Protein AF-A0A087RXZ9-F1 (afdb_monomer)

Mean predicted aligned error: 18.93 Å

pLDDT: mean 85.34, std 13.35, range [31.2, 98.0]

Foldseek 3Di:
DFEFEAEDEPQCVVVCVVVQKDFFLDPPQAQVQAQQYKYFYDYPQQQWTFFIKGWHDHWDWDPDDGDDCVSPPPGRPTMTGIDGDFGFIHHNLVCLVPFPLAPDSPDPPVPDQSPDDRGHTGSVNDTGDPSNVVNRRVRRVVGHDDPPRPRPDPPPPPVVPPDPPPPPDPDPPDFDFWDKDFLQRLLVCQQVQQEFEFLLADDAADDPLNLLVLVLCLLVLHAPAAWEWEWPVPDPTDTHRQVLTDDHDPIHTHTLPCSNVSSSSNCQQQQHQDPHPPDPFTKHKKAQLCLSVDPVDDSSNGMDMDGPVVCVVQVVVDLVSCLVRNIGTSNCLNVVVVLVSLVVSLVCCVPPVPDDNVVSVVSSVVVVVSSCCSGPPSIHTYTYDDNPDDLQVSLVVSQVVQCPDPHDDLVSNLQSVCVVVVDRVVVLVVVLLVVFDLSVCQCPVQVDPCLSVLLLQLLLCLQPLFRPSVSSSVVQVSQQDVNRHDPPVVSVSSNVLSVLLSVLSCQACDLEPSHQQLVGPLLQQDPNVSSLSSNQCVLCVPPPPSVVLSLVSLLVRLQCLLVVVCVPDNRVSSSVVSVVSSCVSVVVDDPPDDGRDRPDLWDLDCSHSSLSSLQSQLSSLQLAALQPRHGDPSSFWDKAFLQDPVCCVVQVCPSSSSTSLRIYIHGPVSRVQPPNDQLLVSNVVSCVVVVHDPVVSQSNVVSSLQHPQLSVCSNVSNPVSNSVSSRVSSSVSSCCSNCVDPPPLDPVLVVLLQAFWQAHEEALECAADPVVRDGHCVSVLVVLLVLLQQQLEAWHKYKYQADNNSDRNAHQSVLVVDDNSDPVRVLVVNLVSCCQFFNNVQSVQWDWDWYADPNGIMIMIGRGHHLARTFTQDPNDTWGWYDDIRDIDTDDPVRVVVSRVVRND

InterPro domains:
  IPR002740 EVE domain [PF01878] (3-138)
  IPR004919 GmrSD restriction endonucleases, N-terminal domain [PF03235] (183-418)
  IPR007421 Schlafen, AlbA_2 domain [PF04326] (756-891)
  IPR015947 PUA-like superfamily [SSF88697] (1-138)
  IPR038461 Schlafen, AlbA_2 domain superfamily [G3DSA:3.30.950.30] (724-891)

Nearest PDB structures (foldseek):
  8bs5-assembly1_A  TM=6.738E-01  e=3.458E-03  Homo sapiens
  6ynk-assembly1_A  TM=6.327E-01  e=2.389E-02  Homo sapiens
  6t09-assembly2_B  TM=6.111E-01  e=3.746E-02  Homo sapiens
  6t0x-assembly2_B  TM=6.071E-01  e=4.287E-02  Homo sapiens
  8q35-assembly1_A  TM=5.933E-01  e=5.367E-02  Homo sapiens

Structure (mmCIF, N/CA/C/O backbone):
data_AF-A0A087RXZ9-F1
#
_entry.id   AF-A0A087RXZ9-F1
#
loop_
_atom_site.group_PDB
_atom_site.id
_atom_site.type_symbol
_atom_site.label_atom_id
_atom_site.label_alt_id
_atom_site.label_comp_id
_atom_site.label_asym_id
_atom_site.label_entity_id
_atom_site.label_seq_id
_atom_site.pdbx_PDB_ins_code
_atom_site.Cartn_x
_atom_site.Cartn_y
_atom_site.Cartn_z
_atom_site.occupancy
_atom_site.B_iso_or_equiv
_atom_site.auth_seq_id
_atom_site.auth_comp_id
_atom_site.auth_asym_id
_atom_site.auth_atom_id
_atom_site.pdbx_PDB_model_num
ATOM 1 N N . MET A 1 1 ? -36.189 48.362 -9.772 1.00 76.56 1 MET A N 1
ATOM 2 C CA . MET A 1 1 ? -34.863 48.787 -9.304 1.00 76.56 1 MET A CA 1
ATOM 3 C C . MET A 1 1 ? -34.240 47.584 -8.648 1.00 76.56 1 MET A C 1
ATOM 5 O O . MET A 1 1 ? -34.884 46.954 -7.815 1.00 76.56 1 MET A O 1
ATOM 9 N N . SER A 1 2 ? -33.064 47.205 -9.109 1.00 91.69 2 SER A N 1
ATOM 10 C CA . SER A 1 2 ? -32.298 46.084 -8.590 1.00 91.69 2 SER A CA 1
ATOM 11 C C . SER A 1 2 ? -30.965 46.584 -8.048 1.00 91.69 2 SER A C 1
ATOM 13 O O . SER A 1 2 ? -30.414 47.567 -8.543 1.00 91.69 2 SER A O 1
ATOM 15 N N . ASN A 1 3 ? -30.457 45.899 -7.026 1.00 94.06 3 ASN A N 1
ATOM 16 C CA . ASN A 1 3 ? -29.179 46.217 -6.404 1.00 94.06 3 ASN A CA 1
ATOM 17 C C . ASN A 1 3 ? -28.126 45.244 -6.924 1.00 94.06 3 ASN A C 1
ATOM 19 O O . ASN A 1 3 ? -28.301 44.028 -6.859 1.00 94.06 3 ASN A O 1
ATOM 23 N N . TRP A 1 4 ? -27.032 45.772 -7.447 1.00 92.06 4 TRP A N 1
ATOM 24 C CA . TRP A 1 4 ? -25.968 45.006 -8.077 1.00 92.06 4 TRP A CA 1
ATOM 25 C C . TRP A 1 4 ? -24.665 45.230 -7.336 1.00 92.06 4 TRP A C 1
ATOM 27 O O . TRP A 1 4 ? -24.411 46.325 -6.849 1.00 92.06 4 TRP A O 1
ATOM 37 N N . ILE A 1 5 ? -23.809 44.214 -7.296 1.00 90.00 5 ILE A N 1
ATOM 38 C CA . ILE A 1 5 ? -22.432 44.380 -6.834 1.00 90.00 5 ILE A CA 1
ATOM 39 C C . ILE A 1 5 ? -21.510 44.331 -8.043 1.00 90.00 5 ILE A C 1
ATOM 41 O O . ILE A 1 5 ? -21.652 43.445 -8.889 1.00 90.00 5 ILE A O 1
ATOM 45 N N . TRP A 1 6 ? -20.553 45.252 -8.113 1.00 89.75 6 TRP A N 1
ATOM 46 C CA . TRP A 1 6 ? -19.574 45.296 -9.191 1.00 89.75 6 TRP A CA 1
ATOM 47 C C . TRP A 1 6 ? -18.142 45.405 -8.654 1.00 89.75 6 TRP A C 1
ATOM 49 O O . TRP A 1 6 ? -17.865 46.310 -7.863 1.00 89.75 6 TRP A O 1
ATOM 59 N N . PRO A 1 7 ? -17.223 44.504 -9.051 1.00 86.44 7 PRO A N 1
ATOM 60 C CA . PRO A 1 7 ? -15.816 44.642 -8.704 1.00 86.44 7 PRO A CA 1
ATOM 61 C C . PRO A 1 7 ? -15.155 45.764 -9.508 1.00 86.44 7 PRO A C 1
ATOM 63 O O . PRO A 1 7 ? -15.275 45.808 -10.731 1.00 86.44 7 PRO A O 1
ATOM 66 N N . CYS A 1 8 ? -14.418 46.628 -8.822 1.00 82.75 8 CYS A N 1
ATOM 67 C CA . CYS A 1 8 ? -13.578 47.672 -9.398 1.00 82.75 8 CYS A CA 1
ATOM 68 C C . CYS A 1 8 ? -12.132 47.473 -8.924 1.00 82.75 8 CYS A C 1
ATOM 70 O O . CYS A 1 8 ? -11.901 47.025 -7.799 1.00 82.75 8 CYS A O 1
ATOM 72 N N . THR A 1 9 ? -11.148 47.751 -9.775 1.00 81.06 9 THR A N 1
ATOM 73 C CA . THR A 1 9 ? -9.737 47.723 -9.368 1.00 81.06 9 THR A CA 1
ATOM 74 C C . THR A 1 9 ? -9.393 48.983 -8.558 1.00 81.06 9 THR A C 1
ATOM 76 O O . THR A 1 9 ? -10.043 50.018 -8.751 1.00 81.06 9 THR A O 1
ATOM 79 N N . PRO A 1 10 ? -8.415 48.932 -7.633 1.00 81.12 10 PRO A N 1
ATOM 80 C CA . PRO A 1 10 ? -7.968 50.115 -6.891 1.00 81.12 10 PRO A CA 1
ATOM 81 C C . PRO A 1 10 ? -7.585 51.299 -7.787 1.00 81.12 10 PRO A C 1
ATOM 83 O O . PRO A 1 10 ? -7.841 52.443 -7.424 1.00 81.12 10 PRO A O 1
ATOM 86 N N . GLU A 1 11 ? -7.036 51.031 -8.971 1.00 80.62 11 GLU A N 1
ATOM 87 C CA . GLU A 1 11 ? -6.592 52.032 -9.944 1.00 80.62 11 GLU A CA 1
ATOM 88 C C . GLU A 1 11 ? -7.771 52.739 -10.631 1.00 80.62 11 GLU A C 1
ATOM 90 O O . GLU A 1 11 ? -7.693 53.932 -10.919 1.00 80.62 11 GLU A O 1
ATOM 95 N N . ASN A 1 12 ? -8.880 52.024 -10.859 1.00 81.81 12 ASN A N 1
ATOM 96 C CA . ASN A 1 12 ? -10.067 52.543 -11.545 1.00 81.81 12 ASN A CA 1
ATOM 97 C C . ASN A 1 12 ? -11.087 53.181 -10.587 1.00 81.81 12 ASN A C 1
ATOM 99 O O . ASN A 1 12 ? -11.921 53.986 -11.006 1.00 81.81 12 ASN A O 1
ATOM 103 N N . TRP A 1 13 ? -11.043 52.849 -9.293 1.00 89.06 13 TRP A N 1
ATOM 104 C CA . TRP A 1 13 ? -11.977 53.390 -8.302 1.00 89.06 13 TRP A CA 1
ATOM 105 C C . TRP A 1 13 ? -11.977 54.931 -8.209 1.00 89.06 13 TRP A C 1
ATOM 107 O O . TRP A 1 13 ? -13.070 55.509 -8.212 1.00 89.06 13 TRP A O 1
ATOM 117 N N . PRO A 1 14 ? -10.820 55.630 -8.199 1.00 86.75 14 PRO A N 1
ATOM 118 C CA . PRO A 1 14 ? -10.787 57.091 -8.250 1.00 86.75 14 PRO A CA 1
ATOM 119 C C . PRO A 1 14 ? -11.556 57.654 -9.449 1.00 86.75 14 PRO A C 1
ATOM 121 O O . PRO A 1 14 ? -12.323 58.603 -9.297 1.00 86.75 14 PRO A O 1
ATOM 124 N N . SER A 1 15 ? -11.431 57.019 -10.618 1.00 85.31 15 SER A N 1
ATOM 125 C CA . SER A 1 15 ? -12.130 57.429 -11.835 1.00 85.31 15 SER A CA 1
ATOM 126 C C . SER A 1 15 ? -13.644 57.249 -11.729 1.00 85.31 15 SER A C 1
ATOM 128 O O . SER A 1 15 ? -14.372 58.171 -12.088 1.00 85.31 15 SER A O 1
ATOM 130 N N . VAL A 1 16 ? -14.125 56.128 -11.171 1.00 88.06 16 VAL A N 1
ATOM 131 C CA . VAL A 1 16 ? -15.562 55.910 -10.896 1.00 88.06 16 VAL A CA 1
ATOM 132 C C . VAL A 1 16 ? -16.110 57.001 -9.983 1.00 88.06 16 VAL A C 1
ATOM 134 O O . VAL A 1 16 ? -17.157 57.586 -10.261 1.00 88.06 16 VAL A O 1
ATOM 137 N N . LYS A 1 17 ? -15.392 57.287 -8.894 1.00 88.50 17 LYS A N 1
ATOM 138 C CA . LYS A 1 17 ? -15.799 58.264 -7.883 1.00 88.50 17 LYS A CA 1
ATOM 139 C C . LYS A 1 17 ? -15.851 59.689 -8.440 1.00 88.50 17 LYS A C 1
ATOM 141 O O . LYS A 1 17 ? -16.795 60.421 -8.153 1.00 88.50 17 LYS A O 1
ATOM 146 N N . GLU A 1 18 ? -14.855 60.079 -9.230 1.00 88.12 18 GLU A N 1
ATOM 147 C CA . GLU A 1 18 ? -14.737 61.436 -9.771 1.00 88.12 18 GLU A CA 1
ATOM 148 C C . GLU A 1 18 ? -15.642 61.667 -10.988 1.00 88.12 18 GLU A C 1
ATOM 150 O O . GLU A 1 18 ? -16.415 62.626 -11.017 1.00 88.12 18 GLU A O 1
ATOM 155 N N . HIS A 1 19 ? -15.582 60.771 -11.974 1.00 88.31 19 HIS A N 1
ATOM 156 C CA . HIS A 1 19 ? -16.245 60.952 -13.267 1.00 88.31 19 HIS A CA 1
ATOM 157 C C . HIS A 1 19 ? -17.674 60.409 -13.276 1.00 88.31 19 HIS A C 1
ATOM 159 O O . HIS A 1 19 ? -18.446 60.743 -14.171 1.00 88.31 19 HIS A O 1
ATOM 165 N N . LYS A 1 20 ? -18.045 59.608 -12.266 1.00 92.62 20 LYS A N 1
ATOM 166 C CA . LYS A 1 20 ? -19.390 59.040 -12.084 1.00 92.62 20 LYS A CA 1
ATOM 167 C C . LYS A 1 20 ? -19.874 58.306 -13.331 1.00 92.62 20 LYS A C 1
ATOM 169 O O . LYS A 1 20 ? -21.024 58.429 -13.744 1.00 92.62 20 LYS A O 1
ATOM 174 N N . VAL A 1 21 ? -18.983 57.518 -13.913 1.00 89.50 21 VAL A N 1
ATOM 175 C CA . VAL A 1 21 ? -19.270 56.633 -15.039 1.00 89.50 21 VAL A CA 1
ATOM 176 C C . VAL A 1 21 ? -18.746 55.238 -14.745 1.00 89.50 21 VAL A C 1
ATOM 178 O O . VAL A 1 21 ? -17.794 55.061 -13.982 1.00 89.50 21 VAL A O 1
ATOM 181 N N . TRP A 1 22 ? -19.372 54.238 -15.356 1.00 89.12 22 TRP A N 1
ATOM 182 C CA . TRP A 1 22 ? -18.877 52.867 -15.338 1.00 89.12 22 TRP A CA 1
ATOM 183 C C . TRP A 1 22 ? -19.000 52.232 -16.714 1.00 89.12 22 TRP A C 1
ATOM 185 O O . TRP A 1 22 ? -20.034 52.357 -17.369 1.00 89.12 22 TRP A O 1
ATOM 195 N N . ALA A 1 23 ? -17.949 51.539 -17.146 1.00 83.12 23 ALA A N 1
ATOM 196 C CA . ALA A 1 23 ? -17.872 50.963 -18.479 1.00 83.12 23 ALA A CA 1
ATOM 197 C C . ALA A 1 23 ? -17.507 49.475 -18.442 1.00 83.12 23 ALA A C 1
ATOM 199 O O . ALA A 1 23 ? -16.909 48.981 -17.488 1.00 83.12 23 ALA A O 1
ATOM 200 N N . VAL A 1 24 ? -17.871 48.750 -19.502 1.00 77.69 24 VAL A N 1
ATOM 201 C CA . VAL A 1 24 ? -17.555 47.322 -19.665 1.00 77.69 24 VAL A CA 1
ATOM 202 C C . VAL A 1 24 ? -16.792 47.068 -20.963 1.00 77.69 24 VAL A C 1
ATOM 204 O O . VAL A 1 24 ? -17.144 47.608 -22.010 1.00 77.69 24 VAL A O 1
ATOM 207 N N . GLY A 1 25 ? -15.767 46.211 -20.912 1.00 64.69 25 GLY A N 1
ATOM 208 C CA . GLY A 1 25 ? -14.905 45.903 -22.066 1.00 64.69 25 GLY A CA 1
ATOM 209 C C . GLY A 1 25 ? -15.513 44.966 -23.123 1.00 64.69 25 GLY A C 1
ATOM 210 O O . GLY A 1 25 ? -14.965 44.830 -24.207 1.00 64.69 25 GLY A O 1
ATOM 211 N N . THR A 1 26 ? -16.650 44.310 -22.852 1.00 64.62 26 THR A N 1
ATOM 212 C CA . THR A 1 26 ? -17.333 43.434 -23.828 1.00 64.62 26 THR A CA 1
ATOM 213 C C . THR A 1 26 ? -18.825 43.731 -23.912 1.00 64.62 26 THR A C 1
ATOM 215 O O . THR A 1 26 ? -19.519 43.842 -22.897 1.00 64.62 26 THR A O 1
ATOM 218 N N . GLU A 1 27 ? -19.338 43.841 -25.140 1.00 63.41 27 GLU A N 1
ATOM 219 C CA . GLU A 1 27 ? -20.743 44.162 -25.381 1.00 63.41 27 GLU A CA 1
ATOM 220 C C . GLU A 1 27 ? -21.652 43.052 -24.826 1.00 63.41 27 GLU A C 1
ATOM 222 O O . GLU A 1 27 ? -21.440 41.865 -25.068 1.00 63.41 27 GLU A O 1
ATOM 227 N N . GLY A 1 28 ? -22.683 43.421 -24.062 1.00 63.66 28 GLY A N 1
ATOM 228 C CA . GLY A 1 28 ? -23.682 42.467 -23.562 1.00 63.66 28 GLY A CA 1
ATOM 229 C C . GLY A 1 28 ? -23.558 42.059 -22.095 1.00 63.66 28 GLY A C 1
ATOM 230 O O . GLY A 1 28 ? -24.576 41.722 -21.493 1.00 63.66 28 GLY A O 1
ATOM 231 N N . LYS A 1 29 ? -22.375 42.148 -21.476 1.00 68.06 29 LYS A N 1
ATOM 232 C CA . LYS A 1 29 ? -22.178 41.653 -20.099 1.00 68.06 29 LYS A CA 1
ATOM 233 C C . LYS A 1 29 ? -22.774 42.538 -18.995 1.00 68.06 29 LYS A C 1
ATOM 235 O O . LYS A 1 29 ? -23.040 42.040 -17.904 1.00 68.06 29 LYS A O 1
ATOM 240 N N . GLY A 1 30 ? -23.057 43.806 -19.295 1.00 73.25 30 GLY A N 1
ATOM 241 C CA . GLY A 1 30 ? -23.747 44.746 -18.402 1.00 73.25 30 GLY A CA 1
ATOM 242 C C . GLY A 1 30 ? -25.236 44.964 -18.701 1.00 73.25 30 GLY A C 1
ATOM 243 O O . GLY A 1 30 ? -25.914 45.599 -17.900 1.00 73.25 30 GLY A O 1
ATOM 244 N N . LYS A 1 31 ? -25.783 44.408 -19.801 1.00 79.44 31 LYS A N 1
ATOM 245 C CA . LYS A 1 31 ? -27.128 44.748 -20.334 1.00 79.44 31 LYS A CA 1
ATOM 246 C C . LYS A 1 31 ? -28.296 44.514 -19.360 1.00 79.44 31 LYS A C 1
ATOM 248 O O . LYS A 1 31 ? -29.389 45.009 -19.600 1.00 79.44 31 LYS A O 1
ATOM 253 N N . ARG A 1 32 ? -28.090 43.740 -18.289 1.00 84.06 32 ARG A N 1
ATOM 254 C CA . ARG A 1 32 ? -29.106 43.480 -17.253 1.00 84.06 32 ARG A CA 1
ATOM 255 C C . ARG A 1 32 ? -29.233 44.598 -16.220 1.00 84.06 32 ARG A C 1
ATOM 257 O O . ARG A 1 32 ? -30.241 44.623 -15.527 1.00 84.06 32 ARG A O 1
ATOM 264 N N . VAL A 1 33 ? -28.230 45.468 -16.115 1.00 87.56 33 VAL A N 1
ATOM 265 C CA . VAL A 1 33 ? -28.276 46.658 -15.265 1.00 87.56 33 VAL A CA 1
ATOM 266 C C . VAL A 1 33 ? -28.926 47.777 -16.063 1.00 87.56 33 VAL A C 1
ATOM 268 O O . VAL A 1 33 ? -28.461 48.103 -17.159 1.00 87.56 33 VAL A O 1
ATOM 271 N N . LEU A 1 34 ? -30.018 48.317 -15.529 1.00 91.25 34 LEU A N 1
ATOM 272 C CA . LEU A 1 34 ? -30.864 49.299 -16.202 1.00 91.25 34 LEU A CA 1
ATOM 273 C C . LEU A 1 34 ? -30.854 50.638 -15.461 1.00 91.25 34 LEU A C 1
ATOM 275 O O . LEU A 1 34 ? -30.485 50.725 -14.291 1.00 91.25 34 LEU A O 1
ATOM 279 N N . LYS A 1 35 ? -31.311 51.693 -16.137 1.00 93.00 35 LYS A N 1
ATOM 280 C CA . LYS A 1 35 ? -31.542 52.997 -15.515 1.00 93.00 35 LYS A CA 1
ATOM 281 C C . LYS A 1 35 ? -32.461 52.871 -14.287 1.00 93.00 35 LYS A C 1
ATOM 283 O O . LYS A 1 35 ? -33.536 52.277 -14.368 1.00 93.00 35 LYS A O 1
ATOM 288 N N . GLY A 1 36 ? -32.042 53.459 -13.168 1.00 91.06 36 GLY A N 1
ATOM 289 C CA . GLY A 1 36 ? -32.691 53.382 -11.856 1.00 91.06 36 GLY A CA 1
ATOM 290 C C . GLY A 1 36 ? -32.215 52.221 -10.974 1.00 91.06 36 GLY A C 1
ATOM 291 O O . GLY A 1 36 ? -32.651 52.110 -9.830 1.00 91.06 36 GLY A O 1
ATOM 292 N N . ASP A 1 37 ? -31.343 51.341 -11.471 1.00 95.75 37 ASP A N 1
ATOM 293 C CA . ASP A 1 37 ? -30.689 50.336 -10.633 1.00 95.75 37 ASP A CA 1
ATOM 294 C C . ASP A 1 37 ? -29.565 50.950 -9.795 1.00 95.75 37 ASP A C 1
ATOM 296 O O . ASP A 1 37 ? -29.021 52.007 -10.124 1.00 95.75 37 ASP A O 1
ATOM 300 N N . LYS A 1 38 ? -29.189 50.258 -8.717 1.00 96.06 38 LYS A N 1
ATOM 301 C CA . LYS A 1 38 ? -28.084 50.662 -7.847 1.00 96.06 38 LYS A CA 1
ATOM 302 C C . LYS A 1 38 ? -26.902 49.723 -8.001 1.00 96.06 38 LYS A C 1
ATOM 304 O O . LYS A 1 38 ? -27.071 48.506 -8.044 1.00 96.06 38 LYS A O 1
ATOM 309 N N . ILE A 1 39 ? -25.703 50.287 -8.048 1.00 94.12 39 ILE A N 1
ATOM 310 C CA . ILE A 1 39 ? -24.439 49.563 -8.139 1.00 94.12 39 ILE A CA 1
ATOM 311 C C . ILE A 1 39 ? -23.632 49.831 -6.875 1.00 94.12 39 ILE A C 1
ATOM 313 O O . ILE A 1 39 ? -23.312 50.974 -6.559 1.00 94.12 39 ILE A O 1
ATOM 317 N N . ILE A 1 40 ? -23.290 48.756 -6.177 1.00 94.50 40 ILE A N 1
ATOM 318 C CA . ILE A 1 40 ? -22.389 48.732 -5.034 1.00 94.50 40 ILE A CA 1
ATOM 319 C C . ILE A 1 40 ? -21.001 48.344 -5.544 1.00 94.50 40 ILE A C 1
ATOM 321 O O . ILE A 1 40 ? -20.804 47.230 -6.038 1.00 94.50 40 ILE A O 1
ATOM 325 N N . PHE A 1 41 ? -20.031 49.242 -5.411 1.00 92.81 41 PHE A N 1
ATOM 326 C CA . PHE A 1 41 ? -18.663 48.979 -5.842 1.00 92.81 41 PHE A CA 1
ATOM 327 C C . PHE A 1 41 ? -17.855 48.302 -4.743 1.00 92.81 41 PHE A C 1
ATOM 329 O O . PHE A 1 41 ? -17.652 48.846 -3.655 1.00 92.81 41 PHE A O 1
ATOM 336 N N . TYR A 1 42 ? -17.369 47.107 -5.062 1.00 89.88 42 TYR A N 1
ATOM 337 C CA . TYR A 1 42 ? -16.368 46.388 -4.288 1.00 89.88 42 TYR A CA 1
ATOM 338 C C . TYR A 1 42 ? -14.988 46.683 -4.873 1.00 89.88 42 TYR A C 1
ATOM 340 O O . TYR A 1 42 ? -14.754 46.372 -6.039 1.00 89.88 42 TYR A O 1
ATOM 348 N N . VAL A 1 43 ? -14.070 47.256 -4.091 1.00 87.62 43 VAL A N 1
ATOM 349 C CA . VAL A 1 43 ? -12.713 47.536 -4.585 1.00 87.62 43 VAL A CA 1
ATOM 350 C C . VAL A 1 43 ? -11.813 46.340 -4.294 1.00 87.62 43 VAL A C 1
ATOM 352 O O . VAL A 1 43 ? -11.588 45.970 -3.134 1.00 87.62 43 VAL A O 1
ATOM 355 N N . ASN A 1 44 ? -11.313 45.720 -5.360 1.00 79.56 44 ASN A N 1
ATOM 356 C CA . ASN A 1 44 ? -10.509 44.505 -5.310 1.00 79.56 44 ASN A CA 1
ATOM 357 C C . ASN A 1 44 ? -9.298 44.674 -4.380 1.00 79.56 44 ASN A C 1
ATOM 359 O O . ASN A 1 44 ? -8.689 45.734 -4.309 1.00 79.56 44 ASN A O 1
ATOM 363 N N . GLY A 1 45 ? -8.960 43.624 -3.629 1.00 72.31 45 GLY A N 1
ATOM 364 C CA . GLY A 1 45 ? -7.816 43.632 -2.704 1.00 72.31 45 GLY A CA 1
ATOM 365 C C . GLY A 1 45 ? -8.060 44.350 -1.370 1.00 72.31 45 GLY A C 1
ATOM 366 O O . GLY A 1 45 ? -7.410 44.009 -0.386 1.00 72.31 45 GLY A O 1
ATOM 367 N N . THR A 1 46 ? -9.045 45.251 -1.282 1.00 80.69 46 THR A N 1
ATOM 368 C CA . THR A 1 46 ? -9.313 46.012 -0.045 1.00 80.69 46 THR A CA 1
ATOM 369 C C . THR A 1 46 ? -10.184 45.265 0.962 1.00 80.69 46 THR A C 1
ATOM 371 O O . THR A 1 46 ? -10.156 45.582 2.146 1.00 80.69 46 THR A O 1
ATOM 374 N N . LEU A 1 47 ? -10.970 44.277 0.514 1.00 84.19 47 LEU A N 1
ATOM 375 C CA . LEU A 1 47 ? -12.036 43.632 1.303 1.00 84.19 47 LEU A CA 1
ATOM 376 C C . LEU A 1 47 ? -13.135 44.585 1.793 1.00 84.19 47 LEU A C 1
ATOM 378 O O . LEU A 1 47 ? -13.794 44.295 2.793 1.00 84.19 47 LEU A O 1
ATOM 382 N N . HIS A 1 48 ? -13.351 45.694 1.089 1.00 88.56 48 HIS A N 1
ATOM 383 C CA . HIS A 1 48 ? -14.390 46.663 1.418 1.00 88.56 48 HIS A CA 1
ATOM 384 C C . HIS A 1 48 ? -15.247 47.002 0.194 1.00 88.56 48 HIS A C 1
ATOM 386 O O . HIS A 1 48 ? -14.777 46.984 -0.947 1.00 88.56 48 HIS A O 1
ATOM 392 N N . PHE A 1 49 ? -16.511 47.335 0.444 1.00 92.00 49 PHE A N 1
ATOM 393 C CA . PHE A 1 49 ? -17.314 48.129 -0.482 1.00 92.00 49 PHE A CA 1
ATOM 394 C C . PHE A 1 49 ? -17.019 49.605 -0.229 1.00 92.00 49 PHE A C 1
ATOM 396 O O . PHE A 1 49 ? -16.933 50.005 0.931 1.00 92.00 49 PHE A O 1
ATOM 403 N N . HIS A 1 50 ? -16.840 50.391 -1.291 1.00 92.69 50 HIS A N 1
ATOM 404 C CA . HIS A 1 50 ? -16.396 51.791 -1.17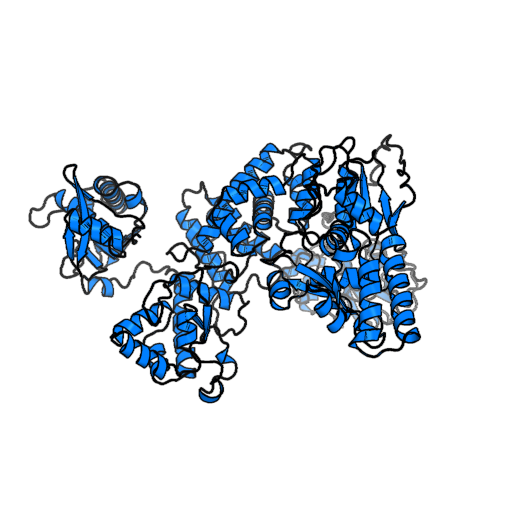9 1.00 92.69 50 HIS A CA 1
ATOM 405 C C . HIS A 1 50 ? -17.487 52.812 -1.527 1.00 92.69 50 HIS A C 1
ATOM 407 O O . HIS A 1 50 ? -17.369 54.005 -1.237 1.00 92.69 50 HIS A O 1
ATOM 413 N N . GLY A 1 51 ? -18.572 52.366 -2.156 1.00 93.88 51 GLY A N 1
ATOM 414 C CA . GLY A 1 51 ? -19.696 53.246 -2.421 1.00 93.88 51 GLY A CA 1
ATOM 415 C C . GLY A 1 51 ? -20.817 52.617 -3.223 1.00 93.88 51 GLY A C 1
ATOM 416 O O . GLY A 1 51 ? -20.672 51.551 -3.823 1.00 93.88 51 GLY A O 1
ATOM 417 N N . ILE A 1 52 ? -21.942 53.319 -3.214 1.00 96.44 52 ILE A N 1
ATOM 418 C CA . ILE A 1 52 ? -23.175 52.983 -3.909 1.00 96.44 52 ILE A CA 1
ATOM 419 C C . ILE A 1 52 ? -23.513 54.129 -4.849 1.00 96.44 52 ILE A C 1
ATOM 421 O O . ILE A 1 52 ? -23.490 55.298 -4.457 1.00 96.44 52 ILE A O 1
ATOM 425 N N . PHE A 1 53 ? -23.869 53.773 -6.075 1.00 96.88 53 PHE A N 1
ATOM 426 C CA . PHE A 1 53 ? -24.288 54.700 -7.112 1.00 96.88 53 PHE A CA 1
ATOM 427 C C . PHE A 1 53 ? -25.598 54.242 -7.742 1.00 96.88 53 PHE A C 1
ATOM 429 O O . PHE A 1 53 ? -25.862 53.047 -7.824 1.00 96.88 53 PHE A O 1
ATOM 436 N N . GLU A 1 54 ? -26.400 55.183 -8.217 1.00 96.19 54 GLU A N 1
ATOM 437 C CA . GLU A 1 54 ? -27.607 54.921 -8.996 1.00 96.19 54 GLU A CA 1
ATOM 438 C C . GLU A 1 54 ? -27.339 55.186 -10.480 1.00 96.19 54 GLU A C 1
ATOM 440 O O . GLU A 1 54 ? -26.684 56.162 -10.847 1.00 96.19 54 GLU A O 1
ATOM 445 N N . VAL A 1 55 ? -27.844 54.308 -11.343 1.00 95.56 55 VAL A N 1
ATOM 446 C CA . VAL A 1 55 ? -27.676 54.394 -12.796 1.00 95.56 55 VAL A CA 1
ATOM 447 C C . VAL A 1 55 ? -28.669 55.397 -13.382 1.00 95.56 55 VAL A C 1
ATOM 449 O O . VAL A 1 55 ? -29.880 55.236 -13.254 1.00 95.56 55 VAL A O 1
ATOM 452 N N . THR A 1 56 ? -28.176 56.423 -14.075 1.00 94.31 56 THR A N 1
ATOM 453 C CA . THR A 1 56 ? -28.992 57.554 -14.565 1.00 94.31 56 THR A CA 1
ATOM 454 C C . THR A 1 56 ? -29.196 57.579 -16.082 1.00 94.31 56 THR A C 1
ATOM 456 O O . THR A 1 56 ? -30.117 58.252 -16.569 1.00 94.31 56 THR A O 1
ATOM 459 N N . SER A 1 57 ? -28.398 56.821 -16.836 1.00 92.19 57 SER A N 1
ATOM 460 C CA . SER A 1 57 ? -28.525 56.659 -18.288 1.00 92.19 57 SER A CA 1
ATOM 461 C C . SER A 1 57 ? -28.709 55.197 -18.689 1.00 92.19 57 SER A C 1
ATOM 463 O O . SER A 1 57 ? -28.371 54.279 -17.945 1.00 92.19 57 SER A O 1
ATOM 465 N N . ASP A 1 58 ? -29.262 54.989 -19.882 1.00 90.31 58 ASP A N 1
ATOM 466 C CA . ASP A 1 58 ? -29.115 53.714 -20.581 1.00 90.31 58 ASP A CA 1
ATOM 467 C C . ASP A 1 58 ? -27.667 53.563 -21.073 1.00 90.31 58 ASP A C 1
ATOM 469 O O . ASP A 1 58 ? -26.958 54.558 -21.234 1.00 90.31 58 ASP A O 1
ATOM 473 N N . TRP A 1 59 ? -27.236 52.329 -21.345 1.00 88.31 59 TRP A N 1
ATOM 474 C CA . TRP A 1 59 ? -25.905 52.051 -21.891 1.00 88.31 59 TRP A CA 1
ATOM 475 C C . TRP A 1 59 ? -25.658 52.837 -23.192 1.00 88.31 59 TRP A C 1
ATOM 477 O O . TRP A 1 59 ? -26.418 52.710 -24.153 1.00 88.31 59 TRP A O 1
ATOM 487 N N . HIS A 1 60 ? -24.581 53.621 -23.232 1.00 85.88 60 HIS A N 1
ATOM 488 C CA . HIS A 1 60 ? -24.175 54.443 -24.374 1.00 85.88 60 HIS A CA 1
ATOM 489 C C . HIS A 1 60 ? -22.708 54.214 -24.751 1.00 85.88 60 HIS A C 1
ATOM 491 O O . HIS A 1 60 ? -21.985 53.475 -24.088 1.00 85.88 60 HIS A O 1
ATOM 497 N N . ALA A 1 61 ? -22.261 54.833 -25.845 1.00 81.25 61 ALA A N 1
ATOM 498 C CA . ALA A 1 61 ? -20.854 54.803 -26.229 1.00 81.25 61 ALA A CA 1
ATOM 499 C C . ALA A 1 61 ? -19.980 55.468 -25.142 1.00 81.25 61 ALA A C 1
ATOM 501 O O . ALA A 1 61 ? -20.435 56.444 -24.536 1.00 81.25 61 ALA A O 1
ATOM 502 N N . PRO A 1 62 ? -18.756 54.972 -24.891 1.00 78.81 62 PRO A N 1
ATOM 503 C CA . PRO A 1 62 ? -17.899 55.509 -23.840 1.00 78.81 62 PRO A CA 1
ATOM 504 C C . PRO A 1 62 ? -17.466 56.933 -24.144 1.00 78.81 62 PRO A C 1
ATOM 506 O O . PRO A 1 62 ? -17.117 57.264 -25.279 1.00 78.81 62 PRO A O 1
ATOM 509 N N . THR A 1 63 ? -17.450 57.753 -23.105 1.00 74.31 63 THR A N 1
ATOM 510 C CA . THR A 1 63 ? -16.977 59.136 -23.156 1.00 74.31 63 THR A CA 1
ATOM 511 C C . THR A 1 63 ? -15.707 59.342 -22.333 1.00 74.31 63 THR A C 1
ATOM 513 O O . THR A 1 63 ? -14.974 60.299 -22.580 1.00 74.31 63 THR A O 1
ATOM 516 N N . PHE A 1 64 ? -15.412 58.424 -21.406 1.00 74.69 64 PHE A N 1
ATOM 517 C CA . PHE A 1 64 ? -14.243 58.454 -20.535 1.00 74.69 64 PHE A CA 1
ATOM 518 C C . PHE A 1 64 ? -13.177 57.417 -20.935 1.00 74.69 64 PHE A C 1
ATOM 520 O O . PHE A 1 64 ? -13.490 56.287 -21.317 1.00 74.69 64 PHE A O 1
ATOM 527 N N . GLN A 1 65 ? -11.900 57.798 -20.827 1.00 73.56 65 GLN A N 1
ATOM 528 C CA . GLN A 1 65 ? -10.754 56.932 -21.113 1.00 73.56 65 GLN A CA 1
ATOM 529 C C . GLN A 1 65 ? -10.170 56.375 -19.805 1.00 73.56 65 GLN A C 1
ATOM 531 O O . GLN A 1 65 ? -9.687 57.133 -18.969 1.00 73.56 65 GLN A O 1
ATOM 536 N N . TRP A 1 66 ? -10.208 55.050 -19.645 1.00 72.75 66 TRP A N 1
ATOM 537 C CA . TRP A 1 66 ? -9.735 54.334 -18.450 1.00 72.75 66 TRP A CA 1
ATOM 538 C C . TRP A 1 66 ? -8.215 54.088 -18.481 1.00 72.75 66 TRP A C 1
ATOM 540 O O . TRP A 1 66 ? -7.607 54.090 -19.552 1.00 72.75 66 TRP A O 1
ATOM 550 N N . THR A 1 67 ? -7.602 53.903 -17.308 1.00 58.19 67 THR A N 1
ATOM 551 C CA . THR A 1 67 ? -6.141 53.931 -17.088 1.00 58.19 67 THR A CA 1
ATOM 552 C C . THR A 1 67 ? -5.431 52.570 -17.142 1.00 58.19 67 THR A C 1
ATOM 554 O O . THR A 1 67 ? -4.205 52.552 -17.205 1.00 58.19 67 THR A O 1
ATOM 557 N N . ASP A 1 68 ? -6.155 51.449 -17.127 1.00 58.81 68 ASP A N 1
ATOM 558 C CA . ASP A 1 68 ? -5.600 50.084 -17.047 1.00 58.81 68 ASP A CA 1
ATOM 559 C C . ASP A 1 68 ? -5.572 49.372 -18.419 1.00 58.81 68 ASP A C 1
ATOM 561 O O . ASP A 1 68 ? -6.599 49.322 -19.097 1.00 58.81 68 ASP A O 1
ATOM 565 N N . GLU A 1 69 ? -4.424 48.797 -18.810 1.00 48.66 69 GLU A N 1
ATOM 566 C CA . GLU A 1 69 ? -4.189 48.109 -20.095 1.00 48.66 69 GLU A CA 1
ATOM 567 C C . GLU A 1 69 ? -4.954 46.776 -20.246 1.00 48.66 69 GLU A C 1
ATOM 569 O O . GLU A 1 69 ? -5.291 46.413 -21.373 1.00 48.66 69 GLU A O 1
ATOM 574 N N . ASP A 1 70 ? -5.344 46.092 -19.159 1.00 50.06 70 ASP A N 1
ATOM 575 C CA . ASP A 1 70 ? -6.175 44.869 -19.239 1.00 50.06 70 ASP A CA 1
ATOM 576 C C . ASP A 1 70 ? -7.647 45.166 -19.606 1.00 50.06 70 ASP A C 1
ATOM 578 O O . ASP A 1 70 ? -8.391 44.281 -20.042 1.00 50.06 70 ASP A O 1
ATOM 582 N N . PHE A 1 71 ? -8.070 46.431 -19.490 1.00 50.19 71 PHE A N 1
ATOM 583 C CA . PHE A 1 71 ? -9.328 46.937 -20.049 1.00 50.19 71 PHE A CA 1
ATOM 584 C C . PHE A 1 71 ? -9.177 47.409 -21.510 1.00 50.19 71 PHE A C 1
ATOM 586 O O . PHE A 1 71 ? -10.183 47.651 -22.180 1.00 50.19 71 PHE A O 1
ATOM 593 N N . VAL A 1 72 ? -7.945 47.509 -22.033 1.00 41.53 72 VAL A N 1
ATOM 594 C CA . VAL A 1 72 ? -7.608 48.063 -23.357 1.00 41.53 72 VAL A CA 1
ATOM 595 C C . VAL A 1 72 ? -7.483 46.943 -24.395 1.00 41.53 72 VAL A C 1
ATOM 597 O O . VAL A 1 72 ? -6.475 46.744 -25.066 1.00 41.53 72 VAL A O 1
ATOM 600 N N . GLY A 1 73 ? -8.610 46.291 -24.662 1.00 41.97 73 GLY A N 1
ATOM 601 C CA . GLY A 1 73 ? -9.049 46.314 -26.051 1.00 41.97 73 GLY A CA 1
ATOM 602 C C . GLY A 1 73 ? -9.588 47.720 -26.286 1.00 41.97 73 GLY A C 1
ATOM 603 O O . GLY A 1 73 ? -10.572 48.091 -25.658 1.00 41.97 73 GLY A O 1
ATOM 604 N N . GLN A 1 74 ? -8.914 48.529 -27.107 1.00 48.28 74 GLN A N 1
ATOM 605 C CA . GLN A 1 74 ? -9.365 49.879 -27.463 1.00 48.28 74 GLN A CA 1
ATOM 606 C C . GLN A 1 74 ? -10.890 49.894 -27.692 1.00 48.28 74 GLN A C 1
ATOM 608 O O . GLN A 1 74 ? -11.380 49.205 -28.588 1.00 48.28 74 GLN A O 1
ATOM 613 N N . ASN A 1 75 ? -11.591 50.698 -26.881 1.00 49.44 75 ASN A N 1
ATOM 614 C CA . ASN A 1 75 ? -13.047 50.872 -26.761 1.00 49.44 75 ASN A CA 1
ATOM 615 C C . ASN A 1 75 ? -13.722 49.955 -25.728 1.00 49.44 75 ASN A C 1
ATOM 617 O O . ASN A 1 75 ? -14.123 48.835 -26.044 1.00 49.44 75 ASN A O 1
ATOM 621 N N . SER A 1 76 ? -14.006 50.488 -24.529 1.00 55.75 76 SER A N 1
ATOM 622 C CA . SER A 1 76 ? -15.115 49.966 -23.723 1.00 55.75 76 SER A CA 1
ATOM 623 C C . SER A 1 76 ? -16.342 49.835 -24.639 1.00 55.75 76 SER A C 1
ATOM 625 O O . SER A 1 76 ? -16.652 50.735 -25.414 1.00 55.75 76 SER A O 1
ATOM 627 N N . ALA A 1 77 ? -17.029 48.699 -24.633 1.00 63.50 77 ALA A N 1
ATOM 628 C CA . ALA A 1 77 ? -18.110 48.478 -25.591 1.00 63.50 77 ALA A CA 1
ATOM 629 C C . ALA A 1 77 ? -19.333 49.353 -25.272 1.00 63.50 77 ALA A C 1
ATOM 631 O O . ALA A 1 77 ? -20.089 49.737 -26.166 1.00 63.50 77 ALA A O 1
ATOM 632 N N . SER A 1 78 ? -19.556 49.655 -23.988 1.00 77.12 78 SER A N 1
ATOM 633 C CA . SER A 1 78 ? -20.634 50.528 -23.519 1.00 77.12 78 SER A CA 1
ATOM 634 C C . SER A 1 78 ? -20.333 51.091 -22.123 1.00 77.12 78 SER A C 1
ATOM 636 O O . SER A 1 78 ? -19.661 50.441 -21.318 1.00 77.12 78 SER A O 1
ATOM 638 N N . GLU A 1 79 ? -20.869 52.273 -21.834 1.00 85.81 79 GLU A N 1
ATOM 639 C CA . GLU A 1 79 ? -20.743 53.043 -20.591 1.00 85.81 79 GLU A CA 1
ATOM 640 C C . GLU A 1 79 ? -22.128 53.433 -20.053 1.00 85.81 79 GLU A C 1
ATOM 642 O O . GLU A 1 79 ? -23.083 53.564 -20.820 1.00 85.81 79 GLU A O 1
ATOM 647 N N . ILE A 1 80 ? -22.237 53.607 -18.738 1.00 90.62 80 ILE A N 1
ATOM 648 C CA . ILE A 1 80 ? -23.405 54.162 -18.047 1.00 90.62 80 ILE A CA 1
ATOM 649 C C . ILE A 1 80 ? -22.995 55.319 -17.138 1.00 90.62 80 ILE A C 1
ATOM 651 O O . ILE A 1 80 ? -21.937 55.287 -16.507 1.00 90.62 80 ILE A O 1
ATOM 655 N N . ASN A 1 81 ? -23.884 56.302 -17.021 1.00 92.56 81 ASN A N 1
ATOM 656 C CA . ASN A 1 81 ? -23.749 57.435 -16.119 1.00 92.56 81 ASN A CA 1
ATOM 657 C C . ASN A 1 81 ? -24.325 57.084 -14.756 1.00 92.56 81 ASN A C 1
ATOM 659 O O . ASN A 1 81 ? -25.408 56.502 -14.635 1.00 92.56 81 ASN A O 1
ATOM 663 N N . LEU A 1 82 ? -23.627 57.522 -13.727 1.00 95.25 82 LEU A N 1
ATOM 664 C CA . LEU A 1 82 ? -23.919 57.241 -12.340 1.00 95.25 82 LEU A CA 1
ATOM 665 C C . LEU A 1 82 ? -24.199 58.539 -11.583 1.00 95.25 82 LEU A C 1
ATOM 667 O O . LEU A 1 82 ? -23.679 59.607 -11.903 1.00 95.25 82 LEU A O 1
ATOM 671 N N . VAL A 1 83 ? -25.000 58.442 -10.532 1.00 95.50 83 VAL A N 1
ATOM 672 C CA . VAL A 1 83 ? -25.074 59.463 -9.488 1.00 95.50 83 VAL A CA 1
ATOM 673 C C . VAL A 1 83 ? -24.745 58.817 -8.155 1.00 95.50 83 VAL A C 1
ATOM 675 O O . VAL A 1 83 ? -25.187 57.712 -7.855 1.00 95.50 83 VAL A O 1
ATOM 678 N N . GLU A 1 84 ? -23.905 59.485 -7.377 1.00 96.31 84 GLU A N 1
ATOM 679 C CA . GLU A 1 84 ? -23.494 59.011 -6.060 1.00 96.31 84 GLU A CA 1
ATOM 680 C C . GLU A 1 84 ? -24.702 58.944 -5.120 1.00 96.31 84 GLU A C 1
ATOM 682 O O . GLU A 1 84 ? -25.440 59.920 -4.983 1.00 96.31 84 GLU A O 1
ATOM 687 N N . VAL A 1 85 ? -24.889 57.789 -4.480 1.00 95.69 85 VAL A N 1
ATOM 688 C CA . VAL A 1 85 ? -25.917 57.572 -3.453 1.00 95.69 85 VAL A CA 1
ATOM 689 C C . VAL A 1 85 ? -25.286 57.638 -2.066 1.00 95.69 85 VAL A C 1
ATOM 691 O O . VAL A 1 85 ? -25.807 58.323 -1.191 1.00 95.69 85 VAL A O 1
ATOM 694 N N . GLN A 1 86 ? -24.176 56.923 -1.856 1.00 96.12 86 GLN A N 1
ATOM 695 C CA . GLN A 1 86 ? -23.445 56.916 -0.589 1.00 96.12 86 GLN A CA 1
ATOM 696 C C . GLN A 1 86 ? -22.001 56.467 -0.813 1.00 96.12 86 GLN A C 1
ATOM 698 O O . GLN A 1 86 ? -21.773 55.387 -1.355 1.00 96.12 86 GLN A O 1
ATOM 703 N N . LEU A 1 87 ? -21.034 57.246 -0.335 1.00 94.50 87 LEU A N 1
ATOM 704 C CA . LEU A 1 87 ? -19.637 56.822 -0.196 1.00 94.50 87 LEU A CA 1
ATOM 705 C C . LEU A 1 87 ? -19.335 56.438 1.253 1.00 94.50 87 LEU A C 1
ATOM 707 O O . LEU A 1 87 ? -20.012 56.888 2.175 1.00 94.50 87 LEU A O 1
ATOM 711 N N . GLY A 1 88 ? -18.325 55.604 1.460 1.00 92.44 88 GLY A N 1
ATOM 712 C CA . GLY A 1 88 ? -17.900 55.140 2.779 1.00 92.44 88 GLY A CA 1
ATOM 713 C C . GLY A 1 88 ? -17.152 53.823 2.654 1.00 92.44 88 GLY A C 1
ATOM 714 O O . GLY A 1 88 ? -16.789 53.430 1.550 1.00 92.44 88 GLY A O 1
ATOM 715 N N . PHE A 1 89 ? -16.958 53.105 3.755 1.00 91.94 89 PHE A N 1
ATOM 716 C CA . PHE A 1 89 ? -16.218 51.844 3.742 1.00 91.94 89 PHE A CA 1
ATOM 717 C C . PHE A 1 89 ? -16.951 50.752 4.516 1.00 91.94 89 PHE A C 1
ATOM 719 O O . PHE A 1 89 ? -16.894 50.694 5.738 1.00 91.94 89 PHE A O 1
ATOM 726 N N . ALA A 1 90 ? -17.601 49.833 3.804 1.00 91.94 90 ALA A N 1
ATOM 727 C CA . ALA A 1 90 ? -18.254 48.685 4.427 1.00 91.94 90 ALA A CA 1
ATOM 728 C C . ALA A 1 90 ? -17.354 47.451 4.360 1.00 91.94 90 ALA A C 1
ATOM 730 O O . ALA A 1 90 ? -16.992 46.993 3.273 1.00 91.94 90 ALA A O 1
ATOM 731 N N . SER A 1 91 ? -16.985 46.908 5.520 1.00 87.81 91 SER A N 1
ATOM 732 C CA . SER A 1 91 ? -16.085 45.767 5.625 1.00 87.81 91 SER A CA 1
ATOM 733 C C . SER A 1 91 ? -16.803 44.477 5.256 1.00 87.81 91 SER A C 1
ATOM 735 O O . SER A 1 91 ? -17.723 44.025 5.940 1.00 87.81 91 SER A O 1
ATOM 737 N N . VAL A 1 92 ? -16.320 43.812 4.206 1.00 85.38 92 VAL A N 1
ATOM 738 C CA . VAL A 1 92 ? -16.871 42.520 3.788 1.00 85.38 92 VAL A CA 1
ATOM 739 C C . VAL A 1 92 ? -16.732 41.496 4.908 1.00 85.38 92 VAL A C 1
ATOM 741 O O . VAL A 1 92 ? -17.676 40.764 5.161 1.00 85.38 92 VAL A O 1
ATOM 744 N N . ASN A 1 93 ? -15.602 41.466 5.621 1.00 82.12 93 ASN A N 1
ATOM 745 C CA . ASN A 1 93 ? -15.380 40.513 6.714 1.00 82.12 93 ASN A CA 1
ATOM 746 C C . ASN A 1 93 ? -16.369 40.702 7.869 1.00 82.12 93 ASN A C 1
ATOM 748 O O . ASN A 1 93 ? -16.809 39.717 8.456 1.00 82.12 93 ASN A O 1
ATOM 752 N N . LYS A 1 94 ? -16.717 41.955 8.187 1.00 84.25 94 LYS A N 1
ATOM 753 C CA . LYS A 1 94 ? -17.694 42.275 9.233 1.00 84.25 94 LYS A CA 1
ATOM 754 C C . LYS A 1 94 ? -19.104 41.862 8.818 1.00 84.25 94 LYS A C 1
ATOM 756 O O . LYS A 1 94 ? -19.833 41.291 9.623 1.00 84.25 94 LYS A O 1
ATOM 761 N N . LEU A 1 95 ? -19.465 42.113 7.560 1.00 87.62 95 LEU A N 1
ATOM 762 C CA . LEU A 1 95 ? -20.799 41.831 7.029 1.00 87.62 95 LEU A CA 1
ATOM 763 C C . LEU A 1 95 ? -20.997 40.365 6.608 1.00 87.62 95 LEU A C 1
ATOM 765 O O . LEU A 1 95 ? -22.134 39.899 6.556 1.00 87.62 95 LEU A O 1
ATOM 769 N N . LEU A 1 96 ? -19.919 39.617 6.344 1.00 84.00 96 LEU A N 1
ATOM 770 C CA . LEU A 1 96 ? -19.931 38.247 5.807 1.00 84.00 96 LEU A CA 1
ATOM 771 C C . LEU A 1 96 ? -20.893 37.280 6.525 1.00 84.00 96 LEU A C 1
ATOM 773 O O . LEU A 1 96 ? -21.591 36.536 5.830 1.00 84.00 96 LEU A O 1
ATOM 777 N N . PRO A 1 97 ? -20.997 37.266 7.873 1.00 80.38 97 PRO A N 1
ATOM 778 C CA . PRO A 1 97 ? -21.942 36.387 8.562 1.00 80.38 97 PRO A CA 1
ATOM 779 C C . PRO A 1 97 ? -23.407 36.686 8.221 1.00 80.38 97 PRO A C 1
ATOM 781 O O . PRO A 1 97 ? -24.235 35.774 8.258 1.00 80.38 97 PRO A O 1
ATOM 784 N N . SER A 1 98 ? -23.721 37.927 7.848 1.00 87.00 98 SER A N 1
ATOM 785 C CA . SER A 1 98 ? -25.084 38.426 7.639 1.00 87.00 98 SER A CA 1
ATOM 786 C C . SER A 1 98 ? -25.489 38.505 6.167 1.00 87.00 98 SER A C 1
ATOM 788 O O . SER A 1 98 ? -26.677 38.398 5.874 1.00 87.00 98 SER A O 1
ATOM 790 N N . LEU A 1 99 ? -24.530 38.636 5.244 1.00 85.62 99 LEU A N 1
ATOM 791 C CA . LEU A 1 99 ? -24.807 38.704 3.807 1.00 85.62 99 LEU A CA 1
ATOM 792 C C . LEU A 1 99 ? -25.399 37.380 3.297 1.00 85.62 99 LEU A C 1
ATOM 794 O O . LEU A 1 99 ? -24.808 36.308 3.472 1.00 85.62 99 LEU A O 1
ATOM 798 N N . LYS A 1 100 ? -26.576 37.450 2.668 1.00 86.12 100 LYS A N 1
ATOM 799 C CA . LYS A 1 100 ? -27.331 36.287 2.176 1.00 86.12 100 LYS A CA 1
ATOM 800 C C . LYS A 1 100 ? -26.859 35.823 0.805 1.00 86.12 100 LYS A C 1
ATOM 802 O O . LYS A 1 100 ? -26.864 34.623 0.550 1.00 86.12 100 LYS A O 1
ATOM 807 N N . PHE A 1 101 ? -26.403 36.734 -0.056 1.00 83.25 101 PHE A N 1
ATOM 808 C CA . PHE A 1 101 ? -25.883 36.368 -1.380 1.00 83.25 101 PHE A CA 1
ATOM 809 C C . PHE A 1 101 ? -24.569 35.555 -1.335 1.00 83.25 101 PHE A C 1
ATOM 811 O O . PHE A 1 101 ? -24.127 35.045 -2.365 1.00 83.25 101 PHE A O 1
ATOM 818 N N . ILE A 1 102 ? -23.934 35.415 -0.163 1.00 75.88 102 ILE A N 1
ATOM 819 C CA . ILE A 1 102 ? -22.720 34.612 0.032 1.00 75.88 102 ILE A CA 1
ATOM 820 C C . ILE A 1 102 ? -23.092 33.273 0.687 1.00 75.88 102 ILE A C 1
ATOM 822 O O . ILE A 1 102 ? -23.224 33.168 1.906 1.00 75.88 102 ILE A O 1
ATOM 826 N N . GLU A 1 103 ? -23.240 32.233 -0.137 1.00 66.19 103 GLU A N 1
ATOM 827 C CA . GLU A 1 103 ? -23.720 30.905 0.287 1.00 66.19 103 GLU A CA 1
ATOM 828 C C . GLU A 1 103 ? -22.695 30.117 1.129 1.00 66.19 103 GLU A C 1
ATOM 830 O O . GLU A 1 103 ? -23.070 29.374 2.036 1.00 66.19 103 GLU A O 1
ATOM 835 N N . LYS A 1 104 ? -21.391 30.287 0.868 1.00 64.62 104 LYS A N 1
ATOM 836 C CA . LYS A 1 104 ? -20.300 29.590 1.572 1.00 64.62 104 LYS A CA 1
ATOM 837 C C . LYS A 1 104 ? -19.517 30.548 2.469 1.00 64.62 104 LYS A C 1
ATOM 839 O O . LYS A 1 104 ? -18.716 31.338 1.978 1.00 64.62 104 LYS A O 1
ATOM 844 N N . LYS A 1 105 ? -19.718 30.453 3.786 1.00 65.06 105 LYS A N 1
ATOM 845 C CA . LYS A 1 105 ? -19.134 31.383 4.778 1.00 65.06 105 LYS A CA 1
ATOM 846 C C . LYS A 1 105 ? -17.812 30.911 5.420 1.00 65.06 105 LYS A C 1
ATOM 848 O O . LYS A 1 105 ? -17.154 31.713 6.070 1.00 65.06 105 LYS A O 1
ATOM 853 N N . ASN A 1 106 ? -17.401 29.651 5.207 1.00 50.44 106 ASN A N 1
ATOM 854 C CA . ASN A 1 106 ? -16.300 28.991 5.943 1.00 50.44 106 ASN A CA 1
ATOM 855 C C . ASN A 1 106 ? -15.030 28.673 5.122 1.00 50.44 106 ASN A C 1
ATOM 857 O O . ASN A 1 106 ? -14.055 28.168 5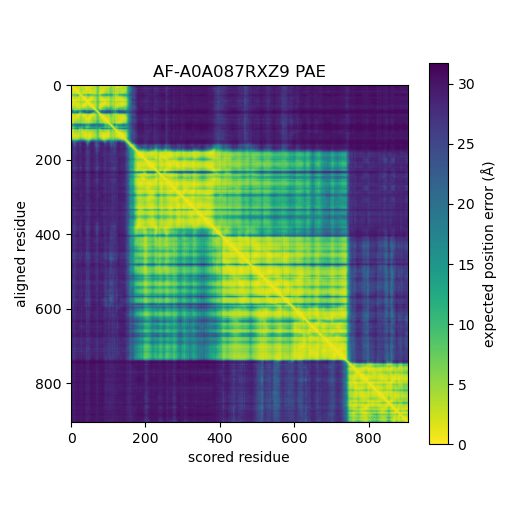.675 1.00 50.44 106 ASN A O 1
ATOM 861 N N . GLU A 1 107 ? -14.999 28.964 3.822 1.00 47.56 107 GLU A N 1
ATOM 862 C CA . GLU A 1 107 ? -13.759 28.906 3.039 1.00 47.56 107 GLU A CA 1
ATOM 863 C C . GLU A 1 107 ? -13.098 30.288 3.154 1.00 47.56 107 GLU A C 1
ATOM 865 O O . GLU A 1 107 ? -13.753 31.295 2.895 1.00 47.56 107 GLU A O 1
ATOM 870 N N . GLY A 1 108 ? -11.832 30.376 3.584 1.00 53.50 108 GLY A N 1
ATOM 871 C CA . GLY A 1 108 ? -11.120 31.660 3.665 1.00 53.50 108 GLY A CA 1
ATOM 872 C C . GLY A 1 108 ? -11.308 32.504 2.393 1.00 53.50 108 GLY A C 1
ATOM 873 O O . GLY A 1 108 ? -11.530 31.956 1.319 1.00 53.50 108 GLY A O 1
ATOM 874 N N . ILE A 1 109 ? -11.189 33.832 2.512 1.00 49.62 109 ILE A N 1
ATOM 875 C CA . ILE A 1 109 ? -11.614 34.905 1.571 1.00 49.62 109 ILE A CA 1
ATOM 876 C C . ILE A 1 109 ? -11.274 34.694 0.066 1.00 49.62 109 ILE A C 1
ATOM 878 O O . ILE A 1 109 ? -11.779 35.387 -0.815 1.00 49.62 109 ILE A O 1
ATOM 882 N N . LYS A 1 110 ? -10.444 33.706 -0.267 1.00 43.62 110 LYS A N 1
ATOM 883 C CA . LYS A 1 110 ? -10.070 33.271 -1.617 1.00 43.62 110 LYS A CA 1
ATOM 884 C C . LYS A 1 110 ? -11.222 32.735 -2.494 1.00 43.62 110 LYS A C 1
ATOM 886 O O . LYS A 1 110 ? -10.983 32.566 -3.684 1.00 43.62 110 LYS A O 1
ATOM 891 N N . GLY A 1 111 ? -12.433 32.522 -1.970 1.00 48.62 111 GLY A N 1
ATOM 892 C CA . GLY A 1 111 ? -13.597 32.022 -2.731 1.00 48.62 111 GLY A CA 1
ATOM 893 C C . GLY A 1 111 ? -14.738 33.021 -2.965 1.00 48.62 111 GLY A C 1
ATOM 894 O O . GLY A 1 111 ? -15.807 32.631 -3.427 1.00 48.62 111 GLY A O 1
ATOM 895 N N . LEU A 1 112 ? -14.565 34.300 -2.620 1.00 54.84 112 LEU A N 1
ATOM 896 C CA . LEU A 1 112 ? -15.661 35.267 -2.660 1.00 54.84 112 LEU A CA 1
ATOM 897 C C . LEU A 1 112 ? -16.123 35.543 -4.109 1.00 54.84 112 LEU A C 1
ATOM 899 O O . LEU A 1 112 ? -15.354 36.076 -4.911 1.00 54.84 112 LEU A O 1
ATOM 903 N N . TYR A 1 113 ? -17.405 35.293 -4.419 1.00 58.47 113 TYR A N 1
ATOM 904 C CA . TYR A 1 113 ? -18.061 35.626 -5.705 1.00 58.47 113 TYR A CA 1
ATOM 905 C C . TYR A 1 113 ? -18.121 37.138 -6.020 1.00 58.47 113 TYR A C 1
ATOM 907 O O . TYR A 1 113 ? -18.786 37.552 -6.973 1.00 58.47 113 TYR A O 1
ATOM 915 N N . LEU A 1 114 ? -17.427 37.962 -5.226 1.00 61.94 114 LEU A N 1
ATOM 916 C CA . LEU A 1 114 ? -17.104 39.355 -5.525 1.00 61.94 114 LEU A CA 1
ATOM 917 C C . LEU A 1 114 ? -15.983 39.486 -6.559 1.00 61.94 114 LEU A C 1
ATOM 919 O O . LEU A 1 114 ? -15.915 40.504 -7.236 1.00 61.94 114 LEU A O 1
ATOM 923 N N . ARG A 1 115 ? -15.155 38.448 -6.749 1.00 55.12 115 ARG A N 1
ATOM 924 C CA . ARG A 1 115 ? -14.234 38.335 -7.891 1.00 55.12 115 ARG A CA 1
ATOM 925 C C . ARG A 1 115 ? -15.034 37.964 -9.143 1.00 55.12 115 ARG A C 1
ATOM 927 O O . ARG A 1 115 ? -14.993 36.828 -9.606 1.00 55.12 115 ARG A O 1
ATOM 934 N N . GLY A 1 116 ? -15.863 38.886 -9.626 1.00 50.38 116 GLY A N 1
ATOM 935 C CA . GLY A 1 116 ? -16.630 38.701 -10.857 1.00 50.38 116 GLY A CA 1
ATOM 936 C C . GLY A 1 116 ? -15.718 38.400 -12.052 1.00 50.38 116 GLY A C 1
ATOM 937 O O . GLY A 1 116 ? -14.515 38.660 -12.020 1.00 50.38 116 GLY A O 1
ATOM 938 N N . THR A 1 117 ? -16.284 37.868 -13.140 1.00 52.56 117 THR A N 1
ATOM 939 C CA . THR A 1 117 ? -15.566 37.873 -14.426 1.00 52.56 117 THR A CA 1
ATOM 940 C C . THR A 1 117 ? -15.202 39.325 -14.764 1.00 52.56 117 THR A C 1
ATOM 942 O O . THR A 1 117 ? -16.056 40.173 -14.499 1.00 52.56 117 THR A O 1
ATOM 945 N N . PRO A 1 118 ? -14.041 39.625 -15.381 1.00 50.03 118 PRO A N 1
ATOM 946 C CA . PRO A 1 118 ? -13.524 40.995 -15.564 1.00 50.03 118 PRO A CA 1
ATOM 947 C C . PRO A 1 118 ? -14.416 41.978 -16.362 1.00 50.03 118 PRO A C 1
ATOM 949 O O . PRO A 1 118 ? -13.991 43.062 -16.719 1.00 50.03 118 PRO A O 1
ATOM 952 N N . HIS A 1 119 ? -15.661 41.612 -16.672 1.00 59.22 119 HIS A N 1
ATOM 953 C CA . HIS A 1 119 ? -16.514 42.286 -17.639 1.00 59.22 119 HIS A CA 1
ATOM 954 C C . HIS A 1 119 ? -18.010 42.357 -17.247 1.00 59.22 119 HIS A C 1
ATOM 956 O O . HIS A 1 119 ? -18.806 42.803 -18.064 1.00 59.22 119 HIS A O 1
ATOM 962 N N . GLY A 1 120 ? -18.444 41.920 -16.052 1.00 72.81 120 GLY A N 1
ATOM 963 C CA . GLY A 1 120 ? -19.869 41.932 -15.651 1.00 72.81 120 GLY A CA 1
ATOM 964 C C . GLY A 1 120 ? -20.094 41.996 -14.130 1.00 72.81 120 GLY A C 1
ATOM 965 O O . GLY A 1 120 ? -19.125 41.842 -13.384 1.00 72.81 120 GLY A O 1
ATOM 966 N N . PRO A 1 121 ? -21.344 42.204 -13.658 1.00 79.56 121 PRO A N 1
ATOM 967 C CA . PRO A 1 121 ? -21.643 42.275 -12.229 1.00 79.56 121 PRO A CA 1
ATOM 968 C C . PRO A 1 121 ? -21.283 40.967 -11.506 1.00 79.56 121 PRO A C 1
ATOM 970 O O . PRO A 1 121 ? -21.343 39.874 -12.081 1.00 79.56 121 PRO A O 1
ATOM 973 N N . ALA A 1 122 ? -20.910 41.086 -10.231 1.00 79.88 122 ALA A N 1
ATOM 974 C CA . ALA A 1 122 ? -20.589 39.976 -9.336 1.00 79.88 122 ALA A CA 1
ATOM 975 C C . ALA A 1 122 ? -21.805 39.058 -9.089 1.00 79.88 122 ALA A C 1
ATOM 977 O O . ALA A 1 122 ? -22.872 39.225 -9.684 1.00 79.88 122 ALA A O 1
ATOM 978 N N . ASN A 1 123 ? -21.646 38.055 -8.215 1.00 79.38 123 ASN A N 1
ATOM 979 C CA . ASN A 1 123 ? -22.733 37.135 -7.850 1.00 79.38 123 ASN A CA 1
ATOM 980 C C . ASN A 1 123 ? -23.323 36.395 -9.073 1.00 79.38 123 ASN A C 1
ATOM 982 O O . ASN A 1 123 ? -24.536 36.279 -9.250 1.00 79.38 123 ASN A O 1
ATOM 986 N N . SER A 1 124 ? -22.447 35.945 -9.980 1.00 73.12 124 SER A N 1
ATOM 987 C CA . SER A 1 124 ? -22.831 35.311 -11.254 1.00 73.12 124 SER A CA 1
ATOM 988 C C . SER A 1 124 ? -23.814 36.151 -12.090 1.00 73.12 124 SER A C 1
ATOM 990 O O . SER A 1 124 ? -24.673 35.611 -12.789 1.00 73.12 124 SER A O 1
ATOM 992 N N . GLY A 1 125 ? -23.723 37.482 -11.990 1.00 75.44 125 GLY A N 1
ATOM 993 C CA . GLY A 1 125 ? -24.616 38.411 -12.667 1.00 75.44 125 GLY A CA 1
ATOM 994 C C . GLY A 1 125 ? -26.057 38.365 -12.158 1.00 75.44 125 GLY A C 1
ATOM 995 O O . GLY A 1 125 ? -26.989 38.506 -12.954 1.00 75.44 125 GLY A O 1
ATOM 996 N N . LYS A 1 126 ? -26.272 38.144 -10.856 1.00 84.12 126 LYS A N 1
ATOM 997 C CA . LYS A 1 126 ? -27.584 38.245 -10.194 1.00 84.12 126 LYS A CA 1
ATOM 998 C C . LYS A 1 126 ? -27.613 39.442 -9.231 1.00 84.12 126 LYS A C 1
ATOM 1000 O O . LYS A 1 126 ? -26.609 39.681 -8.558 1.00 84.12 126 LYS A O 1
ATOM 1005 N N . PRO A 1 127 ? -28.744 40.165 -9.127 1.00 89.12 127 PRO A N 1
ATOM 1006 C CA . PRO A 1 127 ? -28.884 41.224 -8.136 1.00 89.12 127 PRO A CA 1
ATOM 1007 C C . PRO A 1 127 ? -28.918 40.641 -6.717 1.00 89.12 127 PRO A C 1
ATOM 1009 O O . PRO A 1 127 ? -29.257 39.470 -6.527 1.00 89.12 127 PRO A O 1
ATOM 1012 N N . ILE A 1 128 ? -28.556 41.456 -5.732 1.00 91.50 128 ILE A N 1
ATOM 1013 C CA . ILE A 1 128 ? -28.642 41.123 -4.306 1.00 91.50 128 ILE A CA 1
ATOM 1014 C C . ILE A 1 128 ? -30.005 41.528 -3.730 1.00 91.50 128 ILE A C 1
ATOM 1016 O O . ILE A 1 128 ? -30.745 42.297 -4.350 1.00 91.50 128 ILE A O 1
ATOM 1020 N N . SER A 1 129 ? -30.346 41.004 -2.550 1.00 92.19 129 SER A N 1
ATOM 1021 C CA . SER A 1 129 ? -31.585 41.373 -1.858 1.00 92.19 129 SER A CA 1
ATOM 1022 C C . SER A 1 129 ? -31.529 42.805 -1.314 1.00 92.19 129 SER A C 1
ATOM 1024 O O . SER A 1 129 ? -30.453 43.365 -1.101 1.00 92.19 129 SER A O 1
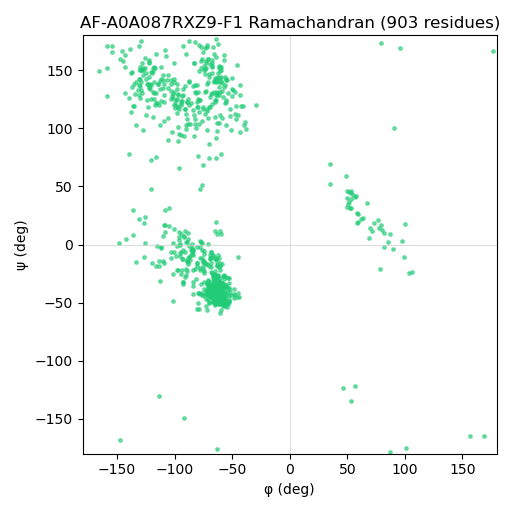ATOM 1026 N N . GLU A 1 130 ? -32.700 43.391 -1.053 1.00 92.62 130 GLU A N 1
ATOM 1027 C CA . GLU A 1 130 ? -32.809 44.702 -0.394 1.00 92.62 130 GLU A CA 1
ATOM 1028 C C . GLU A 1 130 ? -32.176 44.679 1.008 1.00 92.62 130 GLU A C 1
ATOM 1030 O O . GLU A 1 130 ? -31.518 45.626 1.412 1.00 92.62 130 GLU A O 1
ATOM 1035 N N . GLU A 1 131 ? -32.284 43.554 1.719 1.00 91.56 131 GLU A N 1
ATOM 1036 C CA . GLU A 1 131 ? -31.688 43.380 3.048 1.00 91.56 131 GLU A CA 1
ATOM 1037 C C . GLU A 1 131 ? -30.151 43.410 2.996 1.00 91.56 131 GLU A C 1
ATOM 1039 O O . GLU A 1 131 ? -29.518 44.037 3.843 1.00 91.56 131 GLU A O 1
ATOM 1044 N N . ASP A 1 132 ? -29.542 42.761 1.994 1.00 92.62 132 ASP A N 1
ATOM 1045 C CA . ASP A 1 132 ? -28.089 42.802 1.789 1.00 92.62 132 ASP A CA 1
ATOM 1046 C C . ASP A 1 132 ? -27.634 44.215 1.390 1.00 92.62 132 ASP A C 1
ATOM 1048 O O . ASP A 1 132 ? -26.586 44.682 1.841 1.00 92.62 132 ASP A O 1
ATOM 1052 N N . TYR A 1 133 ? -28.437 44.916 0.581 1.00 95.12 133 TYR A N 1
ATOM 1053 C CA . TYR A 1 133 ? -28.209 46.320 0.242 1.00 95.12 133 TYR A CA 1
ATOM 1054 C C . TYR A 1 133 ? -28.243 47.212 1.491 1.00 95.12 133 TYR A C 1
ATOM 1056 O O . TYR A 1 133 ? -27.312 47.990 1.696 1.00 95.12 133 TYR A O 1
ATOM 1064 N N . ASP A 1 134 ? -29.260 47.079 2.345 1.00 94.75 134 ASP A N 1
ATOM 1065 C CA . ASP A 1 134 ? -29.425 47.899 3.549 1.00 94.75 134 ASP A CA 1
ATOM 1066 C C . ASP A 1 134 ? -28.282 47.682 4.546 1.00 94.75 134 ASP A C 1
ATOM 1068 O O . ASP A 1 134 ? -27.787 48.640 5.144 1.00 94.75 134 ASP A O 1
ATOM 1072 N N . LEU A 1 135 ? -27.812 46.439 4.700 1.00 94.50 135 LEU A N 1
ATOM 1073 C CA . LEU A 1 135 ? -26.646 46.123 5.529 1.00 94.50 135 LEU A CA 1
ATOM 1074 C C . LEU A 1 135 ? -25.395 46.871 5.054 1.00 94.50 135 LEU A C 1
ATOM 1076 O O . LEU A 1 135 ? -24.700 47.491 5.860 1.00 94.50 135 LEU A O 1
ATOM 1080 N N . ILE A 1 136 ? -25.125 46.844 3.746 1.00 93.75 136 ILE A N 1
ATOM 1081 C CA . ILE A 1 136 ? -23.968 47.530 3.161 1.00 93.75 136 ILE A CA 1
ATOM 1082 C C . ILE A 1 136 ? -24.144 49.051 3.247 1.00 93.75 136 ILE A C 1
ATOM 1084 O O . ILE A 1 136 ? -23.214 49.752 3.638 1.00 93.75 136 ILE A O 1
ATOM 1088 N N . PHE A 1 137 ? -25.329 49.570 2.919 1.00 95.50 137 PHE A N 1
ATOM 1089 C CA . PHE A 1 137 ? -25.633 51.001 2.945 1.00 95.50 137 PHE A CA 1
ATOM 1090 C C . PHE A 1 137 ? -25.462 51.603 4.345 1.00 95.50 137 PHE A C 1
ATOM 1092 O O . PHE A 1 137 ? -24.844 52.659 4.491 1.00 95.50 137 PHE A O 1
ATOM 1099 N N . ASN A 1 138 ? -25.967 50.923 5.379 1.00 93.88 138 ASN A N 1
ATOM 1100 C CA . ASN A 1 138 ? -25.840 51.385 6.759 1.00 93.88 138 ASN A CA 1
ATOM 1101 C C . ASN A 1 138 ? -24.378 51.413 7.209 1.00 93.88 138 ASN A C 1
ATOM 1103 O O . ASN A 1 138 ? -23.945 52.405 7.791 1.00 93.88 138 ASN A O 1
ATOM 1107 N N . GLU A 1 139 ? -23.595 50.384 6.880 1.00 92.75 139 GLU A N 1
ATOM 1108 C CA . GLU A 1 139 ? -22.181 50.368 7.256 1.00 92.75 139 GLU A CA 1
ATOM 1109 C C . GLU A 1 139 ? -21.359 51.415 6.492 1.00 92.75 139 GLU A C 1
ATOM 1111 O O . GLU A 1 139 ? -20.522 52.083 7.097 1.00 92.75 139 GLU A O 1
ATOM 1116 N N . LEU A 1 140 ? -21.638 51.633 5.200 1.00 93.06 140 LEU A N 1
ATOM 1117 C CA . LEU A 1 140 ? -21.022 52.726 4.442 1.00 93.06 140 LEU A CA 1
ATOM 1118 C C . LEU A 1 140 ? -21.290 54.067 5.123 1.00 93.06 140 LEU A C 1
ATOM 1120 O O . LEU A 1 140 ? -20.367 54.850 5.301 1.00 93.06 140 LEU A O 1
ATOM 1124 N N . LYS A 1 141 ? -22.533 54.325 5.542 1.00 92.50 141 LYS A N 1
ATOM 1125 C CA . LYS A 1 141 ? -22.917 55.571 6.214 1.00 92.50 141 LYS A CA 1
ATOM 1126 C C . LYS A 1 141 ? -22.224 55.756 7.568 1.00 92.50 141 LYS A C 1
ATOM 1128 O O . LYS A 1 141 ? -21.890 56.883 7.924 1.00 92.50 141 LYS A O 1
ATOM 1133 N N . GLU A 1 142 ? -22.014 54.674 8.312 1.00 90.38 142 GLU A N 1
ATOM 1134 C CA . GLU A 1 142 ? -21.323 54.701 9.606 1.00 90.38 142 GLU A CA 1
ATOM 1135 C C . GLU A 1 142 ? -19.811 54.926 9.464 1.00 90.38 142 GLU A C 1
ATOM 1137 O O . GLU A 1 142 ? -19.225 55.674 10.247 1.00 90.38 142 GLU A O 1
ATOM 1142 N N . VAL A 1 143 ? -19.175 54.307 8.467 1.00 88.25 143 VAL A N 1
ATOM 1143 C CA . VAL A 1 143 ? -17.717 54.321 8.294 1.00 88.25 143 VAL A CA 1
ATOM 1144 C C . VAL A 1 143 ? -17.339 55.239 7.134 1.00 88.25 143 VAL A C 1
ATOM 1146 O O . VAL A 1 143 ? -17.262 54.828 5.978 1.00 88.25 143 VAL A O 1
ATOM 1149 N N . GLN A 1 144 ? -17.119 56.513 7.452 1.00 86.69 144 GLN A N 1
ATOM 1150 C CA . GLN A 1 144 ? -16.777 57.551 6.469 1.00 86.69 144 GLN A CA 1
ATOM 1151 C C . GLN A 1 144 ? -15.268 57.772 6.315 1.00 86.69 144 GLN A C 1
ATOM 1153 O O . GLN A 1 144 ? -14.814 58.220 5.263 1.00 86.69 144 GLN A O 1
ATOM 1158 N N . GLU A 1 145 ? -14.489 57.454 7.348 1.00 82.44 145 GLU A N 1
ATOM 1159 C CA . GLU A 1 145 ? -13.030 57.509 7.288 1.00 82.44 145 GLU A CA 1
ATOM 1160 C C . GLU A 1 145 ? -12.485 56.239 6.642 1.00 82.44 145 GLU A C 1
ATOM 1162 O O . GLU A 1 145 ? -12.941 55.136 6.945 1.00 82.44 145 GLU A O 1
ATOM 1167 N N . GLU A 1 146 ? -11.503 56.407 5.756 1.00 77.19 146 GLU A N 1
ATOM 1168 C CA . GLU A 1 146 ? -10.825 55.298 5.092 1.00 77.19 146 GLU A CA 1
ATOM 1169 C C . GLU A 1 146 ? -10.148 54.417 6.148 1.00 77.19 146 GLU A C 1
ATOM 1171 O O . GLU A 1 146 ? -9.220 54.872 6.827 1.00 77.19 146 GLU A O 1
ATOM 1176 N N . PRO A 1 147 ? -10.626 53.174 6.360 1.00 71.50 147 PRO A N 1
ATOM 1177 C CA . PRO A 1 147 ? -10.029 52.302 7.345 1.00 71.50 147 PRO A CA 1
ATOM 1178 C C . PRO A 1 147 ? -8.595 52.027 6.915 1.00 71.50 147 PRO A C 1
ATOM 1180 O O . PRO A 1 147 ? -8.303 51.885 5.730 1.00 71.50 147 PRO A O 1
ATOM 1183 N N . ASN A 1 148 ? -7.696 51.932 7.894 1.00 60.34 148 ASN A N 1
ATOM 1184 C CA . ASN A 1 148 ? -6.304 51.591 7.645 1.00 60.34 148 ASN A CA 1
ATOM 1185 C C . ASN A 1 148 ? -6.278 50.170 7.070 1.00 60.34 148 ASN A C 1
ATOM 1187 O O . ASN A 1 148 ? -6.319 49.187 7.820 1.00 60.34 148 ASN A O 1
ATOM 1191 N N . PHE A 1 149 ? -6.330 50.054 5.740 1.00 57.28 149 PHE A N 1
ATOM 1192 C CA . PHE A 1 149 ? -6.332 48.774 5.068 1.00 57.28 149 PHE A CA 1
ATOM 1193 C C . PHE A 1 149 ? -5.016 48.122 5.459 1.00 57.28 149 PHE A C 1
ATOM 1195 O O . PHE A 1 149 ? -3.952 48.493 4.965 1.00 57.28 149 PHE A O 1
ATOM 1202 N N . LYS A 1 150 ? -5.061 47.141 6.371 1.00 42.94 150 LYS A N 1
ATOM 1203 C CA . LYS A 1 150 ? -3.996 46.148 6.428 1.00 42.94 150 LYS A CA 1
ATOM 1204 C C . LYS A 1 150 ? -3.969 45.603 5.019 1.00 42.94 150 LYS A C 1
ATOM 1206 O O . LYS A 1 150 ? -4.872 44.843 4.670 1.00 42.94 150 LYS A O 1
ATOM 1211 N N . LYS A 1 151 ? -2.990 46.035 4.217 1.00 36.88 151 LYS A N 1
ATOM 1212 C CA . LYS A 1 151 ? -2.673 45.377 2.964 1.00 36.88 151 LYS A CA 1
ATOM 1213 C C . LYS A 1 151 ? -2.685 43.894 3.321 1.00 36.88 151 LYS A C 1
ATOM 1215 O O . LYS A 1 151 ? -1.845 43.426 4.093 1.00 36.88 151 LYS A O 1
ATOM 1220 N N . ILE A 1 152 ? -3.671 43.144 2.812 1.00 37.06 152 ILE A N 1
ATOM 1221 C CA . ILE A 1 152 ? -3.369 41.766 2.431 1.00 37.06 152 ILE A CA 1
ATOM 1222 C C . ILE A 1 152 ? -2.086 41.959 1.659 1.00 37.06 152 ILE A C 1
ATOM 1224 O O . ILE A 1 152 ? -2.131 42.780 0.750 1.00 37.06 152 ILE A O 1
ATOM 1228 N N . LYS A 1 153 ? -0.971 41.364 2.097 1.00 32.09 153 LYS A N 1
ATOM 1229 C CA . LYS A 1 153 ? 0.297 41.477 1.385 1.00 32.09 153 LYS A CA 1
ATOM 1230 C C . LYS A 1 153 ? -0.000 41.309 -0.114 1.00 32.09 153 LYS A C 1
ATOM 1232 O O . LYS A 1 153 ? -0.111 40.187 -0.600 1.00 32.09 153 LYS A O 1
ATOM 1237 N N . GLU A 1 154 ? -0.134 42.425 -0.835 1.00 31.64 154 GLU A N 1
ATOM 1238 C CA . GLU A 1 154 ? 0.756 42.713 -1.930 1.00 31.64 154 GLU A CA 1
ATOM 1239 C C . GLU A 1 154 ? 2.079 42.244 -1.367 1.00 31.64 154 GLU A C 1
ATOM 1241 O O . GLU A 1 154 ? 2.612 42.812 -0.411 1.00 31.64 154 GLU A O 1
ATOM 1246 N N . VAL A 1 155 ? 2.489 41.065 -1.831 1.00 32.41 155 VAL A N 1
ATOM 1247 C CA . VAL A 1 155 ? 3.900 40.846 -2.074 1.00 32.41 155 VAL A CA 1
ATOM 1248 C C . VAL A 1 155 ? 4.318 42.185 -2.643 1.00 32.41 155 VAL A C 1
ATOM 1250 O O . VAL A 1 155 ? 3.828 42.567 -3.709 1.00 32.41 155 VAL A O 1
ATOM 1253 N N . GLU A 1 156 ? 5.016 42.988 -1.835 1.00 32.69 156 GLU A N 1
ATOM 1254 C CA . GLU A 1 156 ? 5.750 44.092 -2.401 1.00 32.69 156 GLU A CA 1
ATOM 1255 C C . GLU A 1 156 ? 6.384 43.445 -3.628 1.00 32.69 156 GLU A C 1
ATOM 1257 O O . GLU A 1 156 ? 7.004 42.382 -3.511 1.00 32.69 156 GLU A O 1
ATOM 1262 N N . ASN A 1 157 ? 6.234 44.044 -4.801 1.00 38.06 157 ASN A N 1
ATOM 1263 C CA . ASN A 1 157 ? 7.412 44.036 -5.634 1.00 38.06 157 ASN A CA 1
ATOM 1264 C C . ASN A 1 157 ? 8.457 44.788 -4.781 1.00 38.06 157 ASN A C 1
ATOM 1266 O O . ASN A 1 157 ? 8.720 45.966 -5.001 1.00 38.06 157 ASN A O 1
ATOM 1270 N N . GLU A 1 158 ? 9.030 44.105 -3.771 1.00 34.94 158 GLU A N 1
ATOM 1271 C CA . GLU A 1 158 ? 10.456 43.951 -3.686 1.00 34.94 158 GLU A CA 1
ATOM 1272 C C . GLU A 1 158 ? 10.796 43.763 -5.156 1.00 34.94 158 GLU A C 1
ATOM 1274 O O . GLU A 1 158 ? 10.553 42.718 -5.762 1.00 34.94 158 GLU A O 1
ATOM 1279 N N . PHE A 1 159 ? 11.245 44.840 -5.798 1.00 37.41 159 PHE A N 1
ATOM 1280 C CA . PHE A 1 159 ? 12.334 44.599 -6.704 1.00 37.41 159 PHE A CA 1
ATOM 1281 C C . PHE A 1 159 ? 13.301 43.836 -5.817 1.00 37.41 159 PHE A C 1
ATOM 1283 O O . PHE A 1 159 ? 13.902 44.436 -4.928 1.00 37.41 159 PHE A O 1
ATOM 1290 N N . GLU A 1 160 ? 13.291 42.503 -5.938 1.00 34.38 160 GLU A N 1
ATOM 1291 C CA . GLU A 1 160 ? 14.396 41.697 -5.476 1.00 34.38 160 GLU A CA 1
ATOM 1292 C C . GLU A 1 160 ? 15.581 42.453 -6.053 1.00 34.38 160 GLU A C 1
ATOM 1294 O O . GLU A 1 160 ? 15.725 42.560 -7.280 1.00 34.38 160 GLU A O 1
ATOM 1299 N N . GLU A 1 161 ? 16.341 43.125 -5.185 1.00 40.44 161 GLU A N 1
ATOM 1300 C CA . GLU A 1 161 ? 17.625 43.631 -5.615 1.00 40.44 161 GLU A CA 1
ATOM 1301 C C . GLU A 1 161 ? 18.295 42.431 -6.262 1.00 40.44 161 GLU A C 1
ATOM 1303 O O . GLU A 1 161 ? 18.273 41.335 -5.691 1.00 40.44 161 GLU A O 1
ATOM 1308 N N . LEU A 1 162 ? 18.778 42.608 -7.497 1.00 36.00 162 LEU A N 1
ATOM 1309 C CA . LEU A 1 162 ? 19.481 41.543 -8.193 1.00 36.00 162 LEU A CA 1
ATOM 1310 C C . LEU A 1 162 ? 20.493 40.984 -7.206 1.00 36.00 162 LEU A C 1
ATOM 1312 O O . LEU A 1 162 ? 21.415 41.697 -6.802 1.00 36.00 162 LEU A O 1
ATOM 1316 N N . VAL A 1 163 ? 20.268 39.736 -6.790 1.00 46.69 163 VAL A N 1
ATOM 1317 C CA . VAL A 1 163 ? 21.168 39.035 -5.882 1.00 46.69 163 VAL A CA 1
ATOM 1318 C C . VAL A 1 163 ? 22.562 39.206 -6.468 1.00 46.69 163 VAL A C 1
ATOM 1320 O O . VAL A 1 163 ? 22.705 39.064 -7.689 1.00 46.69 163 VAL A O 1
ATOM 1323 N N . GLU A 1 164 ? 23.555 39.571 -5.645 1.00 51.16 164 GLU A N 1
ATOM 1324 C CA . GLU A 1 164 ? 24.932 39.736 -6.120 1.00 51.16 164 GLU A CA 1
ATOM 1325 C C . GLU A 1 164 ? 25.250 38.588 -7.070 1.00 51.16 164 GLU A C 1
ATOM 1327 O O . GLU A 1 164 ? 25.138 37.427 -6.670 1.00 51.16 164 GLU A O 1
ATOM 1332 N N . LEU A 1 165 ? 25.571 38.920 -8.331 1.00 47.00 165 LEU A N 1
ATOM 1333 C CA . LEU A 1 165 ? 25.839 37.916 -9.352 1.00 47.00 165 LEU A CA 1
ATOM 1334 C C . LEU A 1 165 ? 26.881 36.973 -8.762 1.00 47.00 165 LEU A C 1
ATOM 1336 O O . LEU A 1 165 ? 28.028 37.400 -8.564 1.00 47.00 165 LEU A O 1
ATOM 1340 N N . PRO A 1 166 ? 26.515 35.716 -8.444 1.00 43.22 166 PRO A N 1
ATOM 1341 C CA . PRO A 1 166 ? 27.499 34.808 -7.916 1.00 43.22 166 PRO A CA 1
ATOM 1342 C C . PRO A 1 166 ? 28.596 34.750 -8.972 1.00 43.22 166 PRO A C 1
ATOM 1344 O O . PRO A 1 166 ? 28.311 34.615 -10.163 1.00 43.22 166 PRO A O 1
ATOM 1347 N N . LYS A 1 167 ? 29.867 34.814 -8.564 1.00 46.03 167 LYS A N 1
ATOM 1348 C CA . LYS A 1 167 ? 31.020 34.600 -9.465 1.00 46.03 167 LYS A CA 1
ATOM 1349 C C . LYS A 1 167 ? 31.027 33.197 -10.108 1.00 46.03 167 LYS A C 1
ATOM 1351 O O . LYS A 1 167 ? 32.030 32.775 -10.675 1.00 46.03 167 LYS A O 1
ATOM 1356 N N . LYS A 1 168 ? 29.929 32.449 -9.993 1.00 41.12 168 LYS A N 1
ATOM 1357 C CA . LYS A 1 168 ? 29.665 31.192 -10.664 1.00 41.12 168 LYS A CA 1
ATOM 1358 C C . LYS A 1 168 ? 29.403 31.515 -12.133 1.00 41.12 168 LYS A C 1
ATOM 1360 O O . LYS A 1 168 ? 28.326 31.960 -12.519 1.00 41.12 168 LYS A O 1
ATOM 1365 N N . ILE A 1 169 ? 30.437 31.337 -12.942 1.00 45.97 169 ILE A N 1
ATOM 1366 C CA . ILE A 1 169 ? 30.340 31.374 -14.397 1.00 45.97 169 ILE A CA 1
ATOM 1367 C C . ILE A 1 169 ? 29.279 30.336 -14.793 1.00 45.97 169 ILE A C 1
ATOM 1369 O O . ILE A 1 169 ? 29.388 29.170 -14.412 1.00 45.97 169 ILE A O 1
ATOM 1373 N N . TYR A 1 170 ? 28.233 30.757 -15.511 1.00 42.31 170 TYR A N 1
ATOM 1374 C CA . TYR A 1 170 ? 27.246 29.853 -16.109 1.00 42.31 170 TYR A CA 1
ATOM 1375 C C . TYR A 1 170 ? 27.903 29.095 -17.268 1.00 42.31 170 TYR A C 1
ATOM 1377 O O . TYR A 1 170 ? 27.681 29.385 -18.441 1.00 42.31 170 TYR A O 1
ATOM 1385 N N . GLU A 1 171 ? 28.749 28.124 -16.943 1.00 49.19 171 GLU A N 1
ATOM 1386 C CA . GLU A 1 171 ? 29.180 27.122 -17.903 1.00 49.19 171 GLU A CA 1
ATOM 1387 C C . GLU A 1 171 ? 28.098 26.048 -17.958 1.00 49.19 171 GLU A C 1
ATOM 1389 O O . GLU A 1 171 ? 27.960 25.212 -17.066 1.00 49.19 171 GLU A O 1
ATOM 1394 N N . THR A 1 172 ? 27.289 26.066 -19.017 1.00 48.91 172 THR A N 1
ATOM 1395 C CA . THR A 1 172 ? 26.498 24.889 -19.369 1.00 48.91 172 THR A CA 1
ATOM 1396 C C . THR A 1 172 ? 27.490 23.785 -19.705 1.00 48.91 172 THR A C 1
ATOM 1398 O O . THR A 1 172 ? 28.115 23.830 -20.770 1.00 48.91 172 THR A O 1
ATOM 1401 N N . ALA A 1 173 ? 27.672 22.826 -18.796 1.00 57.59 173 ALA A N 1
ATOM 1402 C CA . ALA A 1 173 ? 28.485 21.654 -19.072 1.00 57.59 173 ALA A CA 1
ATOM 1403 C C . ALA A 1 173 ? 27.976 21.037 -20.383 1.00 57.59 173 ALA A C 1
ATOM 1405 O O . ALA A 1 173 ? 26.802 20.676 -20.498 1.00 57.59 173 ALA A O 1
ATOM 1406 N N . LYS A 1 174 ? 28.830 21.008 -21.412 1.00 62.53 174 LYS A N 1
ATOM 1407 C CA . LYS A 1 174 ? 28.461 20.429 -22.703 1.00 62.53 174 LYS A CA 1
ATOM 1408 C C . LYS A 1 174 ? 28.239 18.941 -22.482 1.00 62.53 174 LYS A C 1
ATOM 1410 O O . LYS A 1 174 ? 29.196 18.211 -22.243 1.00 62.53 174 LYS A O 1
ATOM 1415 N N . ILE A 1 175 ? 26.985 18.506 -22.555 1.00 66.81 175 ILE A N 1
ATOM 1416 C CA . ILE A 1 175 ? 26.669 17.081 -22.590 1.00 66.81 175 ILE A CA 1
ATOM 1417 C C . ILE A 1 175 ? 27.273 16.542 -23.897 1.00 66.81 175 ILE A C 1
ATOM 1419 O O . ILE A 1 175 ? 27.001 17.117 -24.959 1.00 66.81 175 ILE A O 1
ATOM 1423 N N . PRO A 1 176 ? 28.134 15.512 -23.845 1.00 71.81 176 PRO A N 1
ATOM 1424 C CA . PRO A 1 176 ? 28.692 14.917 -25.050 1.00 71.81 176 PRO A CA 1
ATOM 1425 C C . PRO A 1 176 ? 27.567 14.377 -25.950 1.00 71.81 176 PRO A C 1
ATOM 1427 O O . PRO A 1 176 ? 26.488 14.036 -25.451 1.00 71.81 176 PRO A O 1
ATOM 1430 N N . PRO A 1 177 ? 27.779 14.304 -27.278 1.00 77.88 177 PRO A N 1
ATOM 1431 C CA . PRO A 1 177 ? 26.825 13.633 -28.151 1.00 77.88 177 PRO A CA 1
ATOM 1432 C C . PRO A 1 177 ? 26.598 12.197 -27.648 1.00 77.88 177 PRO A C 1
ATOM 1434 O O . PRO A 1 177 ? 27.548 11.576 -27.169 1.00 77.88 177 PRO A O 1
ATOM 1437 N N . PRO A 1 178 ? 25.362 11.674 -27.722 1.00 86.25 178 PRO A N 1
ATOM 1438 C CA . PRO A 1 178 ? 25.076 10.329 -27.250 1.00 86.25 178 PRO A CA 1
ATOM 1439 C C . PRO A 1 178 ? 25.905 9.304 -28.025 1.00 86.25 178 PRO A C 1
ATOM 1441 O O . PRO A 1 178 ? 25.912 9.308 -29.259 1.00 86.25 178 PRO A O 1
ATOM 1444 N N . ASP A 1 179 ? 26.552 8.406 -27.288 1.00 90.81 179 ASP A N 1
ATOM 1445 C CA . ASP A 1 179 ? 27.117 7.185 -27.849 1.00 90.81 179 ASP A CA 1
ATOM 1446 C C . ASP A 1 179 ? 25.962 6.276 -28.298 1.00 90.81 179 ASP A C 1
ATOM 1448 O O . ASP A 1 179 ? 24.829 6.394 -27.823 1.00 90.81 179 ASP A O 1
ATOM 1452 N N . LYS A 1 180 ? 26.231 5.338 -29.201 1.00 92.88 180 LYS A N 1
ATOM 1453 C CA . LYS A 1 180 ? 25.261 4.315 -29.597 1.00 92.88 180 LYS A CA 1
ATOM 1454 C C . LYS A 1 180 ? 25.795 2.951 -29.209 1.00 92.88 180 LYS A C 1
ATOM 1456 O O . LYS A 1 180 ? 26.945 2.654 -29.519 1.00 92.88 180 LYS A O 1
ATOM 1461 N N . LYS A 1 181 ? 24.975 2.150 -28.531 1.00 95.38 181 LYS A N 1
ATOM 1462 C CA . LYS A 1 181 ? 25.321 0.771 -28.177 1.00 95.38 181 LYS A CA 1
ATOM 1463 C C . LYS A 1 181 ? 24.273 -0.199 -28.692 1.00 95.38 181 LYS A C 1
ATOM 1465 O O . LYS A 1 181 ? 23.076 0.064 -28.591 1.00 95.38 181 LYS A O 1
ATOM 1470 N N . THR A 1 182 ? 24.733 -1.320 -29.218 1.00 96.12 182 THR A N 1
ATOM 1471 C CA . THR A 1 182 ? 23.900 -2.460 -29.611 1.00 96.12 182 THR A CA 1
ATOM 1472 C C . THR A 1 182 ? 23.433 -3.257 -28.392 1.00 96.12 182 THR A C 1
ATOM 1474 O O . THR A 1 182 ? 23.984 -3.121 -27.294 1.00 96.12 182 THR A O 1
ATOM 1477 N N . LEU A 1 183 ? 22.435 -4.130 -28.572 1.00 95.19 183 LEU A N 1
ATOM 1478 C CA . LEU A 1 183 ? 22.007 -5.054 -27.513 1.00 95.19 183 LEU A CA 1
ATOM 1479 C C . LEU A 1 183 ? 23.142 -5.988 -27.076 1.00 95.19 183 LEU A C 1
ATOM 1481 O O . LEU A 1 183 ? 23.305 -6.232 -25.881 1.00 95.19 183 LEU A O 1
ATOM 1485 N N . GLU A 1 184 ? 23.951 -6.459 -28.030 1.00 94.88 184 GLU A N 1
ATOM 1486 C CA . GLU A 1 184 ? 25.132 -7.284 -27.767 1.00 94.88 184 GLU A CA 1
ATOM 1487 C C . GLU A 1 184 ? 26.154 -6.556 -26.880 1.00 94.88 184 GLU A C 1
ATOM 1489 O O . GLU A 1 184 ? 26.636 -7.122 -25.897 1.00 94.88 184 GLU A O 1
ATOM 1494 N N . GLU A 1 185 ? 26.460 -5.291 -27.176 1.00 95.38 185 GLU A N 1
ATOM 1495 C CA . GLU A 1 185 ? 27.388 -4.486 -26.371 1.00 95.38 185 GLU A CA 1
ATOM 1496 C C . GLU A 1 185 ? 26.843 -4.212 -24.971 1.00 95.38 185 GLU A C 1
ATOM 1498 O O . GLU A 1 185 ? 27.577 -4.358 -23.995 1.00 95.38 185 GLU A O 1
ATOM 1503 N N . ILE A 1 186 ? 25.554 -3.877 -24.857 1.00 94.81 186 ILE A N 1
ATOM 1504 C CA . ILE A 1 186 ? 24.898 -3.662 -23.564 1.00 94.81 186 ILE A CA 1
ATOM 1505 C C . ILE A 1 186 ? 24.955 -4.933 -22.720 1.00 94.81 186 ILE A C 1
ATOM 1507 O O . ILE A 1 186 ? 25.377 -4.876 -21.568 1.00 94.81 186 ILE A O 1
ATOM 1511 N N . PHE A 1 187 ? 24.596 -6.086 -23.290 1.00 95.06 187 PHE A N 1
ATOM 1512 C CA . PHE A 1 187 ? 24.677 -7.371 -22.598 1.00 95.06 187 PHE A CA 1
ATOM 1513 C C . PHE A 1 187 ? 26.104 -7.657 -22.106 1.00 95.06 187 PHE A C 1
ATOM 1515 O O . PHE A 1 187 ? 26.301 -8.028 -20.949 1.00 95.06 187 PHE A O 1
ATOM 1522 N N . GLN A 1 188 ? 27.114 -7.425 -22.952 1.00 94.56 188 GLN A N 1
ATOM 1523 C CA . GLN A 1 188 ? 28.516 -7.605 -22.573 1.00 94.56 188 GLN A CA 1
ATOM 1524 C C . GLN A 1 188 ? 28.988 -6.623 -21.498 1.00 94.56 188 GLN A C 1
ATOM 1526 O O . GLN A 1 188 ? 29.838 -6.988 -20.685 1.00 94.56 188 GLN A O 1
ATOM 1531 N N . ASP A 1 189 ? 28.490 -5.389 -21.496 1.00 94.69 189 ASP A N 1
ATOM 1532 C CA . ASP A 1 189 ? 28.829 -4.406 -20.471 1.00 94.69 189 ASP A CA 1
ATOM 1533 C C . ASP A 1 189 ? 28.292 -4.824 -19.099 1.00 94.69 189 ASP A C 1
ATOM 1535 O O . ASP A 1 189 ? 29.017 -4.690 -18.110 1.00 94.69 189 ASP A O 1
ATOM 1539 N N . VAL A 1 190 ? 27.090 -5.415 -19.047 1.00 95.31 190 VAL A N 1
ATOM 1540 C CA . VAL A 1 190 ? 26.558 -6.026 -17.819 1.00 95.31 190 VAL A CA 1
ATOM 1541 C C . VAL A 1 190 ? 27.389 -7.243 -17.398 1.00 95.31 190 VAL A C 1
ATOM 1543 O O . VAL A 1 190 ? 27.828 -7.313 -16.252 1.00 95.31 190 VAL A O 1
ATOM 1546 N N . GLU A 1 191 ? 27.666 -8.182 -18.313 1.00 94.19 191 GLU A N 1
ATOM 1547 C CA . GLU A 1 191 ? 28.456 -9.397 -18.019 1.00 94.19 191 GLU A CA 1
ATOM 1548 C C . GLU A 1 191 ? 29.858 -9.084 -17.486 1.00 94.19 191 GLU A C 1
ATOM 1550 O O . GLU A 1 191 ? 30.390 -9.821 -16.658 1.00 94.19 191 GLU A O 1
ATOM 1555 N N . LYS A 1 192 ? 30.472 -8.003 -17.974 1.00 94.44 192 LYS A N 1
ATOM 1556 C CA . LYS A 1 192 ? 31.825 -7.580 -17.594 1.00 94.44 192 LYS A CA 1
ATOM 1557 C C . LYS A 1 192 ? 31.838 -6.603 -16.416 1.00 94.44 192 LYS A C 1
ATOM 1559 O O . LYS A 1 192 ? 32.892 -6.026 -16.157 1.00 94.44 192 LYS A O 1
ATOM 1564 N N . GLY A 1 193 ? 30.697 -6.345 -15.770 1.00 93.31 193 GLY A N 1
ATOM 1565 C CA . GLY A 1 193 ? 30.599 -5.437 -14.621 1.00 93.31 193 GLY A CA 1
ATOM 1566 C C . GLY A 1 193 ? 30.941 -3.976 -14.938 1.00 93.31 193 GLY A C 1
ATOM 1567 O O . GLY A 1 193 ? 31.363 -3.236 -14.051 1.00 93.31 193 GLY A O 1
ATOM 1568 N N . ARG A 1 194 ? 30.831 -3.547 -16.205 1.00 94.06 194 ARG A N 1
ATOM 1569 C CA . ARG A 1 194 ? 31.194 -2.187 -16.656 1.00 94.06 194 ARG A CA 1
ATOM 1570 C C . ARG A 1 194 ? 30.119 -1.148 -16.382 1.00 94.06 194 ARG A C 1
ATOM 1572 O O . ARG A 1 194 ? 30.410 0.038 -16.459 1.00 94.06 194 ARG A O 1
ATOM 1579 N N . CYS A 1 195 ? 28.901 -1.576 -16.085 1.00 92.94 195 CYS A N 1
ATOM 1580 C CA . CYS A 1 195 ? 27.820 -0.698 -15.675 1.00 92.94 195 CYS A CA 1
ATOM 1581 C C . CYS A 1 195 ? 27.197 -1.191 -14.373 1.00 92.94 195 CYS A C 1
ATOM 1583 O O . CYS A 1 195 ? 27.158 -2.393 -14.106 1.00 92.94 195 CYS A O 1
ATOM 1585 N N . ALA A 1 196 ? 26.687 -0.253 -13.587 1.00 92.19 196 ALA A N 1
ATOM 1586 C CA . ALA A 1 196 ? 26.063 -0.535 -12.307 1.00 92.19 196 ALA A CA 1
ATOM 1587 C C . ALA A 1 196 ? 24.875 0.381 -12.065 1.00 92.19 196 ALA A C 1
ATOM 1589 O O . ALA A 1 196 ? 24.710 1.416 -12.707 1.00 92.19 196 ALA A O 1
ATOM 1590 N N . VAL A 1 197 ? 24.043 -0.014 -11.119 1.00 91.00 197 VAL A N 1
ATOM 1591 C CA . VAL A 1 197 ? 22.933 0.789 -10.635 1.00 91.00 197 VAL A CA 1
ATOM 1592 C C . VAL A 1 197 ? 23.402 1.502 -9.364 1.00 91.00 197 VAL A C 1
ATOM 1594 O O . VAL A 1 197 ? 23.948 0.829 -8.487 1.00 91.00 197 VAL A O 1
ATOM 1597 N N . PRO A 1 198 ? 23.223 2.829 -9.236 1.00 87.31 198 PRO A N 1
ATOM 1598 C CA . PRO A 1 198 ? 23.444 3.500 -7.963 1.00 87.31 198 PRO A CA 1
ATOM 1599 C C . PRO A 1 198 ? 22.579 2.880 -6.862 1.00 87.31 198 PRO A C 1
ATOM 1601 O O . PRO A 1 198 ? 21.396 2.617 -7.083 1.00 87.31 198 PRO A O 1
ATOM 1604 N N . ASP A 1 199 ? 23.143 2.681 -5.678 1.00 82.44 199 ASP A N 1
ATOM 1605 C CA . ASP A 1 199 ? 22.452 2.096 -4.521 1.00 82.44 199 ASP A CA 1
ATOM 1606 C C . ASP A 1 199 ? 21.165 2.828 -4.117 1.00 82.44 199 ASP A C 1
ATOM 1608 O O . ASP A 1 199 ? 20.206 2.215 -3.641 1.00 82.44 199 ASP A O 1
ATOM 1612 N N . PHE A 1 200 ? 21.097 4.129 -4.392 1.00 79.25 200 PHE A N 1
ATOM 1613 C CA . PHE A 1 200 ? 19.920 4.933 -4.112 1.00 79.25 200 PHE A CA 1
ATOM 1614 C C . PHE A 1 200 ? 18.767 4.779 -5.111 1.00 79.25 200 PHE A C 1
ATOM 1616 O O . PHE A 1 200 ? 17.659 5.268 -4.862 1.00 79.25 200 PHE A O 1
ATOM 1623 N N . GLN A 1 201 ? 18.981 4.133 -6.258 1.00 82.12 201 GLN A N 1
ATOM 1624 C CA . GLN A 1 201 ? 17.887 3.910 -7.198 1.00 82.12 201 GLN A CA 1
ATOM 1625 C C . GLN A 1 201 ? 16.879 2.907 -6.662 1.00 82.12 201 GLN A C 1
ATOM 1627 O O . GLN A 1 201 ? 17.201 2.044 -5.846 1.00 82.12 201 GLN A O 1
ATOM 1632 N N . ARG A 1 202 ? 15.637 2.989 -7.156 1.00 83.94 202 ARG A N 1
ATOM 1633 C CA . ARG A 1 202 ? 14.584 2.030 -6.810 1.00 83.94 202 ARG A CA 1
ATOM 1634 C C . ARG A 1 202 ? 14.993 0.589 -7.137 1.00 83.94 202 ARG A C 1
ATOM 1636 O O . ARG A 1 202 ? 15.853 0.337 -7.980 1.00 83.94 202 ARG A O 1
ATOM 1643 N N . TYR A 1 203 ? 14.340 -0.366 -6.482 1.00 85.56 203 TYR A N 1
ATOM 1644 C CA . TYR A 1 203 ? 14.548 -1.778 -6.796 1.00 85.56 203 TYR A CA 1
ATOM 1645 C C . TYR A 1 203 ? 14.037 -2.107 -8.211 1.00 85.56 203 TYR A C 1
ATOM 1647 O O . TYR A 1 203 ? 13.377 -1.300 -8.874 1.00 85.56 203 TYR A O 1
ATOM 1655 N N . TRP A 1 204 ? 14.357 -3.303 -8.696 1.00 89.31 204 TRP A N 1
ATOM 1656 C CA . TRP A 1 204 ? 13.766 -3.837 -9.920 1.00 89.31 204 TRP A CA 1
ATOM 1657 C C . TRP A 1 204 ? 12.262 -4.055 -9.717 1.00 89.31 204 TRP A C 1
ATOM 1659 O O . TRP A 1 204 ? 11.873 -4.760 -8.791 1.00 89.31 204 TRP A O 1
ATOM 1669 N N . THR A 1 205 ? 11.416 -3.433 -10.545 1.00 89.25 205 THR A N 1
ATOM 1670 C CA . THR A 1 205 ? 9.950 -3.467 -10.361 1.00 89.25 205 THR A CA 1
ATOM 1671 C C . THR A 1 205 ? 9.174 -3.925 -11.587 1.00 89.25 205 THR A C 1
ATOM 1673 O O . THR A 1 205 ? 7.974 -4.179 -11.476 1.00 89.25 205 THR A O 1
ATOM 1676 N N . TRP A 1 206 ? 9.814 -4.049 -12.752 1.00 92.25 206 TRP A N 1
ATOM 1677 C CA . TRP A 1 206 ? 9.107 -4.474 -13.956 1.00 92.25 206 TRP A CA 1
ATOM 1678 C C . TRP A 1 206 ? 8.654 -5.928 -13.876 1.00 92.25 206 TRP A C 1
ATOM 1680 O O . TRP A 1 206 ? 9.431 -6.840 -13.592 1.00 92.25 206 TRP A O 1
ATOM 1690 N N . ASN A 1 207 ? 7.375 -6.135 -14.174 1.00 93.69 207 ASN A N 1
ATOM 1691 C CA . ASN A 1 207 ? 6.785 -7.462 -14.261 1.00 93.69 207 ASN A CA 1
ATOM 1692 C C . ASN A 1 207 ? 7.055 -8.109 -15.633 1.00 93.69 207 ASN A C 1
ATOM 1694 O O . ASN A 1 207 ? 7.561 -7.477 -16.561 1.00 93.69 207 ASN A O 1
ATOM 1698 N N . LYS A 1 208 ? 6.659 -9.379 -15.777 1.00 95.12 208 LYS A N 1
ATOM 1699 C CA . LYS A 1 208 ? 6.847 -10.145 -17.018 1.00 95.12 208 LYS A CA 1
ATOM 1700 C C . LYS A 1 208 ? 6.256 -9.470 -18.264 1.00 95.12 208 LYS A C 1
ATOM 1702 O O . LYS A 1 208 ? 6.894 -9.496 -19.306 1.00 95.12 208 LYS A O 1
ATOM 1707 N N . LYS A 1 209 ? 5.104 -8.802 -18.140 1.00 95.12 209 LYS A N 1
ATOM 1708 C CA . LYS A 1 209 ? 4.417 -8.159 -19.265 1.00 95.12 209 LYS A CA 1
ATOM 1709 C C . LYS A 1 209 ? 5.197 -6.955 -19.784 1.00 95.12 209 LYS A C 1
ATOM 1711 O O . LYS A 1 209 ? 5.342 -6.782 -20.982 1.00 95.12 209 LYS A O 1
ATOM 1716 N N . GLN A 1 210 ? 5.771 -6.158 -18.886 1.00 95.88 210 GLN A N 1
ATOM 1717 C CA . GLN A 1 210 ? 6.614 -5.023 -19.279 1.00 95.88 210 GLN A CA 1
ATOM 1718 C C . GLN A 1 210 ? 7.898 -5.480 -19.987 1.00 95.88 210 GLN A C 1
ATOM 1720 O O . GLN A 1 210 ? 8.411 -4.780 -20.857 1.00 95.88 210 GLN A O 1
ATOM 1725 N N . ILE A 1 211 ? 8.420 -6.658 -19.627 1.00 97.12 211 ILE A N 1
ATOM 1726 C CA . ILE A 1 211 ? 9.566 -7.264 -20.314 1.00 97.12 211 ILE A CA 1
ATOM 1727 C C . ILE A 1 211 ? 9.142 -7.789 -21.697 1.00 97.12 211 ILE A C 1
ATOM 1729 O O . ILE A 1 211 ? 9.860 -7.550 -22.664 1.00 97.12 211 ILE A O 1
ATOM 1733 N N . GLU A 1 212 ? 7.978 -8.444 -21.806 1.00 97.62 212 GLU A N 1
ATOM 1734 C CA . GLU A 1 212 ? 7.380 -8.873 -23.084 1.00 97.62 212 GLU A CA 1
ATOM 1735 C C . GLU A 1 212 ? 7.196 -7.678 -24.038 1.00 97.62 212 GLU A C 1
ATOM 1737 O O . GLU A 1 212 ? 7.738 -7.699 -25.141 1.00 97.62 212 GLU A O 1
ATOM 1742 N N . GLU A 1 213 ? 6.546 -6.602 -23.579 1.00 96.69 213 GLU A N 1
ATOM 1743 C CA . GLU A 1 213 ? 6.297 -5.362 -24.341 1.00 96.69 213 GLU A CA 1
ATOM 1744 C C . GLU A 1 213 ? 7.604 -4.666 -24.782 1.00 96.69 213 GLU A C 1
ATOM 1746 O O . GLU A 1 213 ? 7.697 -4.105 -25.882 1.00 96.69 213 GLU A O 1
ATOM 1751 N N . LEU A 1 214 ? 8.652 -4.707 -23.946 1.00 97.06 214 LEU A N 1
ATOM 1752 C CA . LEU A 1 214 ? 9.970 -4.182 -24.312 1.00 97.06 214 LEU A CA 1
ATOM 1753 C C . LEU A 1 214 ? 10.583 -4.978 -25.465 1.00 97.06 214 LEU A C 1
ATOM 1755 O O . LEU A 1 214 ? 11.066 -4.389 -26.431 1.00 97.06 214 LEU A O 1
ATOM 1759 N N . TRP A 1 215 ? 10.587 -6.306 -25.360 1.00 97.44 215 TRP A N 1
ATOM 1760 C CA . TRP A 1 215 ? 11.163 -7.162 -26.393 1.00 97.44 215 TRP A CA 1
ATOM 1761 C C . TRP A 1 215 ? 10.340 -7.143 -27.678 1.00 97.44 215 TRP A C 1
ATOM 1763 O O . TRP A 1 215 ? 10.921 -7.115 -28.758 1.00 97.44 215 TRP A O 1
ATOM 1773 N N . GLU A 1 216 ? 9.017 -7.057 -27.583 1.00 96.25 216 GLU A N 1
ATOM 1774 C CA . GLU A 1 216 ? 8.132 -6.792 -28.718 1.00 96.25 216 GLU A CA 1
ATOM 1775 C C . GLU A 1 216 ? 8.563 -5.517 -29.456 1.00 96.25 216 GLU A C 1
ATOM 1777 O O . GLU A 1 216 ? 8.815 -5.551 -30.662 1.00 96.25 216 GLU A O 1
ATOM 1782 N N . SER A 1 217 ? 8.744 -4.412 -28.724 1.00 95.88 217 SER A N 1
ATOM 1783 C CA . SER A 1 217 ? 9.197 -3.135 -29.291 1.00 95.88 217 SER A CA 1
ATOM 1784 C C . SER A 1 217 ? 10.561 -3.254 -29.977 1.00 95.88 217 SER A C 1
ATOM 1786 O O . SER A 1 217 ? 10.761 -2.695 -31.055 1.00 95.88 217 SER A O 1
ATOM 1788 N N . ILE A 1 218 ? 11.488 -4.013 -29.384 1.00 96.56 218 ILE A N 1
ATOM 1789 C CA . ILE A 1 218 ? 12.811 -4.293 -29.958 1.00 96.56 218 ILE A CA 1
ATOM 1790 C C . ILE A 1 218 ? 12.684 -5.062 -31.282 1.00 96.56 218 ILE A C 1
ATOM 1792 O O . ILE A 1 218 ? 13.271 -4.651 -32.283 1.00 96.56 218 ILE A O 1
ATOM 1796 N N . PHE A 1 219 ? 11.901 -6.145 -31.319 1.00 95.00 219 PHE A N 1
ATOM 1797 C CA . PHE A 1 219 ? 11.710 -6.950 -32.532 1.00 95.00 219 PHE A CA 1
ATOM 1798 C C . PHE A 1 219 ? 10.971 -6.195 -33.642 1.00 95.00 219 PHE A C 1
ATOM 1800 O O . PHE A 1 219 ? 11.203 -6.470 -34.819 1.00 95.00 219 PHE A O 1
ATOM 1807 N N . GLN A 1 220 ? 10.131 -5.219 -33.289 1.00 91.25 220 GLN A N 1
ATOM 1808 C CA . GLN A 1 220 ? 9.488 -4.322 -34.254 1.00 91.25 220 GLN A CA 1
ATOM 1809 C C . GLN A 1 220 ? 10.350 -3.120 -34.667 1.00 91.25 220 GLN A C 1
ATOM 1811 O O . GLN A 1 220 ? 9.964 -2.363 -35.557 1.00 91.25 220 GLN A O 1
ATOM 1816 N N . GLY A 1 221 ? 11.526 -2.936 -34.060 1.00 91.38 221 GLY A N 1
ATOM 1817 C CA . GLY A 1 221 ? 12.419 -1.818 -34.365 1.00 91.38 221 GLY A CA 1
ATOM 1818 C C . GLY A 1 221 ? 11.937 -0.465 -33.827 1.00 91.38 221 GLY A C 1
ATOM 1819 O O . GLY A 1 221 ? 12.388 0.579 -34.300 1.00 91.38 221 GLY A O 1
ATOM 1820 N N . TYR A 1 222 ? 11.026 -0.453 -32.851 1.00 93.69 222 TYR A N 1
ATOM 1821 C CA . TYR A 1 222 ? 10.536 0.775 -32.225 1.00 93.69 222 TYR A CA 1
ATOM 1822 C C . TYR A 1 222 ? 11.565 1.375 -31.280 1.00 93.69 222 TYR A C 1
ATOM 1824 O O . TYR A 1 222 ? 12.357 0.666 -30.670 1.00 93.69 222 TYR A O 1
ATOM 1832 N N . TYR A 1 223 ? 11.543 2.699 -31.132 1.00 91.81 223 TYR A N 1
ATOM 1833 C CA . TYR A 1 223 ? 12.416 3.410 -30.204 1.00 91.81 223 TYR A CA 1
ATOM 1834 C C . TYR A 1 223 ? 12.023 3.119 -28.749 1.00 91.81 223 TYR A C 1
ATOM 1836 O O . TYR A 1 223 ? 10.930 3.484 -28.319 1.00 91.81 223 TYR A O 1
ATOM 1844 N N . ILE A 1 224 ? 12.935 2.522 -27.976 1.00 93.06 224 ILE A N 1
ATOM 1845 C CA . ILE A 1 224 ? 12.696 2.175 -26.562 1.00 93.06 224 ILE A CA 1
ATOM 1846 C C . ILE A 1 224 ? 13.224 3.221 -25.567 1.00 93.06 224 ILE A C 1
ATOM 1848 O O . ILE A 1 224 ? 13.180 2.999 -24.356 1.00 93.06 224 ILE A O 1
ATOM 1852 N N . GLY A 1 225 ? 13.715 4.369 -26.043 1.00 90.25 225 GLY A N 1
ATOM 1853 C CA . GLY A 1 225 ? 14.330 5.407 -25.210 1.00 90.25 225 GLY A CA 1
ATOM 1854 C C . GLY A 1 225 ? 15.861 5.396 -25.233 1.00 90.25 225 GLY A C 1
ATOM 1855 O O . GLY A 1 225 ? 16.484 4.630 -25.962 1.00 90.25 225 GLY A O 1
ATOM 1856 N N . SER A 1 226 ? 16.463 6.255 -24.411 1.00 91.69 226 SER A N 1
ATOM 1857 C CA . SER A 1 226 ? 17.912 6.351 -24.208 1.00 91.69 226 SER A CA 1
ATOM 1858 C C . SER A 1 226 ? 18.326 5.804 -22.840 1.00 91.69 226 SER A C 1
ATOM 1860 O O . SER A 1 226 ? 17.507 5.704 -21.928 1.00 91.69 226 SER A O 1
ATOM 1862 N N . LEU A 1 227 ? 19.603 5.487 -22.665 1.00 92.25 227 LEU A N 1
ATOM 1863 C CA . LEU A 1 227 ? 20.208 5.279 -21.350 1.00 92.25 227 LEU A CA 1
ATOM 1864 C C . LEU A 1 227 ? 20.918 6.564 -20.928 1.00 92.25 227 LEU A C 1
ATOM 1866 O O . LEU A 1 227 ? 21.584 7.192 -21.750 1.00 92.25 227 LEU A O 1
ATOM 1870 N N . LEU A 1 228 ? 20.782 6.949 -19.662 1.00 91.00 228 LEU A N 1
ATOM 1871 C CA . LEU A 1 228 ? 21.568 8.033 -19.074 1.00 91.00 228 LEU A CA 1
ATOM 1872 C C . LEU A 1 228 ? 22.557 7.412 -18.099 1.00 91.00 228 LEU A C 1
ATOM 1874 O O . LEU A 1 228 ? 22.128 6.718 -17.177 1.00 91.00 228 LEU A O 1
ATOM 1878 N N . THR A 1 229 ? 23.850 7.649 -18.289 1.00 91.38 229 THR A N 1
ATOM 1879 C CA . THR A 1 229 ? 24.895 7.102 -17.422 1.00 91.38 229 THR A CA 1
ATOM 1880 C C . THR A 1 229 ? 25.812 8.181 -16.872 1.00 91.38 229 THR A C 1
ATOM 1882 O O . THR A 1 229 ? 25.884 9.289 -17.407 1.00 91.38 229 THR A O 1
ATOM 1885 N N . TRP A 1 230 ? 26.520 7.856 -15.795 1.00 88.50 230 TRP A N 1
ATOM 1886 C CA . TRP A 1 230 ? 27.461 8.752 -15.146 1.00 88.50 230 TRP A CA 1
ATOM 1887 C C . TRP A 1 230 ? 28.696 8.004 -14.624 1.00 88.50 230 TRP A C 1
ATOM 1889 O O . TRP A 1 230 ? 28.523 6.974 -13.972 1.00 88.50 230 TRP A O 1
ATOM 1899 N N . PRO A 1 231 ? 29.927 8.465 -14.907 1.00 85.38 231 PRO A N 1
ATOM 1900 C CA . PRO A 1 231 ? 31.140 7.803 -14.427 1.00 85.38 231 PRO A CA 1
ATOM 1901 C C . PRO A 1 231 ? 31.248 7.814 -12.896 1.00 85.38 231 PRO A C 1
ATOM 1903 O O . PRO A 1 231 ? 30.948 8.820 -12.258 1.00 85.38 231 PRO A O 1
ATOM 1906 N N . SER A 1 232 ? 31.708 6.711 -12.300 1.00 76.12 232 SER A N 1
ATOM 1907 C CA . SER A 1 232 ? 31.793 6.557 -10.839 1.00 76.12 232 SER A CA 1
ATOM 1908 C C . SER A 1 232 ? 33.101 7.055 -10.198 1.00 76.12 232 SER A C 1
ATOM 1910 O O . SER A 1 232 ? 33.311 6.817 -9.011 1.00 76.12 232 SER A O 1
ATOM 1912 N N . SER A 1 233 ? 34.018 7.662 -10.955 1.00 62.34 233 SER A N 1
ATOM 1913 C CA . SER A 1 233 ? 35.454 7.748 -10.627 1.00 62.34 233 SER A CA 1
ATOM 1914 C C . SER A 1 233 ? 35.847 8.640 -9.439 1.00 62.34 233 SER A C 1
ATOM 1916 O O . SER A 1 233 ? 36.985 8.548 -8.989 1.00 62.34 233 SER A O 1
ATOM 1918 N N . GLU A 1 234 ? 34.935 9.429 -8.863 1.00 53.06 234 GLU A N 1
ATOM 1919 C CA . GLU A 1 234 ? 35.232 10.278 -7.691 1.00 53.06 234 GLU A CA 1
ATOM 1920 C C . GLU A 1 234 ? 34.155 10.248 -6.588 1.00 53.06 234 GLU A C 1
ATOM 1922 O O . GLU A 1 234 ? 34.214 11.038 -5.644 1.00 53.06 234 GLU A O 1
ATOM 1927 N N . GLN A 1 235 ? 33.147 9.369 -6.670 1.00 58.03 235 GLN A N 1
ATOM 1928 C CA . GLN A 1 235 ? 31.899 9.579 -5.924 1.00 58.03 235 GLN A CA 1
ATOM 1929 C C . GLN A 1 235 ? 31.518 8.462 -4.962 1.00 58.03 235 GLN A C 1
ATOM 1931 O O . GLN A 1 235 ? 31.539 7.283 -5.306 1.00 58.03 235 GLN A O 1
ATOM 1936 N N . LYS A 1 236 ? 31.075 8.857 -3.761 1.00 62.44 236 LYS A N 1
ATOM 1937 C CA . LYS A 1 236 ? 30.485 7.979 -2.739 1.00 62.44 236 LYS A CA 1
ATOM 1938 C C . LYS A 1 236 ? 29.043 7.588 -3.087 1.00 62.44 236 LYS A C 1
ATOM 1940 O O . LYS A 1 236 ? 28.132 7.760 -2.289 1.00 62.44 236 LYS A O 1
ATOM 1945 N N . LEU A 1 237 ? 28.823 7.098 -4.297 1.00 68.94 237 LEU A N 1
ATOM 1946 C CA . LEU A 1 237 ? 27.565 6.458 -4.650 1.00 68.94 237 LEU A CA 1
ATOM 1947 C C . LEU A 1 237 ? 27.785 4.959 -4.573 1.00 68.94 237 LEU A C 1
ATOM 1949 O O . LEU A 1 237 ? 28.686 4.436 -5.235 1.00 68.94 237 LEU A O 1
ATOM 1953 N N . GLY A 1 238 ? 27.008 4.259 -3.747 1.00 73.81 238 GLY A N 1
ATOM 1954 C CA . GLY A 1 238 ? 27.097 2.808 -3.721 1.00 73.81 238 GLY A CA 1
ATOM 1955 C C . GLY A 1 238 ? 26.743 2.237 -5.091 1.00 73.81 238 GLY A C 1
ATOM 1956 O O . GLY A 1 238 ? 26.023 2.840 -5.891 1.00 73.81 238 GLY A O 1
ATOM 1957 N N . LYS A 1 239 ? 27.297 1.064 -5.383 1.00 86.31 239 LYS A N 1
ATOM 1958 C CA . LYS A 1 239 ? 27.187 0.408 -6.685 1.00 86.31 239 LYS A CA 1
ATOM 1959 C C . LYS A 1 239 ? 26.582 -0.973 -6.512 1.00 86.31 239 LYS A C 1
ATOM 1961 O O . LYS A 1 239 ? 27.149 -1.830 -5.840 1.00 86.31 239 LYS A O 1
ATOM 1966 N N . ILE A 1 240 ? 25.431 -1.179 -7.134 1.00 89.12 240 ILE A N 1
ATOM 1967 C CA . ILE A 1 240 ? 24.711 -2.448 -7.124 1.00 89.12 240 ILE A CA 1
ATOM 1968 C C . ILE A 1 240 ? 24.788 -3.049 -8.535 1.00 89.12 240 ILE A C 1
ATOM 1970 O O . ILE A 1 240 ? 24.584 -2.327 -9.520 1.00 89.12 240 ILE A O 1
ATOM 1974 N N . PRO A 1 241 ? 25.091 -4.351 -8.677 1.00 92.38 241 PRO A N 1
ATOM 1975 C CA . PRO A 1 241 ? 25.023 -5.014 -9.973 1.00 92.38 241 PRO A CA 1
ATOM 1976 C C . PRO A 1 241 ? 23.597 -4.983 -10.535 1.00 92.38 241 PRO A C 1
ATOM 1978 O O . PRO A 1 241 ? 22.607 -4.975 -9.803 1.00 92.38 241 PRO A O 1
ATOM 1981 N N . ILE A 1 242 ? 23.481 -5.011 -11.862 1.00 94.12 242 ILE A N 1
ATOM 1982 C CA . ILE A 1 242 ? 22.195 -5.277 -12.517 1.00 94.12 242 ILE A CA 1
ATOM 1983 C C . ILE A 1 242 ? 21.699 -6.657 -12.073 1.00 94.12 242 ILE A C 1
ATOM 1985 O O . ILE A 1 242 ? 22.495 -7.576 -11.886 1.00 94.12 242 ILE A O 1
ATOM 1989 N N . VAL A 1 243 ? 20.385 -6.818 -11.902 1.00 93.31 243 VAL A N 1
ATOM 1990 C CA . VAL A 1 243 ? 19.797 -8.072 -11.407 1.00 93.31 243 VAL A CA 1
ATOM 1991 C C . VAL A 1 243 ? 20.213 -9.257 -12.286 1.00 93.31 243 VAL A C 1
ATOM 1993 O O . VAL A 1 243 ? 19.943 -9.283 -13.485 1.00 93.31 243 VAL A O 1
ATOM 1996 N N . GLY A 1 244 ? 20.858 -10.248 -11.663 1.00 89.88 244 GLY A N 1
ATOM 1997 C CA . GLY A 1 244 ? 21.400 -11.438 -12.328 1.00 89.88 244 GLY A CA 1
ATOM 1998 C C . GLY A 1 244 ? 22.768 -11.247 -12.995 1.00 89.88 244 GLY A C 1
ATOM 1999 O O . GLY A 1 244 ? 23.278 -12.209 -13.563 1.00 89.88 244 GLY A O 1
ATOM 2000 N N . GLY A 1 245 ? 23.323 -10.032 -12.963 1.00 90.56 245 GLY A N 1
ATOM 2001 C CA . GLY A 1 245 ? 24.616 -9.668 -13.536 1.00 90.56 245 GLY A CA 1
ATOM 2002 C C . GLY A 1 245 ? 25.815 -10.083 -12.682 1.00 90.56 245 GLY A C 1
ATOM 2003 O O . GLY A 1 245 ? 25.670 -10.523 -11.541 1.00 90.56 245 GLY A O 1
ATOM 2004 N N . SER A 1 246 ? 27.008 -9.930 -13.256 1.00 89.25 246 SER A N 1
ATOM 2005 C CA . SER A 1 246 ? 28.292 -10.200 -12.597 1.00 89.25 246 SER A CA 1
ATOM 2006 C C . SER A 1 246 ? 28.640 -9.155 -11.529 1.00 89.25 246 SER A C 1
ATOM 2008 O O . SER A 1 246 ? 28.017 -8.094 -11.447 1.00 89.25 246 SER A O 1
ATOM 2010 N N . GLU A 1 247 ? 29.684 -9.429 -10.739 1.00 90.69 247 GLU A N 1
ATOM 2011 C CA . GLU A 1 247 ? 30.269 -8.440 -9.828 1.00 90.69 247 GLU A CA 1
ATOM 2012 C C . GLU A 1 247 ? 30.689 -7.163 -10.569 1.00 90.69 247 GLU A C 1
ATOM 2014 O O . GLU A 1 247 ? 31.179 -7.192 -11.701 1.00 90.69 247 GLU A O 1
ATOM 2019 N N . VAL A 1 248 ? 30.469 -6.026 -9.914 1.00 91.00 248 VAL A N 1
ATOM 2020 C CA . VAL A 1 248 ? 30.703 -4.702 -10.487 1.00 91.00 248 VAL A CA 1
ATOM 2021 C C . VAL A 1 248 ? 32.186 -4.346 -10.413 1.00 91.00 248 VAL A C 1
ATOM 2023 O O . VAL A 1 248 ? 32.817 -4.514 -9.370 1.00 91.00 248 VAL A O 1
ATOM 2026 N N . ASN A 1 249 ? 32.729 -3.777 -11.492 1.00 90.00 249 ASN A N 1
ATOM 2027 C CA . ASN A 1 249 ? 34.109 -3.293 -11.526 1.00 90.00 249 ASN A CA 1
ATOM 2028 C C . ASN A 1 249 ? 34.362 -2.166 -10.509 1.00 90.00 249 ASN A C 1
ATOM 2030 O O . ASN A 1 249 ? 33.454 -1.631 -9.870 1.00 90.00 249 ASN A O 1
ATOM 2034 N N . GLU A 1 250 ? 35.625 -1.765 -10.357 1.00 84.69 250 GLU A N 1
ATOM 2035 C CA . GLU A 1 250 ? 35.987 -0.636 -9.495 1.00 84.69 250 GLU A CA 1
ATOM 2036 C C . GLU A 1 250 ? 35.299 0.660 -9.947 1.00 84.69 250 GLU A C 1
ATOM 2038 O O . GLU A 1 250 ? 34.615 1.281 -9.133 1.00 84.69 250 GLU A O 1
ATOM 2043 N N . ASN A 1 251 ? 35.381 0.965 -11.250 1.00 86.69 251 ASN A N 1
ATOM 2044 C CA . ASN A 1 251 ? 34.859 2.188 -11.861 1.00 86.69 251 ASN A CA 1
ATOM 2045 C C . ASN A 1 251 ? 33.804 1.915 -12.958 1.00 86.69 251 ASN A C 1
ATOM 2047 O O . ASN A 1 251 ? 34.129 2.008 -14.146 1.00 86.69 251 ASN A O 1
ATOM 2051 N N . PRO A 1 252 ? 32.574 1.491 -12.609 1.00 90.75 252 PRO A N 1
ATOM 2052 C CA . PRO A 1 252 ? 31.501 1.280 -13.577 1.00 90.75 252 PRO A CA 1
ATOM 2053 C C . PRO A 1 252 ? 30.851 2.597 -14.038 1.00 90.75 252 PRO A C 1
ATOM 2055 O O . PRO A 1 252 ? 30.819 3.590 -13.315 1.00 90.75 252 PRO A O 1
ATOM 2058 N N . ASP A 1 253 ? 30.210 2.569 -15.205 1.00 90.88 253 ASP A N 1
ATOM 2059 C CA . ASP A 1 253 ? 29.218 3.576 -15.585 1.00 90.88 253 ASP A CA 1
ATOM 2060 C C . ASP A 1 253 ? 27.939 3.370 -14.748 1.00 90.88 253 ASP A C 1
ATOM 2062 O O . ASP A 1 253 ? 27.267 2.338 -14.854 1.00 90.88 253 ASP A O 1
ATOM 2066 N N . LEU A 1 254 ? 27.576 4.351 -13.922 1.00 91.25 254 LEU A N 1
ATOM 2067 C CA . LEU A 1 254 ? 26.353 4.332 -13.122 1.00 91.25 254 LEU A CA 1
ATOM 2068 C C . LEU A 1 254 ? 25.140 4.683 -13.984 1.00 91.25 254 LEU A C 1
ATOM 2070 O O . LEU A 1 254 ? 25.099 5.737 -14.611 1.00 91.25 254 LEU A O 1
ATOM 2074 N N . ILE A 1 255 ? 24.129 3.822 -14.011 1.00 91.50 255 ILE A N 1
ATOM 2075 C CA . ILE A 1 255 ? 22.913 4.001 -14.810 1.00 91.50 255 ILE A CA 1
ATOM 2076 C C . ILE A 1 255 ? 21.944 4.894 -14.043 1.00 91.50 255 ILE A C 1
ATOM 2078 O O . ILE A 1 255 ? 21.389 4.469 -13.040 1.00 91.50 255 ILE A O 1
ATOM 2082 N N . LEU A 1 256 ? 21.710 6.114 -14.523 1.00 87.19 256 LEU A N 1
ATOM 2083 C CA . LEU A 1 256 ? 20.807 7.106 -13.928 1.00 87.19 256 LEU A CA 1
ATOM 2084 C C . LEU A 1 256 ? 19.381 7.053 -14.500 1.00 87.19 256 LEU A C 1
ATOM 2086 O O . LEU A 1 256 ? 18.420 7.317 -13.785 1.00 87.19 256 LEU A O 1
ATOM 2090 N N . ASP A 1 257 ? 19.237 6.691 -15.776 1.00 88.50 257 ASP A N 1
ATOM 2091 C CA . ASP A 1 257 ? 17.947 6.399 -16.412 1.00 88.50 257 ASP A CA 1
ATOM 2092 C C . ASP A 1 257 ? 18.063 5.167 -17.311 1.00 88.50 257 ASP A C 1
ATOM 2094 O O . ASP A 1 257 ? 19.101 4.906 -17.921 1.00 88.50 257 ASP A O 1
ATOM 2098 N N . GLY A 1 258 ? 16.970 4.412 -17.404 1.00 90.50 258 GLY A N 1
ATOM 2099 C CA . GLY A 1 258 ? 16.918 3.175 -18.175 1.00 90.50 258 GLY A CA 1
ATOM 2100 C C . GLY A 1 258 ? 17.360 1.927 -17.411 1.00 90.50 258 GLY A C 1
ATOM 2101 O O . GLY A 1 258 ? 17.409 0.863 -18.024 1.00 90.50 258 GLY A O 1
ATOM 2102 N N . GLN A 1 259 ? 17.578 2.022 -16.090 1.00 91.06 259 GLN A N 1
ATOM 2103 C CA . GLN A 1 259 ? 17.833 0.889 -15.180 1.00 91.06 259 GLN A CA 1
ATOM 2104 C C . GLN A 1 259 ? 16.881 -0.277 -15.453 1.00 91.06 259 GLN A C 1
ATOM 2106 O O . GLN A 1 259 ? 17.290 -1.435 -15.532 1.00 91.06 259 GLN A O 1
ATOM 2111 N N . GLN A 1 260 ? 15.596 0.035 -15.627 1.00 92.31 260 GLN A N 1
ATOM 2112 C CA . GLN A 1 260 ? 14.596 -0.998 -15.798 1.00 92.31 260 GLN A CA 1
ATOM 2113 C C . GLN A 1 260 ? 14.705 -1.688 -17.179 1.00 92.31 260 GLN A C 1
ATOM 2115 O O . GLN A 1 260 ? 14.648 -2.909 -17.288 1.00 92.31 260 GLN A O 1
ATOM 2120 N N . ARG A 1 261 ? 14.974 -0.920 -18.241 1.00 94.00 261 ARG A N 1
ATOM 2121 C CA . ARG A 1 261 ? 15.156 -1.458 -19.600 1.00 94.00 261 ARG A CA 1
ATOM 2122 C C . ARG A 1 261 ? 16.392 -2.343 -19.701 1.00 94.00 261 ARG A C 1
ATOM 2124 O O . ARG A 1 261 ? 16.298 -3.461 -20.192 1.00 94.00 261 ARG A O 1
ATOM 2131 N N . ILE A 1 262 ? 17.539 -1.867 -19.218 1.00 95.19 262 ILE A N 1
ATOM 2132 C CA . ILE A 1 262 ? 18.788 -2.635 -19.298 1.00 95.19 262 ILE A CA 1
ATOM 2133 C C . ILE A 1 262 ? 18.703 -3.929 -18.481 1.00 95.19 262 ILE A C 1
ATOM 2135 O O . ILE A 1 262 ? 19.150 -4.974 -18.949 1.00 95.19 262 ILE A O 1
ATOM 2139 N N . THR A 1 263 ? 18.034 -3.888 -17.322 1.00 95.88 263 THR A N 1
ATOM 2140 C CA . THR A 1 263 ? 17.768 -5.085 -16.515 1.00 95.88 263 THR A CA 1
ATOM 2141 C C . THR A 1 263 ? 16.850 -6.068 -17.247 1.00 95.88 263 THR A C 1
ATOM 2143 O O . THR A 1 263 ? 17.160 -7.252 -17.272 1.00 95.88 263 THR A O 1
ATOM 2146 N N . ALA A 1 264 ? 15.776 -5.613 -17.907 1.00 96.75 264 ALA A N 1
ATOM 2147 C CA . ALA A 1 264 ? 14.891 -6.474 -18.708 1.00 96.75 264 ALA A CA 1
ATOM 2148 C C . ALA A 1 264 ? 15.603 -7.143 -19.894 1.00 96.75 264 ALA A C 1
ATOM 2150 O O . ALA A 1 264 ? 15.420 -8.340 -20.128 1.00 96.75 264 ALA A O 1
ATOM 2151 N N . ILE A 1 265 ? 16.406 -6.378 -20.644 1.00 96.50 265 ILE A N 1
ATOM 2152 C CA . ILE A 1 265 ? 17.186 -6.889 -21.782 1.00 96.50 265 ILE A CA 1
ATOM 2153 C C . ILE A 1 265 ? 18.140 -7.973 -21.284 1.00 96.50 265 ILE A C 1
ATOM 2155 O O . ILE A 1 265 ? 18.167 -9.083 -21.817 1.00 96.50 265 ILE A O 1
ATOM 2159 N N . TYR A 1 266 ? 18.879 -7.667 -20.218 1.00 96.94 266 TYR A N 1
ATOM 2160 C CA . TYR A 1 266 ? 19.818 -8.604 -19.629 1.00 96.94 266 TYR A CA 1
ATOM 2161 C C . TYR A 1 266 ? 19.118 -9.849 -19.067 1.00 96.94 266 TYR A C 1
ATOM 2163 O O . TYR A 1 266 ? 19.513 -10.959 -19.403 1.00 96.94 266 TYR A O 1
ATOM 2171 N N . TYR A 1 267 ? 18.049 -9.695 -18.281 1.00 97.25 267 TYR A N 1
ATOM 2172 C CA . TYR A 1 267 ? 17.312 -10.799 -17.657 1.00 97.25 267 TYR A CA 1
ATOM 2173 C C . TYR A 1 267 ? 16.745 -11.772 -18.697 1.00 97.25 267 TYR A C 1
ATOM 2175 O O . TYR A 1 267 ? 16.912 -12.982 -18.558 1.00 97.25 267 TYR A O 1
ATOM 2183 N N . ALA A 1 268 ? 16.107 -11.261 -19.754 1.00 97.06 268 ALA A N 1
ATOM 2184 C CA . ALA A 1 268 ? 15.481 -12.097 -20.777 1.00 97.06 268 ALA A CA 1
ATOM 2185 C C . ALA A 1 268 ? 16.495 -12.929 -21.573 1.00 97.06 268 ALA A C 1
ATOM 2187 O O . ALA A 1 268 ? 16.204 -14.064 -21.951 1.00 97.06 268 ALA A O 1
ATOM 2188 N N . VAL A 1 269 ? 17.689 -12.376 -21.805 1.00 96.50 269 VAL A N 1
ATOM 2189 C CA . VAL A 1 269 ? 18.764 -13.076 -22.511 1.00 96.50 269 VAL A CA 1
ATOM 2190 C C . VAL A 1 269 ? 19.547 -13.967 -21.559 1.00 96.50 269 VAL A C 1
ATOM 2192 O O . VAL A 1 269 ? 19.841 -15.096 -21.920 1.00 96.50 269 VAL A O 1
ATOM 2195 N N . LYS A 1 270 ? 19.875 -13.521 -20.343 1.00 95.69 270 LYS A N 1
ATOM 2196 C CA . LYS A 1 270 ? 20.664 -14.294 -19.371 1.00 95.69 270 LYS A CA 1
ATOM 2197 C C . LYS A 1 270 ? 19.886 -15.472 -18.776 1.00 95.69 270 LYS A C 1
ATOM 2199 O O . LYS A 1 270 ? 20.491 -16.511 -18.524 1.00 95.69 270 LYS A O 1
ATOM 2204 N N . ALA A 1 271 ? 18.579 -15.303 -18.560 1.00 94.75 271 ALA A N 1
ATOM 2205 C CA . ALA A 1 271 ? 17.722 -16.195 -17.772 1.00 94.75 271 ALA A CA 1
ATOM 2206 C C . ALA A 1 271 ? 18.322 -16.537 -16.389 1.00 94.75 271 ALA A C 1
ATOM 2208 O O . ALA A 1 271 ? 18.586 -17.706 -16.084 1.00 94.75 271 ALA A O 1
ATOM 2209 N N . PRO A 1 272 ? 18.591 -15.527 -15.538 1.00 94.56 272 PRO A N 1
ATOM 2210 C CA . PRO A 1 272 ? 19.164 -15.770 -14.222 1.00 94.56 272 PRO A CA 1
ATOM 2211 C C . PRO A 1 272 ? 18.162 -16.514 -13.327 1.00 94.56 272 PRO A C 1
ATOM 2213 O O . PRO A 1 272 ? 16.949 -16.356 -13.459 1.00 94.56 272 PRO A O 1
ATOM 2216 N N . GLN A 1 273 ? 18.658 -17.281 -12.353 1.00 94.25 273 GLN A N 1
ATOM 2217 C CA . GLN A 1 273 ? 17.824 -17.986 -11.364 1.00 94.25 273 GLN A CA 1
ATOM 2218 C C . GLN A 1 273 ? 17.311 -17.039 -10.265 1.00 94.25 273 GLN A C 1
ATOM 2220 O O . GLN A 1 273 ? 17.412 -17.318 -9.075 1.00 94.25 273 GLN A O 1
ATOM 2225 N N . VAL A 1 274 ? 16.771 -15.894 -10.681 1.00 93.44 274 VAL A N 1
ATOM 2226 C CA . VAL A 1 274 ? 16.226 -14.844 -9.818 1.00 93.44 274 VAL A CA 1
ATOM 2227 C C . VAL A 1 274 ? 14.754 -14.650 -10.185 1.00 93.44 274 VAL A C 1
ATOM 2229 O O . VAL A 1 274 ? 14.465 -14.437 -11.363 1.00 93.44 274 VAL A O 1
ATOM 2232 N N . PRO A 1 275 ? 13.799 -14.737 -9.244 1.00 93.31 275 PRO A N 1
ATOM 2233 C CA . PRO A 1 275 ? 12.394 -14.456 -9.530 1.00 93.31 275 PRO A CA 1
ATOM 2234 C C . PRO A 1 275 ? 12.158 -13.027 -10.030 1.00 93.31 275 PRO A C 1
ATOM 2236 O O . PRO A 1 275 ? 12.867 -12.094 -9.656 1.00 93.31 275 PRO A O 1
ATOM 2239 N N . LEU A 1 276 ? 11.130 -12.846 -10.861 1.00 93.06 276 LEU A N 1
ATOM 2240 C CA . LEU A 1 276 ? 10.652 -11.509 -11.218 1.00 93.06 276 LEU A CA 1
ATOM 2241 C C . LEU A 1 276 ? 9.911 -10.861 -10.032 1.00 93.06 276 LEU A C 1
ATOM 2243 O O . LEU A 1 276 ? 9.381 -11.586 -9.182 1.00 93.06 276 LEU A O 1
ATOM 2247 N N . PRO A 1 277 ? 9.799 -9.520 -9.990 1.00 87.75 277 PRO A N 1
ATOM 2248 C CA . PRO A 1 277 ? 9.028 -8.814 -8.970 1.00 87.75 277 PRO A CA 1
ATOM 2249 C C . PRO A 1 277 ? 7.613 -9.387 -8.826 1.00 87.75 277 PRO A C 1
ATOM 2251 O O . PRO A 1 277 ? 6.927 -9.625 -9.821 1.00 87.75 277 PRO A O 1
ATOM 2254 N N . ASN A 1 278 ? 7.176 -9.606 -7.582 1.00 82.19 278 ASN A N 1
ATOM 2255 C CA . ASN A 1 278 ? 5.882 -10.212 -7.234 1.00 82.19 278 ASN A CA 1
ATOM 2256 C C . ASN A 1 278 ? 5.673 -11.655 -7.733 1.00 82.19 278 ASN A C 1
ATOM 2258 O O . ASN A 1 278 ? 4.535 -12.120 -7.824 1.00 82.19 278 ASN A O 1
ATOM 2262 N N . THR A 1 279 ? 6.749 -12.388 -8.026 1.00 88.38 279 THR A N 1
ATOM 2263 C CA . THR A 1 279 ? 6.690 -13.806 -8.404 1.00 88.38 279 THR A CA 1
ATOM 2264 C C . THR A 1 279 ? 7.601 -14.651 -7.519 1.00 88.38 279 THR A C 1
ATOM 2266 O O . THR A 1 279 ? 8.619 -14.181 -7.029 1.00 88.38 279 THR A O 1
ATOM 2269 N N . GLU A 1 280 ? 7.251 -15.921 -7.328 1.00 89.12 280 GLU A N 1
ATOM 2270 C CA . GLU A 1 280 ? 8.051 -16.863 -6.527 1.00 89.12 280 GLU A CA 1
ATOM 2271 C C . GLU A 1 280 ? 9.134 -17.578 -7.341 1.00 89.12 280 GLU A C 1
ATOM 2273 O O . GLU A 1 280 ? 9.948 -18.316 -6.790 1.00 89.12 280 GLU A O 1
ATOM 2278 N N . ARG A 1 281 ? 9.104 -17.451 -8.673 1.00 92.75 281 ARG A N 1
ATOM 2279 C CA . ARG A 1 281 ? 9.923 -18.267 -9.572 1.00 92.75 281 ARG A CA 1
ATOM 2280 C C . ARG A 1 281 ? 10.543 -17.451 -10.697 1.00 92.75 281 ARG A C 1
ATOM 2282 O O . ARG A 1 281 ? 9.899 -16.515 -11.170 1.00 92.75 281 ARG A O 1
ATOM 2289 N N . PRO A 1 282 ? 11.737 -17.843 -11.174 1.00 95.50 282 PRO A N 1
ATOM 2290 C CA . PRO A 1 282 ? 12.328 -17.278 -12.380 1.00 95.50 282 PRO A CA 1
ATOM 2291 C C . PRO A 1 282 ? 11.462 -17.522 -13.620 1.00 95.50 282 PRO A C 1
ATOM 2293 O O . PRO A 1 282 ? 10.706 -18.502 -13.684 1.00 95.50 282 PRO A O 1
ATOM 2296 N N . TYR A 1 283 ? 11.604 -16.635 -14.603 1.00 96.88 283 TYR A N 1
ATOM 2297 C CA . TYR A 1 283 ? 10.938 -16.713 -15.902 1.00 96.88 283 TYR A CA 1
ATOM 2298 C C . TYR A 1 283 ? 11.958 -16.762 -17.037 1.00 96.88 283 TYR A C 1
ATOM 2300 O O . TYR A 1 283 ? 13.014 -16.139 -16.959 1.00 96.88 283 TYR A O 1
ATOM 2308 N N . GLU A 1 284 ? 11.604 -17.451 -18.118 1.00 97.38 284 GLU A N 1
ATOM 2309 C CA . GLU A 1 284 ? 12.297 -17.340 -19.402 1.00 97.38 284 GLU A CA 1
ATOM 2310 C C . GLU A 1 284 ? 11.340 -16.804 -20.465 1.00 97.38 284 GLU A C 1
ATOM 2312 O O . GLU A 1 284 ? 10.122 -16.996 -20.382 1.00 97.38 284 GLU A O 1
ATOM 2317 N N . PHE A 1 285 ? 11.913 -16.135 -21.462 1.00 97.88 285 PHE A N 1
ATOM 2318 C CA . PHE A 1 285 ? 11.185 -15.436 -22.511 1.00 97.88 285 PHE A CA 1
ATOM 2319 C C . PHE A 1 285 ? 11.431 -16.102 -23.861 1.00 97.88 285 PHE A C 1
ATOM 2321 O O . PHE A 1 285 ? 12.558 -16.489 -24.198 1.00 97.88 285 PHE A O 1
ATOM 2328 N N . PHE A 1 286 ? 10.360 -16.227 -24.635 1.00 97.81 286 PHE A N 1
ATOM 2329 C CA . PHE A 1 286 ? 10.338 -16.931 -25.905 1.00 97.81 286 PHE A CA 1
ATOM 2330 C C . PHE A 1 286 ? 9.712 -16.044 -26.976 1.00 97.81 286 PHE A C 1
ATOM 2332 O O . PHE A 1 286 ? 8.642 -15.474 -26.788 1.00 97.81 286 PHE A O 1
ATOM 2339 N N . LEU A 1 287 ? 10.365 -15.972 -28.128 1.00 97.38 287 LEU A N 1
ATOM 2340 C CA . LEU A 1 287 ? 9.829 -15.364 -29.334 1.00 97.38 287 LEU A CA 1
ATOM 2341 C C . LEU A 1 287 ? 8.911 -16.357 -30.052 1.00 97.38 287 LEU A C 1
ATOM 2343 O O . LEU A 1 287 ? 9.311 -17.486 -30.338 1.00 97.38 287 LEU A O 1
ATOM 2347 N N . ASN A 1 288 ? 7.710 -15.924 -30.409 1.00 96.25 288 ASN A N 1
ATOM 2348 C CA . ASN A 1 288 ? 6.785 -16.667 -31.250 1.00 96.25 288 ASN A CA 1
ATOM 2349 C C . ASN A 1 288 ? 7.036 -16.335 -32.727 1.00 96.25 288 ASN A C 1
ATOM 2351 O O . ASN A 1 288 ? 6.698 -15.253 -33.204 1.00 96.25 288 ASN A O 1
ATOM 2355 N N . ILE A 1 289 ? 7.606 -17.284 -33.473 1.00 95.06 289 ILE A N 1
ATOM 2356 C CA . ILE A 1 289 ? 8.010 -17.077 -34.872 1.00 95.06 289 ILE A CA 1
ATOM 2357 C C . ILE A 1 289 ? 6.808 -16.762 -35.765 1.00 95.06 289 ILE A C 1
ATOM 2359 O O . ILE A 1 289 ? 6.897 -15.902 -36.637 1.00 95.06 289 ILE A O 1
ATOM 2363 N N . ASN A 1 290 ? 5.668 -17.418 -35.541 1.00 92.19 290 ASN A N 1
ATOM 2364 C CA . ASN A 1 290 ? 4.475 -17.152 -36.342 1.00 92.19 290 ASN A CA 1
ATOM 2365 C C . ASN A 1 290 ? 3.916 -15.755 -36.069 1.00 92.19 290 ASN A C 1
ATOM 2367 O O . ASN A 1 290 ? 3.505 -15.089 -37.008 1.00 92.19 290 ASN A O 1
ATOM 2371 N N . ALA A 1 291 ? 3.882 -15.321 -34.806 1.00 91.44 291 ALA A N 1
ATOM 2372 C CA . ALA A 1 291 ? 3.411 -13.979 -34.465 1.00 91.44 291 ALA A CA 1
ATOM 2373 C C . ALA A 1 291 ? 4.357 -12.892 -34.997 1.00 91.44 291 ALA A C 1
ATOM 2375 O O . ALA A 1 291 ? 3.897 -11.861 -35.466 1.00 91.44 291 ALA A O 1
ATOM 2376 N N . LEU A 1 292 ? 5.670 -13.147 -35.004 1.00 92.94 292 LEU A N 1
ATOM 2377 C CA . LEU A 1 292 ? 6.655 -12.225 -35.575 1.00 92.94 292 LEU A CA 1
ATOM 2378 C C . LEU A 1 292 ? 6.495 -12.043 -37.095 1.00 92.94 292 LEU A C 1
ATOM 2380 O O . LEU A 1 292 ? 6.712 -10.950 -37.613 1.00 92.94 292 LEU A O 1
ATOM 2384 N N . LEU A 1 293 ? 6.190 -13.121 -37.823 1.00 90.12 293 LEU A N 1
ATOM 2385 C CA . LEU A 1 293 ? 6.147 -13.105 -39.290 1.00 90.12 293 LEU A CA 1
ATOM 2386 C C . LEU A 1 293 ? 4.771 -12.733 -39.861 1.00 90.12 293 LEU A C 1
ATOM 2388 O O . LEU A 1 293 ? 4.699 -12.290 -41.008 1.00 90.12 293 LEU A O 1
ATOM 2392 N N . ASP A 1 294 ? 3.697 -12.919 -39.093 1.00 87.69 294 ASP A N 1
ATOM 2393 C CA . ASP A 1 294 ? 2.327 -12.626 -39.508 1.00 87.69 294 ASP A CA 1
ATOM 2394 C C . ASP A 1 294 ? 1.879 -11.249 -39.006 1.00 87.69 294 ASP A C 1
ATOM 2396 O O . ASP A 1 294 ? 1.459 -11.083 -37.863 1.00 87.69 294 ASP A O 1
ATOM 2400 N N . THR A 1 295 ? 1.912 -10.259 -39.898 1.00 78.31 295 THR A N 1
ATOM 2401 C CA . THR A 1 295 ? 1.524 -8.875 -39.593 1.00 78.31 295 THR A CA 1
ATOM 2402 C C . THR A 1 295 ? 0.030 -8.688 -39.316 1.00 78.31 295 THR A C 1
ATOM 2404 O O . THR A 1 295 ? -0.377 -7.583 -38.963 1.00 78.31 295 THR A O 1
ATOM 2407 N N . SER A 1 296 ? -0.798 -9.725 -39.493 1.00 80.19 296 SER A N 1
ATOM 2408 C CA . SER A 1 296 ? -2.223 -9.690 -39.146 1.00 80.19 296 SER A CA 1
ATOM 2409 C C . SER A 1 296 ? -2.509 -10.066 -37.689 1.00 80.19 296 SER A C 1
ATOM 2411 O O . SER A 1 296 ? -3.622 -9.831 -37.212 1.00 80.19 296 SER A O 1
ATOM 2413 N N . ARG A 1 297 ? -1.528 -10.643 -36.982 1.00 80.81 297 ARG A N 1
ATOM 2414 C CA . ARG A 1 297 ? -1.653 -11.031 -35.573 1.00 80.81 297 ARG A CA 1
ATOM 2415 C C . ARG A 1 297 ? -1.399 -9.852 -34.646 1.00 80.81 297 ARG A C 1
ATOM 2417 O O . ARG A 1 297 ? -0.734 -8.884 -35.009 1.00 80.81 297 ARG A O 1
ATOM 2424 N N . ASP A 1 298 ? -1.943 -9.952 -33.437 1.00 81.38 298 ASP A N 1
ATOM 2425 C CA . ASP A 1 298 ? -1.687 -8.977 -32.384 1.00 81.38 298 ASP A CA 1
ATOM 2426 C C . ASP A 1 298 ? -0.196 -9.003 -32.020 1.00 81.38 298 ASP A C 1
ATOM 2428 O O . ASP A 1 298 ? 0.394 -10.066 -31.804 1.00 81.38 298 ASP A O 1
ATOM 2432 N N . SER A 1 299 ? 0.427 -7.829 -31.981 1.00 82.50 299 SER A N 1
ATOM 2433 C CA . SER A 1 299 ? 1.853 -7.697 -31.714 1.00 82.50 299 SER A CA 1
ATOM 2434 C C . SER A 1 299 ? 2.249 -8.155 -30.312 1.00 82.50 299 SER A C 1
ATOM 2436 O O . SER A 1 299 ? 3.362 -8.649 -30.126 1.00 82.50 299 SER A O 1
ATOM 2438 N N . SER A 1 300 ? 1.316 -8.101 -29.358 1.00 87.44 300 SER A N 1
ATOM 2439 C CA . SER A 1 300 ? 1.516 -8.620 -28.004 1.00 87.44 300 SER A CA 1
ATOM 2440 C C . SER A 1 300 ? 1.730 -10.140 -27.961 1.00 87.44 300 SER A C 1
ATOM 2442 O O . SER A 1 300 ? 2.174 -10.671 -26.949 1.00 87.44 300 SER A O 1
ATOM 2444 N N . GLU A 1 301 ? 1.471 -10.857 -29.062 1.00 89.94 301 GLU A N 1
ATOM 2445 C CA . GLU A 1 301 ? 1.731 -12.296 -29.189 1.00 89.94 301 GLU A CA 1
ATOM 2446 C C . GLU A 1 301 ? 3.175 -12.626 -29.610 1.00 89.94 301 GLU A C 1
ATOM 2448 O O . GLU A 1 301 ? 3.537 -13.806 -29.671 1.00 89.94 301 GLU A O 1
ATOM 2453 N N . ILE A 1 302 ? 3.996 -11.618 -29.944 1.00 92.94 302 ILE A N 1
ATOM 2454 C CA . ILE A 1 302 ? 5.371 -11.806 -30.438 1.00 92.94 302 ILE A CA 1
ATOM 2455 C C . ILE A 1 302 ? 6.267 -12.397 -29.351 1.00 92.94 302 ILE A C 1
ATOM 2457 O O . ILE A 1 302 ? 7.070 -13.283 -29.649 1.00 92.94 302 ILE A O 1
ATOM 2461 N N . ILE A 1 303 ? 6.128 -11.943 -28.105 1.00 97.44 303 ILE A N 1
ATOM 2462 C CA . ILE A 1 303 ? 6.919 -12.420 -26.969 1.00 97.44 303 ILE A CA 1
ATOM 2463 C C . ILE A 1 303 ? 5.994 -13.053 -25.939 1.00 97.44 303 ILE A C 1
ATOM 2465 O O . ILE A 1 303 ? 5.007 -12.457 -25.530 1.00 97.44 303 ILE A O 1
ATOM 2469 N N . ASP A 1 304 ? 6.349 -14.255 -25.499 1.00 94.69 304 ASP A N 1
ATOM 2470 C CA . ASP A 1 304 ? 5.679 -14.962 -24.412 1.00 94.69 304 ASP A CA 1
ATOM 2471 C C . ASP A 1 304 ? 6.692 -15.273 -23.301 1.00 94.69 304 ASP A C 1
ATOM 2473 O O . ASP A 1 304 ? 7.906 -15.345 -23.535 1.00 94.69 304 ASP A O 1
ATOM 2477 N N . SER A 1 305 ? 6.204 -15.480 -22.082 1.00 96.31 305 SER A N 1
ATOM 2478 C CA . SER A 1 305 ? 7.028 -15.808 -20.922 1.00 96.31 305 SER A CA 1
ATOM 2479 C C . SER A 1 305 ? 6.453 -16.960 -20.114 1.00 96.31 305 SER A C 1
ATOM 2481 O O . SER A 1 305 ? 5.253 -17.060 -19.840 1.00 96.31 305 SER A O 1
ATOM 2483 N N . GLU A 1 306 ? 7.343 -17.836 -19.657 1.00 96.88 306 GLU A N 1
ATOM 2484 C CA . GLU A 1 306 ? 6.971 -19.002 -18.864 1.00 96.88 306 GLU A CA 1
ATOM 2485 C C . GLU A 1 306 ? 7.821 -19.105 -17.603 1.00 96.88 306 GLU A C 1
ATOM 2487 O O . GLU A 1 306 ? 9.016 -18.821 -17.610 1.00 96.88 306 GLU A O 1
ATOM 2492 N N . SER A 1 307 ? 7.200 -19.529 -16.501 1.00 96.31 307 SER A N 1
ATOM 2493 C CA . SER A 1 307 ? 7.929 -19.774 -15.256 1.00 96.31 307 SER A CA 1
ATOM 2494 C C . SER A 1 307 ? 8.737 -21.064 -15.343 1.00 96.31 307 SER A C 1
ATOM 2496 O O . SER A 1 307 ? 8.328 -22.007 -16.029 1.00 96.31 307 SER A O 1
ATOM 2498 N N . SER A 1 308 ? 9.825 -21.155 -14.576 1.00 93.12 308 SER A N 1
ATOM 2499 C CA . SER A 1 308 ? 10.712 -22.331 -14.536 1.00 93.12 308 SER A CA 1
ATOM 2500 C C . SER A 1 308 ? 9.960 -23.672 -14.436 1.00 93.12 308 SER A C 1
ATOM 2502 O O . SER A 1 308 ? 10.177 -24.575 -15.240 1.00 93.12 308 SER A O 1
ATOM 2504 N N . ARG A 1 309 ? 8.950 -23.781 -13.558 1.00 92.94 309 ARG A N 1
ATOM 2505 C CA . ARG A 1 309 ? 8.095 -24.987 -13.450 1.00 92.94 309 ARG A CA 1
ATOM 2506 C C . ARG A 1 309 ? 7.341 -25.311 -14.743 1.00 92.94 309 ARG A C 1
ATOM 2508 O O . ARG A 1 309 ? 7.193 -26.480 -15.107 1.00 92.94 309 ARG A O 1
ATOM 2515 N N . LYS A 1 310 ? 6.765 -24.302 -15.403 1.00 93.69 310 LYS A N 1
ATOM 2516 C CA . LYS A 1 310 ? 5.996 -24.515 -16.637 1.00 93.69 310 LYS A CA 1
ATOM 2517 C C . LYS A 1 310 ? 6.914 -24.886 -17.796 1.00 93.69 310 LYS A C 1
ATOM 2519 O O . LYS A 1 310 ? 6.512 -25.713 -18.609 1.00 93.69 310 LYS A O 1
ATOM 2524 N N . ILE A 1 311 ? 8.126 -24.338 -17.833 1.00 93.81 311 ILE A N 1
ATOM 2525 C CA . ILE A 1 311 ? 9.169 -24.688 -18.803 1.00 93.81 311 ILE A CA 1
ATOM 2526 C C . ILE A 1 311 ? 9.512 -26.174 -18.707 1.00 93.81 311 ILE A C 1
ATOM 2528 O O . ILE A 1 311 ? 9.453 -26.867 -19.723 1.00 93.81 311 ILE A O 1
ATOM 2532 N N . GLU A 1 312 ? 9.762 -26.679 -17.497 1.00 91.81 312 GLU A N 1
ATOM 2533 C CA . GLU A 1 312 ? 10.018 -28.104 -17.247 1.00 91.81 312 GLU A CA 1
ATOM 2534 C C . GLU A 1 312 ? 8.818 -28.969 -17.652 1.00 91.81 312 GLU A C 1
ATOM 2536 O O . GLU A 1 312 ? 8.948 -29.909 -18.435 1.00 91.81 312 GLU A O 1
ATOM 2541 N N . THR A 1 313 ? 7.615 -28.602 -17.195 1.00 93.44 313 THR A N 1
ATOM 2542 C CA . THR A 1 313 ? 6.379 -29.361 -17.463 1.00 93.44 313 THR A CA 1
ATOM 2543 C C . THR A 1 313 ? 6.066 -29.438 -18.961 1.00 93.44 313 THR A C 1
ATOM 2545 O O . THR A 1 313 ? 5.620 -30.467 -19.467 1.00 93.44 313 THR A O 1
ATOM 2548 N N . LYS A 1 314 ? 6.288 -28.340 -19.691 1.00 92.88 314 LYS A N 1
ATOM 2549 C CA . LYS A 1 314 ? 6.064 -28.250 -21.139 1.00 92.88 314 LYS A CA 1
ATOM 2550 C C . LYS A 1 314 ? 7.286 -28.688 -21.958 1.00 92.88 314 LYS A C 1
ATOM 2552 O O . LYS A 1 314 ? 7.194 -28.665 -23.189 1.00 92.88 314 LYS A O 1
ATOM 2557 N N . ASN A 1 315 ? 8.385 -29.068 -21.299 1.00 94.44 315 ASN A N 1
ATOM 2558 C CA . ASN A 1 315 ? 9.671 -29.448 -21.882 1.00 94.44 315 ASN A CA 1
ATOM 2559 C C . ASN A 1 315 ? 10.193 -28.425 -22.913 1.00 94.44 315 ASN A C 1
ATOM 2561 O O . ASN A 1 315 ? 10.585 -28.789 -24.023 1.00 94.44 315 ASN A O 1
ATOM 2565 N N . LEU A 1 316 ? 10.132 -27.128 -22.579 1.00 93.44 316 LEU A N 1
ATOM 2566 C CA . LEU A 1 316 ? 10.434 -26.043 -23.528 1.00 93.44 316 LEU A CA 1
ATOM 2567 C C . LEU A 1 316 ? 11.929 -25.877 -23.822 1.00 93.44 316 LEU A C 1
ATOM 2569 O O . LEU A 1 316 ? 12.272 -25.253 -24.820 1.00 93.44 316 LEU A O 1
ATOM 2573 N N . HIS A 1 317 ? 12.821 -26.472 -23.027 1.00 94.00 317 HIS A N 1
ATOM 2574 C CA . HIS A 1 317 ? 14.254 -26.537 -23.346 1.00 94.00 317 HIS A CA 1
ATOM 2575 C C . HIS A 1 317 ? 14.579 -27.557 -24.444 1.00 94.00 317 HIS A C 1
ATOM 2577 O O . HIS A 1 317 ? 15.657 -27.512 -25.031 1.00 94.00 317 HIS A O 1
ATOM 2583 N N . ASN A 1 318 ? 13.653 -28.466 -24.769 1.00 95.25 318 ASN A N 1
ATOM 2584 C CA . ASN A 1 318 ? 13.857 -29.420 -25.848 1.00 95.25 318 ASN A CA 1
ATOM 2585 C C . ASN A 1 318 ? 13.689 -28.745 -27.216 1.00 95.25 318 ASN A C 1
ATOM 2587 O O . ASN A 1 318 ? 12.591 -28.347 -27.607 1.00 95.25 318 ASN A O 1
ATOM 2591 N N . THR A 1 319 ? 14.766 -28.710 -27.993 1.00 94.19 319 THR A N 1
ATOM 2592 C CA . THR A 1 319 ? 14.815 -28.071 -29.311 1.00 94.19 319 THR A CA 1
ATOM 2593 C C . THR A 1 319 ? 13.774 -28.613 -30.303 1.00 94.19 319 THR A C 1
ATOM 2595 O O . THR A 1 319 ? 13.184 -27.846 -31.056 1.00 94.19 319 THR A O 1
ATOM 2598 N N . LYS A 1 320 ? 13.427 -29.910 -30.257 1.00 93.44 320 LYS A N 1
ATOM 2599 C CA . LYS A 1 320 ? 12.357 -30.468 -31.113 1.00 93.44 320 LYS A CA 1
ATOM 2600 C C . LYS A 1 320 ? 10.975 -29.928 -30.736 1.00 93.44 320 LYS A C 1
ATOM 2602 O O . LYS A 1 320 ? 10.129 -29.735 -31.607 1.00 93.44 320 LYS A O 1
ATOM 2607 N N . VAL A 1 321 ? 10.734 -29.696 -29.443 1.00 94.06 321 VAL A N 1
ATOM 2608 C CA . VAL A 1 321 ? 9.489 -29.080 -28.955 1.00 94.06 321 VAL A CA 1
ATOM 2609 C C . VAL A 1 321 ? 9.429 -27.615 -29.379 1.00 94.06 321 VAL A C 1
ATOM 2611 O O . VAL A 1 321 ? 8.373 -27.170 -29.826 1.00 94.06 321 VAL A O 1
ATOM 2614 N N . GLN A 1 322 ? 10.551 -26.897 -29.285 1.00 95.50 322 GLN A N 1
ATOM 2615 C CA . GLN A 1 322 ? 10.675 -25.508 -29.735 1.00 95.50 322 GLN A CA 1
ATOM 2616 C C . GLN A 1 322 ? 10.328 -25.363 -31.218 1.00 95.50 322 GLN A C 1
ATOM 2618 O O . GLN A 1 322 ? 9.468 -24.554 -31.556 1.00 95.50 322 GLN A O 1
ATOM 2623 N N . TYR A 1 323 ? 10.907 -26.203 -32.085 1.00 96.31 323 TYR A N 1
ATOM 2624 C CA . TYR A 1 323 ? 10.616 -26.193 -33.521 1.00 96.31 323 TYR A CA 1
ATOM 2625 C C . TYR A 1 323 ? 9.144 -26.468 -33.819 1.00 96.31 323 TYR A C 1
ATOM 2627 O O . TYR A 1 323 ? 8.495 -25.669 -34.489 1.00 96.31 323 TYR A O 1
ATOM 2635 N N . LYS A 1 324 ? 8.582 -27.534 -33.233 1.00 93.31 324 LYS A N 1
ATOM 2636 C CA . LYS A 1 324 ? 7.172 -27.899 -33.427 1.00 93.31 324 LYS A CA 1
ATOM 2637 C C . LYS A 1 324 ? 6.215 -26.790 -32.979 1.00 93.31 324 LYS A C 1
ATOM 2639 O O . LYS A 1 324 ? 5.173 -26.581 -33.595 1.00 93.31 324 LYS A O 1
ATOM 2644 N N . LYS A 1 325 ? 6.540 -26.100 -31.881 1.00 94.06 325 LYS A N 1
ATOM 2645 C CA . LYS A 1 325 ? 5.754 -24.971 -31.359 1.00 94.06 325 LYS A CA 1
ATOM 2646 C C . LYS A 1 325 ? 6.095 -23.636 -32.022 1.00 94.06 325 LYS A C 1
ATOM 2648 O O . LYS A 1 325 ? 5.384 -22.670 -31.773 1.00 94.06 325 LYS A O 1
ATOM 2653 N N . LYS A 1 326 ? 7.142 -23.586 -32.854 1.00 95.75 326 LYS A N 1
ATOM 2654 C CA . LYS A 1 326 ? 7.655 -22.382 -33.520 1.00 95.75 326 LYS A CA 1
ATOM 2655 C C . LYS A 1 326 ? 7.988 -21.267 -32.519 1.00 95.75 326 LYS A C 1
ATOM 2657 O O . LYS A 1 326 ? 7.670 -20.101 -32.738 1.00 95.75 326 LYS A O 1
ATOM 2662 N N . ILE A 1 327 ? 8.618 -21.658 -31.411 1.00 96.38 327 ILE A N 1
ATOM 2663 C CA . ILE A 1 327 ? 9.072 -20.755 -30.348 1.00 96.38 327 ILE A CA 1
ATOM 2664 C C . ILE A 1 327 ? 10.596 -20.750 -30.272 1.00 96.38 327 ILE A C 1
ATOM 2666 O O . ILE A 1 327 ? 11.226 -21.804 -30.337 1.00 96.38 327 ILE A O 1
ATOM 2670 N N . PHE A 1 328 ? 11.183 -19.574 -30.097 1.00 96.88 328 PHE A N 1
ATOM 2671 C CA . PHE A 1 328 ? 12.622 -19.374 -30.006 1.00 96.88 328 PHE A CA 1
ATOM 2672 C C . PHE A 1 328 ? 12.992 -18.815 -28.622 1.00 96.88 328 PHE A C 1
ATOM 2674 O O . PHE A 1 328 ? 12.514 -17.739 -28.268 1.00 96.88 328 PHE A O 1
ATOM 2681 N N . PRO A 1 329 ? 13.824 -19.504 -27.821 1.00 96.69 329 PRO A N 1
ATOM 2682 C CA . PRO A 1 329 ? 14.279 -18.976 -26.534 1.00 96.69 329 PRO A CA 1
ATOM 2683 C C . PRO A 1 329 ? 15.231 -17.788 -26.722 1.00 96.69 329 PRO A C 1
ATOM 2685 O O . PRO A 1 329 ? 16.261 -17.924 -27.386 1.00 96.69 329 PRO A O 1
ATOM 2688 N N . LEU A 1 330 ? 14.951 -16.648 -26.077 1.00 97.06 330 LEU A N 1
ATOM 2689 C CA . LEU A 1 330 ? 15.827 -15.464 -26.151 1.00 97.06 330 LEU A CA 1
ATOM 2690 C C . LEU A 1 330 ? 17.223 -15.715 -25.551 1.00 97.06 330 LEU A C 1
ATOM 2692 O O . LEU A 1 330 ? 18.187 -15.029 -25.890 1.00 97.06 330 LEU A O 1
ATOM 2696 N N . THR A 1 331 ? 17.371 -16.756 -24.732 1.00 95.62 331 THR A N 1
ATOM 2697 C CA . THR A 1 331 ? 18.655 -17.182 -24.160 1.00 95.62 331 THR A CA 1
ATOM 2698 C C . THR A 1 331 ? 19.698 -17.585 -25.199 1.00 95.62 331 THR A C 1
ATOM 2700 O O . THR A 1 331 ? 20.900 -17.510 -24.941 1.00 95.62 331 THR A O 1
ATOM 2703 N N . LEU A 1 332 ? 19.273 -17.948 -26.412 1.00 94.62 332 LEU A N 1
ATOM 2704 C CA . LEU A 1 332 ? 20.179 -18.335 -27.493 1.00 94.62 332 LEU A CA 1
ATOM 2705 C C . LEU A 1 332 ? 20.928 -17.146 -28.125 1.00 94.62 332 LEU A C 1
ATOM 2707 O O . LEU A 1 332 ? 21.842 -17.365 -28.927 1.00 94.62 332 LEU A O 1
ATOM 2711 N N . PHE A 1 333 ? 20.614 -15.902 -27.739 1.00 93.19 333 PHE A N 1
ATOM 2712 C CA . PHE A 1 333 ? 21.382 -14.722 -28.148 1.00 93.19 333 PHE A CA 1
ATOM 2713 C C . PHE A 1 333 ? 22.767 -14.625 -27.485 1.00 93.19 333 PHE A C 1
ATOM 2715 O O . PHE A 1 333 ? 23.701 -14.174 -28.146 1.00 93.19 333 PHE A O 1
ATOM 2722 N N . GLN A 1 334 ? 22.944 -15.122 -26.249 1.00 83.00 334 GLN A N 1
ATOM 2723 C CA . GLN A 1 334 ? 24.160 -14.937 -25.427 1.00 83.00 334 GLN A CA 1
ATOM 2724 C C . GLN A 1 334 ? 25.486 -15.238 -26.154 1.00 83.00 334 GLN A C 1
ATOM 2726 O O . GLN A 1 334 ? 26.473 -14.541 -25.948 1.00 83.00 334 GLN A O 1
ATOM 2731 N N . ASN A 1 335 ? 25.508 -16.272 -27.004 1.00 76.31 335 ASN A N 1
ATOM 2732 C CA . ASN A 1 335 ? 26.714 -16.773 -27.682 1.00 76.31 335 ASN A CA 1
ATOM 2733 C C . ASN A 1 335 ? 26.557 -16.863 -29.207 1.00 76.31 335 ASN A C 1
ATOM 2735 O O . ASN A 1 335 ? 27.281 -17.605 -29.863 1.00 76.31 335 ASN A O 1
ATOM 2739 N N . ARG A 1 336 ? 25.571 -16.161 -29.783 1.00 76.31 336 ARG A N 1
ATOM 2740 C CA . ARG A 1 336 ? 25.175 -16.310 -31.200 1.00 76.31 336 ARG A CA 1
ATOM 2741 C C . ARG A 1 336 ? 24.732 -17.735 -31.590 1.00 76.31 336 ARG A C 1
ATOM 2743 O O . ARG A 1 336 ? 24.617 -18.048 -32.777 1.00 76.31 336 ARG A O 1
ATOM 2750 N N . ASN A 1 337 ? 24.378 -18.558 -30.598 1.00 84.31 337 ASN A N 1
ATOM 2751 C CA . ASN A 1 337 ? 23.835 -19.914 -30.765 1.00 84.31 337 ASN A CA 1
ATOM 2752 C C . ASN A 1 337 ? 22.498 -19.934 -31.526 1.00 84.31 337 ASN A C 1
ATOM 2754 O O . ASN A 1 337 ? 22.039 -20.990 -31.961 1.00 84.31 337 ASN A O 1
ATOM 2758 N N . TYR A 1 338 ? 21.870 -18.772 -31.726 1.00 90.19 338 TYR A N 1
ATOM 2759 C CA . TYR A 1 338 ? 20.712 -18.640 -32.600 1.00 90.19 338 TYR A CA 1
ATOM 2760 C C . TYR A 1 338 ? 20.994 -19.116 -34.034 1.00 90.19 338 TYR A C 1
ATOM 2762 O O . TYR A 1 338 ? 20.079 -19.615 -34.679 1.00 90.19 338 TYR A O 1
ATOM 2770 N N . SER A 1 339 ? 22.236 -19.027 -34.529 1.00 90.50 339 SER A N 1
ATOM 2771 C CA . SER A 1 339 ? 22.584 -19.492 -35.883 1.00 90.50 339 SER A CA 1
ATOM 2772 C C . SER A 1 339 ? 22.405 -21.006 -36.033 1.00 90.50 339 SER A C 1
ATOM 2774 O O . SER A 1 339 ? 21.805 -21.461 -37.010 1.00 90.50 339 SER A O 1
ATOM 2776 N N . ASP A 1 340 ? 22.851 -21.775 -35.035 1.00 93.19 340 ASP A N 1
ATOM 2777 C CA . ASP A 1 340 ? 22.687 -23.232 -34.996 1.00 93.19 340 ASP A CA 1
ATOM 2778 C C . ASP A 1 340 ? 21.213 -23.615 -34.853 1.00 93.19 340 ASP A C 1
ATOM 2780 O O . ASP A 1 340 ? 20.723 -24.528 -35.523 1.00 93.19 340 ASP A O 1
ATOM 2784 N N . TRP A 1 341 ? 20.473 -22.876 -34.019 1.00 95.69 341 TRP A N 1
ATOM 2785 C CA . TRP A 1 341 ? 19.038 -23.088 -33.858 1.00 95.69 341 TRP A CA 1
ATOM 2786 C C . TRP A 1 341 ? 18.275 -22.835 -35.159 1.00 95.69 341 TRP A C 1
ATOM 2788 O O . TRP A 1 341 ? 17.442 -23.662 -35.528 1.00 95.69 341 TRP A O 1
ATOM 2798 N N . LEU A 1 342 ? 18.581 -21.741 -35.871 1.00 95.69 342 LEU A N 1
ATOM 2799 C CA . LEU A 1 342 ? 17.971 -21.399 -37.158 1.00 95.69 342 LEU A CA 1
ATOM 2800 C C . LEU A 1 342 ? 18.255 -22.470 -38.210 1.00 95.69 342 LEU A C 1
ATOM 2802 O O . LEU A 1 342 ? 17.348 -22.845 -38.951 1.00 95.69 342 LEU A O 1
ATOM 2806 N N . PHE A 1 343 ? 19.486 -22.988 -38.260 1.00 94.94 343 PHE A N 1
ATOM 2807 C CA . PHE A 1 343 ? 19.836 -24.068 -39.178 1.00 94.94 343 PHE A CA 1
ATOM 2808 C C . PHE A 1 343 ? 19.053 -25.351 -38.861 1.00 94.94 343 PHE A C 1
ATOM 2810 O O . PHE A 1 343 ? 18.468 -25.957 -39.756 1.00 94.94 343 PHE A O 1
ATOM 2817 N N . GLY A 1 344 ? 18.961 -25.734 -37.585 1.00 95.81 344 GLY A N 1
ATOM 2818 C CA . GLY A 1 344 ? 18.154 -26.887 -37.186 1.00 95.81 344 GLY A CA 1
ATOM 2819 C C . GLY A 1 344 ? 16.648 -26.688 -37.408 1.00 95.81 344 GLY A C 1
ATOM 2820 O O . GLY A 1 344 ? 15.955 -27.642 -37.759 1.00 95.81 344 GLY A O 1
ATOM 2821 N N . PHE A 1 345 ? 16.135 -25.460 -37.276 1.00 96.06 345 PHE A N 1
ATOM 2822 C CA . PHE A 1 345 ? 14.741 -25.131 -37.588 1.00 96.06 345 PHE A CA 1
ATOM 2823 C C . PHE A 1 345 ? 14.461 -25.247 -39.091 1.00 96.06 345 PHE A C 1
ATOM 2825 O O . PHE A 1 345 ? 13.456 -25.833 -39.482 1.00 96.06 345 PHE A O 1
ATOM 2832 N N . TYR A 1 346 ? 15.382 -24.771 -39.932 1.00 95.50 346 TYR A N 1
ATOM 2833 C CA . TYR A 1 346 ? 15.353 -24.976 -41.382 1.00 95.50 346 TYR A CA 1
ATOM 2834 C C . TYR A 1 346 ? 15.287 -26.468 -41.752 1.00 95.50 346 TYR A C 1
ATOM 2836 O O . TYR A 1 346 ? 14.404 -26.878 -42.507 1.00 95.50 346 TYR A O 1
ATOM 2844 N N . GLU A 1 347 ? 16.158 -27.298 -41.167 1.00 95.38 347 GLU A N 1
ATOM 2845 C CA . GLU A 1 347 ? 16.139 -28.751 -41.388 1.00 95.38 347 GLU A CA 1
ATOM 2846 C C . GLU A 1 347 ? 14.827 -29.386 -40.899 1.00 95.38 347 GLU A C 1
ATOM 2848 O O . GLU A 1 347 ? 14.297 -30.291 -41.545 1.00 95.38 347 GLU A O 1
ATOM 2853 N N . HIS A 1 348 ? 14.257 -28.900 -39.791 1.00 94.69 348 HIS A N 1
ATOM 2854 C CA . HIS A 1 348 ? 12.969 -29.373 -39.281 1.00 94.69 348 HIS A CA 1
ATOM 2855 C C . HIS A 1 348 ? 11.808 -29.065 -40.234 1.00 94.69 348 HIS A C 1
ATOM 2857 O O . HIS A 1 348 ? 11.008 -29.957 -40.519 1.00 94.69 348 HIS A O 1
ATOM 2863 N N . LEU A 1 349 ? 11.724 -27.837 -40.760 1.00 93.19 349 LEU A N 1
ATOM 2864 C CA . LEU A 1 349 ? 10.685 -27.455 -41.724 1.00 93.19 349 LEU A CA 1
ATOM 2865 C C . LEU A 1 349 ? 10.721 -28.367 -42.956 1.00 93.19 349 LEU A C 1
ATOM 2867 O O . LEU A 1 349 ? 9.693 -28.915 -43.359 1.00 93.19 349 LEU A O 1
ATOM 2871 N N . LYS A 1 350 ? 11.924 -28.616 -43.476 1.00 93.19 350 LYS A N 1
ATOM 2872 C CA . LYS A 1 350 ? 12.153 -29.466 -44.644 1.00 93.19 350 LYS A CA 1
ATOM 2873 C C . LYS A 1 350 ? 11.839 -30.943 -44.391 1.00 93.19 350 LYS A C 1
ATOM 2875 O O . LYS A 1 350 ? 11.162 -31.589 -45.185 1.00 93.19 350 LYS A O 1
ATOM 2880 N N . THR A 1 351 ? 12.356 -31.510 -43.301 1.00 91.12 351 THR A N 1
ATOM 2881 C CA . THR A 1 351 ? 12.323 -32.968 -43.073 1.00 91.12 351 THR A CA 1
ATOM 2882 C C . THR A 1 351 ? 11.096 -33.451 -42.303 1.00 91.12 351 THR A C 1
ATOM 2884 O O . THR A 1 351 ? 10.686 -34.599 -42.479 1.00 91.12 351 THR A O 1
ATOM 2887 N N . ASN A 1 352 ? 10.506 -32.613 -41.446 1.00 92.56 352 ASN A N 1
ATOM 2888 C CA . ASN A 1 352 ? 9.403 -32.999 -40.564 1.00 92.56 352 ASN A CA 1
ATOM 2889 C C . ASN A 1 352 ? 8.068 -32.327 -40.903 1.00 92.56 352 ASN A C 1
ATOM 2891 O O . ASN A 1 352 ? 7.035 -32.948 -40.662 1.00 92.56 352 ASN A O 1
ATOM 2895 N N . GLU A 1 353 ? 8.070 -31.099 -41.428 1.00 89.38 353 GLU A N 1
ATOM 2896 C CA . GLU A 1 353 ? 6.834 -30.376 -41.776 1.00 89.38 353 GLU A CA 1
ATOM 2897 C C . GLU A 1 353 ? 6.535 -30.357 -43.288 1.00 89.38 353 GLU A C 1
ATOM 2899 O O . GLU A 1 353 ? 5.441 -29.966 -43.684 1.00 89.38 353 GLU A O 1
ATOM 2904 N N . GLY A 1 354 ? 7.451 -30.862 -44.123 1.00 87.56 354 GLY A N 1
ATOM 2905 C CA . GLY A 1 354 ? 7.226 -31.084 -45.556 1.00 87.56 354 GLY A CA 1
ATOM 2906 C C . GLY A 1 354 ? 7.328 -29.832 -46.432 1.00 87.56 354 GLY A C 1
ATOM 2907 O O . GLY A 1 354 ? 6.853 -29.865 -47.566 1.00 87.56 354 GLY A O 1
ATOM 2908 N N . TYR A 1 355 ? 7.937 -28.758 -45.923 1.00 90.88 355 TYR A N 1
ATOM 2909 C CA . TYR A 1 355 ? 8.265 -27.569 -46.712 1.00 90.88 355 TYR A CA 1
ATOM 2910 C C . TYR A 1 355 ? 9.338 -27.898 -47.750 1.00 90.88 355 TYR A C 1
ATOM 2912 O O . TYR A 1 355 ? 10.223 -28.725 -47.503 1.00 90.88 355 TYR A O 1
ATOM 2920 N N . ASP A 1 356 ? 9.297 -27.233 -48.904 1.00 92.81 356 ASP A N 1
ATOM 2921 C CA . ASP A 1 356 ? 10.366 -27.395 -49.885 1.00 92.81 356 ASP A CA 1
ATOM 2922 C C . ASP A 1 356 ? 11.665 -26.677 -49.456 1.00 92.81 356 ASP A C 1
ATOM 2924 O O . ASP A 1 356 ? 11.727 -25.938 -48.463 1.00 92.81 356 ASP A O 1
ATOM 2928 N N . ASP A 1 357 ? 12.751 -26.960 -50.178 1.00 90.38 357 ASP A N 1
ATOM 2929 C CA . ASP A 1 357 ? 14.087 -26.443 -49.868 1.00 90.38 357 ASP A CA 1
ATOM 2930 C C . ASP A 1 357 ? 14.169 -24.913 -50.009 1.00 90.38 357 ASP A C 1
ATOM 2932 O O . ASP A 1 357 ? 14.878 -24.261 -49.244 1.00 90.38 357 ASP A O 1
ATOM 2936 N N . GLU A 1 358 ? 13.435 -24.327 -50.957 1.00 91.12 358 GLU A N 1
ATOM 2937 C CA . GLU A 1 358 ? 13.457 -22.887 -51.210 1.00 91.12 358 GLU A CA 1
ATOM 2938 C C . GLU A 1 358 ? 12.589 -22.124 -50.204 1.00 91.12 358 GLU A C 1
ATOM 2940 O O . GLU A 1 358 ? 13.042 -21.114 -49.664 1.00 91.12 358 GLU A O 1
ATOM 2945 N N . GLU A 1 359 ? 11.400 -22.625 -49.868 1.00 88.62 359 GLU A N 1
ATOM 2946 C CA . GLU A 1 359 ? 10.540 -22.086 -48.808 1.00 88.62 359 GLU A CA 1
ATOM 2947 C C . GLU A 1 359 ? 11.255 -22.115 -47.453 1.00 88.62 359 GLU A C 1
ATOM 2949 O O . GLU A 1 359 ? 11.343 -21.097 -46.761 1.00 88.62 359 GLU A O 1
ATOM 2954 N N . SER A 1 360 ? 11.858 -23.252 -47.095 1.00 90.94 360 SER A N 1
ATOM 2955 C CA . SER A 1 360 ? 12.603 -23.389 -45.837 1.00 90.94 360 SER A CA 1
ATOM 2956 C C . SER A 1 360 ? 13.781 -22.403 -45.777 1.00 90.94 360 SER A C 1
ATOM 2958 O O . SER A 1 360 ? 14.014 -21.761 -44.747 1.00 90.94 360 SER A O 1
ATOM 2960 N N . LYS A 1 361 ? 14.508 -22.218 -46.892 1.00 92.88 361 LYS A N 1
ATOM 2961 C CA . LYS A 1 361 ? 15.585 -21.216 -46.996 1.00 92.88 361 LYS A CA 1
ATOM 2962 C C . LYS A 1 361 ? 15.076 -19.783 -46.859 1.00 92.88 361 LYS A C 1
ATOM 2964 O O . LYS A 1 361 ? 15.810 -18.949 -46.326 1.00 92.88 361 LYS A O 1
ATOM 2969 N N . GLN A 1 362 ? 13.875 -19.467 -47.345 1.00 92.12 362 GLN A N 1
ATOM 2970 C CA . GLN A 1 362 ? 13.292 -18.130 -47.194 1.00 92.12 362 GLN A CA 1
ATOM 2971 C C . GLN A 1 362 ? 13.064 -17.798 -45.717 1.00 92.12 362 GLN A C 1
ATOM 2973 O O . GLN A 1 362 ? 13.509 -16.739 -45.269 1.00 92.12 362 GLN A O 1
ATOM 2978 N N . TYR A 1 363 ? 12.466 -18.714 -44.945 1.00 92.50 363 TYR A N 1
ATOM 2979 C CA . TYR A 1 363 ? 12.300 -18.539 -43.497 1.00 92.50 363 TYR A CA 1
ATOM 2980 C C . TYR A 1 363 ? 13.646 -18.391 -42.783 1.00 92.50 363 TYR A C 1
ATOM 2982 O O . TYR A 1 363 ? 13.812 -17.468 -41.986 1.00 92.50 363 TYR A O 1
ATOM 2990 N N . TYR A 1 364 ? 14.626 -19.240 -43.110 1.00 94.44 364 TYR A N 1
ATOM 2991 C CA . TYR A 1 364 ? 15.976 -19.153 -42.545 1.00 94.44 364 TYR A CA 1
ATOM 2992 C C . TYR A 1 364 ? 16.612 -17.779 -42.778 1.00 94.44 364 TYR A C 1
ATOM 2994 O O . TYR A 1 364 ? 17.031 -17.129 -41.823 1.00 94.44 364 TYR A O 1
ATOM 3002 N N . LYS A 1 365 ? 16.645 -17.309 -44.034 1.00 93.62 365 LYS A N 1
ATOM 3003 C CA . LYS A 1 365 ? 17.250 -16.017 -44.396 1.00 93.62 365 LYS A CA 1
ATOM 3004 C C . LYS A 1 365 ? 16.540 -14.851 -43.714 1.00 93.62 365 LYS A C 1
ATOM 3006 O O . LYS A 1 365 ? 17.206 -13.984 -43.159 1.00 93.62 365 LYS A O 1
ATOM 3011 N N . LYS A 1 366 ? 15.202 -14.856 -43.721 1.00 93.50 366 LYS A N 1
ATOM 3012 C CA . LYS A 1 366 ? 14.373 -13.823 -43.086 1.00 93.50 366 LYS A CA 1
ATOM 3013 C C . LYS A 1 366 ? 14.653 -13.735 -41.584 1.00 93.50 366 LYS A C 1
ATOM 3015 O O . LYS A 1 366 ? 14.882 -12.649 -41.065 1.00 93.50 366 LYS A O 1
ATOM 3020 N N . LEU A 1 367 ? 14.654 -14.870 -40.886 1.00 93.88 367 LEU A N 1
ATOM 3021 C CA . LEU A 1 367 ? 14.898 -14.905 -39.444 1.00 93.88 367 LEU A CA 1
ATOM 3022 C C . LEU A 1 367 ? 16.352 -14.573 -39.096 1.00 93.88 367 LEU A C 1
ATOM 3024 O O . LEU A 1 367 ? 16.587 -13.860 -38.127 1.00 93.88 367 LEU A O 1
ATOM 3028 N N . GLN A 1 368 ? 17.318 -15.023 -39.900 1.00 94.00 368 GLN A N 1
ATOM 3029 C CA . GLN A 1 368 ? 18.727 -14.665 -39.737 1.00 94.00 368 GLN A CA 1
ATOM 3030 C C . GLN A 1 368 ? 18.944 -13.152 -39.866 1.00 94.00 368 GLN A C 1
ATOM 3032 O O . GLN A 1 368 ? 19.661 -12.571 -39.053 1.00 94.00 368 GLN A O 1
ATOM 3037 N N . GLU A 1 369 ? 18.301 -12.513 -40.846 1.00 93.62 369 GLU A N 1
ATOM 3038 C CA . GLU A 1 369 ? 18.318 -11.059 -41.016 1.00 93.62 369 GLU A CA 1
ATOM 3039 C C . GLU A 1 369 ? 17.706 -10.348 -39.801 1.00 93.62 369 GLU A C 1
ATOM 3041 O O . GLU A 1 369 ? 18.351 -9.482 -39.214 1.00 93.62 369 GLU A O 1
ATOM 3046 N N . ILE A 1 370 ? 16.500 -10.745 -39.372 1.00 94.06 370 ILE A N 1
ATOM 3047 C CA . ILE A 1 370 ? 15.827 -10.135 -38.213 1.00 94.06 370 ILE A CA 1
ATOM 3048 C C . ILE A 1 370 ? 16.680 -10.283 -36.947 1.00 94.06 370 ILE A C 1
ATOM 3050 O O . ILE A 1 370 ? 16.873 -9.312 -36.221 1.00 94.06 370 ILE A O 1
ATOM 3054 N N . PHE A 1 371 ? 17.218 -11.475 -36.679 1.00 94.44 371 PHE A N 1
ATOM 3055 C CA . PHE A 1 371 ? 17.989 -11.741 -35.463 1.00 94.44 371 PHE A CA 1
ATOM 3056 C C . PHE A 1 371 ? 19.326 -10.999 -35.471 1.00 94.44 371 PHE A C 1
ATOM 3058 O O . PHE A 1 371 ? 19.724 -10.456 -34.441 1.00 94.44 371 PHE A O 1
ATOM 3065 N N . GLY A 1 372 ? 19.994 -10.929 -36.628 1.00 91.81 372 GLY A N 1
ATOM 3066 C CA . GLY A 1 372 ? 21.201 -10.124 -36.805 1.00 91.81 372 GLY A CA 1
ATOM 3067 C C . GLY A 1 372 ? 20.933 -8.637 -36.577 1.00 91.81 372 GLY A C 1
ATOM 3068 O O . GLY A 1 372 ? 21.671 -7.993 -35.831 1.00 91.81 372 GLY A O 1
ATOM 3069 N N . ASN A 1 373 ? 19.836 -8.120 -37.140 1.00 92.19 373 ASN A N 1
ATOM 3070 C CA . ASN A 1 373 ? 19.425 -6.731 -36.962 1.00 92.19 373 ASN A CA 1
ATOM 3071 C C . ASN A 1 373 ? 19.113 -6.419 -35.494 1.00 92.19 373 ASN A C 1
ATOM 3073 O O . ASN A 1 373 ? 19.621 -5.438 -34.963 1.00 92.19 373 ASN A O 1
ATOM 3077 N N . VAL A 1 374 ? 18.333 -7.264 -34.814 1.00 93.88 374 VAL A N 1
ATOM 3078 C CA . VAL A 1 374 ? 17.978 -7.074 -33.399 1.00 93.88 374 VAL A CA 1
ATOM 3079 C C . VAL A 1 374 ? 19.209 -7.136 -32.497 1.00 93.88 374 VAL A C 1
ATOM 3081 O O . VAL A 1 374 ? 19.409 -6.252 -31.673 1.00 93.88 374 VAL A O 1
ATOM 3084 N N . TRP A 1 375 ? 20.056 -8.154 -32.639 1.00 93.94 375 TRP A N 1
ATOM 3085 C CA . TRP A 1 375 ? 21.149 -8.368 -31.689 1.00 93.94 375 TRP A CA 1
ATOM 3086 C C . TRP A 1 375 ? 22.342 -7.435 -31.914 1.00 93.94 375 TRP A C 1
ATOM 3088 O O . TRP A 1 375 ? 22.892 -6.886 -30.957 1.00 93.94 375 TRP A O 1
ATOM 3098 N N . SER A 1 376 ? 22.729 -7.242 -33.177 1.00 90.69 376 SER A N 1
ATOM 3099 C CA . SER A 1 376 ? 23.994 -6.599 -33.547 1.00 90.69 376 SER A CA 1
ATOM 3100 C C . SER A 1 376 ? 23.825 -5.268 -34.289 1.00 90.69 376 SER A C 1
ATOM 3102 O O . SER A 1 376 ? 24.829 -4.657 -34.643 1.00 90.69 376 SER A O 1
ATOM 3104 N N . SER A 1 377 ? 22.602 -4.801 -34.563 1.00 92.06 377 SER A N 1
ATOM 3105 C CA . SER A 1 377 ? 22.379 -3.518 -35.264 1.00 92.06 377 SER A CA 1
ATOM 3106 C C . SER A 1 377 ? 21.324 -2.613 -34.631 1.00 92.06 377 SER A C 1
ATOM 3108 O O . SER A 1 377 ? 21.281 -1.432 -34.960 1.00 92.06 377 SER A O 1
ATOM 3110 N N . TYR A 1 378 ? 20.488 -3.115 -33.722 1.00 94.69 378 TYR A N 1
ATOM 3111 C CA . TYR A 1 378 ? 19.545 -2.293 -32.976 1.00 94.69 378 TYR A CA 1
ATOM 3112 C C . TYR A 1 378 ? 20.315 -1.434 -31.967 1.00 94.69 378 TYR A C 1
ATOM 3114 O O . TYR A 1 378 ? 20.868 -1.947 -30.994 1.00 94.69 378 TYR A O 1
ATOM 3122 N N . GLU A 1 379 ? 20.379 -0.127 -32.222 1.00 93.94 379 GLU A N 1
ATOM 3123 C CA . GLU A 1 379 ? 21.163 0.832 -31.442 1.00 93.94 379 GLU A CA 1
ATOM 3124 C C . GLU A 1 379 ? 20.303 1.551 -30.393 1.00 93.94 379 GLU A C 1
ATOM 3126 O O . GLU A 1 379 ? 19.288 2.172 -30.712 1.00 93.94 379 GLU A O 1
ATOM 3131 N N . ILE A 1 380 ? 20.766 1.553 -29.144 1.00 95.06 380 ILE A N 1
ATOM 3132 C CA . ILE A 1 380 ? 20.202 2.342 -28.048 1.00 95.06 380 ILE A CA 1
ATOM 3133 C C . ILE A 1 380 ? 21.120 3.550 -27.797 1.00 95.06 380 ILE A C 1
ATOM 3135 O O . ILE A 1 380 ? 22.321 3.362 -27.567 1.00 95.06 380 ILE A O 1
ATOM 3139 N N . PRO A 1 381 ? 20.597 4.792 -27.820 1.00 94.62 381 PRO A N 1
ATOM 3140 C CA . PRO A 1 381 ? 21.380 5.974 -27.470 1.00 94.62 381 PRO A CA 1
ATOM 3141 C C . PRO A 1 381 ? 21.789 5.957 -25.994 1.00 94.62 381 PRO A C 1
ATOM 3143 O O . PRO A 1 381 ? 20.943 5.777 -25.118 1.00 94.62 381 PRO A O 1
ATOM 3146 N N . VAL A 1 382 ? 23.064 6.205 -25.708 1.00 93.94 382 VAL A N 1
ATOM 3147 C CA . VAL A 1 382 ? 23.634 6.294 -24.359 1.00 93.94 382 VAL A CA 1
ATOM 3148 C C . VAL A 1 382 ? 24.200 7.693 -24.149 1.00 93.94 382 VAL A C 1
ATOM 3150 O O . VAL A 1 382 ? 25.205 8.080 -24.743 1.00 93.94 382 VAL A O 1
ATOM 3153 N N . VAL A 1 383 ? 23.543 8.469 -23.295 1.00 91.50 383 VAL A N 1
ATOM 3154 C CA . VAL A 1 383 ? 23.975 9.808 -22.898 1.00 91.50 383 VAL A CA 1
ATOM 3155 C C . VAL A 1 383 ? 24.846 9.677 -21.653 1.00 91.50 383 VAL A C 1
ATOM 3157 O O . VAL A 1 383 ? 24.361 9.260 -20.604 1.00 91.50 383 VAL A O 1
ATOM 3160 N N . LYS A 1 384 ? 26.123 10.053 -21.751 1.00 89.56 384 LYS A N 1
ATOM 3161 C CA . LYS A 1 384 ? 27.041 10.100 -20.605 1.00 89.56 384 LYS A CA 1
ATOM 3162 C C . LYS A 1 384 ? 27.066 11.500 -20.009 1.00 89.56 384 LYS A C 1
ATOM 3164 O O . LYS A 1 384 ? 27.364 12.466 -20.711 1.00 89.56 384 LYS A O 1
ATOM 3169 N N . LEU A 1 385 ? 26.760 11.620 -18.722 1.00 86.88 385 LEU A N 1
ATOM 3170 C CA . LEU A 1 385 ? 26.922 12.874 -17.997 1.00 86.88 385 LEU A CA 1
ATOM 3171 C C . LEU A 1 385 ? 28.409 13.153 -17.723 1.00 86.88 385 LEU A C 1
ATOM 3173 O O . LEU A 1 385 ? 29.170 12.209 -17.498 1.00 86.88 385 LEU A O 1
ATOM 3177 N N . PRO A 1 386 ? 28.831 14.431 -17.717 1.00 83.31 386 PRO A N 1
ATOM 3178 C CA . PRO A 1 386 ? 30.195 14.799 -17.359 1.00 83.31 386 PRO A CA 1
ATOM 3179 C C . PRO A 1 386 ? 30.560 14.330 -15.947 1.00 83.31 386 PRO A C 1
ATOM 3181 O O . PRO A 1 386 ? 29.776 14.484 -15.011 1.00 83.31 386 PRO A O 1
ATOM 3184 N N . GLU A 1 387 ? 31.781 13.827 -15.785 1.00 78.00 387 GLU A N 1
ATOM 3185 C CA . GLU A 1 387 ? 32.342 13.433 -14.485 1.00 78.00 387 GLU A CA 1
ATOM 3186 C C . GLU A 1 387 ? 32.382 14.608 -13.492 1.00 78.00 387 GLU A C 1
ATOM 3188 O O . GLU A 1 387 ? 32.109 14.437 -12.312 1.00 78.00 387 GLU A O 1
ATOM 3193 N N . SER A 1 388 ? 32.589 15.831 -13.993 1.00 75.94 388 SER A N 1
ATOM 3194 C CA . SER A 1 388 ? 32.629 17.071 -13.205 1.00 75.94 388 SER A CA 1
ATOM 3195 C C . SER A 1 388 ? 31.273 17.537 -12.650 1.00 75.94 388 SER A C 1
ATOM 3197 O O . SER A 1 388 ? 31.186 18.628 -12.081 1.00 75.94 388 SER A O 1
ATOM 3199 N N . LEU A 1 389 ? 30.183 16.808 -12.900 1.00 77.56 389 LEU A N 1
ATOM 3200 C CA . LEU A 1 389 ? 28.858 17.190 -12.420 1.00 77.56 389 LEU A CA 1
ATOM 3201 C C . LEU A 1 389 ? 28.781 16.992 -10.894 1.00 77.56 389 LEU A C 1
ATOM 3203 O O . LEU A 1 389 ? 29.309 16.031 -10.353 1.00 77.56 389 LEU A O 1
ATOM 3207 N N . LEU A 1 390 ? 28.138 17.909 -10.172 1.00 76.62 390 LEU A N 1
ATOM 3208 C CA . LEU A 1 390 ? 27.958 17.759 -8.723 1.00 76.62 390 LEU A CA 1
ATOM 3209 C C . LEU A 1 390 ? 26.821 16.777 -8.412 1.00 76.62 390 LEU A C 1
ATOM 3211 O O . LEU A 1 390 ? 25.835 16.721 -9.153 1.00 76.62 390 LEU A O 1
ATOM 3215 N N . LEU A 1 391 ? 26.933 16.071 -7.286 1.00 74.31 391 LEU A N 1
ATOM 3216 C CA . LEU A 1 391 ? 25.938 15.107 -6.806 1.00 74.31 391 LEU A CA 1
ATOM 3217 C C . LEU A 1 391 ? 24.519 15.701 -6.730 1.00 74.31 391 LEU A C 1
ATOM 3219 O O . LEU A 1 391 ? 23.584 15.104 -7.258 1.00 74.31 391 LEU A O 1
ATOM 3223 N N . ASP A 1 392 ? 24.372 16.922 -6.208 1.00 71.06 392 ASP A N 1
ATOM 3224 C CA . ASP A 1 392 ? 23.090 17.644 -6.130 1.00 71.06 392 ASP A CA 1
ATOM 3225 C C . ASP A 1 392 ? 22.409 17.804 -7.499 1.00 71.06 392 ASP A C 1
ATOM 3227 O O . ASP A 1 392 ? 21.189 17.656 -7.645 1.00 71.06 392 ASP A O 1
ATOM 3231 N N . ASN A 1 393 ? 23.206 18.085 -8.536 1.00 75.62 393 ASN A N 1
ATOM 3232 C CA . ASN A 1 393 ? 22.698 18.229 -9.896 1.00 75.62 393 ASN A CA 1
ATOM 3233 C C . ASN A 1 393 ? 22.249 16.875 -10.449 1.00 75.62 393 ASN A C 1
ATOM 3235 O O . ASN A 1 393 ? 21.233 16.814 -11.139 1.00 75.62 393 ASN A O 1
ATOM 3239 N N . VAL A 1 394 ? 22.968 15.794 -10.138 1.00 76.56 394 VAL A N 1
ATOM 3240 C CA . VAL A 1 394 ? 22.589 14.441 -10.558 1.00 76.56 394 VAL A CA 1
ATOM 3241 C C . VAL A 1 394 ? 21.320 13.966 -9.866 1.00 76.56 394 VAL A C 1
ATOM 3243 O O . VAL A 1 394 ? 20.421 13.487 -10.557 1.00 76.56 394 VAL A O 1
ATOM 3246 N N . ALA A 1 395 ? 21.189 14.171 -8.554 1.00 71.50 395 ALA A N 1
ATOM 3247 C CA . ALA A 1 395 ? 19.960 13.868 -7.820 1.00 71.50 395 ALA A CA 1
ATOM 3248 C C . ALA A 1 395 ? 18.759 14.634 -8.410 1.00 71.50 395 ALA A C 1
ATOM 3250 O O . ALA A 1 395 ? 17.720 14.046 -8.710 1.00 71.50 395 ALA A O 1
ATOM 3251 N N . THR A 1 396 ? 18.936 15.923 -8.721 1.00 72.00 396 THR A N 1
ATOM 3252 C CA . THR A 1 396 ? 17.893 16.745 -9.360 1.00 72.00 396 THR A CA 1
ATOM 3253 C C . THR A 1 396 ? 17.532 16.252 -10.768 1.00 72.00 396 THR A C 1
ATOM 3255 O O . THR A 1 396 ? 16.358 16.224 -11.150 1.00 72.00 396 THR A O 1
ATOM 3258 N N . VAL A 1 397 ? 18.526 15.872 -11.579 1.00 75.75 397 VAL A N 1
ATOM 3259 C CA . VAL A 1 397 ? 18.302 15.299 -12.918 1.00 75.75 397 VAL A CA 1
ATOM 3260 C C . VAL A 1 397 ? 17.529 13.984 -12.808 1.00 75.75 397 VAL A C 1
ATOM 3262 O O . VAL A 1 397 ? 16.570 13.776 -13.556 1.00 75.75 397 VAL A O 1
ATOM 3265 N N . PHE A 1 398 ? 17.890 13.140 -11.841 1.00 74.31 398 PHE A N 1
ATOM 3266 C CA . PHE A 1 398 ? 17.223 11.875 -11.560 1.00 74.31 398 PHE A CA 1
ATOM 3267 C C . PHE A 1 398 ? 15.747 12.070 -11.183 1.00 74.31 398 PHE A C 1
ATOM 3269 O O . PHE A 1 398 ? 14.880 11.435 -11.790 1.00 74.31 398 PHE A O 1
ATOM 3276 N N . GLU A 1 399 ? 15.435 12.989 -10.263 1.00 70.56 399 GLU A N 1
ATOM 3277 C CA . GLU A 1 399 ? 14.051 13.314 -9.889 1.00 70.56 399 GLU A CA 1
ATOM 3278 C C . GLU A 1 399 ? 13.226 13.800 -11.092 1.00 70.56 399 GLU A C 1
ATOM 3280 O O . GLU A 1 399 ? 12.081 13.382 -11.293 1.00 70.56 399 GLU A O 1
ATOM 3285 N N . ARG A 1 400 ? 13.807 14.668 -11.933 1.00 74.06 400 ARG A N 1
ATOM 3286 C CA . ARG A 1 400 ? 13.104 15.264 -13.080 1.00 74.06 400 ARG A CA 1
ATOM 3287 C C . ARG A 1 400 ? 12.816 14.256 -14.185 1.00 74.06 400 ARG A C 1
ATOM 3289 O O . ARG A 1 400 ? 11.705 14.255 -14.718 1.00 74.06 400 ARG A O 1
ATOM 3296 N N . ILE A 1 401 ? 13.779 13.407 -14.539 1.00 74.19 401 ILE A N 1
ATOM 3297 C CA . ILE A 1 401 ? 13.623 12.435 -15.634 1.00 74.19 401 ILE A CA 1
ATOM 3298 C C . ILE A 1 401 ? 12.594 11.362 -15.268 1.00 74.19 401 ILE A C 1
ATOM 3300 O O . ILE A 1 401 ? 11.719 11.034 -16.072 1.00 74.19 401 ILE A O 1
ATOM 3304 N N . ASN A 1 402 ? 12.620 10.888 -14.024 1.00 65.44 402 ASN A N 1
ATOM 3305 C CA . ASN A 1 402 ? 11.738 9.820 -13.559 1.00 65.44 402 ASN A CA 1
ATOM 3306 C C . ASN A 1 402 ? 10.287 10.263 -13.285 1.00 65.44 402 ASN A C 1
ATOM 3308 O O . ASN A 1 402 ? 9.448 9.440 -12.917 1.00 65.44 402 ASN A O 1
ATOM 3312 N N . SER A 1 403 ? 9.954 11.538 -13.518 1.00 60.38 403 SER A N 1
ATOM 3313 C CA . SER A 1 403 ? 8.589 12.066 -13.377 1.00 60.38 403 SER A CA 1
ATOM 3314 C C . SER A 1 403 ? 7.615 11.616 -14.481 1.00 60.38 403 SER A C 1
ATOM 3316 O O . SER A 1 403 ? 6.405 11.733 -14.295 1.00 60.38 403 SER A O 1
ATOM 3318 N N . LYS A 1 404 ? 8.112 11.101 -15.620 1.00 54.94 404 LYS A N 1
ATOM 3319 C CA . LYS A 1 404 ? 7.295 10.755 -16.806 1.00 54.94 404 LYS A CA 1
ATOM 3320 C C . LYS A 1 404 ? 7.217 9.253 -17.146 1.00 54.94 404 LYS A C 1
ATOM 3322 O O . LYS A 1 404 ? 6.379 8.884 -17.961 1.00 54.94 404 LYS A O 1
ATOM 3327 N N . GLY A 1 405 ? 8.083 8.407 -16.572 1.00 59.59 405 GLY A N 1
ATOM 3328 C CA . GLY A 1 405 ? 8.131 6.948 -16.808 1.00 59.59 405 GLY A CA 1
ATOM 3329 C C . GLY A 1 405 ? 7.277 6.143 -15.817 1.00 59.59 405 GLY A C 1
ATOM 3330 O O . GLY A 1 405 ? 6.291 6.660 -15.304 1.00 59.59 405 GLY A O 1
ATOM 3331 N N . THR A 1 406 ? 7.659 4.895 -15.489 1.00 59.25 406 THR A N 1
ATOM 3332 C CA . THR A 1 406 ? 7.113 4.208 -14.296 1.00 59.25 406 THR A CA 1
ATOM 3333 C C . THR A 1 406 ? 7.456 5.074 -13.079 1.00 59.25 406 THR A C 1
ATOM 3335 O O . THR A 1 406 ? 8.646 5.135 -12.743 1.00 59.25 406 THR A O 1
ATOM 3338 N N . PRO A 1 407 ? 6.491 5.758 -12.436 1.00 64.00 407 PRO A N 1
ATOM 3339 C CA . PRO A 1 407 ? 6.808 6.814 -11.483 1.00 64.00 407 PRO A CA 1
ATOM 3340 C C . PRO A 1 407 ? 7.582 6.255 -10.293 1.00 64.00 407 PRO A C 1
ATOM 3342 O O . PRO A 1 407 ? 7.290 5.153 -9.826 1.00 64.00 407 PRO A O 1
ATOM 3345 N N . LEU A 1 408 ? 8.577 6.996 -9.810 1.00 74.12 408 LEU A N 1
ATOM 3346 C CA . LEU A 1 408 ? 9.201 6.686 -8.525 1.00 74.12 408 LEU A CA 1
ATOM 3347 C C . LEU A 1 408 ? 8.190 6.898 -7.395 1.00 74.12 408 LEU A C 1
ATOM 3349 O O . LEU A 1 408 ? 7.403 7.857 -7.414 1.00 74.12 408 LEU A O 1
ATOM 3353 N N . GLY A 1 409 ? 8.219 5.999 -6.409 1.00 79.62 409 GLY A N 1
ATOM 3354 C CA . GLY A 1 409 ? 7.482 6.190 -5.170 1.00 79.62 409 GLY A CA 1
ATOM 3355 C C . GLY A 1 409 ? 8.013 7.404 -4.406 1.00 79.62 409 GLY A C 1
ATOM 3356 O O . GLY A 1 409 ? 9.128 7.869 -4.634 1.00 79.62 409 GLY A O 1
ATOM 3357 N N . VAL A 1 410 ? 7.222 7.929 -3.468 1.00 84.56 410 VAL A N 1
ATOM 3358 C CA . VAL A 1 410 ? 7.668 9.039 -2.603 1.00 84.56 410 VAL A CA 1
ATOM 3359 C C . VAL A 1 410 ? 8.914 8.642 -1.803 1.00 84.56 410 VAL A C 1
ATOM 3361 O O . VAL A 1 410 ? 9.828 9.449 -1.677 1.00 84.56 410 VAL A O 1
ATOM 3364 N N . PHE A 1 411 ? 8.982 7.393 -1.332 1.00 89.50 411 PHE A N 1
ATOM 3365 C CA . PHE A 1 411 ? 10.153 6.876 -0.626 1.00 89.50 411 PHE A CA 1
ATOM 3366 C C . PHE A 1 411 ? 11.393 6.771 -1.529 1.00 89.50 411 PHE A C 1
ATOM 3368 O O . PHE A 1 411 ? 12.473 7.162 -1.107 1.00 89.50 411 PHE A O 1
ATOM 3375 N N . ASP A 1 412 ? 11.252 6.335 -2.789 1.00 85.00 412 ASP A N 1
ATOM 3376 C CA . ASP A 1 412 ? 12.386 6.278 -3.726 1.00 85.00 412 ASP A CA 1
ATOM 3377 C C . ASP A 1 412 ? 12.947 7.675 -4.038 1.00 85.00 412 ASP A C 1
ATOM 3379 O O . ASP A 1 412 ? 14.159 7.851 -4.149 1.00 85.00 412 ASP A O 1
ATOM 3383 N N . LEU A 1 413 ? 12.066 8.674 -4.179 1.00 82.81 413 LEU A N 1
ATOM 3384 C CA . LEU A 1 413 ? 12.469 10.069 -4.378 1.00 82.81 413 LEU A CA 1
ATOM 3385 C C . LEU A 1 413 ? 13.213 10.603 -3.152 1.00 82.81 413 LEU A C 1
ATOM 3387 O O . LEU A 1 413 ? 14.266 11.215 -3.297 1.00 82.81 413 LEU A O 1
ATOM 3391 N N . LEU A 1 414 ? 12.709 10.318 -1.948 1.00 87.69 414 LEU A N 1
ATOM 3392 C CA . LEU A 1 414 ? 13.404 10.677 -0.715 1.00 87.69 414 LEU A CA 1
ATOM 3393 C C . LEU A 1 414 ? 14.761 9.992 -0.606 1.00 87.69 414 LEU A C 1
ATOM 3395 O O . LEU A 1 414 ? 15.736 10.641 -0.256 1.00 87.69 414 LEU A O 1
ATOM 3399 N N . ASN A 1 415 ? 14.848 8.712 -0.956 1.00 88.31 415 ASN A N 1
ATOM 3400 C CA . ASN A 1 415 ? 16.108 7.987 -0.937 1.00 88.31 415 ASN A CA 1
ATOM 3401 C C . ASN A 1 415 ? 17.145 8.635 -1.864 1.00 88.31 415 ASN A C 1
ATOM 3403 O O . ASN A 1 415 ? 18.281 8.827 -1.454 1.00 88.31 415 ASN A O 1
ATOM 3407 N N . ALA A 1 416 ? 16.748 9.052 -3.071 1.00 81.56 416 ALA A N 1
ATOM 3408 C CA . ALA A 1 416 ? 17.630 9.789 -3.977 1.00 81.56 416 ALA A CA 1
ATOM 3409 C C . ALA A 1 416 ? 18.019 11.175 -3.440 1.00 81.56 416 ALA A C 1
ATOM 3411 O O . ALA A 1 416 ? 19.141 11.626 -3.657 1.00 81.56 416 ALA A O 1
ATOM 3412 N N . ARG A 1 417 ? 17.109 11.849 -2.731 1.00 83.19 417 ARG A N 1
ATOM 3413 C CA . ARG A 1 417 ? 17.364 13.167 -2.147 1.00 83.19 417 ARG A CA 1
ATOM 3414 C C . ARG A 1 417 ? 18.324 13.107 -0.961 1.00 83.19 417 ARG A C 1
ATOM 3416 O O . ARG A 1 417 ? 19.229 13.924 -0.885 1.00 83.19 417 ARG A O 1
ATOM 3423 N N . PHE A 1 418 ? 18.166 12.136 -0.067 1.00 87.81 418 PHE A N 1
ATOM 3424 C CA . PHE A 1 418 ? 18.970 12.006 1.156 1.00 87.81 418 PHE A CA 1
ATOM 3425 C C . PHE A 1 418 ? 20.434 11.609 0.900 1.00 87.81 418 PHE A C 1
ATOM 3427 O O . PHE A 1 418 ? 21.285 11.799 1.768 1.00 87.81 418 PHE A O 1
ATOM 3434 N N . ILE A 1 419 ? 20.760 11.177 -0.319 1.00 83.75 419 ILE A N 1
ATOM 3435 C CA . ILE A 1 419 ? 22.137 10.919 -0.752 1.00 83.75 419 ILE A CA 1
ATOM 3436 C C . ILE A 1 419 ? 23.031 12.155 -0.689 1.00 83.75 419 ILE A C 1
ATOM 3438 O O . ILE A 1 419 ? 24.209 12.026 -0.368 1.00 83.75 419 ILE A O 1
ATOM 3442 N N . ILE A 1 420 ? 22.490 13.357 -0.918 1.00 82.25 420 ILE A N 1
ATOM 3443 C CA . ILE A 1 420 ? 23.268 14.603 -0.777 1.00 82.25 420 ILE A CA 1
ATOM 3444 C C . ILE A 1 420 ? 23.705 14.854 0.680 1.00 82.25 420 ILE A C 1
ATOM 3446 O O . ILE A 1 420 ? 24.533 15.722 0.943 1.00 82.25 420 ILE A O 1
ATOM 3450 N N . HIS A 1 421 ? 23.137 14.101 1.627 1.00 85.25 421 HIS A N 1
ATOM 3451 C CA . HIS A 1 421 ? 23.432 14.141 3.056 1.00 85.25 421 HIS A CA 1
ATOM 3452 C C . HIS A 1 421 ? 24.197 12.899 3.544 1.00 85.25 421 HIS A C 1
ATOM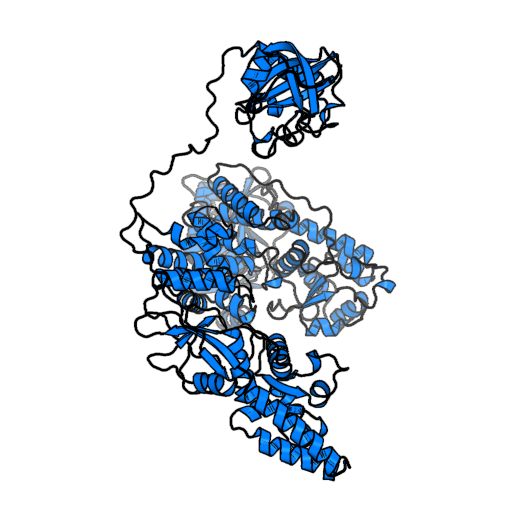 3454 O O . HIS A 1 421 ? 24.224 12.644 4.748 1.00 85.25 421 HIS A O 1
ATOM 3460 N N . ASP A 1 422 ? 24.799 12.130 2.626 1.00 85.38 422 ASP A N 1
ATOM 3461 C CA . ASP A 1 422 ? 25.480 10.857 2.903 1.00 85.38 422 ASP A CA 1
ATOM 3462 C C . ASP A 1 422 ? 24.558 9.801 3.568 1.00 85.38 422 ASP A C 1
ATOM 3464 O O . ASP A 1 422 ? 25.031 8.916 4.279 1.00 85.38 422 ASP A O 1
ATOM 3468 N N . ILE A 1 423 ? 23.236 9.867 3.337 1.00 88.44 423 ILE A N 1
ATOM 3469 C CA . ILE A 1 423 ? 22.252 8.907 3.869 1.00 88.44 423 ILE A CA 1
ATOM 3470 C C . ILE A 1 423 ? 21.622 8.102 2.729 1.00 88.44 423 ILE A C 1
ATOM 3472 O O . ILE A 1 423 ? 20.930 8.644 1.866 1.00 88.44 423 ILE A O 1
ATOM 3476 N N . VAL A 1 424 ? 21.783 6.778 2.783 1.00 89.62 424 VAL A N 1
ATOM 3477 C CA . VAL A 1 424 ? 21.082 5.830 1.906 1.00 89.62 424 VAL A CA 1
ATOM 3478 C C . VAL A 1 424 ? 19.864 5.286 2.660 1.00 89.62 424 VAL A C 1
ATOM 3480 O O . VAL A 1 424 ? 19.954 4.254 3.322 1.00 89.62 424 VAL A O 1
ATOM 3483 N N . LEU A 1 425 ? 18.708 5.956 2.566 1.00 91.12 425 LEU A N 1
ATOM 3484 C CA . LEU A 1 425 ? 17.484 5.582 3.307 1.00 91.12 425 LEU A CA 1
ATOM 3485 C C . LEU A 1 425 ? 17.056 4.123 3.123 1.00 91.12 425 LEU A C 1
ATOM 3487 O O . LEU A 1 425 ? 16.425 3.555 4.007 1.00 91.12 425 LEU A O 1
ATOM 3491 N N . LYS A 1 426 ? 17.369 3.503 1.985 1.00 90.75 426 LYS A N 1
ATOM 3492 C CA . LYS A 1 426 ? 17.133 2.073 1.768 1.00 90.75 426 LYS A CA 1
ATOM 3493 C C . LYS A 1 426 ? 17.941 1.182 2.700 1.00 90.75 426 LYS A C 1
ATOM 3495 O O . LYS A 1 426 ? 17.390 0.207 3.187 1.00 90.75 426 LYS A O 1
ATOM 3500 N N . ASN A 1 427 ? 19.207 1.509 2.942 1.00 91.00 427 ASN A N 1
ATOM 3501 C CA . ASN A 1 427 ? 20.042 0.738 3.861 1.00 91.00 427 ASN A CA 1
ATOM 3502 C C . ASN A 1 427 ? 19.509 0.899 5.289 1.00 91.00 427 ASN A C 1
ATOM 3504 O O . ASN A 1 427 ? 19.275 -0.099 5.962 1.00 91.00 427 ASN A O 1
ATOM 3508 N N . GLU A 1 428 ? 19.178 2.134 5.684 1.00 94.25 428 GLU A N 1
ATOM 3509 C CA . GLU A 1 428 ? 18.524 2.422 6.970 1.00 94.25 428 GLU A CA 1
ATOM 3510 C C . GLU A 1 428 ? 17.183 1.681 7.114 1.00 94.25 428 GLU A C 1
ATOM 3512 O O . GLU A 1 428 ? 16.816 1.211 8.188 1.00 94.25 428 GLU A O 1
ATOM 3517 N N . TRP A 1 429 ? 16.422 1.562 6.024 1.00 94.75 429 TRP A N 1
ATOM 3518 C CA . TRP A 1 429 ? 15.181 0.795 5.995 1.00 94.75 429 TRP A CA 1
ATOM 3519 C C . TRP A 1 429 ? 15.414 -0.708 6.173 1.00 94.75 429 TRP A C 1
ATOM 3521 O O . TRP A 1 429 ? 14.658 -1.335 6.911 1.00 94.75 429 TRP A O 1
ATOM 3531 N N . GLU A 1 430 ? 16.428 -1.292 5.532 1.00 93.00 430 GLU A N 1
ATOM 3532 C CA . GLU A 1 430 ? 16.747 -2.715 5.699 1.00 93.00 430 GLU A CA 1
ATOM 3533 C C . GLU A 1 430 ? 17.111 -3.033 7.160 1.00 93.00 430 GLU A C 1
ATOM 3535 O O . GLU A 1 430 ? 16.613 -4.017 7.704 1.00 93.00 430 GLU A O 1
ATOM 3540 N N . GLU A 1 431 ? 17.852 -2.152 7.842 1.00 94.88 431 GLU A N 1
ATOM 3541 C CA . GLU A 1 431 ? 18.134 -2.292 9.280 1.00 94.88 431 GLU A CA 1
ATOM 3542 C C . GLU A 1 431 ? 16.862 -2.218 10.146 1.00 94.88 431 GLU A C 1
ATOM 3544 O O . GLU A 1 431 ? 16.674 -3.018 11.070 1.00 94.88 431 GLU A O 1
ATOM 3549 N N . ILE A 1 432 ? 15.943 -1.293 9.842 1.00 95.94 432 ILE A N 1
ATOM 3550 C CA . ILE A 1 432 ? 14.645 -1.204 10.531 1.00 95.94 432 ILE A CA 1
ATOM 3551 C C . ILE A 1 432 ? 13.793 -2.448 10.290 1.00 95.94 432 ILE A C 1
ATOM 3553 O O . ILE A 1 432 ? 13.200 -2.979 11.232 1.00 95.94 432 ILE A O 1
ATOM 3557 N N . LYS A 1 433 ? 13.736 -2.919 9.043 1.00 94.69 433 LYS A N 1
ATOM 3558 C CA . LYS A 1 433 ? 12.986 -4.113 8.660 1.00 94.69 433 LYS A CA 1
ATOM 3559 C C . LYS A 1 433 ? 13.508 -5.339 9.405 1.00 94.69 433 LYS A C 1
ATOM 3561 O O . LYS A 1 433 ? 12.708 -6.097 9.936 1.00 94.69 433 LYS A O 1
ATOM 3566 N N . ASP A 1 434 ? 14.821 -5.510 9.508 1.00 92.62 434 ASP A N 1
ATOM 3567 C CA . ASP A 1 434 ? 15.410 -6.671 10.182 1.00 92.62 434 ASP A CA 1
ATOM 3568 C C . ASP A 1 434 ? 15.304 -6.605 11.716 1.00 92.62 434 ASP A C 1
ATOM 3570 O O . ASP A 1 434 ? 15.319 -7.644 12.381 1.00 92.62 434 ASP A O 1
ATOM 3574 N N . SER A 1 435 ? 15.156 -5.406 12.289 1.00 93.56 435 SER A N 1
ATOM 3575 C CA . SER A 1 435 ? 15.051 -5.198 13.742 1.00 93.56 435 SER A CA 1
ATOM 3576 C C . SER A 1 435 ? 13.625 -5.254 14.305 1.00 93.56 435 SER A C 1
ATOM 3578 O O . SER A 1 435 ? 13.471 -5.386 15.520 1.00 93.56 435 SER A O 1
ATOM 3580 N N . HIS A 1 436 ? 12.589 -5.193 13.462 1.00 93.0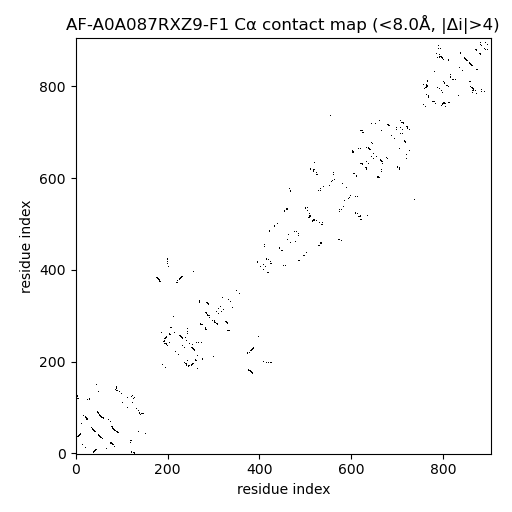6 436 HIS A N 1
ATOM 3581 C CA . HIS A 1 436 ? 11.188 -5.137 13.890 1.00 93.06 436 HIS A CA 1
ATOM 3582 C C . HIS A 1 436 ? 10.355 -6.262 13.256 1.00 93.06 436 HIS A C 1
ATOM 3584 O O . HIS A 1 436 ? 10.096 -6.271 12.052 1.00 93.06 436 HIS A O 1
ATOM 3590 N N . GLU A 1 437 ? 9.910 -7.217 14.079 1.00 91.12 437 GLU A N 1
ATOM 3591 C CA . GLU A 1 437 ? 9.230 -8.438 13.626 1.00 91.12 437 GLU A CA 1
ATOM 3592 C C . GLU A 1 437 ? 7.929 -8.152 12.859 1.00 91.12 437 GLU A C 1
ATOM 3594 O O . GLU A 1 437 ? 7.726 -8.710 11.776 1.00 91.12 437 GLU A O 1
ATOM 3599 N N . ASN A 1 438 ? 7.051 -7.275 13.366 1.00 88.44 438 ASN A N 1
ATOM 3600 C CA . ASN A 1 438 ? 5.763 -7.032 12.714 1.00 88.44 438 ASN A CA 1
ATOM 3601 C C . ASN A 1 438 ? 5.911 -6.184 11.450 1.00 88.44 438 ASN A C 1
ATOM 3603 O O . ASN A 1 438 ? 5.244 -6.468 10.455 1.00 88.44 438 ASN A O 1
ATOM 3607 N N . ILE A 1 439 ? 6.803 -5.190 11.450 1.00 93.31 439 ILE A N 1
ATOM 3608 C CA . ILE A 1 439 ? 7.221 -4.450 10.251 1.00 93.31 439 ILE A CA 1
ATOM 3609 C C . ILE A 1 439 ? 7.716 -5.419 9.172 1.00 93.31 439 ILE A C 1
ATOM 3611 O O . ILE A 1 439 ? 7.233 -5.350 8.038 1.00 93.31 439 ILE A O 1
ATOM 3615 N N . ARG A 1 440 ? 8.624 -6.345 9.513 1.00 91.25 440 ARG A N 1
ATOM 3616 C CA . ARG A 1 440 ? 9.139 -7.344 8.569 1.00 91.25 440 ARG A CA 1
ATOM 3617 C C . ARG A 1 440 ? 8.023 -8.207 8.010 1.00 91.25 440 ARG A C 1
ATOM 3619 O O . ARG A 1 440 ? 7.903 -8.345 6.798 1.00 91.25 440 ARG A O 1
ATOM 3626 N N . LYS A 1 441 ? 7.170 -8.739 8.885 1.00 86.81 441 LYS A N 1
ATOM 3627 C CA . LYS A 1 441 ? 6.018 -9.558 8.507 1.00 86.81 441 LYS A CA 1
ATOM 3628 C C . LYS A 1 441 ? 5.070 -8.812 7.564 1.00 86.81 441 LYS A C 1
ATOM 3630 O O . LYS A 1 441 ? 4.647 -9.353 6.545 1.00 86.81 441 LYS A O 1
ATOM 3635 N N . TRP A 1 442 ? 4.751 -7.554 7.864 1.00 86.00 442 TRP A N 1
ATOM 3636 C CA . TRP A 1 442 ? 3.933 -6.700 6.997 1.00 86.00 442 TRP A CA 1
ATOM 3637 C C . TRP A 1 442 ? 4.570 -6.422 5.642 1.00 86.00 442 TRP A C 1
ATOM 3639 O O . TRP A 1 442 ? 3.867 -6.429 4.631 1.00 86.00 442 TRP A O 1
ATOM 3649 N N . TYR A 1 443 ? 5.877 -6.199 5.603 1.00 87.88 443 TYR A N 1
ATOM 3650 C CA . TYR A 1 443 ? 6.574 -5.941 4.354 1.00 87.88 443 TYR A CA 1
ATOM 3651 C C . TYR A 1 443 ? 6.720 -7.212 3.499 1.00 87.88 443 TYR A C 1
ATOM 3653 O O . TYR A 1 443 ? 6.287 -7.219 2.348 1.00 87.88 443 TYR A O 1
ATOM 3661 N N . ASP A 1 444 ? 7.265 -8.291 4.067 1.00 84.69 444 ASP A N 1
ATOM 3662 C CA . ASP A 1 444 ? 7.621 -9.520 3.348 1.00 84.69 444 ASP A CA 1
ATOM 3663 C C . ASP A 1 444 ? 6.405 -10.434 3.105 1.00 84.69 444 ASP A C 1
ATOM 3665 O O . ASP A 1 444 ? 6.110 -10.790 1.961 1.00 84.69 444 ASP A O 1
ATOM 3669 N N . GLU A 1 445 ? 5.678 -10.820 4.163 1.00 79.06 445 GLU A N 1
ATOM 3670 C CA . GLU A 1 445 ? 4.589 -11.810 4.067 1.00 79.06 445 GLU A CA 1
ATOM 3671 C C . GLU A 1 445 ? 3.327 -11.202 3.449 1.00 79.06 445 GLU A C 1
ATOM 3673 O O . GLU A 1 445 ? 2.711 -11.800 2.565 1.00 79.06 445 GLU A O 1
ATOM 3678 N N . PHE A 1 446 ? 2.967 -9.985 3.868 1.00 74.88 446 PHE A N 1
ATOM 3679 C CA . PHE A 1 446 ? 1.793 -9.275 3.347 1.00 74.88 446 PHE A CA 1
ATOM 3680 C C . PHE A 1 446 ? 2.096 -8.400 2.118 1.00 74.88 446 PHE A C 1
ATOM 3682 O O . PHE A 1 446 ? 1.188 -7.748 1.601 1.00 74.88 446 PHE A O 1
ATOM 3689 N N . LYS A 1 447 ? 3.343 -8.406 1.621 1.00 76.44 447 LYS A N 1
ATOM 3690 C CA . LYS A 1 447 ? 3.787 -7.700 0.402 1.00 76.44 447 LYS A CA 1
ATOM 3691 C C . LYS A 1 447 ? 3.436 -6.205 0.394 1.00 76.44 447 LYS A C 1
ATOM 3693 O O . LYS A 1 447 ? 3.052 -5.655 -0.640 1.00 76.44 447 LYS A O 1
ATOM 3698 N N . ASN A 1 448 ? 3.550 -5.540 1.543 1.00 81.50 448 ASN A N 1
ATOM 3699 C CA . ASN A 1 448 ? 3.244 -4.118 1.673 1.00 81.50 448 ASN A CA 1
ATOM 3700 C C . ASN A 1 448 ? 4.502 -3.252 1.509 1.00 81.50 448 ASN A C 1
ATOM 3702 O O . ASN A 1 448 ? 5.194 -2.934 2.475 1.00 81.50 448 ASN A O 1
ATOM 3706 N N . ASP A 1 449 ? 4.745 -2.779 0.289 1.00 83.00 449 ASP A N 1
ATOM 3707 C CA . ASP A 1 449 ? 5.881 -1.912 -0.046 1.00 83.00 449 ASP A CA 1
ATOM 3708 C C . ASP A 1 449 ? 5.807 -0.490 0.554 1.00 83.00 449 ASP A C 1
ATOM 3710 O O . ASP A 1 449 ? 6.772 0.273 0.471 1.00 83.00 449 ASP A O 1
ATOM 3714 N N . LYS A 1 450 ? 4.688 -0.124 1.198 1.00 87.69 450 LYS A N 1
ATOM 3715 C CA . LYS A 1 450 ? 4.447 1.220 1.752 1.00 87.69 450 LYS A CA 1
ATOM 3716 C C . LYS A 1 450 ? 4.877 1.392 3.205 1.00 87.69 450 LYS A C 1
ATOM 3718 O O . LYS A 1 450 ? 4.829 2.515 3.697 1.00 87.69 450 LYS A O 1
ATOM 3723 N N . VAL A 1 451 ? 5.297 0.337 3.903 1.00 91.12 451 VAL A N 1
ATOM 3724 C CA . VAL A 1 451 ? 5.761 0.448 5.300 1.00 91.12 451 VAL A CA 1
ATOM 3725 C C . VAL A 1 451 ? 6.849 1.522 5.500 1.00 91.12 451 VAL A C 1
ATOM 3727 O O . VAL A 1 451 ? 6.646 2.380 6.362 1.00 91.12 451 VAL A O 1
ATOM 3730 N N . PRO A 1 452 ? 7.929 1.597 4.690 1.00 93.75 452 PRO A N 1
ATOM 3731 C CA . PRO A 1 452 ? 8.918 2.674 4.831 1.00 93.75 452 PRO A CA 1
ATOM 3732 C C . PRO A 1 452 ? 8.320 4.071 4.600 1.00 93.75 452 PRO A C 1
ATOM 3734 O O . PRO A 1 452 ? 8.728 5.048 5.232 1.00 93.75 452 PRO A O 1
ATOM 3737 N N . LEU A 1 453 ? 7.302 4.175 3.735 1.00 93.56 453 LEU A N 1
ATOM 3738 C CA . LEU A 1 453 ? 6.585 5.426 3.500 1.00 93.56 453 LEU A CA 1
ATOM 3739 C C . LEU A 1 453 ? 5.808 5.881 4.749 1.00 93.56 453 LEU A C 1
ATOM 3741 O O . LEU A 1 453 ? 5.724 7.082 4.999 1.00 93.56 453 LEU A O 1
ATOM 3745 N N . TYR A 1 454 ? 5.275 4.959 5.555 1.00 95.19 454 TYR A N 1
ATOM 3746 C CA . TYR A 1 454 ? 4.582 5.319 6.796 1.00 95.19 454 TYR A CA 1
ATOM 3747 C C . TYR A 1 454 ? 5.523 5.952 7.822 1.00 95.19 454 TYR A C 1
ATOM 3749 O O . TYR A 1 454 ? 5.112 6.889 8.504 1.00 95.19 454 TYR A O 1
ATOM 3757 N N . ILE A 1 455 ? 6.787 5.520 7.887 1.00 96.94 455 ILE A N 1
ATOM 3758 C CA . ILE A 1 455 ? 7.781 6.110 8.795 1.00 96.94 455 ILE A CA 1
ATOM 3759 C C . ILE A 1 455 ? 8.051 7.568 8.398 1.00 96.94 455 ILE A C 1
ATOM 3761 O O . ILE A 1 455 ? 7.876 8.467 9.220 1.00 96.94 455 ILE A O 1
ATOM 3765 N N . VAL A 1 456 ? 8.378 7.842 7.126 1.00 95.69 456 VAL A N 1
ATOM 3766 C CA . VAL A 1 456 ? 8.628 9.228 6.668 1.00 95.69 456 VAL A CA 1
ATOM 3767 C C . VAL A 1 456 ? 7.383 10.117 6.765 1.00 95.69 456 VAL A C 1
ATOM 3769 O O . VAL A 1 456 ? 7.494 11.305 7.061 1.00 95.69 456 VAL A O 1
ATOM 3772 N N . GLN A 1 457 ? 6.186 9.560 6.553 1.00 95.69 457 GLN A N 1
ATOM 3773 C CA . GLN A 1 457 ? 4.927 10.289 6.720 1.00 95.69 457 GLN A CA 1
ATOM 3774 C C . GLN A 1 457 ? 4.679 10.662 8.183 1.00 95.69 457 GLN A C 1
ATOM 3776 O O . GLN A 1 457 ? 4.312 11.804 8.461 1.00 95.69 457 GLN A O 1
ATOM 3781 N N . ALA A 1 458 ? 4.907 9.728 9.108 1.00 97.12 458 ALA A N 1
ATOM 3782 C CA . ALA A 1 458 ? 4.773 9.979 10.535 1.00 97.12 458 ALA A CA 1
ATOM 3783 C C . ALA A 1 458 ? 5.808 11.006 11.026 1.00 97.12 458 ALA A C 1
ATOM 3785 O O . ALA A 1 458 ? 5.465 11.897 11.802 1.00 97.12 458 ALA A O 1
ATOM 3786 N N . LEU A 1 459 ? 7.044 10.962 10.511 1.00 96.56 459 LEU A N 1
ATOM 3787 C CA . LEU A 1 459 ? 8.068 11.980 10.777 1.00 96.56 459 LEU A CA 1
ATOM 3788 C C . LEU A 1 459 ? 7.648 13.370 10.295 1.00 96.56 459 LEU A C 1
ATOM 3790 O O . LEU A 1 459 ? 7.679 14.326 11.071 1.00 96.56 459 LEU A O 1
ATOM 3794 N N . ALA A 1 460 ? 7.214 13.486 9.036 1.00 95.25 460 ALA A N 1
ATOM 3795 C CA . ALA A 1 460 ? 6.760 14.753 8.466 1.00 95.25 460 ALA A CA 1
ATOM 3796 C C . ALA A 1 460 ? 5.596 15.347 9.277 1.00 95.25 460 ALA A C 1
ATOM 3798 O O . ALA A 1 460 ? 5.595 16.545 9.589 1.00 95.25 460 ALA A O 1
ATOM 3799 N N . LEU A 1 461 ? 4.641 14.499 9.672 1.00 95.38 461 LEU A N 1
ATOM 3800 C CA . LEU A 1 461 ? 3.494 14.893 10.478 1.00 95.38 461 LEU A CA 1
ATOM 3801 C C . LEU A 1 461 ? 3.906 15.320 11.894 1.00 95.38 461 LEU A C 1
ATOM 3803 O O . LEU A 1 461 ? 3.466 16.374 12.348 1.00 95.38 461 LEU A O 1
ATOM 3807 N N . SER A 1 462 ? 4.785 14.574 12.566 1.00 94.31 462 SER A N 1
ATOM 3808 C CA . SER A 1 462 ? 5.271 14.914 13.909 1.00 94.31 462 SER A CA 1
ATOM 3809 C C . SER A 1 462 ? 6.111 16.197 13.932 1.00 94.31 462 SER A C 1
ATOM 3811 O O . SER A 1 462 ? 5.950 17.004 14.844 1.00 94.31 462 SER A O 1
ATOM 3813 N N . LYS A 1 463 ? 6.966 16.436 12.926 1.00 91.62 463 LYS A N 1
ATOM 3814 C CA . LYS A 1 463 ? 7.815 17.642 12.859 1.00 91.62 463 LYS A CA 1
ATOM 3815 C C . LYS A 1 463 ? 7.054 18.899 12.444 1.00 91.62 463 LYS A C 1
ATOM 3817 O O . LYS A 1 463 ? 7.301 19.971 12.987 1.00 91.62 463 LYS A O 1
ATOM 3822 N N . SER A 1 464 ? 6.154 18.795 11.464 1.00 91.19 464 SER A N 1
ATOM 3823 C CA . SER A 1 464 ? 5.542 19.975 10.828 1.00 91.19 464 SER A CA 1
ATOM 3824 C C . SER A 1 464 ? 4.030 20.100 11.034 1.00 91.19 464 SER A C 1
ATOM 3826 O O . SER A 1 464 ? 3.462 21.174 10.832 1.00 91.19 464 SER A O 1
ATOM 3828 N N . GLY A 1 465 ? 3.347 19.018 11.414 1.00 91.69 465 GLY A N 1
ATOM 3829 C CA . GLY A 1 465 ? 1.886 18.943 11.417 1.00 91.69 465 GLY A CA 1
ATOM 3830 C C . GLY A 1 465 ? 1.263 18.922 10.015 1.00 91.69 465 GLY A C 1
ATOM 3831 O O . GLY A 1 465 ? 0.059 19.170 9.896 1.00 91.69 465 GLY A O 1
ATOM 3832 N N . PHE A 1 466 ? 2.066 18.675 8.973 1.00 90.12 466 PHE A N 1
ATOM 3833 C CA . PHE A 1 466 ? 1.655 18.584 7.572 1.00 90.12 466 PHE A CA 1
ATOM 3834 C C . PHE A 1 466 ? 2.094 17.248 6.957 1.00 90.12 466 PHE A C 1
ATOM 3836 O O . PHE A 1 466 ? 3.191 16.768 7.227 1.00 90.12 466 PHE A O 1
ATOM 3843 N N . LEU A 1 467 ? 1.253 16.665 6.099 1.00 89.25 467 LEU A N 1
ATOM 3844 C CA . LEU A 1 467 ? 1.479 15.360 5.459 1.00 89.25 467 LEU A CA 1
ATOM 3845 C C . LEU A 1 467 ? 1.379 15.416 3.925 1.00 89.25 467 LEU A C 1
ATOM 3847 O O . LEU A 1 467 ? 1.582 14.414 3.243 1.00 89.25 467 LEU A O 1
ATOM 3851 N N . ARG A 1 468 ? 1.127 16.598 3.349 1.00 86.31 468 ARG A N 1
ATOM 3852 C CA . ARG A 1 468 ? 1.144 16.797 1.890 1.00 86.31 468 ARG A CA 1
ATOM 3853 C C . ARG A 1 468 ? 2.419 16.243 1.267 1.00 86.31 468 ARG A C 1
ATOM 3855 O O . ARG A 1 468 ? 3.516 16.464 1.778 1.00 86.31 468 ARG A O 1
ATOM 3862 N N . ARG A 1 469 ? 2.290 15.672 0.065 1.00 86.19 469 ARG A N 1
ATOM 3863 C CA . ARG A 1 469 ? 3.422 15.165 -0.734 1.00 86.19 469 ARG A CA 1
ATOM 3864 C C . ARG A 1 469 ? 4.617 16.125 -0.790 1.00 86.19 469 ARG A C 1
ATOM 3866 O O . ARG A 1 469 ? 5.745 15.668 -0.677 1.00 86.19 469 ARG A O 1
ATOM 3873 N N . LYS A 1 470 ? 4.384 17.437 -0.940 1.00 85.19 470 LYS A N 1
ATOM 3874 C CA . LYS A 1 470 ? 5.458 18.448 -0.942 1.00 85.19 470 LYS A CA 1
ATOM 3875 C C . LYS A 1 470 ? 6.247 18.453 0.372 1.00 85.19 470 LYS A C 1
ATOM 3877 O O . LYS A 1 470 ? 7.465 18.504 0.328 1.00 85.19 470 LYS A O 1
ATOM 3882 N N . THR A 1 471 ? 5.561 18.398 1.510 1.00 87.19 471 THR A N 1
ATOM 3883 C CA . THR A 1 471 ? 6.194 18.355 2.833 1.00 87.19 471 THR A CA 1
ATOM 3884 C C . THR A 1 471 ? 7.007 17.080 2.996 1.00 87.19 471 THR A C 1
ATOM 3886 O O . THR A 1 471 ? 8.155 17.145 3.410 1.00 87.19 471 THR A O 1
ATOM 3889 N N . VAL A 1 472 ? 6.436 15.933 2.615 1.00 90.19 472 VAL A N 1
ATOM 3890 C CA . VAL A 1 472 ? 7.124 14.641 2.725 1.00 90.19 472 VAL A CA 1
ATOM 3891 C C . VAL A 1 472 ? 8.368 14.606 1.836 1.00 90.19 472 VAL A C 1
ATOM 3893 O O . VAL A 1 472 ? 9.402 14.157 2.298 1.00 90.19 472 VAL A O 1
ATOM 3896 N N . LEU A 1 473 ? 8.308 15.123 0.601 1.00 87.88 473 LEU A N 1
ATOM 3897 C CA . LEU A 1 473 ? 9.460 15.191 -0.315 1.00 87.88 473 LEU A CA 1
ATOM 3898 C C . LEU A 1 473 ? 10.540 16.203 0.099 1.00 87.88 473 LEU A C 1
ATOM 3900 O O . LEU A 1 473 ? 11.663 16.106 -0.384 1.00 87.88 473 LEU A O 1
ATOM 3904 N N . ASN A 1 474 ? 10.198 17.149 0.971 1.00 87.12 474 ASN A N 1
ATOM 3905 C CA . ASN A 1 474 ? 11.104 18.148 1.534 1.00 87.12 474 ASN A CA 1
ATOM 3906 C C . ASN A 1 474 ? 11.401 17.853 3.016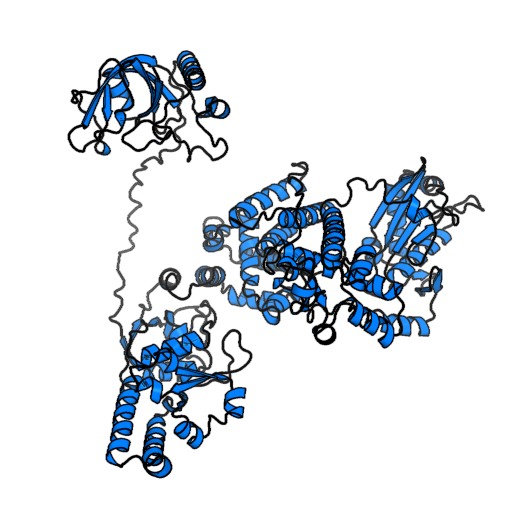 1.00 87.12 474 ASN A C 1
ATOM 3908 O O . ASN A 1 474 ? 11.586 18.773 3.812 1.00 87.12 474 ASN A O 1
ATOM 3912 N N . LEU A 1 475 ? 11.373 16.577 3.421 1.00 90.25 475 LEU A N 1
ATOM 3913 C CA . LEU A 1 475 ? 11.593 16.192 4.815 1.00 90.25 475 LEU A CA 1
ATOM 3914 C C . LEU A 1 475 ? 12.971 16.643 5.314 1.00 90.25 475 LEU A C 1
ATOM 3916 O O . LEU A 1 475 ? 13.074 17.112 6.438 1.00 90.25 475 LEU A O 1
ATOM 3920 N N . ASP A 1 476 ? 13.996 16.585 4.467 1.00 89.00 476 ASP A N 1
ATOM 3921 C CA . ASP A 1 476 ? 15.341 17.115 4.721 1.00 89.00 476 ASP A CA 1
ATOM 3922 C C . ASP A 1 476 ? 15.342 18.588 5.164 1.00 89.00 476 ASP A C 1
ATOM 3924 O O . ASP A 1 476 ? 16.085 18.965 6.068 1.00 89.00 476 ASP A O 1
ATOM 3928 N N . GLU A 1 477 ? 14.476 19.429 4.588 1.00 88.50 477 GLU A N 1
ATOM 3929 C CA . GLU A 1 477 ? 14.366 20.847 4.959 1.00 88.50 477 GLU A CA 1
ATOM 3930 C C . GLU A 1 477 ? 13.880 21.033 6.404 1.00 88.50 477 GLU A C 1
ATOM 3932 O O . GLU A 1 477 ? 14.218 22.037 7.029 1.00 88.50 477 GLU A O 1
ATOM 3937 N N . LEU A 1 478 ? 13.138 20.065 6.958 1.00 86.88 478 LEU A N 1
ATOM 3938 C CA . LEU A 1 478 ? 12.682 20.085 8.354 1.00 86.88 478 LEU A CA 1
ATOM 3939 C C . LEU A 1 478 ? 13.798 19.755 9.359 1.00 86.88 478 LEU A C 1
ATOM 3941 O O . LEU A 1 478 ? 13.621 20.011 10.547 1.00 86.88 478 LEU A O 1
ATOM 3945 N N . TYR A 1 479 ? 14.930 19.222 8.890 1.00 87.94 479 TYR A N 1
ATOM 3946 C CA . TYR A 1 479 ? 16.101 18.852 9.697 1.00 87.94 479 TYR A CA 1
ATOM 3947 C C . TYR A 1 479 ? 17.296 19.796 9.487 1.00 87.94 479 TYR A C 1
ATOM 3949 O O . TYR A 1 479 ? 18.408 19.513 9.936 1.00 87.94 479 TYR A O 1
ATOM 3957 N N . LYS A 1 480 ? 17.088 20.932 8.806 1.00 82.94 480 LYS A N 1
ATOM 3958 C CA . LYS A 1 480 ? 18.106 21.978 8.674 1.00 82.94 480 LYS A CA 1
ATOM 3959 C C . LYS A 1 480 ? 18.123 22.858 9.925 1.00 82.94 480 LYS A C 1
ATOM 3961 O O . LYS A 1 480 ? 17.299 23.762 10.060 1.00 82.94 480 LYS A O 1
ATOM 3966 N N . ILE A 1 481 ? 19.074 22.630 10.830 1.00 63.59 481 ILE A N 1
ATOM 3967 C CA . ILE A 1 481 ? 19.328 23.515 11.976 1.00 63.59 481 ILE A CA 1
ATOM 3968 C C . ILE A 1 481 ? 20.340 24.575 11.536 1.00 63.59 481 ILE A C 1
ATOM 3970 O O . ILE A 1 481 ? 21.444 24.257 11.111 1.00 63.59 481 ILE A O 1
ATOM 3974 N N . SER A 1 482 ? 19.984 25.859 11.646 1.00 55.34 482 SER A N 1
ATOM 3975 C CA . SER A 1 482 ? 20.872 26.983 11.280 1.00 55.34 482 SER A CA 1
ATOM 3976 C C . SER A 1 482 ? 21.338 26.993 9.811 1.00 55.34 482 SER A C 1
ATOM 3978 O O . SER A 1 482 ? 22.302 27.676 9.482 1.00 55.34 482 SER A O 1
ATOM 3980 N N . GLY A 1 483 ? 20.635 26.272 8.928 1.00 65.31 483 GLY A N 1
ATOM 3981 C CA . GLY A 1 483 ? 20.938 26.153 7.497 1.00 65.31 483 GLY A CA 1
ATOM 3982 C C . GLY A 1 483 ? 21.533 24.802 7.085 1.00 65.31 483 GLY A C 1
ATOM 3983 O O . GLY A 1 483 ? 21.321 24.394 5.942 1.00 65.31 483 GLY A O 1
ATOM 3984 N N . ASP A 1 484 ? 22.165 24.079 8.015 1.00 73.38 484 ASP A N 1
ATOM 3985 C CA . ASP A 1 484 ? 22.829 22.797 7.754 1.00 73.38 484 ASP A CA 1
ATOM 3986 C C . ASP A 1 484 ? 21.960 21.611 8.189 1.00 73.38 484 ASP A C 1
ATOM 3988 O O . ASP A 1 484 ? 21.294 21.649 9.224 1.00 73.38 484 ASP A O 1
ATOM 3992 N N . PHE A 1 485 ? 21.955 20.546 7.386 1.00 83.69 485 PHE A N 1
ATOM 3993 C CA . PHE A 1 485 ? 21.197 19.326 7.667 1.00 83.69 485 PHE A CA 1
ATOM 3994 C C . PHE A 1 485 ? 21.854 18.504 8.786 1.00 83.69 485 PHE A C 1
ATOM 3996 O O . PHE A 1 485 ? 23.051 18.220 8.733 1.00 83.69 485 PHE A O 1
ATOM 4003 N N . SER A 1 486 ? 21.060 18.088 9.776 1.00 86.81 486 SER A N 1
ATOM 4004 C CA . SER A 1 486 ? 21.507 17.236 10.882 1.00 86.81 486 SER A CA 1
ATOM 4005 C C . SER A 1 486 ? 21.195 15.757 10.619 1.00 86.81 486 SER A C 1
ATOM 4007 O O . SER A 1 486 ? 20.101 15.277 10.928 1.00 86.81 486 SER A O 1
ATOM 4009 N N . SER A 1 487 ? 22.169 15.013 10.081 1.00 88.00 487 SER A N 1
ATOM 4010 C CA . SER A 1 487 ? 22.027 13.567 9.833 1.00 88.00 487 SER A CA 1
ATOM 4011 C C . SER A 1 487 ? 21.757 12.776 11.114 1.00 88.00 487 SER A C 1
ATOM 4013 O O . SER A 1 487 ? 20.925 11.874 11.114 1.00 88.00 487 SER A O 1
ATOM 4015 N N . GLU A 1 488 ? 22.407 13.138 12.223 1.00 90.19 488 GLU A N 1
ATOM 4016 C CA . GLU A 1 488 ? 22.227 12.467 13.515 1.00 90.19 488 GLU A CA 1
ATOM 4017 C C . GLU A 1 488 ? 20.801 12.638 14.058 1.00 90.19 488 GLU A C 1
ATOM 4019 O O . GLU A 1 488 ? 20.184 11.668 14.494 1.00 90.19 488 GLU A O 1
ATOM 4024 N N . GLU A 1 489 ? 20.242 13.851 13.996 1.00 91.94 489 GLU A N 1
ATOM 4025 C CA . GLU A 1 489 ? 18.867 14.096 14.447 1.00 91.94 489 GLU A CA 1
ATOM 4026 C C . GLU A 1 489 ? 17.857 13.330 13.590 1.00 91.94 489 GLU A C 1
ATOM 4028 O O . GLU A 1 489 ? 16.955 12.689 14.133 1.00 91.94 489 GLU A O 1
ATOM 4033 N N . PHE A 1 490 ? 18.028 13.355 12.264 1.00 94.88 490 PHE A N 1
ATOM 4034 C CA . PHE A 1 490 ? 17.164 12.611 11.354 1.00 94.88 490 PHE A CA 1
ATOM 4035 C C . PHE A 1 490 ? 17.193 11.108 11.642 1.00 94.88 490 PHE A C 1
ATOM 4037 O O . PHE A 1 490 ? 16.133 10.505 11.796 1.00 94.88 490 PHE A O 1
ATOM 4044 N N . LEU A 1 491 ? 18.382 10.507 11.747 1.00 95.38 491 LEU A N 1
ATOM 4045 C CA . LEU A 1 491 ? 18.522 9.071 11.990 1.00 95.38 491 LEU A CA 1
ATOM 4046 C C . LEU A 1 491 ? 17.988 8.673 13.372 1.00 95.38 491 LEU A C 1
ATOM 4048 O O . LEU A 1 491 ? 17.358 7.624 13.503 1.00 95.38 491 LEU A O 1
ATOM 4052 N N . ASN A 1 492 ? 18.165 9.511 14.397 1.00 95.38 492 ASN A N 1
ATOM 4053 C CA . ASN A 1 492 ? 17.576 9.273 15.716 1.00 95.38 492 ASN A CA 1
ATOM 4054 C C . ASN A 1 492 ? 16.043 9.274 15.657 1.00 95.38 492 ASN A C 1
ATOM 4056 O O . ASN A 1 492 ? 15.411 8.335 16.140 1.00 95.38 492 ASN A O 1
ATOM 4060 N N . ASP A 1 493 ? 15.445 10.284 15.021 1.00 95.56 493 ASP A N 1
ATOM 4061 C CA . ASP A 1 493 ? 13.994 10.357 14.846 1.00 95.56 493 ASP A CA 1
ATOM 4062 C C . ASP A 1 493 ? 13.458 9.216 13.967 1.00 95.56 493 ASP A C 1
ATOM 4064 O O . ASP A 1 493 ? 12.393 8.679 14.262 1.00 95.56 493 ASP A O 1
ATOM 4068 N N . TRP A 1 494 ? 14.177 8.822 12.910 1.00 96.38 494 TRP A N 1
ATOM 4069 C CA . TRP A 1 494 ? 13.854 7.677 12.049 1.00 96.38 494 TRP A CA 1
ATOM 4070 C C . TRP A 1 494 ? 13.772 6.380 12.854 1.00 96.38 494 TRP A C 1
ATOM 4072 O O . TRP A 1 494 ? 12.748 5.689 12.829 1.00 96.38 494 TRP A O 1
ATOM 4082 N N . ASN A 1 495 ? 14.816 6.099 13.636 1.00 96.81 495 ASN A N 1
ATOM 4083 C CA . ASN A 1 495 ? 14.878 4.933 14.508 1.00 96.81 495 ASN A CA 1
ATOM 4084 C C . ASN A 1 495 ? 13.798 4.968 15.594 1.00 96.81 495 ASN A C 1
ATOM 4086 O O . ASN A 1 495 ? 13.159 3.955 15.869 1.00 96.81 495 ASN A O 1
ATOM 4090 N N . GLU A 1 496 ? 13.547 6.121 16.204 1.00 97.06 496 GLU A N 1
ATOM 4091 C CA . GLU A 1 496 ? 12.491 6.269 17.203 1.00 97.06 496 GLU A CA 1
ATOM 4092 C C . GLU A 1 496 ? 11.095 6.071 16.592 1.00 97.06 496 GLU A C 1
ATOM 4094 O O . GLU A 1 496 ? 10.291 5.296 17.107 1.00 97.06 496 GLU A O 1
ATOM 4099 N N . MET A 1 497 ? 10.812 6.717 15.458 1.00 98.00 497 MET A N 1
ATOM 4100 C CA . MET A 1 497 ? 9.518 6.640 14.781 1.00 98.00 497 MET A CA 1
ATOM 4101 C C . MET A 1 497 ? 9.200 5.227 14.291 1.00 98.00 497 MET A C 1
ATOM 4103 O O . MET A 1 497 ? 8.040 4.813 14.336 1.00 98.00 497 MET A O 1
ATOM 4107 N N . SER A 1 498 ? 10.214 4.460 13.884 1.00 97.75 498 SER A N 1
ATOM 4108 C CA . SER A 1 498 ? 10.035 3.056 13.502 1.00 97.75 498 SER A CA 1
ATOM 4109 C C . SER A 1 498 ? 9.393 2.219 14.619 1.00 97.75 498 SER A C 1
ATOM 4111 O O . SER A 1 498 ? 8.494 1.426 14.341 1.00 97.75 498 SER A O 1
ATOM 4113 N N . LYS A 1 499 ? 9.731 2.486 15.890 1.00 97.75 499 LYS A N 1
ATOM 4114 C CA . LYS A 1 499 ? 9.153 1.799 17.059 1.00 97.75 499 LYS A CA 1
ATOM 4115 C C . LYS A 1 499 ? 7.670 2.110 17.229 1.00 97.75 499 LYS A C 1
ATOM 4117 O O . LYS A 1 499 ? 6.887 1.237 17.590 1.00 97.75 499 LYS A O 1
ATOM 4122 N N . TYR A 1 500 ? 7.260 3.343 16.938 1.00 97.88 500 TYR A N 1
ATOM 4123 C CA . TYR A 1 500 ? 5.851 3.734 16.989 1.00 97.88 500 TYR A CA 1
ATOM 4124 C C . TYR A 1 500 ? 5.048 3.193 15.811 1.00 97.88 500 TYR A C 1
ATOM 4126 O O . TYR A 1 500 ? 3.867 2.876 15.971 1.00 97.88 500 TYR A O 1
ATOM 4134 N N . VAL A 1 501 ? 5.667 3.058 14.636 1.00 97.31 501 VAL A N 1
ATOM 4135 C CA . VAL A 1 501 ? 5.057 2.346 13.508 1.00 97.31 501 VAL A CA 1
ATOM 4136 C C . VAL A 1 501 ? 4.900 0.865 13.857 1.00 97.31 501 VAL A C 1
ATOM 4138 O O . VAL A 1 501 ? 3.806 0.340 13.678 1.00 97.31 501 VAL A O 1
ATOM 4141 N N . GLU A 1 502 ? 5.905 0.218 14.449 1.00 95.62 502 GLU A N 1
ATOM 4142 C CA . GLU A 1 502 ? 5.810 -1.161 14.956 1.00 95.62 502 GLU A CA 1
ATOM 4143 C C . GLU A 1 502 ? 4.687 -1.318 16.000 1.00 95.62 502 GLU A C 1
ATOM 4145 O O . GLU A 1 502 ? 3.841 -2.210 15.877 1.00 95.62 502 GLU A O 1
ATOM 4150 N N . GLU A 1 503 ? 4.608 -0.426 17.000 1.00 94.75 503 GLU A N 1
ATOM 4151 C CA . GLU A 1 503 ? 3.519 -0.443 17.991 1.00 94.75 503 GLU A CA 1
ATOM 4152 C C . GLU A 1 503 ? 2.156 -0.243 17.309 1.00 94.75 503 GLU A C 1
ATOM 4154 O O . GLU A 1 503 ? 1.177 -0.910 17.651 1.00 94.75 503 GLU A O 1
ATOM 4159 N N . THR A 1 504 ? 2.079 0.640 16.312 1.00 95.81 504 THR A N 1
ATOM 4160 C CA . THR A 1 504 ? 0.853 0.876 15.541 1.00 95.81 504 THR A CA 1
ATOM 4161 C C . THR A 1 504 ? 0.425 -0.368 14.775 1.00 95.81 504 THR A C 1
ATOM 4163 O O . THR A 1 504 ? -0.745 -0.741 14.840 1.00 95.81 504 THR A O 1
ATOM 4166 N N . ILE A 1 505 ? 1.353 -1.033 14.083 1.00 92.25 505 ILE A N 1
ATOM 4167 C CA . ILE A 1 505 ? 1.099 -2.285 13.361 1.00 92.25 505 ILE A CA 1
ATOM 4168 C C . ILE A 1 505 ? 0.604 -3.354 14.336 1.00 92.25 505 ILE A C 1
ATOM 4170 O O . ILE A 1 505 ? -0.421 -3.991 14.087 1.00 92.25 505 ILE A O 1
ATOM 4174 N N . THR A 1 506 ? 1.265 -3.491 15.484 1.00 91.25 506 THR A N 1
ATOM 4175 C CA . THR A 1 506 ? 0.875 -4.428 16.546 1.00 91.25 506 THR A CA 1
ATOM 4176 C C . THR A 1 506 ? -0.550 -4.156 17.033 1.00 91.25 506 THR A C 1
ATOM 4178 O O . THR A 1 506 ? -1.370 -5.067 17.134 1.00 91.25 506 THR A O 1
ATOM 4181 N N . ARG A 1 507 ? -0.895 -2.889 17.295 1.00 91.38 507 ARG A N 1
ATOM 4182 C CA . ARG A 1 507 ? -2.249 -2.499 17.722 1.00 91.38 507 ARG A CA 1
ATOM 4183 C C . ARG A 1 507 ? -3.285 -2.741 16.635 1.00 91.38 507 ARG A C 1
ATOM 4185 O O . ARG A 1 507 ? -4.360 -3.251 16.926 1.00 91.38 507 ARG A O 1
ATOM 4192 N N . ILE A 1 508 ? -2.973 -2.393 15.390 1.00 91.88 508 ILE A N 1
ATOM 4193 C CA . ILE A 1 508 ? -3.882 -2.573 14.257 1.00 91.88 508 ILE A CA 1
ATOM 4194 C C . ILE A 1 508 ? -4.188 -4.052 14.024 1.00 91.88 508 ILE A C 1
ATOM 4196 O O . ILE A 1 508 ? -5.351 -4.402 13.832 1.00 91.88 508 ILE A O 1
ATOM 4200 N N . THR A 1 509 ? -3.177 -4.912 14.109 1.00 87.19 509 THR A N 1
ATOM 4201 C CA . THR A 1 509 ? -3.306 -6.351 13.842 1.00 87.19 509 THR A CA 1
ATOM 4202 C C . THR A 1 509 ? -3.859 -7.155 15.010 1.00 87.19 509 THR A C 1
ATOM 4204 O O . THR A 1 509 ? -4.526 -8.165 14.789 1.00 87.19 509 THR A O 1
ATOM 4207 N N . SER A 1 510 ? -3.623 -6.719 16.248 1.00 86.12 510 SER A N 1
ATOM 4208 C CA . SER A 1 510 ? -4.061 -7.446 17.438 1.00 86.12 510 SER A CA 1
ATOM 4209 C C . SER A 1 510 ? -5.586 -7.586 17.498 1.00 86.12 510 SER A C 1
ATOM 4211 O O . SER A 1 510 ? -6.330 -6.625 17.292 1.00 86.12 510 SER A O 1
ATOM 4213 N N . THR A 1 511 ? -6.058 -8.787 17.832 1.00 84.50 511 THR A N 1
ATOM 4214 C CA . THR A 1 511 ? -7.476 -9.078 18.099 1.00 84.50 511 THR A CA 1
ATOM 4215 C C . THR A 1 511 ? -7.842 -8.969 19.576 1.00 84.50 511 THR A C 1
ATOM 4217 O O . THR A 1 511 ? -9.022 -9.026 19.918 1.00 84.50 511 THR A O 1
ATOM 4220 N N . GLY A 1 512 ? -6.856 -8.737 20.450 1.00 73.50 512 GLY A N 1
ATOM 4221 C CA . GLY A 1 512 ? -7.078 -8.532 21.879 1.00 73.50 512 GLY A CA 1
ATOM 4222 C C . GLY A 1 512 ? -7.897 -7.273 22.182 1.00 73.50 512 GLY A C 1
ATOM 4223 O O . GLY A 1 512 ? -8.245 -6.490 21.292 1.00 73.50 512 GLY A O 1
ATOM 4224 N N . VAL A 1 513 ? -8.190 -7.051 23.466 1.00 67.56 513 VAL A N 1
ATOM 4225 C CA . VAL A 1 513 ? -9.052 -5.948 23.940 1.00 67.56 513 VAL A CA 1
ATOM 4226 C C . VAL A 1 513 ? -8.600 -4.588 23.391 1.00 67.56 513 VAL A C 1
ATOM 4228 O O . VAL A 1 513 ? -9.419 -3.829 22.874 1.00 67.56 513 VAL A O 1
ATOM 4231 N N . GLU A 1 514 ? -7.289 -4.338 23.406 1.00 67.38 514 GLU A N 1
ATOM 4232 C CA . GLU A 1 514 ? -6.664 -3.078 22.978 1.00 67.38 514 GLU A CA 1
ATOM 4233 C C . GLU A 1 514 ? -6.361 -2.974 21.474 1.00 67.38 514 GLU A C 1
ATOM 4235 O O . GLU A 1 514 ? -5.890 -1.930 21.020 1.00 67.38 514 GLU A O 1
ATOM 4240 N N . GLY A 1 515 ? -6.584 -4.042 20.703 1.00 83.94 515 GLY A N 1
ATOM 4241 C CA . GLY A 1 515 ? -6.267 -4.086 19.277 1.00 83.94 515 GLY A CA 1
ATOM 4242 C C . GLY A 1 515 ? -7.429 -3.688 18.362 1.00 83.94 515 GLY A C 1
ATOM 4243 O O . GLY A 1 515 ? -8.568 -3.547 18.813 1.00 83.94 515 GLY A O 1
ATOM 4244 N N . PHE A 1 516 ? -7.167 -3.529 17.064 1.00 90.94 516 PHE A N 1
ATOM 4245 C CA . PHE A 1 516 ? -8.186 -3.173 16.069 1.00 90.94 516 PHE A CA 1
ATOM 4246 C C . PHE A 1 516 ? -8.652 -4.340 15.195 1.00 90.94 516 PHE A C 1
ATOM 4248 O O . PHE A 1 516 ? -9.696 -4.207 14.572 1.00 90.94 516 PHE A O 1
ATOM 4255 N N . GLY A 1 517 ? -7.971 -5.489 15.209 1.00 89.25 517 GLY A N 1
ATOM 4256 C CA . GLY A 1 517 ? -8.410 -6.719 14.542 1.00 89.25 517 GLY A CA 1
ATOM 4257 C C . GLY A 1 517 ? -8.149 -6.802 13.038 1.00 89.25 517 GLY A C 1
ATOM 4258 O O . GLY A 1 517 ? -8.679 -7.701 12.390 1.00 89.25 517 GLY A O 1
ATOM 4259 N N . ALA A 1 518 ? -7.344 -5.908 12.461 1.00 89.38 518 ALA A N 1
ATOM 4260 C CA . ALA A 1 518 ? -6.942 -5.987 11.057 1.00 89.38 518 ALA A CA 1
ATOM 4261 C C . ALA A 1 518 ? -5.813 -7.009 10.894 1.00 89.38 518 ALA A C 1
ATOM 4263 O O . ALA A 1 518 ? -4.637 -6.675 10.772 1.00 89.38 518 ALA A O 1
ATOM 4264 N N . VAL A 1 519 ? -6.191 -8.281 10.933 1.00 81.56 519 VAL A N 1
ATOM 4265 C CA . VAL A 1 519 ? -5.263 -9.417 10.989 1.00 81.56 519 VAL A CA 1
ATOM 4266 C C . VAL A 1 519 ? -4.410 -9.615 9.731 1.00 81.56 519 VAL A C 1
ATOM 4268 O O . VAL A 1 519 ? -3.452 -10.384 9.747 1.00 81.56 519 VAL A O 1
ATOM 4271 N N . ASN A 1 520 ? -4.723 -8.889 8.657 1.00 77.12 520 ASN A N 1
ATOM 4272 C CA . ASN A 1 520 ? -3.875 -8.721 7.486 1.00 77.12 520 ASN A CA 1
ATOM 4273 C C . ASN A 1 520 ? -3.920 -7.258 7.002 1.00 77.12 520 ASN A C 1
ATOM 4275 O O . ASN A 1 520 ? -4.775 -6.466 7.414 1.00 77.12 520 ASN A O 1
ATOM 4279 N N . TYR A 1 521 ? -3.003 -6.906 6.097 1.00 79.12 521 TYR A N 1
ATOM 4280 C CA . TYR A 1 521 ? -2.932 -5.563 5.515 1.00 79.12 521 TYR A CA 1
ATOM 4281 C C . TYR A 1 521 ? -4.210 -5.166 4.756 1.00 79.12 521 TYR A C 1
ATOM 4283 O O . TYR A 1 521 ? -4.664 -4.021 4.839 1.00 79.12 521 TYR A O 1
ATOM 4291 N N . ASP A 1 522 ? -4.825 -6.115 4.050 1.00 81.88 522 ASP A N 1
ATOM 4292 C CA . ASP A 1 522 ? -6.018 -5.863 3.243 1.00 81.88 522 ASP A CA 1
ATOM 4293 C C . ASP A 1 522 ? -7.234 -5.472 4.090 1.00 81.88 522 ASP A C 1
ATOM 4295 O O . ASP A 1 522 ? -8.088 -4.720 3.612 1.00 81.88 522 ASP A O 1
ATOM 4299 N N . PHE A 1 523 ? -7.285 -5.880 5.360 1.00 86.06 523 PHE A N 1
ATOM 4300 C CA . PHE A 1 523 ? -8.327 -5.509 6.314 1.00 86.06 523 PHE A CA 1
ATOM 4301 C C . PHE A 1 523 ? -8.087 -4.172 7.015 1.00 86.06 523 PHE A C 1
ATOM 4303 O O . PHE A 1 523 ? -8.944 -3.731 7.774 1.00 86.06 523 PHE A O 1
ATOM 4310 N N . ILE A 1 524 ? -6.998 -3.453 6.729 1.00 89.06 524 ILE A N 1
ATOM 4311 C CA . ILE A 1 524 ? -6.854 -2.077 7.215 1.00 89.06 524 ILE A CA 1
ATOM 4312 C C . ILE A 1 524 ? -7.857 -1.187 6.462 1.00 89.06 524 ILE A C 1
ATOM 4314 O O . ILE A 1 524 ? -7.748 -1.050 5.233 1.00 89.06 524 ILE A O 1
ATOM 4318 N N . PRO A 1 525 ? -8.816 -0.540 7.157 1.00 90.38 525 PRO A N 1
ATOM 4319 C CA . PRO A 1 525 ? -9.840 0.273 6.503 1.00 90.38 525 PRO A CA 1
ATOM 4320 C C . PRO A 1 525 ? -9.238 1.435 5.710 1.00 90.38 525 PRO A C 1
ATOM 4322 O O . PRO A 1 525 ? -9.556 1.616 4.536 1.00 90.38 525 PRO A O 1
ATOM 4325 N N . TYR A 1 526 ? -8.300 2.158 6.332 1.00 90.88 526 TYR A N 1
ATOM 4326 C CA . TYR A 1 526 ? -7.567 3.264 5.725 1.00 90.88 526 TYR A CA 1
ATOM 4327 C C . TYR A 1 526 ? -6.090 3.205 6.110 1.00 90.88 526 TYR A C 1
ATOM 4329 O O . TYR A 1 526 ? -5.721 3.416 7.263 1.00 90.88 526 TYR A O 1
ATOM 4337 N N . THR A 1 527 ? -5.214 2.976 5.134 1.00 89.81 527 THR A N 1
ATOM 4338 C CA . THR A 1 527 ? -3.771 2.822 5.385 1.00 89.81 527 THR A CA 1
ATOM 4339 C C . THR A 1 527 ? -3.110 4.097 5.911 1.00 89.81 527 THR A C 1
ATOM 4341 O O . THR A 1 527 ? -2.081 4.028 6.571 1.00 89.81 527 THR A O 1
ATOM 4344 N N . ILE A 1 528 ? -3.708 5.266 5.654 1.00 90.94 528 ILE A N 1
ATOM 4345 C CA . ILE A 1 528 ? -3.218 6.555 6.161 1.00 90.94 528 ILE A CA 1
ATOM 4346 C C . ILE A 1 528 ? -3.359 6.693 7.686 1.00 90.94 528 ILE A C 1
ATOM 4348 O O . ILE A 1 528 ? -2.711 7.540 8.293 1.00 90.94 528 ILE A O 1
ATOM 4352 N N . MET A 1 529 ? -4.167 5.840 8.326 1.00 93.38 529 MET A N 1
ATOM 4353 C CA . MET A 1 529 ? -4.261 5.804 9.785 1.00 93.38 529 MET A CA 1
ATOM 4354 C C . MET A 1 529 ? -2.969 5.298 10.432 1.00 93.38 529 MET A C 1
ATOM 4356 O O . MET A 1 529 ? -2.705 5.663 11.569 1.00 93.38 529 MET A O 1
ATOM 4360 N N . VAL A 1 530 ? -2.146 4.513 9.723 1.00 94.50 530 VAL A N 1
ATOM 4361 C CA . VAL A 1 530 ? -0.877 3.986 10.251 1.00 94.50 530 VAL A CA 1
ATOM 4362 C C . VAL A 1 530 ? 0.088 5.119 10.640 1.00 94.50 530 VAL A C 1
ATOM 4364 O O . VAL A 1 530 ? 0.421 5.214 11.821 1.00 94.50 530 VAL A O 1
ATOM 4367 N N . PRO A 1 531 ? 0.504 6.025 9.729 1.00 96.06 531 PRO A N 1
ATOM 4368 C CA . PRO A 1 531 ? 1.398 7.119 10.105 1.00 96.06 531 PRO A CA 1
ATOM 4369 C C . PRO A 1 531 ? 0.770 8.077 11.125 1.00 96.06 531 PRO A C 1
ATOM 4371 O O . PRO A 1 531 ? 1.470 8.572 12.000 1.00 96.06 531 PRO A O 1
ATOM 4374 N N . LEU A 1 532 ? -0.547 8.311 11.065 1.00 96.88 532 LEU A N 1
ATOM 4375 C CA . LEU A 1 532 ? -1.228 9.180 12.025 1.00 96.88 532 LEU A CA 1
ATOM 4376 C C . LEU A 1 532 ? -1.225 8.589 13.442 1.00 96.88 532 LEU A C 1
ATOM 4378 O O . LEU A 1 532 ? -0.867 9.288 14.386 1.00 96.88 532 LEU A O 1
ATOM 4382 N N . ILE A 1 533 ? -1.589 7.313 13.606 1.00 97.38 533 ILE A N 1
ATOM 4383 C CA . ILE A 1 533 ? -1.563 6.647 14.914 1.00 97.38 533 ILE A CA 1
ATOM 4384 C C . ILE A 1 533 ? -0.128 6.598 15.443 1.00 97.38 533 ILE A C 1
ATOM 4386 O O . ILE A 1 533 ? 0.068 6.928 16.607 1.00 97.38 533 ILE A O 1
ATOM 4390 N N . ALA A 1 534 ? 0.869 6.294 14.605 1.00 98.00 534 ALA A N 1
ATOM 4391 C CA . ALA A 1 534 ? 2.274 6.302 15.016 1.00 98.00 534 ALA A CA 1
ATOM 4392 C C . ALA A 1 534 ? 2.705 7.680 15.547 1.00 98.00 534 ALA A C 1
ATOM 4394 O O . ALA A 1 534 ? 3.241 7.778 16.652 1.00 98.00 534 ALA A O 1
ATOM 4395 N N . SER A 1 535 ? 2.379 8.761 14.828 1.00 97.94 535 SER A N 1
ATOM 4396 C CA . SER A 1 535 ? 2.632 10.126 15.302 1.00 97.94 535 SER A CA 1
ATOM 4397 C C . SER A 1 535 ? 1.897 10.438 16.610 1.00 97.94 535 SER A C 1
ATOM 4399 O O . SER A 1 535 ? 2.473 11.074 17.485 1.00 97.94 535 SER A O 1
ATOM 4401 N N . LEU A 1 536 ? 0.644 9.997 16.779 1.00 97.44 536 LEU A N 1
ATOM 4402 C CA . LEU A 1 536 ? -0.116 10.206 18.018 1.00 97.44 536 LEU A CA 1
ATOM 4403 C C . LEU A 1 536 ? 0.446 9.397 19.195 1.00 97.44 536 LEU A C 1
ATOM 4405 O O . LEU A 1 536 ? 0.446 9.904 20.313 1.00 97.44 536 LEU A O 1
ATOM 4409 N N . LEU A 1 537 ? 0.935 8.174 18.962 1.00 96.88 537 LEU A N 1
ATOM 4410 C CA . LEU A 1 537 ? 1.593 7.356 19.984 1.00 96.88 537 LEU A CA 1
ATOM 4411 C C . LEU A 1 537 ? 2.878 8.027 20.484 1.00 96.88 537 LEU A C 1
ATOM 4413 O O . LEU A 1 537 ? 3.074 8.085 21.699 1.00 96.88 537 LEU A O 1
ATOM 4417 N N . LYS A 1 538 ? 3.677 8.612 19.577 1.00 96.62 538 LYS A N 1
ATOM 4418 C CA . LYS A 1 538 ? 4.853 9.423 19.939 1.00 96.62 538 LYS A CA 1
ATOM 4419 C C . LYS A 1 538 ? 4.482 10.611 20.825 1.00 96.62 538 LYS A C 1
ATOM 4421 O O . LYS A 1 538 ? 5.118 10.847 21.845 1.00 96.62 538 LYS A O 1
ATOM 4426 N N . GLU A 1 539 ? 3.414 11.333 20.490 1.00 95.12 539 GLU A N 1
ATOM 4427 C CA . GLU A 1 539 ? 2.963 12.498 21.272 1.00 95.12 539 GLU A CA 1
ATOM 4428 C C . GLU A 1 539 ? 2.536 12.148 22.707 1.00 95.12 539 GLU A C 1
ATOM 4430 O O . GLU A 1 539 ? 2.652 12.979 23.607 1.00 95.12 539 GLU A O 1
ATOM 4435 N N . ILE A 1 540 ? 2.039 10.929 22.945 1.00 94.62 540 ILE A N 1
ATOM 4436 C CA . ILE A 1 540 ? 1.508 10.524 24.255 1.00 94.62 540 ILE A CA 1
ATOM 4437 C C . ILE A 1 540 ? 2.468 9.663 25.078 1.00 94.62 540 ILE A C 1
ATOM 4439 O O . ILE A 1 540 ? 2.084 9.256 26.176 1.00 94.62 540 ILE A O 1
ATOM 4443 N N . GLU A 1 541 ? 3.680 9.373 24.589 1.00 92.38 541 GLU A N 1
ATOM 4444 C CA . GLU A 1 541 ? 4.618 8.453 25.253 1.00 92.38 541 GLU A CA 1
ATOM 4445 C C . GLU A 1 541 ? 4.849 8.837 26.719 1.00 92.38 541 GLU A C 1
ATOM 4447 O O . GLU A 1 541 ? 4.685 8.013 27.618 1.00 92.38 541 GLU A O 1
ATOM 4452 N N . ASN A 1 542 ? 5.120 10.121 26.960 1.00 87.69 542 ASN A N 1
ATOM 4453 C CA . ASN A 1 542 ? 5.392 10.665 28.290 1.00 87.69 542 ASN A CA 1
ATOM 4454 C C . ASN A 1 542 ? 4.156 11.296 28.958 1.00 87.69 542 ASN A C 1
ATOM 4456 O O . ASN A 1 542 ? 4.275 11.984 29.974 1.00 87.69 542 ASN A O 1
ATOM 4460 N N . ASN A 1 543 ? 2.954 11.095 28.404 1.00 83.31 543 ASN A N 1
ATOM 4461 C CA . ASN A 1 543 ? 1.737 11.684 28.953 1.00 83.31 543 ASN A CA 1
ATOM 4462 C C . ASN A 1 543 ? 1.255 10.883 30.184 1.00 83.31 543 ASN A C 1
ATOM 4464 O O . ASN A 1 543 ? 0.974 9.688 30.066 1.00 83.31 543 ASN A O 1
ATOM 4468 N N . PRO A 1 544 ? 1.058 11.511 31.363 1.00 78.81 544 PRO A N 1
ATOM 4469 C CA . PRO A 1 544 ? 0.619 10.805 32.573 1.00 78.81 544 PRO A CA 1
ATOM 4470 C C . PRO A 1 544 ? -0.780 10.179 32.444 1.00 78.81 544 PRO A C 1
ATOM 4472 O O . PRO A 1 544 ? -1.137 9.298 33.222 1.00 78.81 544 PRO A O 1
ATOM 4475 N N . LYS A 1 545 ? -1.580 10.611 31.460 1.00 83.12 545 LYS A N 1
ATOM 4476 C CA . LYS A 1 545 ? -2.908 10.077 31.129 1.00 83.12 545 LYS A CA 1
ATOM 4477 C C . LYS A 1 545 ? -2.883 9.214 29.860 1.00 83.12 545 LYS A C 1
ATOM 4479 O O . LYS A 1 545 ? -3.880 9.173 29.134 1.00 83.12 545 LYS A O 1
ATOM 4484 N N . ARG A 1 546 ? -1.774 8.515 29.578 1.00 83.62 546 ARG A N 1
ATOM 4485 C CA . ARG A 1 546 ? -1.600 7.687 28.368 1.00 83.62 546 ARG A CA 1
ATOM 4486 C C . ARG A 1 546 ? -2.787 6.757 28.102 1.00 83.62 546 ARG A C 1
ATOM 4488 O O . ARG A 1 546 ? -3.292 6.753 26.988 1.00 83.62 546 ARG A O 1
ATOM 4495 N N . THR A 1 547 ? -3.296 6.042 29.110 1.00 79.19 547 THR A N 1
ATOM 4496 C CA . THR A 1 547 ? -4.460 5.141 28.961 1.00 79.19 547 THR A CA 1
ATOM 4497 C C . THR A 1 547 ? -5.703 5.869 28.444 1.00 79.19 547 THR A C 1
ATOM 4499 O O . THR A 1 547 ? -6.351 5.409 27.508 1.00 79.19 547 THR A O 1
ATOM 4502 N N . SER A 1 548 ? -6.003 7.054 28.985 1.00 82.94 548 SER A N 1
ATOM 4503 C CA . SER A 1 548 ? -7.116 7.880 28.501 1.00 82.94 548 SER A CA 1
ATOM 4504 C C . SER A 1 548 ? -6.895 8.335 27.055 1.00 82.94 548 SER A C 1
ATOM 4506 O O . SER A 1 548 ? -7.828 8.325 26.256 1.00 82.94 548 SER A O 1
ATOM 4508 N N . CYS A 1 549 ? -5.660 8.685 26.689 1.00 87.38 549 CYS A N 1
ATOM 4509 C CA . CYS A 1 549 ? -5.326 9.074 25.319 1.00 87.38 549 CYS A CA 1
ATOM 4510 C C . CYS A 1 549 ? -5.454 7.900 24.335 1.00 87.38 549 CYS A C 1
ATOM 4512 O O . CYS A 1 549 ? -5.978 8.081 23.241 1.00 87.38 549 CYS A O 1
ATOM 4514 N N . ILE A 1 550 ? -5.063 6.688 24.736 1.00 86.94 550 ILE A N 1
ATOM 4515 C CA . ILE A 1 550 ? -5.271 5.469 23.941 1.00 86.94 550 ILE A CA 1
ATOM 4516 C C . ILE A 1 550 ? -6.765 5.217 23.708 1.00 86.94 550 ILE A C 1
ATOM 4518 O O . ILE A 1 550 ? -7.161 4.948 22.576 1.00 86.94 550 ILE A O 1
ATOM 4522 N N . ASN A 1 551 ? -7.613 5.386 24.726 1.00 85.19 551 ASN A N 1
ATOM 4523 C CA . ASN A 1 551 ? -9.065 5.254 24.561 1.00 85.19 551 ASN A CA 1
ATOM 4524 C C . ASN A 1 551 ? -9.631 6.286 23.574 1.00 85.19 551 ASN A C 1
ATOM 4526 O O . ASN A 1 551 ? -10.467 5.945 22.741 1.00 85.19 551 ASN A O 1
ATOM 4530 N N . LYS A 1 552 ? -9.114 7.520 23.590 1.00 89.12 552 LYS A N 1
ATOM 4531 C CA . LYS A 1 552 ? -9.455 8.549 22.593 1.00 89.12 552 LYS A CA 1
ATOM 4532 C C . LYS A 1 552 ? -9.015 8.161 21.179 1.00 89.12 552 LYS A C 1
ATOM 4534 O O . LYS A 1 552 ? -9.769 8.378 20.237 1.00 89.12 552 LYS A O 1
ATOM 4539 N N . ILE A 1 553 ? -7.833 7.556 21.014 1.00 92.94 553 ILE A N 1
ATOM 4540 C CA . ILE A 1 553 ? -7.379 7.018 19.716 1.00 92.94 553 ILE A CA 1
ATOM 4541 C C . ILE A 1 553 ? -8.309 5.893 19.248 1.00 92.94 553 ILE A C 1
ATOM 4543 O O . ILE A 1 553 ? -8.673 5.862 18.076 1.00 92.94 553 ILE A O 1
ATOM 4547 N N . ARG A 1 554 ? -8.732 4.995 20.147 1.00 90.62 554 ARG A N 1
ATOM 4548 C CA . ARG A 1 554 ? -9.672 3.907 19.824 1.00 90.62 554 ARG A CA 1
ATOM 4549 C C . ARG A 1 554 ? -11.025 4.442 19.370 1.00 90.62 554 ARG A C 1
ATOM 4551 O O . ARG A 1 554 ? -11.522 4.014 18.332 1.00 90.62 554 ARG A O 1
ATOM 4558 N N . PHE A 1 555 ? -11.573 5.399 20.114 1.00 89.81 555 PHE A N 1
ATOM 4559 C CA . PHE A 1 555 ? -12.788 6.110 19.737 1.00 89.81 555 PHE A CA 1
ATOM 4560 C C . PHE A 1 555 ? -12.645 6.736 18.344 1.00 89.81 555 PHE A C 1
ATOM 4562 O O . PHE A 1 555 ? -13.436 6.454 17.447 1.00 89.81 555 PHE A O 1
ATOM 4569 N N . TRP A 1 556 ? -11.583 7.523 18.140 1.00 92.81 556 TRP A N 1
ATOM 4570 C CA . TRP A 1 556 ? -11.294 8.190 16.873 1.00 92.81 556 TRP A CA 1
ATOM 4571 C C . TRP A 1 556 ? -11.180 7.192 15.711 1.00 92.81 556 TRP A C 1
ATOM 4573 O O . TRP A 1 556 ? -11.725 7.441 14.637 1.00 92.81 556 TRP A O 1
ATOM 4583 N N . TYR A 1 557 ? -10.521 6.050 15.916 1.00 93.75 557 TYR A N 1
ATOM 4584 C CA . TYR A 1 557 ? -10.352 5.024 14.889 1.00 93.75 557 TYR A CA 1
ATOM 4585 C C . TYR A 1 557 ? -11.708 4.504 14.399 1.00 93.75 557 TYR A C 1
ATOM 4587 O O . TYR A 1 557 ? -12.016 4.612 13.211 1.00 93.75 557 TYR A O 1
ATOM 4595 N N . TRP A 1 558 ? -12.548 4.004 15.312 1.00 92.25 558 TRP A N 1
ATOM 4596 C CA . TRP A 1 558 ? -13.841 3.415 14.954 1.00 92.25 558 TRP A CA 1
ATOM 4597 C C . TRP A 1 558 ? -14.844 4.454 14.448 1.00 92.25 558 TRP A C 1
ATOM 4599 O O . TRP A 1 558 ? -15.492 4.215 13.428 1.00 92.25 558 TRP A O 1
ATOM 4609 N N . ASN A 1 559 ? -14.919 5.625 15.090 1.00 91.31 559 ASN A N 1
ATOM 4610 C CA . ASN A 1 559 ? -15.837 6.695 14.698 1.00 91.31 559 ASN A CA 1
ATOM 4611 C C . ASN A 1 559 ? -15.593 7.146 13.248 1.00 91.31 559 ASN A C 1
ATOM 4613 O O . ASN A 1 559 ? -16.514 7.225 12.438 1.00 91.31 559 ASN A O 1
ATOM 4617 N N . ASN A 1 560 ? -14.328 7.351 12.871 1.00 90.75 560 ASN A N 1
ATOM 4618 C CA . ASN A 1 560 ? -13.991 7.834 11.530 1.00 90.75 560 ASN A CA 1
ATOM 4619 C C . ASN A 1 560 ? -14.142 6.787 10.430 1.00 90.75 560 ASN A C 1
ATOM 4621 O O . ASN A 1 560 ? -14.331 7.146 9.265 1.00 90.75 560 ASN A O 1
ATOM 4625 N N . ILE A 1 561 ? -14.055 5.505 10.781 1.00 91.50 561 ILE A N 1
ATOM 4626 C CA . ILE A 1 561 ? -14.374 4.422 9.854 1.00 91.50 561 ILE A CA 1
ATOM 4627 C C . ILE A 1 561 ? -15.876 4.402 9.565 1.00 91.50 561 ILE A C 1
ATOM 4629 O O . ILE A 1 561 ? -16.261 4.285 8.403 1.00 91.50 561 ILE A O 1
ATOM 4633 N N . LEU A 1 562 ? -16.721 4.567 10.589 1.00 88.94 562 LEU A N 1
ATOM 4634 C CA . LEU A 1 562 ? -18.173 4.615 10.410 1.00 88.94 562 LEU A CA 1
ATOM 4635 C C . LEU A 1 562 ? -18.615 5.813 9.563 1.00 88.94 562 LEU A C 1
ATOM 4637 O O . LEU A 1 562 ? -19.445 5.626 8.670 1.00 88.94 562 LEU A O 1
ATOM 4641 N N . GLY A 1 563 ? -18.010 6.985 9.783 1.00 87.19 563 GLY A N 1
ATOM 4642 C CA . GLY A 1 563 ? -18.283 8.218 9.034 1.00 87.19 563 GLY A CA 1
ATOM 4643 C C . GLY A 1 563 ? -17.637 8.313 7.645 1.00 87.19 563 GLY A C 1
ATOM 4644 O O . GLY A 1 563 ? -17.740 9.352 6.999 1.00 87.19 563 GLY A O 1
ATOM 4645 N N . ASP A 1 564 ? -16.925 7.278 7.174 1.00 86.50 564 ASP A N 1
ATOM 4646 C CA . ASP A 1 564 ? -16.196 7.282 5.890 1.00 86.50 564 ASP A CA 1
ATOM 4647 C C . ASP A 1 564 ? -15.280 8.515 5.687 1.00 86.50 564 ASP A C 1
ATOM 4649 O O . ASP A 1 564 ? -15.045 8.979 4.564 1.00 86.50 564 ASP A O 1
ATOM 4653 N N . ARG A 1 565 ? -14.710 9.039 6.782 1.00 85.88 565 ARG A N 1
ATOM 4654 C CA . ARG A 1 565 ? -14.012 10.340 6.820 1.00 85.88 565 ARG A CA 1
ATOM 4655 C C . ARG A 1 565 ? -12.801 10.424 5.885 1.00 85.88 565 ARG A C 1
ATOM 4657 O O . ARG A 1 565 ? -12.453 11.500 5.398 1.00 85.88 565 ARG A O 1
ATOM 4664 N N . TYR A 1 566 ? -12.166 9.285 5.619 1.00 87.94 566 TYR A N 1
ATOM 4665 C CA . TYR A 1 566 ? -10.963 9.165 4.791 1.00 87.94 566 TYR A CA 1
ATOM 4666 C C . TYR A 1 566 ? -11.239 8.676 3.359 1.00 87.94 566 TYR A C 1
ATOM 4668 O O . TYR A 1 566 ? -10.307 8.334 2.638 1.00 87.94 566 TYR A O 1
ATOM 4676 N N . SER A 1 567 ? -12.498 8.669 2.913 1.00 79.88 567 SER A N 1
ATOM 4677 C CA . SER A 1 567 ? -12.867 8.309 1.532 1.00 79.88 567 SER A CA 1
ATOM 4678 C C . SER A 1 567 ? -12.489 9.370 0.477 1.00 79.88 567 SER A C 1
ATOM 4680 O O . SER A 1 567 ? -12.462 9.062 -0.714 1.00 79.88 567 SER A O 1
ATOM 4682 N N . GLY A 1 568 ? -12.197 10.610 0.904 1.00 69.94 568 GLY A N 1
ATOM 4683 C CA . GLY A 1 568 ? -11.894 11.771 0.052 1.00 69.94 568 GLY A CA 1
ATOM 4684 C C . GLY A 1 568 ? -10.450 12.290 0.158 1.00 69.94 568 GLY A C 1
ATOM 4685 O O . GLY A 1 568 ? -9.495 11.532 0.025 1.00 69.94 568 GLY A O 1
ATOM 4686 N N . SER A 1 569 ? -10.272 13.605 0.363 1.00 62.16 569 SER A N 1
ATOM 4687 C CA . SER A 1 569 ? -8.948 14.251 0.492 1.00 62.16 569 SER A CA 1
ATOM 4688 C C . SER A 1 569 ? -8.259 13.862 1.807 1.00 62.16 569 SER A C 1
ATOM 4690 O O . SER A 1 569 ? -8.376 14.560 2.815 1.00 62.16 569 SER A O 1
ATOM 4692 N N . THR A 1 570 ? -7.542 12.738 1.797 1.00 77.81 570 THR A N 1
ATOM 4693 C CA . THR A 1 570 ? -6.961 12.108 2.991 1.00 77.81 570 THR A CA 1
ATOM 4694 C C . THR A 1 570 ? -5.932 12.978 3.706 1.00 77.81 570 THR A C 1
ATOM 4696 O O . THR A 1 570 ? -5.967 13.057 4.931 1.00 77.81 570 THR A O 1
ATOM 4699 N N . ASP A 1 571 ? -5.053 13.665 2.972 1.00 83.62 571 ASP A N 1
ATOM 4700 C CA . ASP A 1 571 ? -3.906 14.371 3.562 1.00 83.62 571 ASP A CA 1
ATOM 4701 C C . ASP A 1 571 ? -4.363 15.521 4.468 1.00 83.62 571 ASP A C 1
ATOM 4703 O O . ASP A 1 571 ? -3.996 15.584 5.636 1.00 83.62 571 ASP A O 1
ATOM 4707 N N . SER A 1 572 ? -5.234 16.402 3.964 1.00 85.88 572 SER A N 1
ATOM 4708 C CA . SER A 1 572 ? -5.776 17.531 4.734 1.00 85.88 572 SER A CA 1
ATOM 4709 C C . SER A 1 572 ? -6.570 17.087 5.962 1.00 85.88 572 SER A C 1
ATOM 4711 O O . SER A 1 572 ? -6.538 17.755 6.996 1.00 85.88 572 SER A O 1
ATOM 4713 N N . THR A 1 573 ? -7.281 15.964 5.849 1.00 90.19 573 THR A N 1
ATOM 4714 C CA . THR A 1 573 ? -8.056 15.395 6.953 1.00 90.19 573 THR A CA 1
ATOM 4715 C C . THR A 1 573 ? -7.128 14.872 8.042 1.00 90.19 573 THR A C 1
ATOM 4717 O O . THR A 1 573 ? -7.332 15.209 9.203 1.00 90.19 573 THR A O 1
ATOM 4720 N N . VAL A 1 574 ? -6.063 14.144 7.683 1.00 92.06 574 VAL A N 1
ATOM 4721 C CA . VAL A 1 574 ? -5.044 13.687 8.642 1.00 92.06 574 VAL A CA 1
ATOM 4722 C C . VAL A 1 574 ? -4.361 14.862 9.338 1.00 92.06 574 VAL A C 1
ATOM 4724 O O . VAL A 1 574 ? -4.208 14.843 10.556 1.00 92.06 574 VAL A O 1
ATOM 4727 N N . GLU A 1 575 ? -3.998 15.914 8.597 1.00 93.25 575 GLU A N 1
ATOM 4728 C CA . GLU A 1 575 ? -3.394 17.130 9.167 1.00 93.25 575 GLU A CA 1
ATOM 4729 C C . GLU A 1 575 ? -4.304 17.797 10.209 1.00 93.25 575 GLU A C 1
ATOM 4731 O O . GLU A 1 575 ? -3.839 18.283 11.245 1.00 93.25 575 GLU A O 1
ATOM 4736 N N . SER A 1 576 ? -5.608 17.841 9.924 1.00 92.31 576 SER A N 1
ATOM 4737 C CA . SER A 1 576 ? -6.617 18.389 10.829 1.00 92.31 576 SER A CA 1
ATOM 4738 C C . SER A 1 576 ? -6.813 17.495 12.052 1.00 92.31 576 SER A C 1
ATOM 4740 O O . SER A 1 576 ? -6.733 17.976 13.183 1.00 92.31 576 SER A O 1
ATOM 4742 N N . ASP A 1 577 ? -7.025 16.198 11.838 1.00 94.00 577 ASP A N 1
ATOM 4743 C CA . ASP A 1 577 ? -7.280 15.227 12.898 1.00 94.00 577 ASP A CA 1
ATOM 4744 C C . ASP A 1 577 ? -6.081 15.110 13.844 1.00 94.00 577 ASP A C 1
ATOM 4746 O O . ASP A 1 577 ? -6.277 15.112 15.054 1.00 94.00 577 ASP A O 1
ATOM 4750 N N . PHE A 1 578 ? -4.843 15.132 13.338 1.00 95.50 578 PHE A N 1
ATOM 4751 C CA . PHE A 1 578 ? -3.640 15.167 14.177 1.00 95.50 578 PHE A CA 1
ATOM 4752 C C . PHE A 1 578 ? -3.659 16.353 15.154 1.00 95.50 578 PHE A C 1
ATOM 4754 O O . PHE A 1 578 ? -3.455 16.189 16.358 1.00 95.50 578 PHE A O 1
ATOM 4761 N N . LYS A 1 579 ? -3.978 17.557 14.661 1.00 93.56 579 LYS A N 1
ATOM 4762 C CA . LYS A 1 579 ? -4.050 18.777 15.486 1.00 93.56 579 LYS A CA 1
ATOM 4763 C C . LYS A 1 579 ? -5.203 18.731 16.489 1.00 93.56 579 LYS A C 1
ATOM 4765 O O . LYS A 1 579 ? -5.043 19.201 17.616 1.00 93.56 579 LYS A O 1
ATOM 4770 N N . ILE A 1 580 ? -6.355 18.198 16.086 1.00 93.88 580 ILE A N 1
ATOM 4771 C CA . ILE A 1 580 ? -7.531 18.042 16.950 1.00 93.88 580 ILE A CA 1
ATOM 4772 C C . ILE A 1 580 ? -7.241 17.039 18.072 1.00 93.88 580 ILE A C 1
ATOM 4774 O O . ILE A 1 580 ? -7.479 17.346 19.238 1.00 93.88 580 ILE A O 1
ATOM 4778 N N . MET A 1 581 ? -6.666 15.882 17.738 1.00 94.69 581 MET A N 1
ATOM 4779 C CA . MET A 1 581 ? -6.322 14.831 18.697 1.00 94.69 581 MET A CA 1
ATOM 4780 C C . MET A 1 581 ? -5.316 15.318 19.740 1.00 94.69 581 MET A C 1
ATOM 4782 O O . MET A 1 581 ? -5.554 15.126 20.930 1.00 94.69 581 MET A O 1
ATOM 4786 N N . LYS A 1 582 ? -4.258 16.036 19.331 1.00 92.88 582 LYS A N 1
ATOM 4787 C CA . LYS A 1 582 ? -3.301 16.650 20.273 1.00 92.88 582 LYS A CA 1
ATOM 4788 C C . LYS A 1 582 ? -4.002 17.562 21.285 1.00 92.88 582 LYS A C 1
ATOM 4790 O O . LYS A 1 582 ? -3.873 17.367 22.489 1.00 92.88 582 LYS A O 1
ATOM 4795 N N . LYS A 1 583 ? -4.850 18.482 20.807 1.00 90.25 583 LYS A N 1
ATOM 4796 C CA . LYS A 1 583 ? -5.650 19.357 21.687 1.00 90.25 583 LYS A CA 1
ATOM 4797 C C . LYS A 1 583 ? -6.582 18.571 22.613 1.00 90.25 583 LYS A C 1
ATOM 4799 O O . LYS A 1 583 ? -6.816 18.993 23.746 1.00 90.25 583 LYS A O 1
ATOM 4804 N N . TRP A 1 584 ? -7.124 17.448 22.144 1.00 91.94 584 TRP A N 1
ATOM 4805 C CA . TRP A 1 584 ? -7.989 16.592 22.950 1.00 91.94 584 TRP A CA 1
ATOM 4806 C C . TRP A 1 584 ? -7.216 15.861 24.049 1.00 91.94 584 TRP A C 1
ATOM 4808 O O . TRP A 1 584 ? -7.732 15.729 25.161 1.00 91.94 584 TRP A O 1
ATOM 4818 N N . PHE A 1 585 ? -5.987 15.412 23.787 1.00 89.50 585 PHE A N 1
ATOM 4819 C CA . PHE A 1 585 ? -5.120 14.796 24.797 1.00 89.50 585 PHE A CA 1
ATOM 4820 C C . PHE A 1 585 ? -4.780 15.767 25.930 1.00 89.50 585 PHE A C 1
ATOM 4822 O O . PHE A 1 585 ? -4.874 15.388 27.098 1.00 89.50 585 PHE A O 1
ATOM 4829 N N . ASP A 1 586 ? -4.517 17.030 25.595 1.00 82.50 586 ASP A N 1
ATOM 4830 C CA . ASP A 1 586 ? -4.186 18.087 26.561 1.00 82.50 586 ASP A CA 1
ATOM 4831 C C . ASP A 1 586 ? -5.399 18.586 27.373 1.00 82.50 586 ASP A C 1
ATOM 4833 O O . ASP A 1 586 ? -5.255 19.356 28.322 1.00 82.50 586 ASP A O 1
ATOM 4837 N N . GLY A 1 587 ? -6.616 18.149 27.025 1.00 75.88 587 GLY A N 1
ATOM 4838 C CA . GLY A 1 587 ? -7.856 18.594 27.671 1.00 75.88 587 GLY A CA 1
ATOM 4839 C C . GLY A 1 587 ? -8.330 19.981 27.225 1.00 75.88 587 GLY A C 1
ATOM 4840 O O . GLY A 1 587 ? -9.210 20.561 27.855 1.00 75.88 587 GLY A O 1
ATOM 4841 N N . HIS A 1 588 ? -7.773 20.513 26.133 1.00 65.62 588 HIS A N 1
ATOM 4842 C CA . HIS A 1 588 ? -8.157 21.799 25.540 1.00 65.62 588 HIS A CA 1
ATOM 4843 C C . HIS A 1 588 ? -9.357 21.704 24.584 1.00 65.62 588 HIS A C 1
ATOM 4845 O O . HIS A 1 588 ? -9.807 22.721 24.058 1.00 65.62 588 HIS A O 1
ATOM 4851 N N . ALA A 1 589 ? -9.872 20.496 24.354 1.00 63.94 589 ALA A N 1
ATOM 4852 C CA . ALA A 1 589 ? -11.095 20.233 23.610 1.00 63.94 589 ALA A CA 1
ATOM 4853 C C . ALA A 1 589 ? -11.943 19.200 24.364 1.00 63.94 589 ALA A C 1
ATOM 4855 O O . ALA A 1 589 ? -11.408 18.216 24.880 1.00 63.94 589 ALA A O 1
ATOM 4856 N N . THR A 1 590 ? -13.253 19.424 24.414 1.00 66.00 590 THR A N 1
ATOM 4857 C CA . THR A 1 590 ? -14.252 18.450 24.870 1.00 66.00 590 THR A CA 1
ATOM 4858 C C . THR A 1 590 ? -14.832 17.760 23.642 1.00 66.00 590 THR A C 1
ATOM 4860 O O . THR A 1 590 ? -15.369 18.454 22.784 1.00 66.00 590 THR A O 1
ATOM 4863 N N . ASP A 1 591 ? -14.650 16.441 23.551 1.00 69.31 591 ASP A N 1
ATOM 4864 C CA . ASP A 1 591 ? -15.198 15.524 22.535 1.00 69.31 591 ASP A CA 1
ATOM 4865 C C . ASP A 1 591 ? -15.311 16.125 21.124 1.00 69.31 591 ASP A C 1
ATOM 4867 O O . ASP A 1 591 ? -16.397 16.409 20.630 1.00 69.31 591 ASP A O 1
ATOM 4871 N N . PRO A 1 592 ? -14.167 16.370 20.462 1.00 80.75 592 PRO A N 1
ATOM 4872 C CA . PRO A 1 592 ? -14.109 17.196 19.258 1.00 80.75 592 PRO A CA 1
ATOM 4873 C C . PRO A 1 592 ? -14.604 16.501 17.982 1.00 80.75 592 PRO A C 1
ATOM 4875 O O . PRO A 1 592 ? -14.508 17.087 16.903 1.00 80.75 592 PRO A O 1
ATOM 4878 N N . PHE A 1 593 ? -15.073 15.259 18.081 1.00 83.25 593 PHE A N 1
ATOM 4879 C CA . PHE A 1 593 ? -15.650 14.523 16.966 1.00 83.25 593 PHE A CA 1
ATOM 4880 C C . PHE A 1 593 ? -17.101 14.211 17.301 1.00 83.25 593 PHE A C 1
ATOM 4882 O O . PHE A 1 593 ? -17.375 13.588 18.327 1.00 83.25 593 PHE A O 1
ATOM 4889 N N . ASP A 1 594 ? -18.002 14.618 16.411 1.00 79.62 594 ASP A N 1
ATOM 4890 C CA . ASP A 1 594 ? -19.384 14.165 16.454 1.00 79.62 594 ASP A CA 1
ATOM 4891 C C . ASP A 1 594 ? -19.416 12.648 16.290 1.00 79.62 594 ASP A C 1
ATOM 4893 O O . ASP A 1 594 ? -18.605 12.064 15.554 1.00 79.62 594 ASP A O 1
ATOM 4897 N N . VAL A 1 595 ? -20.337 12.005 17.002 1.00 77.38 595 VAL A N 1
ATOM 4898 C CA . VAL A 1 595 ? -20.445 10.561 16.911 1.00 77.38 595 VAL A CA 1
ATOM 4899 C C . VAL A 1 595 ? -21.210 10.172 15.657 1.00 77.38 595 VAL A C 1
ATOM 4901 O O . VAL A 1 595 ? -22.334 10.611 15.419 1.00 77.38 595 VAL A O 1
ATOM 4904 N N . GLU A 1 596 ? -20.577 9.331 14.854 1.00 79.81 596 GLU A N 1
ATOM 4905 C CA . GLU A 1 596 ? -21.086 8.910 13.561 1.00 79.81 596 GLU A CA 1
ATOM 4906 C C . GLU A 1 596 ? -22.096 7.771 13.730 1.00 79.81 596 GLU A C 1
ATOM 4908 O O . GLU A 1 596 ? -21.745 6.620 14.011 1.00 79.81 596 GLU A O 1
ATOM 4913 N N . GLU A 1 597 ? -23.376 8.074 13.519 1.00 73.75 597 GLU A N 1
ATOM 4914 C CA . GLU A 1 597 ? -24.431 7.065 13.457 1.00 73.75 597 GLU A CA 1
ATOM 4915 C C . GLU A 1 597 ? -24.626 6.575 12.023 1.00 73.75 597 GLU A C 1
ATOM 4917 O O . GLU A 1 597 ? -25.313 7.186 11.199 1.00 73.75 597 GLU A O 1
ATOM 4922 N N . ARG A 1 598 ? -24.047 5.413 11.707 1.00 79.75 598 ARG A N 1
ATOM 4923 C CA . ARG A 1 598 ? -24.261 4.795 10.398 1.00 79.75 598 ARG A CA 1
ATOM 4924 C C . ARG A 1 598 ? -25.591 4.048 10.359 1.00 79.75 598 ARG A C 1
ATOM 4926 O O . ARG A 1 598 ? -25.804 3.064 11.065 1.00 79.75 598 ARG A O 1
ATOM 4933 N N . SER A 1 599 ? -26.487 4.487 9.478 1.00 74.19 599 SER A N 1
ATOM 4934 C CA . SER A 1 599 ? -27.818 3.891 9.331 1.00 74.19 599 SER A CA 1
ATOM 4935 C C . SER A 1 599 ? -27.828 2.574 8.554 1.00 74.19 599 SER A C 1
ATOM 4937 O O . SER A 1 599 ? -28.753 1.795 8.757 1.00 74.19 599 SER A O 1
ATOM 4939 N N . ASN A 1 600 ? -26.821 2.301 7.718 1.00 85.12 600 ASN A N 1
ATOM 4940 C CA . ASN A 1 600 ? -26.760 1.114 6.866 1.00 85.12 600 ASN A CA 1
ATOM 4941 C C . ASN A 1 600 ? -25.370 0.456 6.910 1.00 85.12 600 ASN A C 1
ATOM 4943 O O . ASN A 1 600 ? -24.373 1.076 6.517 1.00 85.12 600 ASN A O 1
ATOM 4947 N N . PHE A 1 601 ? -25.328 -0.803 7.353 1.00 91.06 601 PHE A N 1
ATOM 4948 C CA . PHE A 1 601 ? -24.115 -1.633 7.378 1.00 91.06 601 PHE A CA 1
ATOM 4949 C C . PHE A 1 601 ? -24.005 -2.590 6.179 1.00 91.06 601 PHE A C 1
ATOM 4951 O O . PHE A 1 601 ? -23.017 -3.310 6.036 1.00 91.06 601 PHE A O 1
ATOM 4958 N N . ASN A 1 602 ? -24.990 -2.586 5.286 1.00 89.56 602 ASN A N 1
ATOM 4959 C CA . ASN A 1 602 ? -24.994 -3.398 4.084 1.00 89.56 602 ASN A CA 1
ATOM 4960 C C . ASN A 1 602 ? -24.106 -2.766 2.992 1.00 89.56 602 ASN A C 1
ATOM 4962 O O . ASN A 1 602 ? -24.478 -1.786 2.343 1.00 89.56 602 ASN A O 1
ATOM 4966 N N . THR A 1 603 ? -22.914 -3.336 2.790 1.00 91.94 603 THR A N 1
ATOM 4967 C CA . THR A 1 603 ? -21.977 -2.978 1.713 1.00 91.94 603 THR A CA 1
ATOM 4968 C C . THR A 1 603 ? -21.503 -4.230 0.983 1.00 91.94 603 THR A C 1
ATOM 4970 O O . THR A 1 603 ? -21.171 -5.230 1.612 1.00 91.94 603 THR A O 1
ATOM 4973 N N . GLN A 1 604 ? -21.438 -4.165 -0.346 1.00 91.75 604 GLN A N 1
ATOM 4974 C CA . GLN A 1 604 ? -20.981 -5.267 -1.210 1.00 91.75 604 GLN A CA 1
ATOM 4975 C C . GLN A 1 604 ? -19.512 -5.110 -1.638 1.00 91.75 604 GLN A C 1
ATOM 4977 O O . GLN A 1 604 ? -18.914 -5.990 -2.252 1.00 91.75 604 GLN A O 1
ATOM 4982 N N . LYS A 1 605 ? -18.915 -3.946 -1.363 1.00 89.75 605 LYS A N 1
ATOM 4983 C CA . LYS A 1 605 ? -17.556 -3.620 -1.797 1.00 89.75 605 LYS A CA 1
ATOM 4984 C C . LYS A 1 605 ? -16.564 -4.094 -0.743 1.00 89.75 605 LYS A C 1
ATOM 4986 O O . LYS A 1 605 ? -16.391 -3.415 0.270 1.00 89.75 605 LYS A O 1
ATOM 4991 N N . SER A 1 606 ? -15.877 -5.204 -1.008 1.00 86.81 606 SER A N 1
ATOM 4992 C CA . SER A 1 606 ? -14.861 -5.773 -0.105 1.00 86.81 606 SER A CA 1
ATOM 4993 C C . SER A 1 606 ? -13.719 -4.805 0.228 1.00 86.81 606 SER A C 1
ATOM 4995 O O . SER A 1 606 ? -13.133 -4.868 1.304 1.00 86.81 606 SER A O 1
ATOM 4997 N N . ASN A 1 607 ? -13.434 -3.849 -0.662 1.00 86.31 607 ASN A N 1
ATOM 4998 C CA . ASN A 1 607 ? -12.435 -2.806 -0.441 1.00 86.31 607 ASN A CA 1
ATOM 4999 C C . ASN A 1 607 ? -12.945 -1.591 0.356 1.00 86.31 607 ASN A C 1
ATOM 5001 O O . ASN A 1 607 ? -12.148 -0.703 0.655 1.00 86.31 607 ASN A O 1
ATOM 5005 N N . SER A 1 608 ? -14.241 -1.517 0.681 1.00 90.56 608 SER A N 1
ATOM 5006 C CA . SER A 1 608 ? -14.787 -0.408 1.470 1.00 90.56 608 SER A CA 1
ATOM 5007 C C . SER A 1 608 ? -14.319 -0.477 2.922 1.00 90.56 608 SER A C 1
ATOM 5009 O O . SER A 1 608 ? -14.160 -1.560 3.487 1.00 90.56 608 SER A O 1
ATOM 5011 N N . ALA A 1 609 ? -14.125 0.687 3.543 1.00 92.00 609 ALA A N 1
ATOM 5012 C CA . ALA A 1 609 ? -13.656 0.776 4.922 1.00 92.00 609 ALA A CA 1
ATOM 5013 C C . ALA A 1 609 ? -14.591 0.058 5.899 1.00 92.00 609 ALA A C 1
ATOM 5015 O O . ALA A 1 609 ? -14.122 -0.705 6.739 1.00 92.00 609 ALA A O 1
ATOM 5016 N N . LEU A 1 610 ? -15.905 0.231 5.728 1.00 92.81 610 LEU A N 1
ATOM 5017 C CA . LEU A 1 610 ? -16.916 -0.473 6.511 1.00 92.81 610 LEU A CA 1
ATOM 5018 C C . LEU A 1 610 ? -16.788 -1.999 6.391 1.00 92.81 610 LEU A C 1
ATOM 5020 O O . LEU A 1 610 ? -16.835 -2.690 7.404 1.00 92.81 610 LEU A O 1
ATOM 5024 N N . TYR A 1 611 ? -16.616 -2.526 5.174 1.00 94.31 611 TYR A N 1
ATOM 5025 C CA . TYR A 1 611 ? -16.510 -3.972 4.960 1.00 94.31 611 TYR A CA 1
ATOM 5026 C C . TYR A 1 611 ? -15.335 -4.551 5.748 1.00 94.31 611 TYR A C 1
ATOM 5028 O O . TYR A 1 611 ? -15.480 -5.504 6.512 1.00 94.31 611 TYR A O 1
ATOM 5036 N N . LYS A 1 612 ? -14.173 -3.913 5.601 1.00 94.25 612 LYS A N 1
ATOM 5037 C CA . LYS A 1 612 ? -12.947 -4.281 6.307 1.00 94.25 612 LYS A CA 1
ATOM 5038 C C . LYS A 1 612 ? -13.116 -4.180 7.822 1.00 94.25 612 LYS A C 1
ATOM 5040 O O . LYS A 1 612 ? -12.726 -5.089 8.541 1.00 94.25 612 LYS A O 1
ATOM 5045 N N . ALA A 1 613 ? -13.777 -3.129 8.301 1.00 94.19 613 ALA A N 1
ATOM 5046 C CA . ALA A 1 613 ? -14.053 -2.932 9.719 1.00 94.19 613 ALA A CA 1
ATOM 5047 C C . ALA A 1 613 ? -14.911 -4.051 10.317 1.00 94.19 613 ALA A C 1
ATOM 5049 O O . ALA A 1 613 ? -14.615 -4.522 11.410 1.00 94.19 613 ALA A O 1
ATOM 5050 N N . VAL A 1 614 ? -15.949 -4.505 9.606 1.00 95.06 614 VAL A N 1
ATOM 5051 C CA . VAL A 1 614 ? -16.774 -5.639 10.051 1.00 95.06 614 VAL A CA 1
ATOM 5052 C C . VAL A 1 614 ? -15.919 -6.903 10.178 1.00 95.06 614 VAL A C 1
ATOM 5054 O O . VAL A 1 614 ? -16.014 -7.589 11.194 1.00 95.06 614 VAL A O 1
ATOM 5057 N N . MET A 1 615 ? -15.030 -7.172 9.214 1.00 94.19 615 MET A N 1
ATOM 5058 C CA . MET A 1 615 ? -14.085 -8.297 9.301 1.00 94.19 615 MET A CA 1
ATOM 5059 C C . MET A 1 615 ? -13.153 -8.174 10.507 1.00 94.19 615 MET A C 1
ATOM 5061 O O . MET A 1 615 ? -12.950 -9.149 11.229 1.00 94.19 615 MET A O 1
ATOM 5065 N N . CYS A 1 616 ? -12.657 -6.968 10.785 1.00 93.50 616 CYS A N 1
ATOM 5066 C CA . CYS A 1 616 ? -11.831 -6.708 11.957 1.00 93.50 616 CYS A CA 1
ATOM 5067 C C . CYS A 1 616 ? -12.565 -6.984 13.277 1.00 93.50 616 CYS A C 1
ATOM 5069 O O . CYS A 1 616 ? -12.005 -7.592 14.188 1.00 93.50 616 CYS A O 1
ATOM 5071 N N . VAL A 1 617 ? -13.832 -6.574 13.392 1.00 93.62 617 VAL A N 1
ATOM 5072 C CA . VAL A 1 617 ? -14.638 -6.832 14.596 1.00 93.62 617 VAL A CA 1
ATOM 5073 C C . VAL A 1 617 ? -14.948 -8.323 14.745 1.00 93.62 617 VAL A C 1
ATOM 5075 O O . VAL A 1 617 ? -14.867 -8.841 15.857 1.00 93.62 617 VAL A O 1
ATOM 5078 N N . ILE A 1 618 ? -15.227 -9.037 13.649 1.00 93.25 618 ILE A N 1
ATOM 5079 C CA . ILE A 1 618 ? -15.377 -10.503 13.661 1.00 93.25 618 ILE A CA 1
ATOM 5080 C C . ILE A 1 618 ? -14.098 -11.165 14.191 1.00 93.25 618 ILE A C 1
ATOM 5082 O O . ILE A 1 618 ? -14.170 -11.990 15.098 1.00 93.25 618 ILE A O 1
ATOM 5086 N N . ALA A 1 619 ? -12.926 -10.753 13.700 1.00 91.19 619 ALA A N 1
ATOM 5087 C CA . ALA A 1 619 ? -11.645 -11.257 14.192 1.00 91.19 619 ALA A CA 1
ATOM 5088 C C . ALA A 1 619 ? -11.445 -10.959 15.692 1.00 91.19 619 ALA A C 1
ATOM 5090 O O . ALA A 1 619 ? -11.037 -11.840 16.444 1.00 91.19 619 ALA A O 1
ATOM 5091 N N . LYS A 1 620 ? -11.809 -9.756 16.163 1.00 89.06 620 LYS A N 1
ATOM 5092 C CA . LYS A 1 620 ? -11.777 -9.399 17.598 1.00 89.06 620 LYS A CA 1
ATOM 5093 C C . LYS A 1 620 ? -12.728 -10.225 18.462 1.00 89.06 620 LYS A C 1
ATOM 5095 O O . LYS A 1 620 ? -12.472 -10.392 19.650 1.00 89.06 620 LYS A O 1
ATOM 5100 N N . LYS A 1 621 ? -13.832 -10.718 17.899 1.00 89.88 621 LYS A N 1
ATOM 5101 C CA . LYS A 1 621 ? -14.767 -11.610 18.600 1.00 89.88 621 LYS A CA 1
ATOM 5102 C C . LYS A 1 621 ? -14.313 -13.060 18.643 1.00 89.88 621 LYS A C 1
ATOM 5104 O O . LYS A 1 621 ? -14.973 -13.866 19.289 1.00 89.88 621 LYS A O 1
ATOM 5109 N N . GLY A 1 622 ? -13.180 -13.366 18.021 1.00 86.81 622 GLY A N 1
ATOM 5110 C CA . GLY A 1 622 ? -12.510 -14.648 18.130 1.00 86.81 622 GLY A CA 1
ATOM 5111 C C . GLY A 1 622 ? -12.772 -15.593 16.972 1.00 86.81 622 GLY A C 1
ATOM 5112 O O . GLY A 1 622 ? -12.050 -16.564 16.906 1.00 86.81 622 GLY A O 1
ATOM 5113 N N . ALA A 1 623 ? -13.728 -15.326 16.072 1.00 88.06 623 ALA A N 1
ATOM 5114 C CA . ALA A 1 623 ? -13.915 -16.030 14.793 1.00 88.06 623 ALA A CA 1
ATOM 5115 C C . ALA A 1 623 ? -13.595 -17.553 14.792 1.00 88.06 623 ALA A C 1
ATOM 5117 O O . ALA A 1 623 ? -12.795 -18.012 13.974 1.00 88.06 623 ALA A O 1
ATOM 5118 N N . LEU A 1 624 ? -14.175 -18.317 15.727 1.00 88.94 624 LEU A N 1
ATOM 5119 C CA . LEU A 1 624 ? -13.950 -19.759 15.868 1.00 88.94 624 LEU A CA 1
ATOM 5120 C C . LEU A 1 624 ? -14.371 -20.537 14.617 1.00 88.94 624 LEU A C 1
ATOM 5122 O O . LEU A 1 624 ? -15.442 -20.317 14.058 1.00 88.94 624 LEU A O 1
ATOM 5126 N N . ASP A 1 625 ? -13.586 -21.536 14.218 1.00 88.12 625 ASP A N 1
ATOM 5127 C CA . ASP A 1 625 ? -13.974 -22.379 13.089 1.00 88.12 625 ASP A CA 1
ATOM 5128 C C . ASP A 1 625 ? -15.322 -23.072 13.332 1.00 88.12 625 ASP A C 1
ATOM 5130 O O . ASP A 1 625 ? -15.545 -23.691 14.373 1.00 88.12 625 ASP A O 1
ATOM 5134 N N . PHE A 1 626 ? -16.223 -23.016 12.351 1.00 89.88 626 PHE A N 1
ATOM 5135 C CA . PHE A 1 626 ? -17.574 -23.555 12.524 1.00 89.88 626 PHE A CA 1
ATOM 5136 C C . PHE A 1 626 ? -17.542 -25.070 12.771 1.00 89.88 626 PHE A C 1
ATOM 5138 O O . PHE A 1 626 ? -18.305 -25.575 13.596 1.00 89.88 626 PHE A O 1
ATOM 5145 N N . ILE A 1 627 ? -16.653 -25.792 12.077 1.00 87.31 627 ILE A N 1
ATOM 5146 C CA . ILE A 1 627 ? -16.571 -27.254 12.135 1.00 87.31 627 ILE A CA 1
ATOM 5147 C C . ILE A 1 627 ? -15.839 -27.679 13.403 1.00 87.31 627 ILE A C 1
ATOM 5149 O O . ILE A 1 627 ? -16.368 -28.454 14.190 1.00 87.31 627 ILE A O 1
ATOM 5153 N N . ARG A 1 628 ? -14.623 -27.191 13.633 1.00 81.38 628 ARG A N 1
ATOM 5154 C CA . ARG A 1 628 ? -13.766 -27.709 14.710 1.00 81.38 628 ARG A CA 1
ATOM 5155 C C . ARG A 1 628 ? -13.886 -26.939 16.017 1.00 81.38 628 ARG A C 1
ATOM 5157 O O . ARG A 1 628 ? -13.599 -27.502 17.064 1.00 81.38 628 ARG A O 1
ATOM 5164 N N . GLY A 1 629 ? -14.342 -25.688 15.969 1.00 78.88 629 GLY A N 1
ATOM 5165 C CA . GLY A 1 629 ? -14.272 -24.772 17.109 1.00 78.88 629 GLY A CA 1
ATOM 5166 C C . GLY A 1 629 ? -12.845 -24.301 17.395 1.00 78.88 629 GLY A C 1
ATOM 5167 O O . GLY A 1 629 ? -12.598 -23.723 18.448 1.00 78.88 629 GLY A O 1
ATOM 5168 N N . ASP A 1 630 ? -11.908 -24.559 16.477 1.00 78.69 630 ASP A N 1
ATOM 5169 C CA . ASP A 1 630 ? -10.518 -24.138 16.614 1.00 78.69 630 ASP A CA 1
ATOM 5170 C C . ASP A 1 630 ? -10.441 -22.600 16.594 1.00 78.69 630 ASP A C 1
ATOM 5172 O O . ASP A 1 630 ? -11.150 -21.960 15.804 1.00 78.69 630 ASP A O 1
ATOM 5176 N N . PRO A 1 631 ? -9.566 -21.985 17.410 1.00 75.12 631 PRO A N 1
ATOM 5177 C CA . PRO A 1 631 ? -9.310 -20.561 17.311 1.00 75.12 631 PRO A CA 1
ATOM 5178 C C . PRO A 1 631 ? -8.707 -20.217 15.939 1.00 75.12 631 PRO A C 1
ATOM 5180 O O . PRO A 1 631 ? -7.952 -21.007 15.360 1.00 75.12 631 PRO A O 1
ATOM 5183 N N . PRO A 1 632 ? -9.008 -19.028 15.406 1.00 74.94 632 PRO A N 1
ATOM 5184 C CA . PRO A 1 632 ? -8.561 -18.601 14.094 1.00 74.94 632 PRO A CA 1
ATOM 5185 C C . PRO A 1 632 ? -7.035 -18.535 14.024 1.00 74.94 632 PRO A C 1
ATOM 5187 O O . PRO A 1 632 ? -6.377 -17.850 14.806 1.00 74.94 632 PRO A O 1
ATOM 5190 N N . GLN A 1 633 ? -6.472 -19.176 13.003 1.00 71.19 633 GLN A N 1
ATOM 5191 C CA . GLN A 1 633 ? -5.111 -18.909 12.547 1.00 71.19 633 GLN A CA 1
ATOM 5192 C C . GLN A 1 633 ? -5.206 -17.850 11.460 1.00 71.19 633 GLN A C 1
ATOM 5194 O O . GLN A 1 633 ? -5.451 -18.156 10.294 1.00 71.19 633 GLN A O 1
ATOM 5199 N N . TYR A 1 634 ? -5.060 -16.590 11.855 1.00 68.19 634 TYR A N 1
ATOM 5200 C CA . TYR A 1 634 ? -5.429 -15.466 11.000 1.00 68.19 634 TYR A CA 1
ATOM 5201 C C . TYR A 1 634 ? -4.636 -15.339 9.688 1.00 68.19 634 TYR A C 1
ATOM 5203 O O . TYR A 1 634 ? -5.081 -14.640 8.781 1.00 68.19 634 TYR A O 1
ATOM 5211 N N . SER A 1 635 ? -3.499 -16.029 9.550 1.00 63.75 635 SER A N 1
ATOM 5212 C CA . SER A 1 635 ? -2.752 -16.108 8.287 1.00 63.75 635 SER A CA 1
ATOM 5213 C C . SER A 1 635 ? -3.480 -16.903 7.194 1.00 63.75 635 SER A C 1
ATOM 5215 O O . SER A 1 635 ? -3.153 -16.749 6.023 1.00 63.75 635 SER A O 1
ATOM 5217 N N . ASN A 1 636 ? -4.449 -17.745 7.570 1.00 68.75 636 ASN A N 1
ATOM 5218 C CA . ASN A 1 636 ? -5.091 -18.738 6.702 1.00 68.75 636 ASN A CA 1
ATOM 5219 C C . ASN A 1 636 ? -6.626 -18.595 6.692 1.00 68.75 636 ASN A C 1
ATOM 5221 O O . ASN A 1 636 ? -7.338 -19.581 6.500 1.00 68.75 636 ASN A O 1
ATOM 5225 N N . LEU A 1 637 ? -7.142 -17.401 7.003 1.00 77.12 637 LEU A N 1
ATOM 5226 C CA . LEU A 1 637 ? -8.577 -17.130 6.962 1.00 77.12 637 LEU A CA 1
ATOM 5227 C C . LEU A 1 637 ? -8.981 -16.566 5.605 1.00 77.12 637 LEU A C 1
ATOM 5229 O O . LEU A 1 637 ? -8.384 -15.611 5.107 1.00 77.12 637 LEU A O 1
ATOM 5233 N N . GLU A 1 638 ? -10.064 -17.107 5.070 1.00 77.75 638 GLU A N 1
ATOM 5234 C CA . GLU A 1 638 ? -10.722 -16.637 3.866 1.00 77.75 638 GLU A CA 1
ATOM 5235 C C . GLU A 1 638 ? -12.022 -15.909 4.195 1.00 77.75 638 GLU A C 1
ATOM 5237 O O . GLU A 1 638 ? -12.765 -16.256 5.117 1.00 77.75 638 GLU A O 1
ATOM 5242 N N . ASP A 1 639 ? -12.306 -14.899 3.381 1.00 85.62 639 ASP A N 1
ATOM 5243 C CA . ASP A 1 639 ? -13.580 -14.201 3.360 1.00 85.62 639 ASP A CA 1
ATOM 5244 C C . ASP A 1 639 ? -14.611 -15.052 2.589 1.00 85.62 639 ASP A C 1
ATOM 5246 O O . ASP A 1 639 ? -14.480 -15.271 1.376 1.00 85.62 639 ASP A O 1
ATOM 5250 N N . HIS A 1 640 ? -15.635 -15.546 3.287 1.00 86.31 640 HIS A N 1
ATOM 5251 C CA . HIS A 1 640 ? -16.581 -16.551 2.795 1.00 86.31 640 HIS A CA 1
ATOM 5252 C C . HIS A 1 640 ? -18.048 -16.119 2.891 1.00 86.31 640 HIS A C 1
ATOM 5254 O O . HIS A 1 640 ? -18.439 -15.425 3.823 1.00 86.31 640 HIS A O 1
ATOM 5260 N N . HIS A 1 641 ? -18.878 -16.585 1.947 1.00 91.81 641 HIS A N 1
ATOM 5261 C CA . HIS A 1 641 ? -20.327 -16.364 1.929 1.00 91.81 641 HIS A CA 1
ATOM 5262 C C . HIS A 1 641 ? -21.072 -17.381 2.800 1.00 91.81 641 HIS A C 1
ATOM 5264 O O . HIS A 1 641 ? -21.127 -18.547 2.441 1.00 91.81 641 HIS A O 1
ATOM 5270 N N . ILE A 1 642 ? -21.741 -16.940 3.865 1.00 94.81 642 ILE A N 1
ATOM 5271 C CA . ILE A 1 642 ? -22.529 -17.819 4.751 1.00 94.81 642 ILE A CA 1
ATOM 5272 C C . ILE A 1 642 ? -23.667 -18.503 3.972 1.00 94.81 642 ILE A C 1
ATOM 5274 O O . ILE A 1 642 ? -23.836 -19.718 4.035 1.00 94.81 642 ILE A O 1
ATOM 5278 N N . PHE A 1 643 ? -24.429 -17.740 3.184 1.00 95.19 643 PHE A N 1
ATOM 5279 C CA . PHE A 1 643 ? -25.331 -18.286 2.170 1.00 95.19 643 PHE A CA 1
ATOM 5280 C C . PHE A 1 643 ? -24.622 -18.357 0.816 1.00 95.19 643 PHE A C 1
ATOM 5282 O O . PHE A 1 643 ? -24.131 -17.329 0.341 1.00 95.19 643 PHE A O 1
ATOM 5289 N N . PRO A 1 644 ? -24.630 -19.511 0.124 1.00 93.31 644 PRO A N 1
ATOM 5290 C CA . PRO A 1 644 ? -23.848 -19.692 -1.090 1.00 93.31 644 PRO A CA 1
ATOM 5291 C C . PRO A 1 644 ? -24.356 -18.825 -2.243 1.00 93.31 644 PRO A C 1
ATOM 5293 O O . PRO A 1 644 ? -25.529 -18.872 -2.634 1.00 93.31 644 PRO A O 1
ATOM 5296 N N . ARG A 1 645 ? -23.421 -18.115 -2.880 1.00 91.94 645 ARG A N 1
ATOM 5297 C CA . ARG A 1 645 ? -23.687 -17.222 -4.018 1.00 91.94 645 ARG A CA 1
ATOM 5298 C C . ARG A 1 645 ? -24.454 -17.895 -5.159 1.00 91.94 645 ARG A C 1
ATOM 5300 O O . ARG A 1 645 ? -25.341 -17.296 -5.764 1.00 91.94 645 ARG A O 1
ATOM 5307 N N . SER A 1 646 ? -24.160 -19.167 -5.432 1.00 92.00 646 SER A N 1
ATOM 5308 C CA . SER A 1 646 ? -24.809 -19.960 -6.488 1.00 92.00 646 SER A CA 1
ATOM 5309 C C . SER A 1 646 ? -26.320 -20.144 -6.290 1.00 92.00 646 SER A C 1
ATOM 5311 O O . SER A 1 646 ? -27.034 -20.415 -7.256 1.00 92.00 646 SER A O 1
ATOM 5313 N N . LYS A 1 647 ? -26.827 -19.955 -5.064 1.00 91.81 647 LYS A N 1
ATOM 5314 C CA . LYS A 1 647 ? -28.242 -20.094 -4.699 1.00 91.81 647 LYS A CA 1
ATOM 5315 C C . LYS A 1 647 ? -28.925 -18.751 -4.399 1.00 91.81 647 LYS A C 1
ATOM 5317 O O . LYS A 1 647 ? -30.037 -18.754 -3.882 1.00 91.81 647 LYS A O 1
ATOM 5322 N N . ALA A 1 648 ? -28.350 -17.611 -4.796 1.00 91.94 648 ALA A N 1
ATOM 5323 C CA . ALA A 1 648 ? -28.932 -16.278 -4.562 1.00 91.94 648 ALA A CA 1
ATOM 5324 C C . ALA A 1 648 ? -30.424 -16.173 -4.948 1.00 91.94 648 ALA A C 1
ATOM 5326 O O . ALA A 1 648 ? -31.241 -15.652 -4.190 1.00 91.94 648 ALA A O 1
ATOM 5327 N N . LYS A 1 649 ? -30.802 -16.736 -6.108 1.00 91.75 649 LYS A N 1
ATOM 5328 C CA . LYS A 1 649 ? -32.198 -16.763 -6.585 1.00 91.75 649 LYS A CA 1
ATOM 5329 C C . LYS A 1 649 ? -33.125 -17.588 -5.693 1.00 91.75 649 LYS A C 1
ATOM 5331 O O . LYS A 1 649 ? -34.288 -17.239 -5.560 1.00 91.75 649 LYS A O 1
ATOM 5336 N N . LYS A 1 650 ? -32.626 -18.679 -5.104 1.00 93.50 650 LYS A N 1
ATOM 5337 C CA . LYS A 1 650 ? -33.407 -19.554 -4.217 1.00 93.50 650 LYS A CA 1
ATOM 5338 C C . LYS A 1 650 ? -33.795 -18.824 -2.933 1.00 93.50 650 LYS A C 1
ATOM 5340 O O . LYS A 1 650 ? -34.909 -18.994 -2.457 1.00 93.50 650 LYS A O 1
ATOM 5345 N N . PHE A 1 651 ? -32.881 -18.025 -2.394 1.00 92.31 651 PHE A N 1
ATOM 5346 C CA . PHE A 1 651 ? -33.070 -17.328 -1.124 1.00 92.31 651 PHE A CA 1
ATOM 5347 C C . PHE A 1 651 ? -33.661 -15.919 -1.271 1.00 92.31 651 PHE A C 1
ATOM 5349 O O . PHE A 1 651 ? -33.734 -15.191 -0.288 1.00 92.31 651 PHE A O 1
ATOM 5356 N N . ASN A 1 652 ? -34.069 -15.519 -2.483 1.00 91.31 652 ASN A N 1
ATOM 5357 C CA . ASN A 1 652 ? -34.507 -14.153 -2.791 1.00 91.31 652 ASN A CA 1
ATOM 5358 C C . ASN A 1 652 ? -33.492 -13.082 -2.339 1.00 91.31 652 ASN A C 1
ATOM 5360 O O . ASN A 1 652 ? -33.877 -12.006 -1.895 1.00 91.31 652 ASN A O 1
ATOM 5364 N N . ALA A 1 653 ? -32.195 -13.383 -2.459 1.00 90.25 653 ALA A N 1
ATOM 5365 C CA . ALA A 1 653 ? -31.126 -12.561 -1.894 1.00 90.25 653 ALA A CA 1
ATOM 5366 C C . ALA A 1 653 ? -30.804 -11.295 -2.708 1.00 90.25 653 ALA A C 1
ATOM 5368 O O . ALA A 1 653 ? -30.202 -10.368 -2.179 1.00 90.25 653 ALA A O 1
ATOM 5369 N N . GLY A 1 654 ? -31.178 -11.245 -3.993 1.00 90.62 654 GLY A N 1
ATOM 5370 C CA . GLY A 1 654 ? -30.840 -10.116 -4.867 1.00 90.62 654 GLY A CA 1
ATOM 5371 C C . GLY A 1 654 ? -29.335 -9.818 -4.868 1.00 90.62 654 GLY A C 1
ATOM 5372 O O . GLY A 1 654 ? -28.524 -10.744 -4.933 1.00 90.62 654 GLY A O 1
ATOM 5373 N N . ASP A 1 655 ? -28.984 -8.536 -4.764 1.00 88.19 655 ASP A N 1
ATOM 5374 C CA . ASP A 1 655 ? -27.590 -8.077 -4.692 1.00 88.19 655 ASP A CA 1
ATOM 5375 C C . ASP A 1 655 ? -26.988 -8.221 -3.278 1.00 88.19 655 ASP A C 1
ATOM 5377 O O . ASP A 1 655 ? -25.767 -8.236 -3.115 1.00 88.19 655 ASP A O 1
ATOM 5381 N N . ASP A 1 656 ? -27.822 -8.403 -2.248 1.00 92.81 656 ASP A N 1
ATOM 5382 C CA . ASP A 1 656 ? -27.377 -8.561 -0.856 1.00 92.81 656 ASP A CA 1
ATOM 5383 C C . ASP A 1 656 ? -26.635 -9.879 -0.625 1.00 92.81 656 ASP A C 1
ATOM 5385 O O . ASP A 1 656 ? -25.971 -10.046 0.397 1.00 92.81 656 ASP A O 1
ATOM 5389 N N . ILE A 1 657 ? -26.682 -10.810 -1.585 1.00 94.75 657 ILE A N 1
ATOM 5390 C CA . ILE A 1 657 ? -25.890 -12.039 -1.528 1.00 94.75 657 ILE A CA 1
ATOM 5391 C C . ILE A 1 657 ? -24.393 -11.750 -1.363 1.00 94.75 657 ILE A C 1
ATOM 5393 O O . ILE A 1 657 ? -23.715 -12.491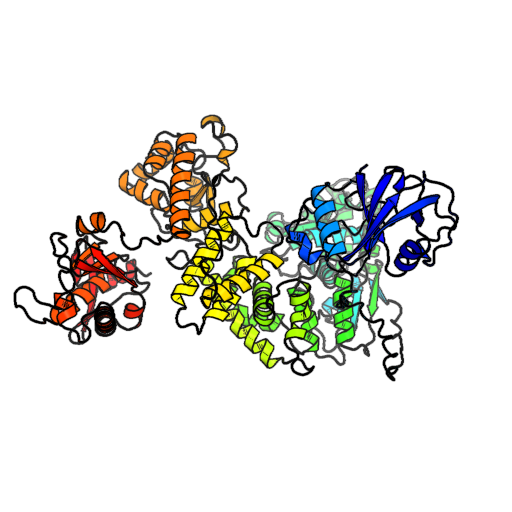 -0.659 1.00 94.75 657 ILE A O 1
ATOM 5397 N N . ASP A 1 658 ? -23.894 -10.667 -1.967 1.00 93.81 658 ASP A N 1
ATOM 5398 C CA . ASP A 1 658 ? -22.494 -10.235 -1.896 1.00 93.81 658 ASP A CA 1
ATOM 5399 C C . ASP A 1 658 ? -22.261 -9.196 -0.771 1.00 93.81 658 ASP A C 1
ATOM 5401 O O . ASP A 1 658 ? -21.179 -8.621 -0.665 1.00 93.81 658 ASP A O 1
ATOM 5405 N N . SER A 1 659 ? -23.256 -8.960 0.093 1.00 95.62 659 SER A N 1
ATOM 5406 C CA . SER A 1 659 ? -23.152 -8.079 1.263 1.00 95.62 659 SER A CA 1
ATOM 5407 C C . SER A 1 659 ? -22.168 -8.607 2.300 1.00 95.62 659 SER A C 1
ATOM 5409 O O . SER A 1 659 ? -22.187 -9.795 2.609 1.00 95.62 659 SER A O 1
ATOM 5411 N N . VAL A 1 660 ? -21.422 -7.713 2.959 1.00 95.56 660 VAL A N 1
ATOM 5412 C CA . VAL A 1 660 ? -20.602 -8.031 4.143 1.00 95.56 660 VAL A CA 1
ATOM 5413 C C . VAL A 1 660 ? -21.393 -8.743 5.244 1.00 95.56 660 VAL A C 1
ATOM 5415 O O . VAL A 1 660 ? -20.843 -9.544 5.992 1.00 95.56 660 VAL A O 1
ATOM 5418 N N . LEU A 1 661 ? -22.701 -8.493 5.333 1.00 96.62 661 LEU A N 1
ATOM 5419 C CA . LEU A 1 661 ? -23.573 -9.125 6.321 1.00 96.62 661 LEU A CA 1
ATOM 5420 C C . LEU A 1 661 ? -23.716 -10.635 6.062 1.00 96.62 661 LEU A C 1
ATOM 5422 O O . LEU A 1 661 ? -23.859 -11.411 7.004 1.00 96.62 661 LEU A O 1
ATOM 5426 N N . ASN A 1 662 ? -23.596 -11.064 4.802 1.00 96.56 662 ASN A N 1
ATOM 5427 C CA . ASN A 1 662 ? -23.532 -12.469 4.401 1.00 96.56 662 ASN A CA 1
ATOM 5428 C C . ASN A 1 662 ? -22.096 -13.024 4.393 1.00 96.56 662 ASN A C 1
ATOM 5430 O O . ASN A 1 662 ? -21.856 -14.106 3.858 1.00 96.56 662 ASN A O 1
ATOM 5434 N N . ARG A 1 663 ? -21.116 -12.286 4.919 1.00 95.00 663 ARG A N 1
ATOM 5435 C CA . ARG A 1 663 ? -19.703 -12.648 4.823 1.00 95.00 663 ARG A CA 1
ATOM 5436 C C . ARG A 1 663 ? -19.097 -12.893 6.198 1.00 95.00 663 ARG A C 1
ATOM 5438 O O . ARG A 1 663 ? -19.566 -12.374 7.215 1.00 95.00 663 ARG A O 1
ATOM 5445 N N . THR A 1 664 ? -18.084 -13.748 6.252 1.00 93.06 664 THR A N 1
ATOM 5446 C CA . THR A 1 664 ? -17.371 -14.060 7.491 1.00 93.06 664 THR A CA 1
ATOM 5447 C C . THR A 1 664 ? -15.980 -14.631 7.223 1.00 93.06 664 THR A C 1
ATOM 5449 O O . THR A 1 664 ? -15.649 -14.922 6.078 1.00 93.06 664 THR A O 1
ATOM 5452 N N . LEU A 1 665 ? -15.177 -14.781 8.277 1.00 89.56 665 LEU A N 1
ATOM 5453 C CA . LEU A 1 665 ? -13.825 -15.336 8.221 1.00 89.56 665 LEU A CA 1
ATOM 5454 C C . LEU A 1 665 ? -13.843 -16.813 8.623 1.00 89.56 665 LEU A C 1
ATOM 5456 O O . LEU A 1 665 ? -14.307 -17.123 9.714 1.00 89.56 665 LEU A O 1
ATOM 5460 N N . ILE A 1 666 ? -13.335 -17.708 7.776 1.00 85.88 666 ILE A N 1
ATOM 5461 C CA . ILE A 1 666 ? -13.213 -19.156 8.054 1.00 85.88 666 ILE A CA 1
ATOM 5462 C C . ILE A 1 666 ? -11.954 -19.732 7.398 1.00 85.88 666 ILE A C 1
ATOM 5464 O O . ILE A 1 666 ? -11.381 -19.108 6.514 1.00 85.88 666 ILE A O 1
ATOM 5468 N N . PHE A 1 667 ? -11.542 -20.943 7.775 1.00 81.94 667 PHE A N 1
ATOM 5469 C CA . PHE A 1 667 ? -10.423 -21.634 7.123 1.00 81.94 667 PHE A CA 1
ATOM 5470 C C . PHE A 1 667 ? -10.770 -22.175 5.725 1.00 81.94 667 PHE A C 1
ATOM 5472 O O . PHE A 1 667 ? -11.889 -22.638 5.497 1.00 81.94 667 PHE A O 1
ATOM 5479 N N . ASP A 1 668 ? -9.778 -22.270 4.832 1.00 74.06 668 ASP A N 1
ATOM 5480 C CA . ASP A 1 668 ? -9.917 -22.823 3.468 1.00 74.06 668 ASP A CA 1
ATOM 5481 C C . ASP A 1 668 ? -10.578 -24.212 3.435 1.00 74.06 668 ASP A C 1
ATOM 5483 O O . ASP A 1 668 ? -11.399 -24.526 2.571 1.00 74.06 668 ASP A O 1
ATOM 5487 N N . LYS A 1 669 ? -10.223 -25.087 4.387 1.00 74.31 669 LYS A N 1
ATOM 5488 C CA . LYS A 1 669 ? -10.797 -26.442 4.474 1.00 74.31 669 LYS A CA 1
ATOM 5489 C C . LYS A 1 669 ? -12.284 -26.405 4.826 1.00 74.31 669 LYS A C 1
ATOM 5491 O O . LYS A 1 669 ? -13.055 -27.205 4.303 1.00 74.31 669 LYS A O 1
ATOM 5496 N N . THR A 1 670 ? -12.677 -25.463 5.676 1.00 77.12 670 THR A N 1
ATOM 5497 C CA . THR A 1 670 ? -14.069 -25.230 6.071 1.00 77.12 670 THR A CA 1
ATOM 5498 C C . THR A 1 670 ? -14.859 -24.604 4.925 1.00 77.12 670 THR A C 1
ATOM 5500 O O . THR A 1 670 ? -15.978 -25.026 4.644 1.00 77.12 670 THR A O 1
ATOM 5503 N N . ASN A 1 671 ? -14.238 -23.698 4.165 1.00 75.56 671 ASN A N 1
ATOM 5504 C CA . ASN A 1 671 ? -14.810 -23.154 2.934 1.00 75.56 671 ASN A CA 1
ATOM 5505 C C . ASN A 1 671 ? -15.169 -24.270 1.924 1.00 75.56 671 ASN A C 1
ATOM 5507 O O . ASN A 1 671 ? -16.276 -24.302 1.381 1.00 75.56 671 ASN A O 1
ATOM 5511 N N . GLN A 1 672 ? -14.281 -25.253 1.730 1.00 75.44 672 GLN A N 1
ATOM 5512 C CA . GLN A 1 672 ? -14.550 -26.403 0.852 1.00 75.44 672 GLN A CA 1
ATOM 5513 C C . GLN A 1 672 ? -15.724 -27.273 1.327 1.00 75.44 672 GLN A C 1
ATOM 5515 O O . GLN A 1 672 ? -16.447 -27.823 0.494 1.00 75.44 672 GLN A O 1
ATOM 5520 N N . PHE A 1 673 ? -15.929 -27.390 2.642 1.00 81.19 673 PHE A N 1
ATOM 5521 C CA . PHE A 1 673 ? -17.034 -28.153 3.227 1.00 81.19 673 PHE A CA 1
ATOM 5522 C C . PHE A 1 673 ? -18.403 -27.506 2.961 1.00 81.19 673 PHE A C 1
ATOM 5524 O O . PHE A 1 673 ? -19.367 -28.217 2.658 1.00 81.19 673 PHE A O 1
ATOM 5531 N N . PHE A 1 674 ? -18.489 -26.171 3.024 1.00 81.25 674 PHE A N 1
ATOM 5532 C CA . PHE A 1 674 ? -19.731 -25.433 2.766 1.00 81.25 674 PHE A CA 1
ATOM 5533 C C . PHE A 1 674 ? -20.184 -25.531 1.310 1.00 81.25 674 PHE A C 1
ATOM 5535 O O . PHE A 1 674 ? -21.359 -25.797 1.047 1.00 81.25 674 PHE A O 1
ATOM 5542 N N . SER A 1 675 ? -19.256 -25.408 0.354 1.00 79.31 675 SER A N 1
ATOM 5543 C CA . SER A 1 675 ? -19.530 -25.587 -1.078 1.00 79.31 675 SER A CA 1
ATOM 5544 C C . SER A 1 675 ? -20.807 -24.844 -1.529 1.00 79.31 675 SER A C 1
ATOM 5546 O O . SER A 1 675 ? -20.921 -23.632 -1.353 1.00 79.31 675 SER A O 1
ATOM 5548 N N . ASN A 1 676 ? -21.783 -25.535 -2.126 1.00 85.44 676 ASN A N 1
ATOM 5549 C CA . ASN A 1 676 ? -23.089 -24.982 -2.479 1.00 85.44 676 ASN A CA 1
ATOM 5550 C C . ASN A 1 676 ? -24.223 -25.436 -1.542 1.00 85.44 676 ASN A C 1
ATOM 5552 O O . ASN A 1 676 ? -25.382 -25.310 -1.941 1.00 85.44 676 ASN A O 1
ATOM 5556 N N . LYS A 1 677 ? -23.934 -25.982 -0.353 1.00 92.25 677 LYS A N 1
ATOM 5557 C CA . LYS A 1 677 ? -24.938 -26.492 0.603 1.00 92.25 677 LYS A CA 1
ATOM 5558 C C . LYS A 1 677 ? -25.788 -25.365 1.188 1.00 92.25 677 LYS A C 1
ATOM 5560 O O . LYS A 1 677 ? -25.376 -24.210 1.226 1.00 92.25 677 LYS A O 1
ATOM 5565 N N . ASP A 1 678 ? -27.010 -25.689 1.599 1.00 94.75 678 ASP A N 1
ATOM 5566 C CA . ASP A 1 678 ? -27.828 -24.719 2.337 1.00 94.75 678 ASP A CA 1
ATOM 5567 C C . ASP A 1 678 ? -27.297 -24.533 3.776 1.00 94.75 678 ASP A C 1
ATOM 5569 O O . ASP A 1 678 ? -26.772 -25.495 4.338 1.00 94.75 678 ASP A O 1
ATOM 5573 N N . PRO A 1 679 ? -27.490 -23.366 4.424 1.00 95.19 679 PRO A N 1
ATOM 5574 C CA . PRO A 1 679 ? -27.096 -23.179 5.821 1.00 95.19 679 PRO A CA 1
ATOM 5575 C C . PRO A 1 679 ? -27.632 -24.217 6.793 1.00 95.19 679 PRO A C 1
ATOM 5577 O O . PRO A 1 679 ? -26.863 -24.833 7.524 1.00 95.19 679 PRO A O 1
ATOM 5580 N N . SER A 1 680 ? -28.931 -24.495 6.747 1.00 96.25 680 SER A N 1
ATOM 5581 C CA . SER A 1 680 ? -29.534 -25.551 7.569 1.00 96.25 680 SER A CA 1
ATOM 5582 C C . SER A 1 680 ? -28.894 -26.932 7.363 1.00 96.25 680 SER A C 1
ATOM 5584 O O . SER A 1 680 ? -28.769 -27.699 8.317 1.00 96.25 680 SER A O 1
ATOM 5586 N N . GLU A 1 681 ? -28.469 -27.243 6.136 1.00 95.50 681 GLU A N 1
ATOM 5587 C CA . GLU A 1 681 ? -27.878 -28.526 5.758 1.00 95.50 681 GLU A CA 1
ATOM 5588 C C . GLU A 1 681 ? -26.476 -28.659 6.355 1.00 95.50 681 GLU A C 1
ATOM 5590 O O . GLU A 1 681 ? -26.240 -29.576 7.143 1.00 95.50 681 GLU A O 1
ATOM 5595 N N . TYR A 1 682 ? -25.573 -27.712 6.066 1.00 94.19 682 TYR A N 1
ATOM 5596 C CA . TYR A 1 682 ? -24.198 -27.806 6.560 1.00 94.19 682 TYR A CA 1
ATOM 5597 C C . TYR A 1 682 ? -24.114 -27.630 8.083 1.00 94.19 682 TYR A C 1
ATOM 5599 O O . TYR A 1 682 ? -23.265 -28.252 8.713 1.00 94.19 682 TYR A O 1
ATOM 5607 N N . LEU A 1 683 ? -24.988 -26.825 8.707 1.00 95.06 683 LEU A N 1
ATOM 5608 C CA . LEU A 1 683 ? -25.015 -26.676 10.168 1.00 95.06 683 LEU A CA 1
ATOM 5609 C C . LEU A 1 683 ? -25.464 -27.973 10.852 1.00 95.06 683 LEU A C 1
ATOM 5611 O O . LEU A 1 683 ? -24.892 -28.367 11.867 1.00 95.06 683 LEU A O 1
ATOM 5615 N N . THR A 1 684 ? -26.457 -28.662 10.281 1.00 94.94 684 THR A N 1
ATOM 5616 C CA . THR A 1 684 ? -26.909 -29.968 10.787 1.00 94.94 684 THR A CA 1
ATOM 5617 C C . THR A 1 684 ? -25.825 -31.029 10.627 1.00 94.94 684 THR A C 1
ATOM 5619 O O . THR A 1 684 ? -25.606 -31.836 11.528 1.00 94.94 684 THR A O 1
ATOM 5622 N N . GLU A 1 685 ? -25.117 -31.013 9.501 1.00 94.31 685 GLU A N 1
ATOM 5623 C CA . GLU A 1 685 ? -23.992 -31.911 9.243 1.00 94.31 685 GLU A CA 1
ATOM 5624 C C . GLU A 1 685 ? -22.848 -31.684 10.236 1.00 94.31 685 GLU A C 1
ATOM 5626 O O . GLU A 1 685 ? -22.366 -32.653 10.812 1.00 94.31 685 GLU A O 1
ATOM 5631 N N . ILE A 1 686 ? -22.500 -30.427 10.540 1.00 92.81 686 ILE A N 1
ATOM 5632 C CA . ILE A 1 686 ? -21.499 -30.096 11.567 1.00 92.81 686 ILE A CA 1
ATOM 5633 C C . ILE A 1 686 ? -21.886 -30.672 12.931 1.00 92.81 686 ILE A C 1
ATOM 5635 O O . ILE A 1 686 ? -21.059 -31.328 13.562 1.00 92.81 686 ILE A O 1
ATOM 5639 N N . MET A 1 687 ? -23.132 -30.468 13.379 1.00 93.94 687 MET A N 1
ATOM 5640 C CA . MET A 1 687 ? -23.593 -31.008 14.668 1.00 93.94 687 MET A CA 1
ATOM 5641 C C . MET A 1 687 ? -23.449 -32.533 14.723 1.00 93.94 687 MET A C 1
ATOM 5643 O O . MET A 1 687 ? -22.968 -33.076 15.717 1.00 93.94 687 MET A O 1
ATOM 5647 N N . ASN A 1 688 ? -23.809 -33.217 13.634 1.00 92.94 688 ASN A N 1
ATOM 5648 C CA . ASN A 1 688 ? -23.744 -34.673 13.547 1.00 92.94 688 ASN A CA 1
ATOM 5649 C C . ASN A 1 688 ? -22.303 -35.202 13.466 1.00 92.94 688 ASN A C 1
ATOM 5651 O O . ASN A 1 688 ? -21.963 -36.143 14.179 1.00 92.94 688 ASN A O 1
ATOM 5655 N N . GLU A 1 689 ? -21.457 -34.625 12.607 1.00 90.75 689 GLU A N 1
ATOM 5656 C CA . GLU A 1 689 ? -20.079 -35.090 12.391 1.00 90.75 689 GLU A CA 1
ATOM 5657 C C . GLU A 1 689 ? -19.177 -34.826 13.596 1.00 90.75 689 GLU A C 1
ATOM 5659 O O . GLU A 1 689 ? -18.293 -35.627 13.896 1.00 90.75 689 GLU A O 1
ATOM 5664 N N . GLN A 1 690 ? -19.402 -33.710 14.290 1.00 90.06 690 GLN A N 1
ATOM 5665 C CA . GLN A 1 690 ? -18.596 -33.293 15.439 1.00 90.06 690 GLN A CA 1
ATOM 5666 C C . GLN A 1 690 ? -19.196 -33.746 16.770 1.00 90.06 690 GLN A C 1
ATOM 5668 O O . GLN A 1 690 ? -18.563 -33.587 17.810 1.00 90.06 690 GLN A O 1
ATOM 5673 N N . ASN A 1 691 ? -20.399 -34.331 16.742 1.00 90.81 691 ASN A N 1
ATOM 5674 C CA . ASN A 1 691 ? -21.140 -34.769 17.921 1.00 90.81 691 ASN A CA 1
ATOM 5675 C C . ASN A 1 691 ? -21.303 -33.640 18.962 1.00 90.81 691 ASN A C 1
ATOM 5677 O O . ASN A 1 691 ? -21.071 -33.840 20.156 1.00 90.81 691 ASN A O 1
ATOM 5681 N N . ILE A 1 692 ? -21.684 -32.449 18.487 1.00 92.44 692 ILE A N 1
ATOM 5682 C CA . ILE A 1 692 ? -21.938 -31.255 19.305 1.00 92.44 692 ILE A CA 1
ATOM 5683 C C . ILE A 1 692 ? -23.423 -30.901 19.298 1.00 92.44 692 ILE A C 1
ATOM 5685 O O . ILE A 1 692 ? -24.146 -31.193 18.344 1.00 92.44 692 ILE A O 1
ATOM 5689 N N . ASP A 1 693 ? -23.881 -30.248 20.361 1.00 91.56 693 ASP A N 1
ATOM 5690 C CA . ASP A 1 693 ? -25.258 -29.785 20.453 1.00 91.56 693 ASP A CA 1
ATOM 5691 C C . ASP A 1 693 ? -25.460 -28.386 19.840 1.00 91.56 693 ASP A C 1
ATOM 5693 O O . ASP A 1 693 ? -24.531 -27.699 19.403 1.00 91.56 693 ASP A O 1
ATOM 5697 N N . LYS A 1 694 ? -26.727 -27.962 19.803 1.00 91.62 694 LYS A N 1
ATOM 5698 C CA . LYS A 1 694 ? -27.128 -26.657 19.270 1.00 91.62 694 LYS A CA 1
ATOM 5699 C C . LYS A 1 694 ? -26.507 -25.493 20.050 1.00 91.62 694 LYS A C 1
ATOM 5701 O O . LYS A 1 694 ? -26.194 -24.480 19.431 1.00 91.62 694 LYS A O 1
ATOM 5706 N N . SER A 1 695 ? -26.334 -25.614 21.367 1.00 91.12 695 SER A N 1
ATOM 5707 C CA . SER A 1 695 ? -25.742 -24.556 22.198 1.00 91.12 695 SER A CA 1
ATOM 5708 C C . SER A 1 695 ? -24.273 -24.324 21.869 1.00 91.12 695 SER A C 1
ATOM 5710 O O . SER A 1 695 ? -23.863 -23.174 21.727 1.00 91.12 695 SER A O 1
ATOM 5712 N N . GLU A 1 696 ? -23.501 -25.392 21.687 1.00 90.62 696 GLU A N 1
ATOM 5713 C CA . GLU A 1 696 ? -22.088 -25.307 21.317 1.00 90.62 696 GLU A CA 1
ATOM 5714 C C . GLU A 1 696 ? -21.913 -24.691 19.921 1.00 90.62 696 GLU A C 1
ATOM 5716 O O . GLU A 1 696 ? -21.120 -23.769 19.731 1.00 90.62 696 GLU A O 1
ATOM 5721 N N . LEU A 1 697 ? -22.719 -25.109 18.937 1.00 92.19 697 LEU A N 1
ATOM 5722 C CA . LEU A 1 697 ? -22.666 -24.500 17.605 1.00 92.19 697 LEU A CA 1
ATOM 5723 C C . LEU A 1 697 ? -23.099 -23.023 17.626 1.00 92.19 697 LEU A C 1
ATOM 5725 O O . LEU A 1 697 ? -22.489 -22.188 16.956 1.00 92.19 697 LEU A O 1
ATOM 5729 N N . GLN A 1 698 ? -24.117 -22.673 18.416 1.00 92.56 698 GLN A N 1
ATOM 5730 C CA . GLN A 1 698 ? -24.513 -21.278 18.626 1.00 92.56 698 GLN A CA 1
ATOM 5731 C C . GLN A 1 698 ? -23.388 -20.457 19.262 1.00 92.56 698 GLN A C 1
ATOM 5733 O O . GLN A 1 698 ? -23.167 -19.321 18.844 1.00 92.56 698 GLN A O 1
ATOM 5738 N N . HIS A 1 699 ? -22.648 -21.024 20.220 1.00 90.31 699 HIS A N 1
ATOM 5739 C CA . HIS A 1 699 ? -21.493 -20.365 20.821 1.00 90.31 699 HIS A CA 1
ATOM 5740 C C . HIS A 1 699 ? -20.423 -20.041 19.771 1.00 90.31 699 HIS A C 1
ATOM 5742 O O . HIS A 1 699 ? -20.028 -18.879 19.659 1.00 90.31 699 HIS A O 1
ATOM 5748 N N . ARG A 1 700 ? -20.045 -21.009 18.927 1.00 91.62 700 ARG A N 1
ATOM 5749 C CA . ARG A 1 700 ? -19.099 -20.785 17.818 1.00 91.62 700 ARG A CA 1
ATOM 5750 C C . ARG A 1 700 ? -19.589 -19.696 16.875 1.00 91.62 700 ARG A C 1
ATOM 5752 O O . ARG A 1 700 ? -18.889 -18.735 16.605 1.00 91.62 700 ARG A O 1
ATOM 5759 N N . LEU A 1 701 ? -20.836 -19.767 16.423 1.00 94.44 701 LEU A N 1
ATOM 5760 C CA . LEU A 1 701 ? -21.378 -18.775 15.490 1.00 94.44 701 LEU A CA 1
ATOM 5761 C C . LEU A 1 701 ? -21.492 -17.374 16.123 1.00 94.44 701 LEU A C 1
ATOM 5763 O O . LEU A 1 701 ? -21.323 -16.360 15.436 1.00 94.44 701 LEU A O 1
ATOM 5767 N N . SER A 1 702 ? -21.690 -17.291 17.440 1.00 94.50 702 SER A N 1
ATOM 5768 C CA . SER A 1 702 ? -21.708 -16.018 18.166 1.00 94.50 702 SER A CA 1
ATOM 5769 C C . SER A 1 702 ? -20.370 -15.269 18.097 1.00 94.50 702 SER A C 1
ATOM 5771 O O . SER A 1 702 ? -20.381 -14.039 18.015 1.00 94.50 702 SER A O 1
ATOM 5773 N N . THR A 1 703 ? -19.229 -15.971 17.991 1.00 92.19 703 THR A N 1
ATOM 5774 C CA . THR A 1 703 ? -17.908 -15.335 17.788 1.00 92.19 703 THR A CA 1
ATOM 5775 C C . THR A 1 703 ? -17.762 -14.699 16.412 1.00 92.19 703 THR A C 1
ATOM 5777 O O . THR A 1 703 ? -16.839 -13.929 16.170 1.00 92.19 703 THR A O 1
ATOM 5780 N N . HIS A 1 704 ? -18.695 -14.981 15.503 1.00 94.69 704 HIS A N 1
ATOM 5781 C CA . HIS A 1 704 ? -18.795 -14.308 14.220 1.00 94.69 704 HIS A CA 1
ATOM 5782 C C . HIS A 1 704 ? -19.797 -13.168 14.255 1.00 94.69 704 HIS A C 1
ATOM 5784 O O . HIS A 1 704 ? -20.007 -12.592 13.201 1.00 94.69 704 HIS A O 1
ATOM 5790 N N . LEU A 1 705 ? -20.418 -12.830 15.395 1.00 96.12 705 LEU A N 1
ATOM 5791 C CA . LEU A 1 705 ? -21.557 -11.903 15.562 1.00 96.12 705 LEU A CA 1
ATOM 5792 C C . LEU A 1 705 ? -22.920 -12.490 15.147 1.00 96.12 705 LEU A C 1
ATOM 5794 O O . LEU A 1 705 ? -23.801 -11.755 14.691 1.00 96.12 705 LEU A O 1
ATOM 5798 N N . ILE A 1 706 ? -23.070 -13.824 15.102 1.00 97.06 706 ILE A N 1
ATOM 5799 C CA . ILE A 1 706 ? -24.336 -14.465 14.695 1.00 97.06 706 ILE A CA 1
ATOM 5800 C C . ILE A 1 706 ? -25.139 -14.646 15.977 1.00 97.06 706 ILE A C 1
ATOM 5802 O O . ILE A 1 706 ? -24.841 -15.525 16.781 1.00 97.06 706 ILE A O 1
ATOM 5806 N N . SER A 1 707 ? -26.130 -13.784 16.194 1.00 96.81 707 SER A N 1
ATOM 5807 C CA . SER A 1 707 ? -27.022 -13.893 17.350 1.00 96.81 707 SER A CA 1
ATOM 5808 C C . SER A 1 707 ? -27.874 -15.161 17.285 1.00 96.81 707 SER A C 1
ATOM 5810 O O . SER A 1 707 ? -28.052 -15.754 16.219 1.00 96.81 707 SER A O 1
ATOM 5812 N N . SER A 1 708 ? -28.478 -15.554 18.408 1.00 96.00 708 SER A N 1
ATOM 5813 C CA . SER A 1 708 ? -29.398 -16.697 18.443 1.00 96.00 708 SER A CA 1
ATOM 5814 C C . SER A 1 708 ? -30.564 -16.535 17.457 1.00 96.00 708 SER A C 1
ATOM 5816 O O . SER A 1 708 ? -30.947 -17.500 16.804 1.00 96.00 708 SER A O 1
ATOM 5818 N N . SER A 1 709 ? -31.081 -15.315 17.269 1.00 97.19 709 SER A N 1
ATOM 5819 C CA . SER A 1 709 ? -32.112 -15.025 16.261 1.00 97.19 709 SER A CA 1
ATOM 5820 C C . SER A 1 709 ? -31.601 -15.237 14.832 1.00 97.19 709 SER A C 1
ATOM 5822 O O . SER A 1 709 ? -32.277 -15.869 14.019 1.00 97.19 709 SER A O 1
ATOM 5824 N N . ALA A 1 710 ? -30.390 -14.759 14.524 1.00 97.19 710 ALA A N 1
ATOM 5825 C CA . ALA A 1 710 ? -29.762 -14.982 13.224 1.00 97.19 710 ALA A CA 1
ATOM 5826 C C . ALA A 1 710 ? -29.463 -16.475 12.988 1.00 97.19 710 ALA A C 1
ATOM 5828 O O . ALA A 1 710 ? -29.641 -16.967 11.876 1.00 97.19 710 ALA A O 1
ATOM 5829 N N . PHE A 1 711 ? -29.087 -17.220 14.031 1.00 97.12 711 PHE A N 1
ATOM 5830 C CA . PHE A 1 711 ? -28.917 -18.670 13.969 1.00 97.12 711 PHE A CA 1
ATOM 5831 C C . PHE A 1 711 ? -30.210 -19.391 13.566 1.00 97.12 711 PHE A C 1
ATOM 5833 O O . PHE A 1 711 ? -30.184 -20.244 12.679 1.00 97.12 711 PHE A O 1
ATOM 5840 N N . GLU A 1 712 ? -31.356 -19.036 14.158 1.00 97.44 712 GLU A N 1
ATOM 5841 C CA . GLU A 1 712 ? -32.640 -19.623 13.744 1.00 97.44 712 GLU A CA 1
ATOM 5842 C C . GLU A 1 712 ? -32.969 -19.297 12.281 1.00 97.44 712 GLU A C 1
ATOM 5844 O O . GLU A 1 712 ? -33.525 -20.135 11.570 1.00 97.44 712 GLU A O 1
ATOM 5849 N N . CYS A 1 713 ? -32.589 -18.112 11.794 1.00 97.75 713 CYS A N 1
ATOM 5850 C CA . CYS A 1 713 ? -32.741 -17.771 10.380 1.00 97.75 713 CYS A CA 1
ATOM 5851 C C . CYS A 1 713 ? -31.895 -18.698 9.489 1.00 97.75 713 CYS A C 1
ATOM 5853 O O . CYS A 1 713 ? -32.399 -19.189 8.480 1.00 97.75 713 CYS A O 1
ATOM 5855 N N . LEU A 1 714 ? -30.655 -19.020 9.885 1.00 97.25 714 LEU A N 1
ATOM 5856 C CA . LEU A 1 714 ? -29.811 -19.991 9.171 1.00 97.25 714 LEU A CA 1
ATOM 5857 C C . LEU A 1 714 ? -30.438 -21.391 9.146 1.00 97.25 714 LEU A C 1
ATOM 5859 O O . LEU A 1 714 ? -30.513 -22.007 8.084 1.00 97.25 714 LEU A O 1
ATOM 5863 N N . MET A 1 715 ? -30.962 -21.869 10.279 1.00 96.38 715 MET A N 1
ATOM 5864 C CA . MET A 1 715 ? -31.632 -23.176 10.365 1.00 96.38 715 MET A CA 1
ATOM 5865 C C . MET A 1 715 ? -32.905 -23.261 9.511 1.00 96.38 715 MET A C 1
ATOM 5867 O O . MET A 1 715 ? -33.271 -24.346 9.063 1.00 96.38 715 MET A O 1
ATOM 5871 N N . ASN A 1 716 ? -33.556 -22.127 9.243 1.00 96.62 716 ASN A N 1
ATOM 5872 C CA . ASN A 1 716 ? -34.723 -22.037 8.363 1.00 96.62 716 ASN A CA 1
ATOM 5873 C C . ASN A 1 716 ? -34.373 -21.635 6.916 1.00 96.62 716 ASN A C 1
ATOM 5875 O O . ASN A 1 716 ? -35.263 -21.546 6.071 1.00 96.62 716 ASN A O 1
ATOM 5879 N N . ASN A 1 717 ? -33.090 -21.403 6.614 1.00 96.81 717 ASN A N 1
ATOM 5880 C CA . ASN A 1 717 ? -32.602 -20.809 5.365 1.00 96.81 717 ASN A CA 1
ATOM 5881 C C . ASN A 1 717 ? -33.281 -19.472 4.995 1.00 96.81 717 ASN A C 1
ATOM 5883 O O . ASN A 1 717 ? -33.436 -19.153 3.812 1.00 96.81 717 ASN A O 1
ATOM 5887 N N . ASP A 1 718 ? -33.688 -18.694 5.998 1.00 97.06 718 ASP A N 1
ATOM 5888 C CA . ASP A 1 718 ? -34.262 -17.361 5.828 1.00 97.06 718 ASP A CA 1
ATOM 5889 C C . ASP A 1 718 ? -33.145 -16.324 5.682 1.00 97.06 718 ASP A C 1
ATOM 5891 O O . ASP A 1 718 ? -32.613 -15.796 6.659 1.00 97.06 718 ASP A O 1
ATOM 5895 N N . PHE A 1 719 ? -32.775 -16.039 4.436 1.00 97.31 719 PHE A N 1
ATOM 5896 C CA . PHE A 1 719 ? -31.734 -15.066 4.124 1.00 97.31 719 PHE A CA 1
ATOM 5897 C C . PHE A 1 719 ? -32.114 -13.637 4.530 1.00 97.31 719 PHE A C 1
ATOM 5899 O O . PHE A 1 719 ? -31.297 -12.919 5.101 1.00 97.31 719 PHE A O 1
ATOM 5906 N N . VAL A 1 720 ? -33.354 -13.216 4.264 1.00 95.81 720 VAL A N 1
ATOM 5907 C CA . VAL A 1 720 ? -33.793 -11.836 4.527 1.00 95.81 720 VAL A CA 1
ATOM 5908 C C . VAL A 1 720 ? -33.843 -11.575 6.033 1.00 95.81 720 VAL A C 1
ATOM 5910 O O . VAL A 1 720 ? -33.355 -10.541 6.497 1.00 95.81 720 VAL A O 1
ATOM 5913 N N . GLY A 1 721 ? -34.378 -12.528 6.804 1.00 96.81 721 GLY A N 1
ATOM 5914 C CA . GLY A 1 721 ? -34.345 -12.486 8.264 1.00 96.81 721 GLY A CA 1
ATOM 5915 C C . GLY A 1 721 ? -32.917 -12.492 8.809 1.00 96.81 721 GLY A C 1
ATOM 5916 O O . GLY A 1 721 ? -32.586 -11.669 9.664 1.00 96.81 721 GLY A O 1
ATOM 5917 N N . PHE A 1 722 ? -32.046 -13.345 8.254 1.00 97.94 722 PHE A N 1
ATOM 5918 C CA . PHE A 1 722 ? -30.643 -13.422 8.655 1.00 97.94 722 PHE A CA 1
ATOM 5919 C C . PHE A 1 722 ? -29.926 -12.080 8.496 1.00 97.94 722 PHE A C 1
ATOM 5921 O O . PHE A 1 722 ? -29.355 -11.595 9.468 1.00 97.94 722 PHE A O 1
ATOM 5928 N N . ILE A 1 723 ? -29.992 -11.451 7.317 1.00 96.94 723 ILE A N 1
ATOM 5929 C CA . ILE A 1 723 ? -29.327 -10.164 7.051 1.00 96.94 723 ILE A CA 1
ATOM 5930 C C . ILE A 1 723 ? -29.770 -9.095 8.051 1.00 96.94 723 ILE A C 1
ATOM 5932 O O . ILE A 1 723 ? -28.930 -8.380 8.594 1.00 96.94 723 ILE A O 1
ATOM 5936 N N . LYS A 1 724 ? -31.069 -9.026 8.352 1.00 95.81 724 LYS A N 1
ATOM 5937 C CA . LYS A 1 724 ? -31.625 -8.048 9.292 1.00 95.81 724 LYS A CA 1
ATOM 5938 C C . LYS A 1 724 ? -31.124 -8.253 10.725 1.00 95.81 724 LYS A C 1
ATOM 5940 O O . LYS A 1 724 ? -30.672 -7.301 11.359 1.00 95.81 724 LYS A O 1
ATOM 5945 N N . GLU A 1 725 ? -31.200 -9.479 11.244 1.00 96.75 725 GLU A N 1
ATOM 5946 C CA . GLU A 1 725 ? -30.745 -9.785 12.610 1.00 96.75 725 GLU A CA 1
ATOM 5947 C C . GLU A 1 725 ? -29.228 -9.629 12.742 1.00 96.75 725 GLU A C 1
ATOM 5949 O O . GLU A 1 725 ? -28.719 -9.123 13.742 1.00 96.75 725 GLU A O 1
ATOM 5954 N N . ARG A 1 726 ? -28.501 -10.003 11.691 1.00 96.00 726 ARG A N 1
ATOM 5955 C CA . ARG A 1 726 ? -27.054 -9.861 11.586 1.00 96.00 726 ARG A CA 1
ATOM 5956 C C . ARG A 1 726 ? -26.612 -8.402 11.595 1.00 96.00 726 ARG A C 1
ATOM 5958 O O . ARG A 1 726 ? -25.687 -8.051 12.325 1.00 96.00 726 ARG A O 1
ATOM 5965 N N . GLU A 1 727 ? -27.278 -7.553 10.814 1.00 96.12 727 GLU A N 1
ATOM 5966 C CA . GLU A 1 727 ? -27.010 -6.115 10.777 1.00 96.12 727 GLU A CA 1
ATOM 5967 C C . GLU A 1 727 ? -27.208 -5.481 12.151 1.00 96.12 727 GLU A C 1
ATOM 5969 O O . GLU A 1 727 ? -26.381 -4.686 12.597 1.00 96.12 727 GLU A O 1
ATOM 5974 N N . LYS A 1 728 ? -28.288 -5.866 12.839 1.00 94.62 728 LYS A N 1
ATOM 5975 C CA . LYS A 1 728 ? -28.583 -5.404 14.194 1.00 94.62 728 LYS A CA 1
ATOM 5976 C C . LYS A 1 728 ? -27.445 -5.752 15.156 1.00 94.62 728 LYS A C 1
ATOM 5978 O O . LYS A 1 728 ? -26.929 -4.857 15.817 1.00 94.62 728 LYS A O 1
ATOM 5983 N N . THR A 1 729 ? -27.007 -7.012 15.189 1.00 95.25 729 THR A N 1
ATOM 5984 C CA . THR A 1 729 ? -25.915 -7.450 16.076 1.00 95.25 729 THR A CA 1
ATOM 5985 C C . THR A 1 729 ? -24.588 -6.758 15.760 1.00 95.25 729 THR A C 1
ATOM 5987 O O . THR A 1 729 ? -23.878 -6.344 16.673 1.00 95.25 729 THR A O 1
ATOM 5990 N N . ILE A 1 730 ? -24.250 -6.584 14.477 1.00 94.81 730 ILE A N 1
ATOM 5991 C CA . ILE A 1 730 ? -23.037 -5.856 14.074 1.00 94.81 730 ILE A CA 1
ATOM 5992 C C . ILE A 1 730 ? -23.117 -4.395 14.531 1.00 94.81 730 ILE A C 1
ATOM 5994 O O . ILE A 1 730 ? -22.161 -3.880 15.106 1.00 94.81 730 ILE A O 1
ATOM 5998 N N . ARG A 1 731 ? -24.256 -3.731 14.321 1.00 92.06 731 ARG A N 1
ATOM 5999 C CA . ARG A 1 731 ? -24.467 -2.339 14.732 1.00 92.06 731 ARG A CA 1
ATOM 6000 C C . ARG A 1 731 ? -24.309 -2.151 16.238 1.00 92.06 731 ARG A C 1
ATOM 6002 O O . ARG A 1 731 ? -23.607 -1.233 16.649 1.00 92.06 731 ARG A O 1
ATOM 6009 N N . GLU A 1 732 ? -24.925 -3.019 17.038 1.00 90.19 732 GLU A N 1
ATOM 6010 C CA . GLU A 1 732 ? -24.795 -3.008 18.502 1.00 90.19 732 GLU A CA 1
ATOM 6011 C C . GLU A 1 732 ? -23.332 -3.167 18.935 1.00 90.19 732 GLU A C 1
ATOM 6013 O O . GLU A 1 732 ? -22.883 -2.526 19.882 1.00 90.19 732 GLU A O 1
ATOM 6018 N N . GLU A 1 733 ? -22.553 -3.983 18.224 1.00 90.38 733 GLU A N 1
ATOM 6019 C CA . GLU A 1 733 ? -21.139 -4.155 18.540 1.00 90.38 733 GLU A CA 1
ATOM 6020 C C . GLU A 1 733 ? -20.297 -2.919 18.193 1.00 90.38 733 GLU A C 1
ATOM 6022 O O . GLU A 1 733 ? -19.461 -2.503 18.993 1.00 90.38 733 GLU A O 1
ATOM 6027 N N . PHE A 1 734 ? -20.540 -2.278 17.048 1.00 89.75 734 PHE A N 1
ATOM 6028 C CA . PHE A 1 734 ? -19.879 -1.011 16.713 1.00 89.75 734 PHE A CA 1
ATOM 6029 C C . PHE A 1 734 ? -20.259 0.114 17.679 1.00 89.75 734 PHE A C 1
ATOM 6031 O O . PHE A 1 734 ? -19.402 0.923 18.034 1.00 89.75 734 PHE A O 1
ATOM 6038 N N . GLN A 1 735 ? -21.509 0.140 18.150 1.00 85.69 735 GLN A N 1
ATOM 6039 C CA . GLN A 1 735 ? -21.936 1.080 19.182 1.00 85.69 735 GLN A CA 1
ATOM 6040 C C . GLN A 1 735 ? -21.116 0.912 20.461 1.00 85.69 735 GLN A C 1
ATOM 6042 O O . GLN A 1 735 ? -20.655 1.915 20.978 1.00 85.69 735 GLN A O 1
ATOM 6047 N N . LYS A 1 736 ? -20.815 -0.311 20.913 1.00 83.88 736 LYS A N 1
AT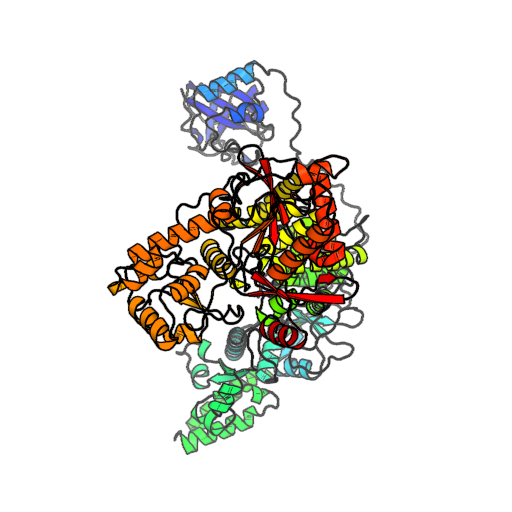OM 6048 C CA . LYS A 1 736 ? -19.940 -0.534 22.086 1.00 83.88 736 LYS A CA 1
ATOM 6049 C C . LYS A 1 736 ? -18.496 -0.071 21.870 1.00 83.88 736 LYS A C 1
ATOM 6051 O O . LYS A 1 736 ? -17.810 0.284 22.824 1.00 83.88 736 LYS A O 1
ATOM 6056 N N . LEU A 1 737 ? -18.007 -0.105 20.628 1.00 84.06 737 LEU A N 1
ATOM 6057 C CA . LEU A 1 737 ? -16.642 0.316 20.288 1.00 84.06 737 LEU A CA 1
ATOM 6058 C C . LEU A 1 737 ? -16.487 1.842 20.239 1.00 84.06 737 LEU A C 1
ATOM 6060 O O . LEU A 1 737 ? -15.417 2.352 20.576 1.00 84.06 737 LEU A O 1
ATOM 6064 N N . VAL A 1 738 ? -17.531 2.555 19.807 1.00 79.31 738 VAL A N 1
ATOM 6065 C CA . VAL A 1 738 ? -17.555 4.026 19.700 1.00 79.31 738 VAL A CA 1
ATOM 6066 C C . VAL A 1 738 ? -18.115 4.673 20.965 1.00 79.31 738 VAL A C 1
ATOM 6068 O O . VAL A 1 738 ? -17.640 5.711 21.399 1.00 79.31 738 VAL A O 1
ATOM 6071 N N . TYR A 1 739 ? -19.069 4.025 21.611 1.00 65.56 739 TYR A N 1
ATOM 6072 C CA . TYR A 1 739 ? -19.604 4.379 22.913 1.00 65.56 739 TYR A CA 1
ATOM 6073 C C . TYR A 1 739 ? -19.280 3.242 23.884 1.00 65.56 739 TYR A C 1
ATOM 6075 O O . TYR A 1 739 ? -20.164 2.451 24.222 1.00 65.56 739 TYR A O 1
ATOM 6083 N N . PRO A 1 740 ? -18.019 3.112 24.337 1.00 54.44 740 PRO A N 1
ATOM 6084 C CA . PRO A 1 740 ? -17.771 2.366 25.558 1.00 54.44 740 PRO A CA 1
ATOM 6085 C C . PRO A 1 740 ? -18.504 3.156 26.640 1.00 54.44 740 PRO A C 1
ATOM 6087 O O . PRO A 1 740 ? -18.032 4.223 27.017 1.00 54.44 740 PRO A O 1
ATOM 6090 N N . GLU A 1 741 ? -19.720 2.728 26.978 1.00 40.47 741 GLU A N 1
ATOM 6091 C CA . GLU A 1 741 ? -20.724 3.488 27.722 1.00 40.47 741 GLU A CA 1
ATOM 6092 C C . GLU A 1 741 ? -20.106 4.509 28.690 1.00 40.47 741 GLU A C 1
ATOM 6094 O O . GLU A 1 741 ? -19.414 4.161 29.647 1.00 40.47 741 GLU A O 1
ATOM 6099 N N . THR A 1 742 ? -20.434 5.787 28.488 1.00 34.19 742 THR A N 1
ATOM 6100 C CA . THR A 1 742 ? -20.324 6.852 29.500 1.00 34.19 742 THR A CA 1
ATOM 6101 C C . THR A 1 742 ? -21.263 6.627 30.692 1.00 34.19 742 THR A C 1
ATOM 6103 O O . THR A 1 742 ? -21.408 7.502 31.541 1.00 34.19 742 THR A O 1
ATOM 6106 N N . ASP A 1 743 ? -21.844 5.432 30.789 1.00 31.20 743 ASP A N 1
ATOM 6107 C CA . ASP A 1 743 ? -22.665 4.941 31.879 1.00 31.20 743 ASP A CA 1
ATOM 6108 C C . ASP A 1 743 ? -22.056 3.672 32.496 1.00 31.20 743 ASP A C 1
ATOM 6110 O O . ASP A 1 743 ? -22.729 2.695 32.812 1.00 31.20 743 ASP A O 1
ATOM 6114 N N . SER A 1 744 ? -20.750 3.712 32.779 1.00 34.31 744 SER A N 1
ATOM 6115 C CA . SER A 1 744 ? -20.089 2.729 33.648 1.00 34.31 744 SER A CA 1
ATOM 6116 C C . SER A 1 744 ? -20.603 2.758 35.102 1.00 34.31 744 SER A C 1
ATOM 6118 O O . SER A 1 744 ? -19.895 2.312 35.995 1.00 34.31 744 SER A O 1
ATOM 6120 N N . SER A 1 745 ? -21.787 3.319 35.367 1.00 35.75 745 SER A N 1
ATOM 6121 C CA . SER A 1 745 ? -22.535 3.128 36.610 1.00 35.75 745 SER A CA 1
ATOM 6122 C C . SER A 1 745 ? -23.455 1.903 36.544 1.00 35.75 745 SER A C 1
ATOM 6124 O O . SER A 1 745 ? -23.865 1.385 37.583 1.00 35.75 745 SER A O 1
ATOM 6126 N N . SER A 1 746 ? -23.705 1.376 35.341 1.00 36.66 746 SER A N 1
ATOM 6127 C CA . SER A 1 746 ? -24.327 0.077 35.164 1.00 36.66 746 SER A CA 1
ATOM 6128 C C . SER A 1 746 ? -23.678 -0.712 34.024 1.00 36.66 746 SER A C 1
ATOM 6130 O O . SER A 1 746 ? -24.298 -0.994 33.004 1.00 36.66 746 SER A O 1
ATOM 6132 N N . ILE A 1 747 ? -22.505 -1.294 34.300 1.00 47.38 747 ILE A N 1
ATOM 6133 C CA . ILE A 1 747 ? -22.417 -2.742 34.039 1.00 47.38 747 ILE A CA 1
ATOM 6134 C C . ILE A 1 747 ? -23.726 -3.319 34.573 1.00 47.38 747 ILE A C 1
ATOM 6136 O O . ILE A 1 747 ? -24.141 -2.855 35.635 1.00 47.38 747 ILE A O 1
ATOM 6140 N N . ASP A 1 748 ? -24.405 -4.239 33.885 1.00 57.78 748 ASP A N 1
ATOM 6141 C CA . ASP A 1 748 ? -25.585 -4.892 34.461 1.00 57.78 748 ASP A CA 1
ATOM 6142 C C . ASP A 1 748 ? -25.135 -5.700 35.696 1.00 57.78 748 ASP A C 1
ATOM 6144 O O . ASP A 1 748 ? -24.945 -6.910 35.679 1.00 57.78 748 ASP A O 1
ATOM 6148 N N . LEU A 1 749 ? -24.846 -4.980 36.778 1.00 62.47 749 LEU A N 1
ATOM 6149 C CA . LEU A 1 749 ? -24.447 -5.427 38.087 1.00 62.47 749 LEU A CA 1
ATOM 6150 C C . LEU A 1 749 ? -25.601 -6.241 38.618 1.00 62.47 749 LEU A C 1
ATOM 6152 O O . LEU A 1 749 ? -25.363 -7.233 39.279 1.00 62.47 749 LEU A O 1
ATOM 6156 N N . GLN A 1 750 ? -26.842 -5.900 38.256 1.00 68.94 750 GLN A N 1
ATOM 6157 C CA . GLN A 1 750 ? -27.970 -6.760 38.562 1.00 68.94 750 GLN A CA 1
ATOM 6158 C C . GLN A 1 750 ? -27.845 -8.121 37.887 1.00 68.94 750 GLN A C 1
ATOM 6160 O O . GLN A 1 750 ? -28.245 -9.096 38.504 1.00 68.94 750 GLN A O 1
ATOM 6165 N N . GLU A 1 751 ? -27.299 -8.231 36.675 1.00 72.31 751 GLU A N 1
ATOM 6166 C CA . GLU A 1 751 ? -27.006 -9.520 36.044 1.00 72.31 751 GLU A CA 1
ATOM 6167 C C . GLU A 1 751 ? -25.777 -10.215 36.639 1.00 72.31 751 GLU A C 1
ATOM 6169 O O . GLU A 1 751 ? -25.865 -11.402 36.955 1.00 72.31 751 GLU A O 1
ATOM 6174 N N . LEU A 1 752 ? -24.675 -9.494 36.869 1.00 75.31 752 LEU A N 1
ATOM 6175 C CA . LEU A 1 752 ? -23.470 -10.063 37.482 1.00 75.31 752 LEU A CA 1
ATOM 6176 C C . LEU A 1 752 ? -23.701 -10.536 38.917 1.00 75.31 752 LEU A C 1
ATOM 6178 O O . LEU A 1 752 ? -23.106 -11.527 39.305 1.00 75.31 752 LEU A O 1
ATOM 6182 N N . LEU A 1 753 ? -24.571 -9.874 39.684 1.00 80.56 753 LEU A N 1
ATOM 6183 C CA . LEU A 1 753 ? -24.921 -10.233 41.062 1.00 80.56 753 LEU A CA 1
ATOM 6184 C C . LEU A 1 753 ? -25.911 -11.414 41.143 1.00 80.56 753 LEU A C 1
ATOM 6186 O O . LEU A 1 753 ? -26.248 -11.835 42.246 1.00 80.56 753 LEU A O 1
ATOM 6190 N N . LYS A 1 754 ? -26.400 -11.969 40.016 1.00 78.50 754 LYS A N 1
ATOM 6191 C CA . LYS A 1 754 ? -27.358 -13.099 40.044 1.00 78.50 754 LYS A CA 1
ATOM 6192 C C . LYS A 1 754 ? -26.727 -14.404 40.510 1.00 78.50 754 LYS A C 1
ATOM 6194 O O . LYS A 1 754 ? -27.426 -15.205 41.128 1.00 78.50 754 LYS A O 1
ATOM 6199 N N . ARG A 1 755 ? -25.476 -14.672 40.123 1.00 77.62 755 ARG A N 1
ATOM 6200 C CA . ARG A 1 755 ? -24.763 -15.911 40.462 1.00 77.62 755 ARG A CA 1
ATOM 6201 C C . ARG A 1 755 ? -23.264 -15.797 40.203 1.00 77.62 755 ARG A C 1
ATOM 6203 O O . ARG A 1 755 ? -22.860 -15.167 39.230 1.00 77.62 755 ARG A O 1
ATOM 6210 N N . GLU A 1 756 ? -22.481 -16.512 41.001 1.00 82.62 756 GLU A N 1
ATOM 6211 C CA . GLU A 1 756 ? -21.118 -16.892 40.628 1.00 82.62 756 GLU A CA 1
ATOM 6212 C C . GLU A 1 756 ? -21.157 -17.943 39.510 1.00 82.62 756 GLU A C 1
ATOM 6214 O O . GLU A 1 756 ? -22.034 -18.815 39.467 1.00 82.62 756 GLU A O 1
ATOM 6219 N N . ASP A 1 757 ? -20.204 -17.866 38.588 1.00 82.25 757 ASP A N 1
ATOM 6220 C CA . ASP A 1 757 ? -20.013 -18.869 37.546 1.00 82.25 757 ASP A CA 1
ATOM 6221 C C . ASP A 1 757 ? -18.529 -18.997 37.173 1.00 82.25 757 ASP A C 1
ATOM 6223 O O . ASP A 1 757 ? -17.643 -18.520 37.880 1.00 82.25 757 ASP A O 1
ATOM 6227 N N . GLN A 1 758 ? -18.223 -19.692 36.076 1.00 80.31 758 GLN A N 1
ATOM 6228 C CA . GLN A 1 758 ? -16.838 -19.890 35.641 1.00 80.31 758 GLN A CA 1
ATOM 6229 C C . GLN A 1 758 ? -16.076 -18.571 35.408 1.00 80.31 758 GLN A C 1
ATOM 6231 O O . GLN A 1 758 ? -14.865 -18.539 35.615 1.00 80.31 758 GLN A O 1
ATOM 6236 N N . ASN A 1 759 ? -16.777 -17.480 35.078 1.00 82.94 759 ASN A N 1
ATOM 6237 C CA . ASN A 1 759 ? -16.213 -16.181 34.721 1.00 82.94 759 ASN A CA 1
ATOM 6238 C C . ASN A 1 759 ? -16.497 -15.080 35.758 1.00 82.94 759 ASN A C 1
ATOM 6240 O O . ASN A 1 759 ? -16.029 -13.959 35.562 1.00 82.94 759 ASN A O 1
ATOM 6244 N N . VAL A 1 760 ? -17.250 -15.358 36.827 1.00 88.19 760 VAL A N 1
ATOM 6245 C CA . VAL A 1 760 ? -17.636 -14.374 37.855 1.00 88.19 760 VAL A CA 1
ATOM 6246 C C . VAL A 1 760 ? -17.446 -14.956 39.256 1.00 88.19 760 VAL A C 1
ATOM 6248 O O . VAL A 1 760 ? -17.949 -16.038 39.540 1.00 88.19 760 VAL A O 1
ATOM 6251 N N . GLU A 1 761 ? -16.754 -14.221 40.127 1.00 92.94 761 GLU A N 1
ATOM 6252 C CA . GLU A 1 761 ? -16.493 -14.577 41.531 1.00 92.94 761 GLU A CA 1
ATOM 6253 C C . GLU A 1 761 ? -16.827 -13.406 42.462 1.00 92.94 761 GLU A C 1
ATOM 6255 O O . GLU A 1 761 ? -16.519 -12.251 42.141 1.00 92.94 761 GLU A O 1
ATOM 6260 N N . PHE A 1 762 ? -17.387 -13.693 43.637 1.00 94.56 762 PHE A N 1
ATOM 6261 C CA . PHE A 1 762 ? -17.700 -12.717 44.675 1.00 94.56 762 PHE A CA 1
ATOM 6262 C C . PHE A 1 762 ? -16.790 -12.873 45.893 1.00 94.56 762 PHE A C 1
ATOM 6264 O O . PHE A 1 762 ? -16.372 -13.966 46.287 1.00 94.56 762 PHE A O 1
ATOM 6271 N N . LYS A 1 763 ? -16.470 -11.746 46.529 1.00 94.75 763 LYS A N 1
ATOM 6272 C CA . LYS A 1 763 ? -15.810 -11.697 47.833 1.00 94.75 763 LYS A CA 1
ATOM 6273 C C . LYS A 1 763 ? -16.429 -10.592 48.674 1.00 94.75 763 LYS A C 1
ATOM 6275 O O . LYS A 1 763 ? -16.442 -9.427 48.279 1.00 94.75 763 LYS A O 1
ATOM 6280 N N . GLU A 1 764 ? -16.887 -10.935 49.879 1.00 95.38 764 GLU A N 1
ATOM 6281 C CA . GLU A 1 764 ? -17.562 -9.957 50.745 1.00 95.38 764 GLU A CA 1
ATOM 6282 C C . GLU A 1 764 ? -16.623 -8.812 51.134 1.00 95.38 764 GLU A C 1
ATOM 6284 O O . GLU A 1 764 ? -17.046 -7.665 51.237 1.00 95.38 764 GLU A O 1
ATOM 6289 N N . THR A 1 765 ? -15.339 -9.119 51.330 1.00 95.69 765 THR A N 1
ATOM 6290 C CA . THR A 1 765 ? -14.307 -8.156 51.733 1.00 95.69 765 THR A CA 1
ATOM 6291 C C . THR A 1 765 ? -12.953 -8.539 51.135 1.00 95.69 765 THR A C 1
ATOM 6293 O O . THR A 1 765 ? -12.720 -9.701 50.794 1.00 95.69 765 THR A O 1
ATOM 6296 N N . LEU A 1 766 ? -12.036 -7.576 51.049 1.00 95.50 766 LEU A N 1
ATOM 6297 C CA . LEU A 1 766 ? -10.639 -7.813 50.675 1.00 95.50 766 LEU A CA 1
ATOM 6298 C C . LEU A 1 766 ? -9.818 -8.358 51.852 1.00 95.50 766 LEU A C 1
ATOM 6300 O O . LEU A 1 766 ? -8.964 -9.226 51.666 1.00 95.50 766 LEU A O 1
ATOM 6304 N N . ARG A 1 767 ? -10.016 -7.811 53.060 1.00 94.25 767 ARG A N 1
ATOM 6305 C CA . ARG A 1 767 ? -9.154 -8.102 54.221 1.00 94.25 767 ARG A CA 1
ATOM 6306 C C . ARG A 1 767 ? -9.845 -8.067 55.583 1.00 94.25 767 ARG A C 1
ATOM 6308 O O . ARG A 1 767 ? -9.165 -8.266 56.593 1.00 94.25 767 ARG A O 1
ATOM 6315 N N . TRP A 1 768 ? -11.148 -7.804 55.651 1.00 94.25 768 TRP A N 1
ATOM 6316 C CA . TRP A 1 768 ? -11.893 -7.745 56.911 1.00 94.25 768 TRP A CA 1
ATOM 6317 C C . TRP A 1 768 ? -12.641 -9.049 57.202 1.00 94.25 768 TRP A C 1
ATOM 6319 O O . TRP A 1 768 ? -13.623 -9.387 56.551 1.00 94.25 768 TRP A O 1
ATOM 6329 N N . ASP A 1 769 ? -12.232 -9.774 58.241 1.00 92.81 769 ASP A N 1
ATOM 6330 C CA . ASP A 1 769 ? -12.947 -10.983 58.645 1.00 92.81 769 ASP A CA 1
ATOM 6331 C C . ASP A 1 769 ? -14.231 -10.613 59.389 1.00 92.81 769 ASP A C 1
ATOM 6333 O O . ASP A 1 769 ? -14.206 -10.200 60.548 1.00 92.81 769 ASP A O 1
ATOM 6337 N N . VAL A 1 770 ? -15.362 -10.784 58.710 1.00 90.06 770 VAL A N 1
ATOM 6338 C CA . VAL A 1 770 ? -16.701 -10.430 59.202 1.00 90.06 770 VAL A CA 1
ATOM 6339 C C . VAL A 1 770 ? -17.099 -11.228 60.445 1.00 90.06 770 VAL A C 1
ATOM 6341 O O . VAL A 1 770 ? -17.865 -10.740 61.271 1.00 90.06 770 VAL A O 1
ATOM 6344 N N . ARG A 1 771 ? -16.571 -12.447 60.617 1.00 89.12 771 ARG A N 1
ATOM 6345 C CA . ARG A 1 771 ? -16.895 -13.310 61.765 1.00 89.12 771 ARG A CA 1
ATOM 6346 C C . ARG A 1 771 ? -16.050 -12.968 62.986 1.00 89.12 771 ARG A C 1
ATOM 6348 O O . ARG A 1 771 ? -16.526 -13.095 64.111 1.00 89.12 771 ARG A O 1
ATOM 6355 N N . GLN A 1 772 ? -14.793 -12.588 62.769 1.00 90.50 772 GLN A N 1
ATOM 6356 C CA . GLN A 1 772 ? -13.841 -12.264 63.838 1.00 90.50 772 GLN A CA 1
ATOM 6357 C C . GLN A 1 772 ? -13.758 -10.765 64.154 1.00 90.50 772 GLN A C 1
ATOM 6359 O O . GLN A 1 772 ? -13.068 -10.399 65.105 1.00 90.50 772 GLN A O 1
ATOM 6364 N N . ASP A 1 773 ? -14.423 -9.933 63.353 1.00 90.56 773 ASP A N 1
ATOM 6365 C CA . ASP A 1 773 ? -14.479 -8.473 63.449 1.00 90.56 773 ASP A CA 1
ATOM 6366 C C . ASP A 1 773 ? -13.091 -7.814 63.543 1.00 90.56 773 ASP A C 1
ATOM 6368 O O . ASP A 1 773 ? -12.807 -6.970 64.394 1.00 90.56 773 ASP A O 1
ATOM 6372 N N . LYS A 1 774 ? -12.168 -8.270 62.687 1.00 92.69 774 LYS A N 1
ATOM 6373 C CA . LYS A 1 774 ? -10.785 -7.775 62.636 1.00 92.69 774 LYS A CA 1
ATOM 6374 C C . LYS A 1 774 ? -10.156 -7.975 61.260 1.00 92.69 774 LYS A C 1
ATOM 6376 O O . LYS A 1 774 ? -10.612 -8.785 60.456 1.00 92.69 774 LYS A O 1
ATOM 6381 N N . ILE A 1 775 ? -9.028 -7.303 61.026 1.00 93.50 775 ILE A N 1
ATOM 6382 C CA . ILE A 1 775 ? -8.212 -7.502 59.821 1.00 93.50 775 ILE A CA 1
ATOM 6383 C C . ILE A 1 775 ? -7.650 -8.930 59.796 1.00 93.50 775 ILE A C 1
ATOM 6385 O O . ILE A 1 775 ? -7.006 -9.374 60.752 1.00 93.50 775 ILE A O 1
ATOM 6389 N N . ASN A 1 776 ? -7.842 -9.619 58.673 1.00 93.06 776 ASN A N 1
ATOM 6390 C CA . ASN A 1 776 ? -7.324 -10.951 58.399 1.00 93.06 776 ASN A CA 1
ATOM 6391 C C . ASN A 1 776 ? -6.564 -10.962 57.057 1.00 93.06 776 ASN A C 1
ATOM 6393 O O . ASN A 1 776 ? -7.177 -11.099 55.998 1.00 93.06 776 ASN A O 1
ATOM 6397 N N . PRO A 1 777 ? -5.221 -10.867 57.082 1.00 87.75 777 PRO A N 1
ATOM 6398 C CA . PRO A 1 777 ? -4.399 -10.878 55.870 1.00 87.75 777 PRO A CA 1
ATOM 6399 C C . PRO A 1 777 ? -4.519 -12.152 55.020 1.00 87.75 777 PRO A C 1
ATOM 6401 O O . PRO A 1 777 ? -4.113 -12.138 53.862 1.00 87.75 777 PRO A O 1
ATOM 6404 N N . ALA A 1 778 ? -5.059 -13.252 55.561 1.00 89.44 778 ALA A N 1
ATOM 6405 C CA . ALA A 1 778 ? -5.276 -14.471 54.783 1.00 89.44 778 ALA A CA 1
ATOM 6406 C C . ALA A 1 778 ? -6.346 -14.284 53.692 1.00 89.44 778 ALA A C 1
ATOM 6408 O O . ALA A 1 778 ? -6.284 -14.955 52.668 1.00 89.44 778 ALA A O 1
ATOM 6409 N N . LEU A 1 779 ? -7.288 -13.350 53.871 1.00 92.12 779 LEU A N 1
ATOM 6410 C CA . LEU A 1 779 ? -8.291 -13.016 52.851 1.00 92.12 779 LEU A CA 1
ATOM 6411 C C . LEU A 1 779 ? -7.654 -12.353 51.619 1.00 92.12 779 LEU A C 1
ATOM 6413 O O . LEU A 1 779 ? -8.046 -12.641 50.491 1.00 92.12 779 LEU A O 1
ATOM 6417 N N . GLU A 1 780 ? -6.591 -11.567 51.816 1.00 94.62 780 GLU A N 1
ATOM 6418 C CA . GLU A 1 780 ? -5.821 -10.967 50.717 1.00 94.62 780 GLU A CA 1
ATOM 6419 C C . GLU A 1 780 ? -5.169 -12.052 49.838 1.00 94.62 780 GLU A C 1
ATOM 6421 O O . GLU A 1 780 ? -5.096 -11.919 48.617 1.00 94.62 780 GLU A O 1
ATOM 6426 N N . GLU A 1 781 ? -4.713 -13.150 50.454 1.00 93.69 781 GLU A N 1
ATOM 6427 C CA . GLU A 1 781 ? -4.164 -14.307 49.738 1.00 93.69 781 GLU A CA 1
ATOM 6428 C C . GLU A 1 781 ? -5.249 -15.048 48.943 1.00 93.69 781 GLU A C 1
ATOM 6430 O O . GLU A 1 781 ? -4.983 -15.503 47.832 1.00 93.69 781 GLU A O 1
ATOM 6435 N N . VAL A 1 782 ? -6.470 -15.155 49.480 1.00 93.50 782 VAL A N 1
ATOM 6436 C CA . VAL A 1 782 ? -7.614 -15.750 48.765 1.00 93.50 782 VAL A CA 1
ATOM 6437 C C . VAL A 1 782 ? -7.928 -14.953 47.499 1.00 93.50 782 VAL A C 1
ATOM 6439 O O . VAL A 1 782 ? -8.020 -15.541 46.426 1.00 93.50 782 VAL A O 1
ATOM 6442 N N . VAL A 1 783 ? -7.987 -13.622 47.590 1.00 95.06 783 VAL A N 1
ATOM 6443 C CA . VAL A 1 783 ? -8.193 -12.746 46.422 1.00 95.06 783 VAL A CA 1
ATOM 6444 C C . VAL A 1 783 ? -7.092 -12.934 45.372 1.00 95.06 783 VAL A C 1
ATOM 6446 O O . VAL A 1 783 ? -7.383 -13.058 44.184 1.00 95.06 783 VAL A O 1
ATOM 6449 N N . ALA A 1 784 ? -5.825 -13.023 45.788 1.00 95.00 784 ALA A N 1
ATOM 6450 C CA . ALA A 1 784 ? -4.721 -13.265 44.858 1.00 95.00 784 ALA A CA 1
ATOM 6451 C C . ALA A 1 784 ? -4.813 -14.636 44.157 1.00 95.00 784 ALA A C 1
ATOM 6453 O O . ALA A 1 784 ? -4.477 -14.738 42.975 1.00 95.00 784 ALA A O 1
ATOM 6454 N N . LYS A 1 785 ? -5.279 -15.680 44.858 1.00 95.19 785 LYS A N 1
ATOM 6455 C CA . LYS A 1 785 ? -5.505 -17.010 44.268 1.00 95.19 785 LYS A CA 1
ATOM 6456 C C . LYS A 1 785 ? -6.577 -16.975 43.191 1.00 95.19 785 LYS A C 1
ATOM 6458 O O . LYS A 1 785 ? -6.325 -17.490 42.107 1.00 95.19 785 LYS A O 1
ATOM 6463 N N . GLU A 1 786 ? -7.718 -16.343 43.460 1.00 94.75 786 GLU A N 1
ATOM 6464 C CA . GLU A 1 786 ? -8.803 -16.221 42.475 1.00 94.75 786 GLU A CA 1
ATOM 6465 C C . GLU A 1 786 ? -8.340 -15.509 41.207 1.00 94.75 786 GLU A C 1
ATOM 6467 O O . GLU A 1 786 ? -8.603 -15.962 40.096 1.00 94.75 786 GLU A O 1
ATOM 6472 N N . ILE A 1 787 ? -7.561 -14.441 41.362 1.00 94.75 787 ILE A N 1
ATOM 6473 C CA . ILE A 1 787 ? -7.024 -13.691 40.227 1.00 94.75 787 ILE A CA 1
ATOM 6474 C C . ILE A 1 787 ? -6.091 -14.553 39.376 1.00 94.75 787 ILE A C 1
ATOM 6476 O O . ILE A 1 787 ? -6.261 -14.613 38.160 1.00 94.75 787 ILE A O 1
ATOM 6480 N N . ALA A 1 788 ? -5.133 -15.253 39.990 1.00 95.12 788 ALA A N 1
ATO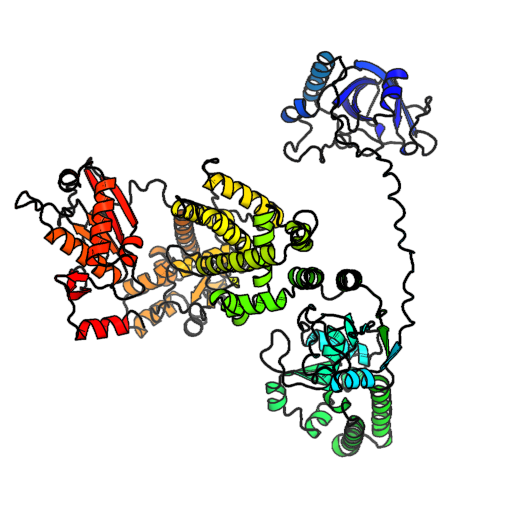M 6481 C CA . ALA A 1 788 ? -4.264 -16.167 39.250 1.00 95.12 788 ALA A CA 1
ATOM 6482 C C . ALA A 1 788 ? -5.066 -17.271 38.550 1.00 95.12 788 ALA A C 1
ATOM 6484 O O . ALA A 1 788 ? -4.774 -17.627 37.412 1.00 95.12 788 ALA A O 1
ATOM 6485 N N . CYS A 1 789 ? -6.108 -17.767 39.214 1.00 94.06 789 CYS A N 1
ATOM 6486 C CA . CYS A 1 789 ? -7.000 -18.780 38.682 1.00 94.06 789 CYS A CA 1
ATOM 6487 C C . CYS A 1 789 ? -7.710 -18.314 37.405 1.00 94.06 789 CYS A C 1
ATOM 6489 O O . CYS A 1 789 ? -7.654 -19.006 36.389 1.00 94.06 789 CYS A O 1
ATOM 6491 N N . PHE A 1 790 ? -8.301 -17.115 37.426 1.00 93.31 790 PHE A N 1
ATOM 6492 C CA . PHE A 1 790 ? -8.909 -16.495 36.249 1.00 93.31 790 PHE A CA 1
ATOM 6493 C C . PHE A 1 790 ? -7.897 -16.284 35.126 1.00 93.31 790 PHE A C 1
ATOM 6495 O O . PHE A 1 790 ? -8.139 -16.686 33.989 1.00 93.31 790 PHE A O 1
ATOM 6502 N N . MET A 1 791 ? -6.730 -15.721 35.442 1.00 92.56 791 MET A N 1
ATOM 6503 C CA . MET A 1 791 ? -5.674 -15.488 34.454 1.00 92.56 791 MET A CA 1
ATOM 6504 C C . MET A 1 791 ? -5.208 -16.779 33.766 1.00 92.56 791 MET A C 1
ATOM 6506 O O . MET A 1 791 ? -4.879 -16.751 32.582 1.00 92.56 791 MET A O 1
ATOM 6510 N N . ASN A 1 792 ? -5.223 -17.906 34.480 1.00 93.06 792 ASN A N 1
ATOM 6511 C CA . ASN A 1 792 ? -4.850 -19.221 33.958 1.00 93.06 792 ASN A CA 1
ATOM 6512 C C . ASN A 1 792 ? -5.992 -19.969 33.240 1.00 93.06 792 ASN A C 1
ATOM 6514 O O . ASN A 1 792 ? -5.761 -21.066 32.731 1.00 93.06 792 ASN A O 1
ATOM 6518 N N . SER A 1 793 ? -7.210 -19.415 33.212 1.00 86.31 793 SER A N 1
ATOM 6519 C CA . SER A 1 793 ? -8.425 -20.137 32.787 1.00 86.31 793 SER A CA 1
ATOM 6520 C C . SER A 1 793 ? -9.339 -19.322 31.863 1.00 86.31 793 SER A C 1
ATOM 6522 O O . SER A 1 793 ? -10.549 -19.514 31.870 1.00 86.31 793 SER A O 1
ATOM 6524 N N . GLY A 1 794 ? -8.775 -18.404 31.070 1.00 77.12 794 GLY A N 1
ATOM 6525 C CA . GLY A 1 794 ? -9.534 -17.627 30.075 1.00 77.12 794 GLY A CA 1
ATOM 6526 C C . GLY A 1 794 ? -9.966 -16.221 30.516 1.00 77.12 794 GLY A C 1
ATOM 6527 O O . GLY A 1 794 ? -10.582 -15.505 29.730 1.00 77.12 794 GLY A O 1
ATOM 6528 N N . GLY A 1 795 ? -9.581 -15.787 31.719 1.00 87.06 795 GLY A N 1
ATOM 6529 C CA . GLY A 1 795 ? -9.969 -14.503 32.304 1.00 87.06 795 GLY A CA 1
ATOM 6530 C C . GLY A 1 795 ? -11.296 -14.567 33.065 1.00 87.06 795 GLY A C 1
ATOM 6531 O O . GLY A 1 795 ? -11.899 -15.627 33.206 1.00 87.06 795 GLY A O 1
ATOM 6532 N N . GLY A 1 796 ? -11.744 -13.431 33.597 1.00 88.19 796 GLY A N 1
ATOM 6533 C CA . GLY A 1 796 ? -13.008 -13.333 34.325 1.00 88.19 796 GLY A CA 1
ATOM 6534 C C . GLY A 1 796 ? -13.183 -12.019 35.080 1.00 88.19 796 GLY A C 1
ATOM 6535 O O . GLY A 1 796 ? -12.493 -11.031 34.826 1.00 88.19 796 GLY A O 1
ATOM 6536 N N . LYS A 1 797 ? -14.143 -12.005 36.001 1.00 91.12 797 LYS A N 1
ATOM 6537 C CA . LYS A 1 797 ? -14.556 -10.847 36.793 1.00 91.12 797 LYS A CA 1
ATOM 6538 C C . LYS A 1 797 ? -14.566 -11.207 38.272 1.00 91.12 797 LYS A C 1
ATOM 6540 O O . LYS A 1 797 ? -15.175 -12.198 38.666 1.00 91.12 797 LYS A O 1
ATOM 6545 N N . LEU A 1 798 ? -13.936 -10.370 39.089 1.00 93.81 798 LEU A N 1
ATOM 6546 C CA . LEU A 1 798 ? -13.961 -10.484 40.546 1.00 93.81 798 LEU A CA 1
ATOM 6547 C C . LEU A 1 798 ? -14.677 -9.272 41.143 1.00 93.81 798 LEU A C 1
ATOM 6549 O O . LEU A 1 798 ? -14.229 -8.143 40.938 1.00 93.81 798 LEU A O 1
ATOM 6553 N N . LEU A 1 799 ? -15.749 -9.502 41.901 1.00 94.06 799 LEU A N 1
ATOM 6554 C CA . LEU A 1 799 ? -16.450 -8.459 42.647 1.00 94.06 799 LEU A CA 1
ATOM 6555 C C . LEU A 1 799 ? -16.076 -8.525 44.129 1.00 94.06 799 LEU A C 1
ATOM 6557 O O . LEU A 1 799 ? -16.206 -9.569 44.763 1.00 94.06 799 LEU A O 1
ATOM 6561 N N . ILE A 1 800 ? -15.648 -7.395 44.690 1.00 95.19 800 ILE A N 1
ATOM 6562 C CA . ILE A 1 800 ? -15.341 -7.232 46.113 1.00 95.19 800 ILE A CA 1
ATOM 6563 C C . ILE A 1 800 ? -16.366 -6.283 46.743 1.00 95.19 800 ILE A C 1
ATOM 6565 O O . ILE A 1 800 ? -16.659 -5.220 46.190 1.00 95.19 800 ILE A O 1
ATOM 6569 N N . GLY A 1 801 ? -16.896 -6.659 47.907 1.00 93.81 801 GLY A N 1
ATOM 6570 C CA . GLY A 1 801 ? -18.020 -5.986 48.565 1.00 93.81 801 GLY A CA 1
ATOM 6571 C C . GLY A 1 801 ? -19.360 -6.701 48.359 1.00 93.81 801 GLY A C 1
ATOM 6572 O O . GLY A 1 801 ? -20.412 -6.084 48.542 1.00 93.81 801 GLY A O 1
ATOM 6573 N N . VAL A 1 802 ? -19.336 -7.978 47.961 1.00 93.44 802 VAL A N 1
ATOM 6574 C CA . VAL A 1 802 ? -20.514 -8.805 47.642 1.00 93.44 802 VAL A CA 1
ATOM 6575 C C . VAL A 1 802 ? -20.398 -10.144 48.369 1.00 93.44 802 VAL A C 1
ATOM 6577 O O . VAL A 1 802 ? -19.344 -10.769 48.300 1.00 93.44 802 VAL A O 1
ATOM 6580 N N . ASP A 1 803 ? -21.433 -10.565 49.097 1.00 90.81 803 ASP A N 1
ATOM 6581 C CA . ASP A 1 803 ? -21.433 -11.883 49.752 1.00 90.81 803 ASP A CA 1
ATOM 6582 C C . ASP A 1 803 ? -21.700 -13.039 48.771 1.00 90.81 803 ASP A C 1
ATOM 6584 O O . ASP A 1 803 ? -22.072 -12.819 47.620 1.00 90.81 803 ASP A O 1
ATOM 6588 N N . ASP A 1 804 ? -21.513 -14.276 49.234 1.00 86.50 804 ASP A N 1
ATOM 6589 C CA . ASP A 1 804 ? -21.661 -15.493 48.417 1.00 86.50 804 ASP A CA 1
ATOM 6590 C C . ASP A 1 804 ? -23.091 -15.667 47.843 1.00 86.50 804 ASP A C 1
ATOM 6592 O O . ASP A 1 804 ? -23.296 -16.387 46.869 1.00 86.50 804 ASP A O 1
ATOM 6596 N N . ASP A 1 805 ? -24.088 -14.984 48.421 1.00 85.00 805 ASP A N 1
ATOM 6597 C CA . ASP A 1 805 ? -25.484 -14.979 47.963 1.00 85.00 805 ASP A CA 1
ATOM 6598 C C . ASP A 1 805 ? -25.768 -13.855 46.936 1.00 85.00 805 ASP A C 1
ATOM 6600 O O . ASP A 1 805 ? -26.913 -13.675 46.512 1.00 85.00 805 ASP A O 1
ATOM 6604 N N . GLY A 1 806 ? -24.756 -13.069 46.548 1.00 84.56 806 GLY A N 1
ATOM 6605 C CA . GLY A 1 806 ? -24.884 -11.947 45.612 1.00 84.56 806 GLY A CA 1
ATOM 6606 C C . GLY A 1 806 ? -25.397 -10.647 46.243 1.00 84.56 806 GLY A C 1
ATOM 6607 O O . GLY A 1 806 ? -25.708 -9.688 45.531 1.00 84.56 806 GLY A O 1
ATOM 6608 N N . ASN A 1 807 ? -25.493 -10.557 47.575 1.00 89.50 807 ASN A N 1
ATOM 6609 C CA . ASN A 1 807 ? -25.915 -9.327 48.241 1.00 89.50 807 ASN A CA 1
ATOM 6610 C C . ASN A 1 807 ? -24.746 -8.350 48.385 1.00 89.50 807 ASN A C 1
ATOM 6612 O O . ASN A 1 807 ? -23.694 -8.668 48.944 1.00 89.50 807 ASN A O 1
ATOM 6616 N N . VAL A 1 808 ? -24.976 -7.098 47.992 1.00 91.38 808 VAL A N 1
ATOM 6617 C CA . VAL A 1 808 ? -23.996 -6.019 48.147 1.00 91.38 808 VAL A CA 1
ATOM 6618 C C . VAL A 1 808 ? -23.858 -5.610 49.618 1.00 91.38 808 VAL A C 1
ATOM 6620 O O . VAL A 1 808 ? -24.792 -5.071 50.215 1.00 91.38 808 VAL A O 1
ATOM 6623 N N . LYS A 1 809 ? -22.673 -5.838 50.194 1.00 93.00 809 LYS A N 1
ATOM 6624 C CA . LYS A 1 809 ? -22.278 -5.395 51.545 1.00 93.00 809 LYS A CA 1
ATOM 6625 C C . LYS A 1 809 ? -21.460 -4.107 51.546 1.00 93.00 809 LYS A C 1
ATOM 6627 O O . LYS A 1 809 ? -21.434 -3.418 52.561 1.00 93.00 809 LYS A O 1
ATOM 6632 N N . GLY A 1 810 ? -20.826 -3.794 50.418 1.00 92.38 810 GLY A N 1
ATOM 6633 C CA . GLY A 1 810 ? -19.986 -2.617 50.235 1.00 92.38 810 GLY A CA 1
ATOM 6634 C C . GLY A 1 810 ? -18.575 -2.748 50.815 1.00 92.38 810 GLY A C 1
ATOM 6635 O O . GLY A 1 810 ? -18.237 -3.718 51.492 1.00 92.38 810 GLY A O 1
ATOM 6636 N N . LEU A 1 811 ? -17.745 -1.740 50.545 1.00 94.50 811 LEU A N 1
ATOM 6637 C CA . LEU A 1 811 ? -16.321 -1.717 50.905 1.00 94.50 811 LEU A CA 1
ATOM 6638 C C . LEU A 1 811 ? -16.003 -0.998 52.223 1.00 94.50 811 LEU A C 1
ATOM 6640 O O . LEU A 1 811 ? -14.842 -0.960 52.626 1.00 94.50 811 LEU A O 1
ATOM 6644 N N . ASP A 1 812 ? -16.997 -0.467 52.939 1.00 91.62 812 ASP A N 1
ATOM 6645 C CA . ASP A 1 812 ? -16.788 0.352 54.145 1.00 91.62 812 ASP A CA 1
ATOM 6646 C C . ASP A 1 812 ? -15.926 -0.334 55.214 1.00 91.62 812 ASP A C 1
ATOM 6648 O O . ASP A 1 812 ? -15.116 0.309 55.892 1.00 91.62 812 ASP A O 1
ATOM 6652 N N . ARG A 1 813 ? -16.075 -1.654 55.376 1.00 92.50 813 ARG A N 1
ATOM 6653 C CA . ARG A 1 813 ? -15.263 -2.444 56.314 1.00 92.50 813 ARG A CA 1
ATOM 6654 C C . ARG A 1 813 ? -13.788 -2.434 55.926 1.00 92.50 813 ARG A C 1
ATOM 6656 O O . ARG A 1 813 ? -12.940 -2.235 56.792 1.00 92.50 813 ARG A O 1
ATOM 6663 N N . ASP A 1 814 ? -13.488 -2.588 54.638 1.00 93.62 814 ASP A N 1
ATOM 6664 C CA . ASP A 1 814 ? -12.123 -2.530 54.122 1.00 93.62 814 ASP A CA 1
ATOM 6665 C C . ASP A 1 814 ? -11.585 -1.094 54.135 1.00 93.62 814 ASP A C 1
ATOM 6667 O O . ASP A 1 814 ? -10.462 -0.873 54.594 1.00 93.62 814 ASP A O 1
ATOM 6671 N N . TYR A 1 815 ? -12.389 -0.104 53.733 1.00 93.69 815 TYR A N 1
ATOM 6672 C CA . TYR A 1 815 ? -12.033 1.320 53.763 1.00 93.69 815 TYR A CA 1
ATOM 6673 C C . TYR A 1 815 ? -11.599 1.768 55.154 1.00 93.69 815 TYR A C 1
ATOM 6675 O O . TYR A 1 815 ? -10.564 2.420 55.305 1.00 93.69 815 TYR A O 1
ATOM 6683 N N . ASN A 1 816 ? -12.304 1.332 56.197 1.00 92.12 816 ASN A N 1
ATOM 6684 C CA . ASN A 1 816 ? -11.952 1.645 57.580 1.00 92.12 816 ASN A CA 1
ATOM 6685 C C . ASN A 1 816 ? -10.597 1.078 58.042 1.00 92.12 816 ASN A C 1
ATOM 6687 O O . ASN A 1 816 ? -10.096 1.507 59.084 1.00 92.12 816 ASN A O 1
ATOM 6691 N N . THR A 1 817 ? -9.977 0.174 57.277 1.00 90.62 817 THR A N 1
ATOM 6692 C CA . THR A 1 817 ? -8.622 -0.335 57.549 1.00 90.62 817 THR A CA 1
ATOM 6693 C C . THR A 1 817 ? -7.505 0.563 57.004 1.00 90.62 817 THR A C 1
ATOM 6695 O O . THR A 1 817 ? -6.334 0.337 57.325 1.00 90.62 817 THR A O 1
ATOM 6698 N N . PHE A 1 818 ? -7.840 1.579 56.198 1.00 89.38 818 PHE A N 1
ATOM 6699 C CA . PHE A 1 818 ? -6.886 2.481 55.547 1.00 89.38 818 PHE A CA 1
ATOM 6700 C C . PHE A 1 818 ? -6.893 3.888 56.156 1.00 89.38 818 PHE A C 1
ATOM 6702 O O . PHE A 1 818 ? -7.764 4.253 56.946 1.00 89.38 818 PHE A O 1
ATOM 6709 N N . LYS A 1 819 ? -5.885 4.701 55.807 1.00 83.62 819 LYS A N 1
ATOM 6710 C CA . LYS A 1 819 ? -5.724 6.047 56.379 1.00 83.62 819 LYS A CA 1
ATOM 6711 C C . LYS A 1 819 ? -6.757 7.025 55.835 1.00 83.62 819 LYS A C 1
ATOM 6713 O O . LYS A 1 819 ? -7.328 7.777 56.621 1.00 83.62 819 LYS A O 1
ATOM 6718 N N . LYS A 1 820 ? -6.953 7.042 54.514 1.00 81.00 820 LYS A N 1
ATOM 6719 C CA . LYS A 1 820 ? -7.892 7.959 53.854 1.00 81.00 820 LYS A CA 1
ATOM 6720 C C . LYS A 1 820 ? -9.314 7.420 53.761 1.00 81.00 820 LYS A C 1
ATOM 6722 O O . LYS A 1 820 ? -10.234 8.215 53.619 1.00 81.00 820 LYS A O 1
ATOM 6727 N N . LYS A 1 821 ? -9.482 6.106 53.947 1.00 89.69 821 LYS A N 1
ATOM 6728 C CA . LYS A 1 821 ? -10.777 5.413 53.953 1.00 89.69 821 LYS A CA 1
ATOM 6729 C C . LYS A 1 821 ? -11.586 5.631 52.671 1.00 89.69 821 LYS A C 1
ATOM 6731 O O . LYS A 1 821 ? -12.792 5.839 52.729 1.00 89.69 821 LYS A O 1
ATOM 6736 N N . ASP A 1 822 ? -10.899 5.603 51.538 1.00 83.44 822 ASP A N 1
ATOM 6737 C CA . ASP A 1 822 ? -11.458 5.823 50.210 1.00 83.44 822 ASP A CA 1
ATOM 6738 C C . ASP A 1 822 ? -11.021 4.721 49.227 1.00 83.44 822 ASP A C 1
ATOM 6740 O O . ASP A 1 822 ? -10.159 3.882 49.526 1.00 83.44 822 ASP A O 1
ATOM 6744 N N . SER A 1 823 ? -11.635 4.734 48.043 1.00 80.25 823 SER A N 1
ATOM 6745 C CA . SER A 1 823 ? -11.344 3.826 46.928 1.00 80.25 823 SER A CA 1
ATOM 6746 C C . SER A 1 823 ? -9.895 3.929 46.440 1.00 80.25 823 SER A C 1
ATOM 6748 O O . SER A 1 823 ? -9.287 2.917 46.087 1.00 80.25 823 SER A O 1
ATOM 6750 N N . ASP A 1 824 ? -9.296 5.121 46.503 1.00 77.50 824 ASP A N 1
ATOM 6751 C CA . ASP A 1 824 ? -7.902 5.376 46.129 1.00 77.50 824 ASP A CA 1
ATOM 6752 C C . ASP A 1 824 ? -6.900 4.590 46.996 1.00 77.50 824 ASP A C 1
ATOM 6754 O O . ASP A 1 824 ? -5.967 3.969 46.471 1.00 77.50 824 ASP A O 1
ATOM 6758 N N . ASP A 1 825 ? -7.038 4.630 48.329 1.00 85.12 825 ASP A N 1
ATOM 6759 C CA . ASP A 1 825 ? -6.179 3.853 49.236 1.00 85.12 825 ASP A CA 1
ATOM 6760 C C . ASP A 1 825 ? -6.441 2.343 49.085 1.00 85.12 825 ASP A C 1
ATOM 6762 O O . ASP A 1 825 ? -5.489 1.553 49.099 1.00 85.12 825 ASP A O 1
ATOM 6766 N N . PHE A 1 826 ? -7.702 1.940 48.881 1.00 91.94 826 PHE A N 1
ATOM 6767 C CA . PHE A 1 826 ? -8.072 0.544 48.634 1.00 91.94 826 PHE A CA 1
ATOM 6768 C C . PHE A 1 826 ? -7.406 -0.001 47.364 1.00 91.94 826 PHE A C 1
ATOM 6770 O O . PHE A 1 826 ? -6.742 -1.038 47.416 1.00 91.94 826 PHE A O 1
ATOM 6777 N N . GLN A 1 827 ? -7.502 0.716 46.240 1.00 86.50 827 GLN A N 1
ATOM 6778 C CA . GLN A 1 827 ? -6.915 0.300 44.963 1.00 86.50 827 GLN A CA 1
ATOM 6779 C C . GLN A 1 827 ? -5.389 0.182 45.051 1.00 86.50 827 GLN A C 1
ATOM 6781 O O . GLN A 1 827 ? -4.799 -0.766 44.523 1.00 86.50 827 GLN A O 1
ATOM 6786 N N . LYS A 1 828 ? -4.726 1.113 45.750 1.00 86.69 828 LYS A N 1
ATOM 6787 C CA . LYS A 1 828 ? -3.275 1.042 45.989 1.00 86.69 828 LYS A CA 1
ATOM 6788 C C . LYS A 1 828 ? -2.898 -0.183 46.810 1.00 86.69 828 LYS A C 1
ATOM 6790 O O . LYS A 1 828 ? -1.930 -0.866 46.474 1.00 86.69 828 LYS A O 1
ATOM 6795 N N . HIS A 1 829 ? -3.642 -0.470 47.878 1.00 92.62 829 HIS A N 1
ATOM 6796 C CA . HIS A 1 829 ? -3.395 -1.651 48.706 1.00 92.62 829 HIS A CA 1
ATOM 6797 C C . HIS A 1 829 ? -3.610 -2.943 47.916 1.00 92.62 829 HIS A C 1
ATOM 6799 O O . HIS A 1 829 ? -2.748 -3.819 47.936 1.00 92.62 829 HIS A O 1
ATOM 6805 N N . LEU A 1 830 ? -4.696 -3.020 47.148 1.00 91.94 830 LEU A N 1
ATOM 6806 C CA . LEU A 1 830 ? -4.992 -4.139 46.261 1.00 91.94 830 LEU A CA 1
ATOM 6807 C C . LEU A 1 830 ? -3.874 -4.357 45.236 1.00 91.94 830 LEU A C 1
ATOM 6809 O O . LEU A 1 830 ? -3.348 -5.459 45.125 1.00 91.94 830 LEU A O 1
ATOM 6813 N N . THR A 1 831 ? -3.404 -3.296 44.582 1.00 86.69 831 THR A N 1
ATOM 6814 C CA . THR A 1 831 ? -2.265 -3.366 43.651 1.00 86.69 831 THR A CA 1
ATOM 6815 C C . THR A 1 831 ? -1.005 -3.909 44.339 1.00 86.69 831 THR A C 1
ATOM 6817 O O . THR A 1 831 ? -0.307 -4.759 43.786 1.00 86.69 831 THR A O 1
ATOM 6820 N N . ASN A 1 832 ? -0.725 -3.485 45.575 1.00 89.69 832 ASN A N 1
ATOM 6821 C CA . ASN A 1 832 ? 0.414 -3.993 46.345 1.00 89.69 832 ASN A CA 1
ATOM 6822 C C . ASN A 1 832 ? 0.272 -5.481 46.704 1.00 89.69 832 ASN A C 1
ATOM 6824 O O . ASN A 1 832 ? 1.268 -6.206 46.670 1.00 89.69 832 ASN A O 1
ATOM 6828 N N . ILE A 1 833 ? -0.942 -5.948 47.013 1.00 93.38 833 ILE A N 1
ATOM 6829 C CA . ILE A 1 833 ? -1.246 -7.373 47.221 1.00 93.38 833 ILE A CA 1
ATOM 6830 C C . ILE A 1 833 ? -0.914 -8.161 45.949 1.00 93.38 833 ILE A C 1
ATOM 6832 O O . ILE A 1 833 ? -0.193 -9.157 46.023 1.00 93.38 833 ILE A O 1
ATOM 6836 N N . LEU A 1 834 ? -1.350 -7.693 44.776 1.00 92.44 834 LEU A N 1
ATOM 6837 C CA . LEU A 1 834 ? -1.053 -8.366 43.505 1.00 92.44 834 LEU A CA 1
ATOM 6838 C C . LEU A 1 834 ? 0.445 -8.418 43.222 1.00 92.44 834 LEU A C 1
ATOM 6840 O O . LEU A 1 834 ? 0.971 -9.470 42.877 1.00 92.44 834 LEU A O 1
ATOM 6844 N N . ILE A 1 835 ? 1.161 -7.311 43.427 1.00 87.81 835 ILE A N 1
ATOM 6845 C CA . ILE A 1 835 ? 2.617 -7.276 43.245 1.00 87.81 835 ILE A CA 1
ATOM 6846 C C . ILE A 1 835 ? 3.306 -8.270 44.187 1.00 87.81 835 ILE A C 1
ATOM 6848 O O . ILE A 1 835 ? 4.243 -8.953 43.772 1.00 87.81 835 ILE A O 1
ATOM 6852 N N . LYS A 1 836 ? 2.842 -8.361 45.439 1.00 91.69 836 LYS A N 1
ATOM 6853 C CA . LYS A 1 836 ? 3.389 -9.262 46.458 1.00 91.69 836 LYS A CA 1
ATOM 6854 C C . LYS A 1 836 ? 3.180 -10.736 46.101 1.00 91.69 836 LYS A C 1
ATOM 6856 O O . LYS A 1 836 ? 4.123 -11.512 46.230 1.00 91.69 836 LYS A O 1
ATOM 6861 N N . TYR A 1 837 ? 1.967 -11.122 45.705 1.00 94.38 837 TYR A N 1
ATOM 6862 C CA . TYR A 1 837 ? 1.606 -12.530 45.507 1.00 94.38 837 TYR A CA 1
ATOM 6863 C C . TYR A 1 837 ? 1.804 -13.021 44.069 1.00 94.38 837 TYR A C 1
ATOM 6865 O O . TYR A 1 837 ? 2.125 -14.190 43.883 1.00 94.38 837 TYR A O 1
ATOM 6873 N N . LEU A 1 838 ? 1.625 -12.162 43.065 1.00 94.06 838 LEU A N 1
ATOM 6874 C CA . LEU A 1 838 ? 1.562 -12.535 41.641 1.00 94.06 838 LEU A CA 1
ATOM 6875 C C . LEU A 1 838 ? 2.655 -11.865 40.791 1.00 94.06 838 LEU A C 1
ATOM 6877 O O . LEU A 1 838 ? 2.946 -12.300 39.679 1.00 94.06 838 LEU A O 1
ATOM 6881 N N . GLY A 1 839 ? 3.293 -10.814 41.314 1.00 89.19 839 GLY A N 1
ATOM 6882 C CA . GLY A 1 839 ? 4.356 -10.073 40.640 1.00 89.19 839 GLY A CA 1
ATOM 6883 C C . GLY A 1 839 ? 3.878 -8.813 39.909 1.00 89.19 839 GLY A C 1
ATOM 6884 O O . GLY A 1 839 ? 2.689 -8.548 39.740 1.00 89.19 839 GLY A O 1
ATOM 6885 N N . LYS A 1 840 ? 4.846 -7.991 39.480 1.00 84.00 840 LYS A N 1
ATOM 6886 C CA . LYS A 1 840 ? 4.591 -6.644 38.931 1.00 84.00 840 LYS A CA 1
ATOM 6887 C C . LYS A 1 840 ? 3.817 -6.641 37.613 1.00 84.00 840 LYS A C 1
ATOM 6889 O O . LYS A 1 840 ? 2.991 -5.761 37.414 1.00 84.00 840 LYS A O 1
ATOM 6894 N N . SER A 1 841 ? 4.091 -7.604 36.733 1.00 77.44 841 SER A N 1
ATOM 6895 C CA . SER A 1 841 ? 3.428 -7.695 35.426 1.00 77.44 841 SER A CA 1
ATOM 6896 C C . SER A 1 841 ? 1.926 -7.943 35.585 1.00 77.44 841 SER A C 1
ATOM 6898 O O . SER A 1 841 ? 1.128 -7.205 35.016 1.00 77.44 841 SER A O 1
ATOM 6900 N N . VAL A 1 842 ? 1.547 -8.889 36.452 1.00 82.06 842 VAL A N 1
ATOM 6901 C CA . VAL A 1 842 ? 0.142 -9.180 36.763 1.00 82.06 842 VAL A CA 1
ATOM 6902 C C . VAL A 1 842 ? -0.543 -7.972 37.397 1.00 82.06 842 VAL A C 1
ATOM 6904 O O . VAL A 1 842 ? -1.605 -7.559 36.936 1.00 82.06 842 VAL A O 1
ATOM 6907 N N . GLY A 1 843 ? 0.092 -7.344 38.392 1.00 75.62 843 GLY A N 1
ATOM 6908 C CA . GLY A 1 843 ? -0.466 -6.166 39.063 1.00 75.62 843 GLY A CA 1
ATOM 6909 C C . GLY A 1 843 ? -0.769 -4.984 38.132 1.00 75.62 843 GLY A C 1
ATOM 6910 O O . GLY A 1 843 ? -1.668 -4.207 38.433 1.00 75.62 843 GLY A O 1
ATOM 6911 N N . ALA A 1 844 ? -0.062 -4.860 37.004 1.00 75.06 844 ALA A N 1
ATOM 6912 C CA . ALA A 1 844 ? -0.286 -3.809 36.008 1.00 75.06 844 ALA A CA 1
ATOM 6913 C C . ALA A 1 844 ? -1.336 -4.168 34.937 1.00 75.06 844 ALA A C 1
ATOM 6915 O O . ALA A 1 844 ? -1.741 -3.296 34.173 1.00 75.06 844 ALA A O 1
ATOM 6916 N N . SER A 1 845 ? -1.750 -5.436 34.855 1.00 75.88 845 SER A N 1
ATOM 6917 C CA . SER A 1 845 ? -2.609 -5.952 33.778 1.00 75.88 845 SER A CA 1
ATOM 6918 C C . SER A 1 845 ? -4.110 -5.922 34.082 1.00 75.88 845 SER A C 1
ATOM 6920 O O . SER A 1 845 ? -4.914 -6.111 33.175 1.00 75.88 845 SER A O 1
ATOM 6922 N N . ILE A 1 846 ? -4.493 -5.690 35.340 1.00 78.56 846 ILE A N 1
ATOM 6923 C CA . ILE A 1 846 ? -5.884 -5.773 35.805 1.00 78.56 846 ILE A CA 1
ATOM 6924 C C . ILE A 1 846 ? -6.477 -4.372 35.909 1.00 78.56 846 ILE A C 1
ATOM 6926 O O . ILE A 1 846 ? -5.881 -3.479 36.520 1.00 78.56 846 ILE A O 1
ATOM 6930 N N . ILE A 1 847 ? -7.669 -4.194 35.342 1.00 74.62 847 ILE A N 1
ATOM 6931 C CA . ILE A 1 847 ? -8.421 -2.942 35.422 1.00 74.62 847 ILE A CA 1
ATOM 6932 C C . ILE A 1 847 ? -9.391 -3.041 36.598 1.00 74.62 847 ILE A C 1
ATOM 6934 O O . ILE A 1 847 ? -10.234 -3.936 36.647 1.00 74.62 847 ILE A O 1
ATOM 6938 N N . TRP A 1 848 ? -9.266 -2.107 37.541 1.00 83.38 848 TRP A N 1
ATOM 6939 C CA . TRP A 1 848 ? -10.160 -1.976 38.688 1.00 83.38 848 TRP A CA 1
ATOM 6940 C C . TRP A 1 848 ? -11.132 -0.823 38.459 1.00 83.38 848 TRP A C 1
ATOM 6942 O O . TRP A 1 848 ? -10.717 0.278 38.093 1.00 83.38 848 TRP A O 1
ATOM 6952 N N . SER A 1 849 ? -12.413 -1.071 38.700 1.00 80.69 849 SER A N 1
ATOM 6953 C CA . SER A 1 849 ? -13.483 -0.075 38.641 1.00 80.69 849 SER A CA 1
ATOM 6954 C C . SER A 1 849 ? -14.304 -0.107 39.929 1.00 80.69 849 SER A C 1
ATOM 6956 O O . SER A 1 849 ? -14.401 -1.144 40.585 1.00 80.69 849 SER A O 1
ATOM 6958 N N . PHE A 1 850 ? -14.861 1.038 40.319 1.00 83.31 850 PHE A N 1
ATOM 6959 C CA . PHE A 1 850 ? -15.659 1.187 41.536 1.00 83.31 850 PHE A CA 1
ATOM 6960 C C . PHE A 1 850 ? -17.065 1.631 41.161 1.00 83.31 850 PHE A C 1
ATOM 6962 O O . PHE A 1 850 ? -17.227 2.569 40.381 1.00 83.31 850 PHE A O 1
ATOM 6969 N N . HIS A 1 851 ? -18.065 0.945 41.707 1.00 81.62 851 HIS A N 1
ATOM 6970 C CA . HIS A 1 851 ? -19.463 1.107 41.314 1.00 81.62 851 HIS A CA 1
ATOM 6971 C C . HIS A 1 851 ? -20.345 1.331 42.534 1.00 81.62 851 HIS A C 1
ATOM 6973 O O . HIS A 1 851 ? -20.167 0.675 43.558 1.00 81.62 851 HIS A O 1
ATOM 6979 N N . GLN A 1 852 ? -21.318 2.232 42.415 1.00 79.94 852 GLN A N 1
ATOM 6980 C CA . GLN A 1 852 ? -22.307 2.498 43.458 1.00 79.94 852 GLN A CA 1
ATOM 6981 C C . GLN A 1 852 ? -23.560 1.655 43.219 1.00 79.94 852 GLN A C 1
ATOM 6983 O O . GLN A 1 852 ? -24.193 1.762 42.172 1.00 79.94 852 GLN A O 1
ATOM 6988 N N . PHE A 1 853 ? -23.953 0.849 44.205 1.00 77.19 853 PHE A N 1
ATOM 6989 C CA . PHE A 1 853 ? -25.142 0.004 44.138 1.00 77.19 853 PHE A CA 1
ATOM 6990 C C . PHE A 1 853 ? -25.924 0.069 45.453 1.00 77.19 853 PHE A C 1
ATOM 6992 O O . PHE A 1 853 ? -25.414 -0.283 46.515 1.00 77.19 853 PHE A O 1
ATOM 6999 N N . ASN A 1 854 ? -27.177 0.537 45.400 1.00 75.75 854 ASN A N 1
ATOM 7000 C CA . ASN A 1 854 ? -28.054 0.709 46.570 1.00 75.75 854 ASN A CA 1
ATOM 7001 C C . ASN A 1 854 ? -27.414 1.481 47.750 1.00 75.75 854 ASN A C 1
ATOM 7003 O O . ASN A 1 854 ? -27.701 1.195 48.910 1.00 75.75 854 ASN A O 1
ATOM 7007 N N . GLY A 1 855 ? -26.564 2.472 47.456 1.00 76.31 855 GLY A N 1
ATOM 7008 C CA . GLY A 1 855 ? -25.888 3.308 48.459 1.00 76.31 855 GLY A CA 1
ATOM 7009 C C . GLY A 1 855 ? -24.586 2.731 49.023 1.00 76.31 855 GLY A C 1
ATOM 7010 O O . GLY A 1 855 ? -23.982 3.368 49.880 1.00 76.31 855 GLY A O 1
ATOM 7011 N N . ASN A 1 856 ? -24.152 1.565 48.537 1.00 86.00 856 ASN A N 1
ATOM 7012 C CA . ASN A 1 856 ? -22.885 0.932 48.887 1.00 86.00 856 ASN A CA 1
ATOM 7013 C C . ASN A 1 856 ? -21.945 0.922 47.673 1.00 86.00 856 ASN A C 1
ATOM 7015 O O . ASN A 1 856 ? -22.379 0.650 46.554 1.00 86.00 856 ASN A O 1
ATOM 7019 N N . GLU A 1 857 ? -20.652 1.154 47.894 1.00 87.12 857 GLU A N 1
ATOM 7020 C CA . GLU A 1 857 ? -19.634 1.043 46.844 1.00 87.12 857 GLU A CA 1
ATOM 7021 C C . GLU A 1 857 ? -19.048 -0.369 46.789 1.00 87.12 857 GLU A C 1
ATOM 7023 O O . GLU A 1 857 ? -18.714 -0.932 47.831 1.00 87.12 857 GLU A O 1
ATOM 7028 N N . ILE A 1 858 ? -18.884 -0.918 45.587 1.00 91.88 858 ILE A N 1
ATOM 7029 C CA . ILE A 1 858 ? -18.231 -2.208 45.318 1.00 91.88 858 ILE A CA 1
ATOM 7030 C C . ILE A 1 858 ? -17.059 -2.026 44.354 1.00 91.88 858 ILE A C 1
ATOM 7032 O O . ILE A 1 858 ? -17.032 -1.079 43.568 1.00 91.88 858 ILE A O 1
ATOM 7036 N N . CYS A 1 859 ? -16.102 -2.951 44.391 1.00 91.62 859 CYS A N 1
ATOM 7037 C CA . CYS A 1 859 ? -14.952 -2.960 43.490 1.00 91.62 859 CYS A CA 1
ATOM 7038 C C . CYS A 1 859 ? -15.088 -4.120 42.504 1.00 91.62 859 CYS A C 1
ATOM 7040 O O . CYS A 1 859 ? -15.282 -5.260 42.918 1.00 91.62 859 CYS A O 1
ATOM 7042 N N . LEU A 1 860 ? -14.965 -3.836 41.212 1.00 89.88 860 LEU A N 1
ATOM 7043 C CA . LEU A 1 860 ? -14.934 -4.831 40.149 1.00 89.88 860 LEU A CA 1
ATOM 7044 C C . LEU A 1 860 ? -13.542 -4.860 39.517 1.00 89.88 860 LEU A C 1
ATOM 7046 O O . LEU A 1 860 ? -13.063 -3.846 39.004 1.00 89.88 860 LEU A O 1
ATOM 7050 N N . GLY A 1 861 ? -12.923 -6.037 39.520 1.00 87.69 861 GLY A N 1
ATOM 7051 C CA . GLY A 1 861 ? -11.714 -6.333 38.761 1.00 87.69 861 GLY A CA 1
ATOM 7052 C C . GLY A 1 861 ? -12.042 -7.091 37.485 1.00 87.69 861 GLY A C 1
ATOM 7053 O O . GLY A 1 861 ? -12.574 -8.199 37.551 1.00 87.69 861 GLY A O 1
ATOM 7054 N N . GLU A 1 862 ? -11.687 -6.522 36.336 1.00 84.44 862 GLU A N 1
ATOM 7055 C CA . GLU A 1 862 ? -11.696 -7.230 35.055 1.00 84.44 862 GLU A CA 1
ATOM 7056 C C . GLU A 1 862 ? -10.331 -7.880 34.834 1.00 84.44 862 GLU A C 1
ATOM 7058 O O . GLU A 1 862 ? -9.309 -7.202 34.688 1.00 84.44 862 GLU A O 1
ATOM 7063 N N . ILE A 1 863 ? -10.313 -9.211 34.866 1.00 89.88 863 ILE A N 1
ATOM 7064 C CA . ILE A 1 863 ? -9.096 -10.015 34.899 1.00 89.88 863 ILE A CA 1
ATOM 7065 C C . ILE A 1 863 ? -8.906 -10.642 33.514 1.00 89.88 863 ILE A C 1
ATOM 7067 O O . ILE A 1 863 ? -9.673 -11.534 33.143 1.00 89.88 863 ILE A O 1
ATOM 7071 N N . PRO A 1 864 ? -7.915 -10.200 32.721 1.00 80.75 864 PRO A N 1
ATOM 7072 C CA . PRO A 1 864 ? -7.687 -10.763 31.397 1.00 80.75 864 PRO A CA 1
ATOM 7073 C C . PRO A 1 864 ? -7.071 -12.170 31.483 1.00 80.75 864 PRO A C 1
ATOM 7075 O O . PRO A 1 864 ? -6.384 -12.484 32.462 1.00 80.75 864 PRO A O 1
ATOM 7078 N N . PRO A 1 865 ? -7.244 -13.016 30.450 1.00 87.56 865 PRO A N 1
ATOM 7079 C CA . PRO A 1 865 ? -6.427 -14.215 30.308 1.00 87.56 865 PRO A CA 1
ATOM 7080 C C . PRO A 1 865 ? -4.948 -13.833 30.193 1.00 87.56 865 PRO A C 1
ATOM 7082 O O . PRO A 1 865 ? -4.590 -12.855 29.531 1.00 87.56 865 PRO A O 1
ATOM 7085 N N . SER A 1 866 ? -4.076 -14.615 30.822 1.00 87.38 866 SER A N 1
ATOM 7086 C CA . SER A 1 866 ? -2.633 -14.407 30.740 1.00 87.38 866 SER A CA 1
ATOM 7087 C C . SER A 1 866 ? -2.037 -15.121 29.532 1.00 87.38 866 SER A C 1
ATOM 7089 O O . SER A 1 866 ? -2.372 -16.270 29.253 1.00 87.38 866 SER A O 1
ATOM 7091 N N . SER A 1 867 ? -1.081 -14.481 28.857 1.00 84.62 867 SER A N 1
ATOM 7092 C CA . SER A 1 867 ? -0.289 -15.100 27.784 1.00 84.62 867 SER A CA 1
ATOM 7093 C C . SER A 1 867 ? 0.800 -16.049 28.297 1.00 84.62 867 SER A C 1
ATOM 7095 O O . SER A 1 867 ? 1.507 -16.660 27.498 1.00 84.62 867 SER A O 1
ATOM 7097 N N . GLN A 1 868 ? 0.973 -16.140 29.617 1.00 88.44 868 GLN A N 1
ATOM 7098 C CA . GLN A 1 868 ? 1.931 -17.011 30.297 1.00 88.44 868 GLN A CA 1
ATOM 7099 C C . GLN A 1 868 ? 1.327 -17.561 31.602 1.00 88.44 868 GLN A C 1
ATOM 7101 O O . GLN A 1 868 ? 0.520 -16.868 32.227 1.00 88.44 868 GLN A O 1
ATOM 7106 N N . PRO A 1 869 ? 1.753 -18.739 32.088 1.00 92.38 869 PRO A N 1
ATOM 7107 C CA . PRO A 1 869 ? 1.279 -19.291 33.357 1.00 92.38 869 PRO A CA 1
ATOM 7108 C C . PRO A 1 869 ? 1.541 -18.353 34.549 1.00 92.38 869 PRO A C 1
ATOM 7110 O O . PRO A 1 869 ? 2.679 -17.942 34.798 1.00 92.38 869 PRO A O 1
ATOM 7113 N N . VAL A 1 870 ? 0.499 -18.045 35.324 1.00 94.06 870 VAL A N 1
ATOM 7114 C CA . VAL A 1 870 ? 0.576 -17.200 36.525 1.00 94.06 870 VAL A CA 1
ATOM 7115 C C . VAL A 1 870 ? 0.664 -18.074 37.773 1.00 94.06 870 VAL A C 1
ATOM 7117 O O . VAL A 1 870 ? -0.195 -18.916 38.030 1.00 94.06 870 VAL A O 1
ATOM 7120 N N . PHE A 1 871 ? 1.696 -17.850 38.587 1.00 94.31 871 PHE A N 1
ATOM 7121 C CA . PHE A 1 871 ? 1.903 -18.564 39.847 1.00 94.31 871 PHE A CA 1
ATOM 7122 C C . PHE A 1 871 ? 1.686 -17.635 41.039 1.00 94.31 871 PHE A C 1
ATOM 7124 O O . PHE A 1 871 ? 2.135 -16.489 41.028 1.00 94.31 871 PHE A O 1
ATOM 7131 N N . VAL A 1 872 ? 1.068 -18.161 42.095 1.00 95.00 872 VAL A N 1
ATOM 7132 C CA . VAL A 1 872 ? 0.862 -17.452 43.362 1.00 95.00 872 VAL A CA 1
ATOM 7133 C C . VAL A 1 872 ? 1.998 -17.788 44.325 1.00 95.00 872 VAL A C 1
ATOM 7135 O O . VAL A 1 872 ? 2.283 -18.960 44.574 1.00 95.00 872 VAL A O 1
ATOM 7138 N N . GLN A 1 873 ? 2.636 -16.765 44.888 1.00 92.69 873 GLN A N 1
ATOM 7139 C CA . GLN A 1 873 ? 3.724 -16.884 45.857 1.00 92.69 873 GLN A CA 1
ATOM 7140 C C . GLN A 1 873 ? 3.171 -17.006 47.287 1.00 92.69 873 GLN A C 1
ATOM 7142 O O . GLN A 1 873 ? 2.786 -16.009 47.891 1.00 92.69 873 GLN A O 1
ATOM 7147 N N . ILE A 1 874 ? 3.173 -18.205 47.871 1.00 87.38 874 ILE A N 1
ATOM 7148 C CA . ILE A 1 874 ? 2.661 -18.466 49.229 1.00 87.38 874 ILE A CA 1
ATOM 7149 C C . ILE A 1 874 ? 3.769 -19.119 50.056 1.00 87.38 874 ILE A C 1
ATOM 7151 O O . ILE A 1 874 ? 4.295 -20.153 49.664 1.00 87.38 874 ILE A O 1
ATOM 7155 N N . ASN A 1 875 ? 4.136 -18.539 51.206 1.00 84.56 875 ASN A N 1
ATOM 7156 C CA . ASN A 1 875 ? 5.188 -19.067 52.097 1.00 84.56 875 ASN A CA 1
ATOM 7157 C C . ASN A 1 875 ? 6.515 -19.408 51.383 1.00 84.56 875 ASN A C 1
ATOM 7159 O O . ASN A 1 875 ? 7.158 -20.404 51.692 1.00 84.56 875 ASN A O 1
ATOM 7163 N N . ASN A 1 876 ? 6.930 -18.565 50.433 1.00 82.56 876 ASN A N 1
ATOM 7164 C CA . ASN A 1 876 ? 8.092 -18.762 49.556 1.00 82.56 876 ASN A CA 1
ATOM 7165 C C . ASN A 1 876 ? 7.995 -19.887 48.507 1.00 82.56 876 ASN A C 1
ATOM 7167 O O . ASN A 1 876 ? 8.953 -20.095 47.763 1.00 82.56 876 ASN A O 1
ATOM 7171 N N . GLU A 1 877 ? 6.844 -20.537 48.364 1.00 87.56 877 GLU A N 1
ATOM 7172 C CA . GLU A 1 877 ? 6.570 -21.507 47.304 1.00 87.56 877 GLU A CA 1
ATOM 7173 C C . GLU A 1 877 ? 5.691 -20.890 46.211 1.00 87.56 877 GLU A C 1
ATOM 7175 O O . GLU A 1 877 ? 4.752 -20.145 46.497 1.00 87.56 877 GLU A O 1
ATOM 7180 N N . LYS A 1 878 ? 5.974 -21.226 44.949 1.00 91.62 878 LYS A N 1
ATOM 7181 C CA . LYS A 1 878 ? 5.115 -20.884 43.810 1.00 91.62 878 LYS A CA 1
ATOM 7182 C C . LYS A 1 878 ? 4.099 -21.994 43.597 1.00 91.62 878 LYS A C 1
ATOM 7184 O O . LYS A 1 878 ? 4.486 -23.138 43.375 1.00 91.62 878 LYS A O 1
ATOM 7189 N N . LYS A 1 879 ? 2.815 -21.653 43.641 1.00 94.25 879 LYS A N 1
ATOM 7190 C CA . LYS A 1 879 ? 1.711 -22.596 43.431 1.00 94.25 879 LYS A CA 1
ATOM 7191 C C . LYS A 1 879 ? 0.892 -22.188 42.215 1.00 94.25 879 LYS A C 1
ATOM 7193 O O . LYS A 1 879 ? 0.674 -20.998 41.989 1.00 94.25 879 LYS A O 1
ATOM 7198 N N . PHE A 1 880 ? 0.476 -23.178 41.434 1.00 95.31 880 PHE A N 1
ATOM 7199 C CA . PHE A 1 880 ? -0.361 -22.982 40.256 1.00 95.31 880 PHE A CA 1
ATOM 7200 C C . PHE A 1 880 ? -1.823 -23.247 40.617 1.00 95.31 880 PHE A C 1
ATOM 7202 O O . PHE A 1 880 ? -2.128 -24.230 41.294 1.00 95.31 880 PHE A O 1
ATOM 7209 N N . PHE A 1 881 ? -2.706 -22.355 40.179 1.00 94.88 881 PHE A N 1
ATOM 7210 C CA . PHE A 1 881 ? -4.147 -22.453 40.389 1.00 94.88 881 PHE A CA 1
ATOM 7211 C C . PHE A 1 881 ? -4.848 -22.246 39.050 1.00 94.88 881 PHE A C 1
ATOM 7213 O O . PHE A 1 881 ? -4.487 -21.325 38.319 1.00 94.88 881 PHE A O 1
ATOM 7220 N N . ALA A 1 882 ? -5.850 -23.064 38.749 1.00 90.94 882 ALA A N 1
ATOM 7221 C CA . ALA A 1 882 ? -6.694 -22.929 37.563 1.00 90.94 882 ALA A CA 1
ATOM 7222 C C . ALA A 1 882 ? -8.135 -23.344 37.893 1.00 90.94 882 ALA A C 1
ATOM 7224 O O . ALA A 1 882 ? -8.381 -24.021 38.901 1.00 90.94 882 ALA A O 1
ATOM 7225 N N . ARG A 1 883 ? -9.095 -22.858 37.101 1.00 85.94 883 ARG A N 1
ATOM 7226 C CA . ARG A 1 883 ? -10.517 -23.059 37.361 1.00 85.94 883 ARG A CA 1
ATOM 7227 C C . ARG A 1 883 ? -10.929 -24.440 36.893 1.00 85.94 883 ARG A C 1
ATOM 7229 O O . ARG A 1 883 ? -10.666 -24.841 35.765 1.00 85.94 883 ARG A O 1
ATOM 7236 N N . MET A 1 884 ? -11.626 -25.148 37.772 1.00 80.50 884 MET A N 1
ATOM 7237 C CA . MET A 1 884 ? -12.409 -26.322 37.414 1.00 80.50 884 MET A CA 1
ATOM 7238 C C . MET A 1 884 ? -13.878 -25.965 37.612 1.00 80.50 884 MET A C 1
ATOM 7240 O O . MET A 1 884 ? -14.367 -25.892 38.744 1.00 80.50 884 MET A O 1
ATOM 7244 N N . ASN A 1 885 ? -14.566 -25.700 36.498 1.00 76.56 885 ASN A N 1
ATOM 7245 C CA . ASN A 1 885 ? -15.895 -25.087 36.470 1.00 76.56 885 ASN A CA 1
ATOM 7246 C C . ASN A 1 885 ? -15.893 -23.731 37.207 1.00 76.56 885 ASN A C 1
ATOM 7248 O O . ASN A 1 885 ? -15.122 -22.844 36.858 1.00 76.56 885 ASN A O 1
ATOM 7252 N N . SER A 1 886 ? -16.721 -23.568 38.239 1.00 74.44 886 SER A N 1
ATOM 7253 C CA . SER A 1 886 ? -16.818 -22.344 39.042 1.00 74.44 886 SER A CA 1
ATOM 7254 C C . SER A 1 886 ? -15.893 -22.324 40.266 1.00 74.44 886 SER A C 1
ATOM 7256 O O . SER A 1 886 ? -16.079 -21.489 41.138 1.00 74.44 886 SER A O 1
ATOM 7258 N N . THR A 1 887 ? -14.936 -23.254 40.393 1.00 82.50 887 THR A N 1
ATOM 7259 C CA . THR A 1 887 ? -14.073 -23.330 41.589 1.00 82.50 887 THR A CA 1
ATOM 7260 C C . THR A 1 887 ? -12.596 -23.169 41.266 1.00 82.50 887 THR A C 1
ATOM 7262 O O . THR A 1 887 ? -12.083 -23.768 40.318 1.00 82.50 887 THR A O 1
ATOM 7265 N N . CYS A 1 888 ? -11.899 -22.395 42.099 1.00 89.75 888 CYS A N 1
ATOM 7266 C CA . CYS A 1 888 ? -10.450 -22.254 42.070 1.00 89.75 888 CYS A CA 1
ATOM 7267 C C . CYS A 1 888 ? -9.772 -23.439 42.764 1.00 89.75 888 CYS A C 1
ATOM 7269 O O . CYS A 1 888 ? -9.969 -23.668 43.960 1.00 89.75 888 CYS A O 1
ATOM 7271 N N . GLN A 1 889 ? -8.970 -24.204 42.018 1.00 89.81 889 GLN A N 1
ATOM 7272 C CA . GLN A 1 889 ? -8.305 -25.403 42.528 1.00 89.81 889 GLN A CA 1
ATOM 7273 C C . GLN A 1 889 ? -6.781 -25.287 42.390 1.00 89.81 889 GLN A C 1
ATOM 7275 O O . GLN A 1 889 ? -6.291 -24.816 41.359 1.00 89.81 889 GLN A O 1
ATOM 7280 N N . PRO A 1 890 ? -6.005 -25.704 43.409 1.00 92.31 890 PRO A N 1
ATOM 7281 C CA . PRO A 1 890 ? -4.566 -25.865 43.269 1.00 92.31 890 PRO A CA 1
ATOM 7282 C C . PRO A 1 890 ? -4.264 -27.090 42.406 1.00 92.31 890 PRO A C 1
ATOM 7284 O O . PRO A 1 890 ? -4.861 -28.147 42.598 1.00 92.31 890 PRO A O 1
ATOM 7287 N N . PHE A 1 891 ? -3.296 -26.966 41.507 1.00 90.25 891 PHE A N 1
ATOM 7288 C CA . PHE A 1 891 ? -2.793 -28.098 40.733 1.00 90.25 891 PHE A CA 1
ATOM 7289 C C . PHE A 1 891 ? -1.486 -28.583 41.350 1.00 90.25 891 PHE A C 1
ATOM 7291 O O . PHE A 1 891 ? -0.664 -27.780 41.811 1.00 90.25 891 PHE A O 1
ATOM 7298 N N . ASP A 1 892 ? -1.287 -29.900 41.359 1.00 90.94 892 ASP A N 1
ATOM 7299 C CA . ASP A 1 892 ? 0.029 -30.448 41.653 1.00 90.94 892 ASP A CA 1
ATOM 7300 C C . ASP A 1 892 ? 0.994 -30.205 40.479 1.00 90.94 892 ASP A C 1
ATOM 7302 O O . ASP A 1 892 ? 0.615 -29.703 39.422 1.00 90.94 892 ASP A O 1
ATOM 7306 N N . ILE A 1 893 ? 2.279 -30.509 40.671 1.00 87.31 893 ILE A N 1
ATOM 7307 C CA . ILE A 1 893 ? 3.303 -30.231 39.655 1.00 87.31 893 ILE A CA 1
ATOM 7308 C C . ILE A 1 893 ? 3.022 -30.993 38.352 1.00 87.31 893 ILE A C 1
ATOM 7310 O O . ILE A 1 893 ? 3.266 -30.454 37.275 1.00 87.31 893 ILE A O 1
ATOM 7314 N N . SER A 1 894 ? 2.530 -32.230 38.439 1.00 87.62 894 SER A N 1
ATOM 7315 C CA . SER A 1 894 ? 2.275 -33.064 37.264 1.00 87.62 894 SER A CA 1
ATOM 7316 C C . SER A 1 894 ? 1.097 -32.514 36.467 1.00 87.62 894 SER A C 1
ATOM 7318 O O . SER A 1 894 ? 1.222 -32.284 35.264 1.00 87.62 894 SER A O 1
ATOM 7320 N N . ASP A 1 895 ? -0.012 -32.235 37.150 1.00 89.12 895 ASP A N 1
ATOM 7321 C CA . ASP A 1 895 ? -1.224 -31.700 36.536 1.00 89.12 895 ASP A CA 1
ATOM 7322 C C . ASP A 1 895 ? -0.990 -30.289 35.986 1.00 89.12 895 ASP A C 1
ATOM 7324 O O . ASP A 1 895 ? -1.462 -29.959 34.900 1.00 89.12 895 ASP A O 1
ATOM 7328 N N . ALA A 1 896 ? -0.220 -29.453 36.694 1.00 89.31 896 ALA A N 1
ATOM 7329 C CA . ALA A 1 896 ? 0.119 -28.110 36.231 1.00 89.31 896 ALA A CA 1
ATOM 7330 C C . ALA A 1 896 ? 0.954 -28.149 34.945 1.00 89.31 896 ALA A C 1
ATOM 7332 O O . ALA A 1 896 ? 0.695 -27.368 34.035 1.00 89.31 896 ALA A O 1
ATOM 7333 N N . LEU A 1 897 ? 1.936 -29.052 34.837 1.00 88.75 897 LEU A N 1
ATOM 7334 C CA . LEU A 1 897 ? 2.752 -29.182 33.625 1.00 88.75 897 LEU A CA 1
ATOM 7335 C C . LEU A 1 897 ? 1.922 -29.652 32.424 1.00 88.75 897 LEU A C 1
ATOM 7337 O O . LEU A 1 897 ? 2.062 -29.085 31.339 1.00 88.75 897 LEU A O 1
ATOM 7341 N N . ASP A 1 898 ? 1.041 -30.639 32.614 1.00 87.38 898 ASP A N 1
ATOM 7342 C CA . ASP A 1 898 ? 0.139 -31.105 31.555 1.00 87.38 898 ASP A CA 1
ATOM 7343 C C . ASP A 1 898 ? -0.829 -29.992 31.125 1.00 87.38 898 ASP A C 1
ATOM 7345 O O . ASP A 1 898 ? -0.929 -29.679 29.936 1.00 87.38 898 ASP A O 1
ATOM 7349 N N . TYR A 1 899 ? -1.462 -29.318 32.090 1.00 87.69 899 TYR A N 1
ATOM 7350 C CA . TYR A 1 899 ? -2.370 -28.200 31.836 1.00 87.69 899 TYR A CA 1
ATOM 7351 C C . TYR A 1 899 ? -1.674 -27.056 31.088 1.00 87.69 899 TYR A C 1
ATOM 7353 O O . TYR A 1 899 ? -2.197 -26.576 30.080 1.00 87.69 899 TYR A O 1
ATOM 7361 N N . ILE A 1 900 ? -0.474 -26.660 31.534 1.00 91.00 900 ILE A N 1
ATOM 7362 C CA . ILE A 1 900 ? 0.311 -25.587 30.915 1.00 91.00 900 ILE A CA 1
ATOM 7363 C C . ILE A 1 900 ? 0.680 -25.940 29.473 1.00 91.00 900 ILE A C 1
ATOM 7365 O O . ILE A 1 900 ? 0.530 -25.108 28.580 1.00 91.00 900 ILE A O 1
ATOM 7369 N N . SER A 1 901 ? 1.115 -27.180 29.231 1.00 84.88 901 SER A N 1
ATOM 7370 C CA . SER A 1 901 ? 1.514 -27.629 27.894 1.00 84.88 901 SER A CA 1
ATOM 7371 C C . SER A 1 901 ? 0.374 -27.591 26.875 1.00 84.88 901 SER A C 1
ATOM 7373 O O . SER A 1 901 ? 0.637 -27.440 25.688 1.00 84.88 901 SER A O 1
ATOM 7375 N N . LYS A 1 902 ? -0.882 -27.698 27.319 1.00 80.25 902 LYS A N 1
ATOM 7376 C CA . LYS A 1 902 ? -2.071 -27.656 26.456 1.00 80.25 902 LYS A CA 1
ATOM 7377 C C . LYS A 1 902 ? -2.623 -26.244 26.249 1.00 80.25 902 LYS A C 1
ATOM 7379 O O . LYS A 1 902 ? -3.275 -26.011 25.240 1.00 80.25 902 LYS A O 1
ATOM 7384 N N . HIS A 1 903 ? -2.394 -25.331 27.195 1.00 76.81 903 HIS A N 1
ATOM 7385 C CA . HIS A 1 903 ? -3.001 -23.993 27.197 1.00 76.81 903 HIS A CA 1
ATOM 7386 C C . HIS A 1 903 ? -2.116 -22.883 26.611 1.00 76.81 903 HIS A C 1
ATOM 7388 O O . HIS A 1 903 ? -2.651 -21.852 26.212 1.00 76.81 903 HIS A O 1
ATOM 7394 N N . TRP A 1 904 ? -0.791 -23.062 26.556 1.00 84.12 904 TRP A N 1
ATOM 7395 C CA . TRP A 1 904 ? 0.150 -22.016 26.112 1.00 84.12 904 TRP A CA 1
ATOM 7396 C C . TRP A 1 904 ? 1.174 -22.489 25.059 1.00 84.12 904 TRP A C 1
ATOM 7398 O O . TRP A 1 904 ? 2.241 -21.883 24.948 1.00 84.12 904 TRP A O 1
ATOM 7408 N N . SER A 1 905 ? 0.895 -23.575 24.327 1.00 48.59 905 SER A N 1
ATOM 7409 C CA . SER A 1 905 ? 1.793 -24.137 23.300 1.00 48.59 905 SER A CA 1
ATOM 7410 C C . SER A 1 905 ? 1.631 -23.549 21.903 1.00 48.59 905 SER A C 1
ATOM 7412 O O . SER A 1 905 ? 0.503 -23.159 21.528 1.00 48.59 905 SER A O 1
#

Radius of gyration: 38.53 Å; Cα contacts (8 Å, |Δi|>4): 1459; chains: 1; bounding box: 71×96×115 Å

Organism: NCBI:txid1502295

Solvent-accessible surface area (backbone atoms only — not comparable to full-atom values): 49566 Å² total; per-residue (Å²): 120,52,38,35,43,33,60,34,50,70,84,51,42,62,52,35,72,72,69,29,44,52,71,25,58,45,79,71,50,54,71,87,68,50,60,62,18,35,42,34,34,32,34,56,84,66,57,28,33,48,34,33,29,34,29,73,37,66,79,35,77,59,87,76,88,81,93,57,70,93,53,56,59,89,60,45,52,30,21,32,40,43,41,86,71,46,64,23,44,21,50,45,78,78,45,48,89,72,38,71,88,57,85,74,83,84,64,66,83,89,72,53,54,58,71,33,65,102,39,37,42,10,56,92,63,45,66,52,56,71,67,48,47,50,56,44,52,51,37,15,68,71,28,66,67,84,71,86,68,73,69,61,75,66,71,66,80,62,72,69,68,79,67,77,77,64,90,68,74,90,71,75,77,78,68,56,80,60,46,73,39,28,49,52,55,51,45,50,32,37,62,65,3,45,36,24,33,41,58,48,54,70,77,85,68,68,41,73,64,59,42,31,55,49,51,32,34,48,76,70,69,49,88,89,65,56,36,32,31,33,61,44,83,88,56,98,62,53,78,34,50,47,71,79,45,37,75,58,47,96,68,19,36,28,39,68,37,46,57,68,57,57,34,41,59,40,32,38,30,67,47,38,98,52,48,44,52,99,48,96,48,23,55,44,34,30,38,27,52,62,37,66,71,35,88,87,50,62,65,79,55,21,32,47,75,41,41,56,71,55,33,61,76,68,41,56,84,40,66,71,52,20,53,77,69,39,40,44,60,41,47,34,59,77,78,58,49,46,58,60,50,42,52,54,43,30,52,40,35,36,75,75,69,68,41,52,77,67,62,25,47,48,54,38,53,53,50,51,50,52,50,47,42,45,38,71,59,38,66,38,40,35,36,52,48,64,71,89,59,54,69,65,56,51,40,53,50,44,58,61,63,39,69,76,59,86,62,67,51,73,57,39,51,40,20,39,56,37,46,79,68,81,35,53,52,64,60,58,44,52,55,51,37,76,73,30,72,65,50,30,44,43,36,67,77,62,64,36,85,54,60,70,43,34,43,51,42,16,48,26,30,64,76,68,53,40,52,46,68,70,49,46,67,42,45,67,67,79,39,38,62,99,78,47,71,41,60,66,61,50,53,50,50,51,59,54,42,44,53,30,42,39,51,36,50,51,32,38,32,29,38,54,95,87,29,58,11,21,61,45,74,84,32,45,51,56,74,71,52,48,21,52,49,15,33,51,49,62,72,34,70,86,40,95,56,36,72,62,43,52,52,51,50,48,27,52,53,52,33,39,44,59,57,51,68,66,78,63,76,44,48,68,49,50,33,49,48,54,56,51,50,53,36,40,66,74,63,77,41,79,79,88,64,84,82,51,82,66,90,72,79,80,41,62,52,74,84,37,34,58,38,15,46,54,52,8,51,25,44,43,50,45,26,29,29,83,71,78,57,45,71,61,59,63,93,55,54,39,86,40,56,66,57,32,68,95,46,24,80,79,45,71,35,70,77,55,42,58,13,45,62,32,43,44,65,39,41,63,74,56,54,65,70,45,60,83,48,53,45,35,54,52,53,51,47,38,30,63,77,63,72,49,55,73,66,59,54,46,53,32,42,38,20,56,46,38,44,74,70,21,48,53,18,34,62,68,56,35,47,69,58,20,44,55,45,28,45,50,46,49,49,56,52,52,45,48,57,54,46,64,60,97,52,71,71,57,63,63,53,76,63,60,38,70,57,72,40,69,47,35,46,64,30,45,50,57,34,46,36,82,89,76,75,42,83,34,73,67,43,45,52,51,54,49,46,51,50,31,7,25,22,55,55,74,14,33,37,41,36,35,9,19,35,96,86,40,49,79,71,18,40,64,70,47,23,69,76,46,93,83,50,39,70,70,59,50,52,52,52,52,38,50,50,29,34,69,30,54,30,64,70,56,37,72,62,51,52,76,48,74,37,69,53,99,92,31,47,31,40,40,34,47,36,56,51,50,94,59,91,45,45,39,51,54,97,91,40,77,44,44,33,33,54,62,68,69,40,79,38,79,45,54,74,67,58,42,52,56,53,47,59,73,74,72,111

Secondary structure (DSSP, 8-state):
--EEEEEE-TTTHHHHHHH-EEEESSTTTTTT--TT-EEEEEETTTTEEEEEEEE-S--B---S--S-GGG-SSS-SEEEEEEEEEEEEEEHHHHTTT-SS----SS-GGG-TTS--TTS-HHHH-PBPHHHHHHHHHHHHH--S---------------------S-------PPPPEEEEHHHHHHHHHTT-EEEETTSPPP---HHHHHHHHHHHHTT-----EEEEE-TT----EEPPTTPPPPPSSPEEEEE-HHHHHHHHHHHH--S-PPTT-SS-EEEEEEHHHHH-TTS-GGGSEEEEEHHHHHHTTTT-HHHHHHHTEEEGGGGTTSTHHHHHHHHHHHHHHHS---HHHHHHHHHHHHHHHHHHHHT-EEEEEEPPTT--HHHHHHHHHHHTTSSSPPPHHHHHHHHHGGGT--HHHHHHHHHHH-HHHHHHHHTS--TTHHHHHHHHHHHHHHS--SHHHHHTGGGGGEETTEE-HHHHHHHHHHHHHHHHHHHHHHH--STTS----SGGG-S-TTHHHHHHHHHHHHTT-TTHHHHHHHHHHHHHHHHHTTTTSS-HHHHHHHHHHHHHHHHTTSSS--S-----S------TTSHHHHHHHHHHHHTT---TTT-PPP-GGGEEEEESS-GGGTTTTT-GGGGGSGGGEEEEEHHHHHHHTT--HHHHHHHHHHHHT--HHHHHHHHHTTT--HHHHHHHHTT-HHHHHHHHHHHHHHHHHHHH---TTTT-S-HHHHTT--BTTEEEES-SSEETTTTEE-HHHHHHHHHHHHHHHTTT-EEEEESB-TTS-B--SHHHHTTSSS-SHHHHHHHHHHHHHHHT-HHHHHHPEEEEEEETTEEEEEEEEPPPSS--EEEETTEEEEEEEETTEEEEEPHHHHHHHHHHH--

Sequence (905 aa):
MSNWIWPCTPENWPSVKEHKVWAVGTEGKGKRVLKGDKIIFYVNGTLHFHGIFEVTSDWHAPTFQWTDEDFVGQNSASEINLVEVQLGFASVNKLLPSLKFIEKKNEGIKGLYLRGTPHGPANSGKPISEEDYDLIFNELKEVQEEPNFKKIKEVENEFEELVELPKKIYETAKIPPPDKKTLEEIFQDVEKGRCAVPDFQRYWTWNKKQIEELWESIFQGYYIGSLLTWPSSEQKLGKIPIVGGSEVNENPDLILDGQQRITAIYYAVKAPQVPLPNTERPYEFFLNINALLDTSRDSSEIIDSESSRKIETKNLHNTKVQYKKKIFPLTLFQNRNYSDWLFGFYEHLKTNEGYDDEESKQYYKKLQEIFGNVWSSYEIPVVKLPESLLLDNVATVFERINSKGTPLGVFDLLNARFIIHDIVLKNEWEEIKDSHENIRKWYDEFKNDKVPLYIVQALALSKSGFLRRKTVLNLDELYKISGDFSSEEFLNDWNEMSKYVEETITRITSTGVEGFGAVNYDFIPYTIMVPLIASLLKEIENNPKRTSCINKIRFWYWNNILGDRYSGSTDSTVESDFKIMKKWFDGHATDPFDVEERSNFNTQKSNSALYKAVMCVIAKKGALDFIRGDPPQYSNLEDHHIFPRSKAKKFNAGDDIDSVLNRTLIFDKTNQFFSNKDPSEYLTEIMNEQNIDKSELQHRLSTHLISSSAFECLMNNDFVGFIKEREKTIREEFQKLVYPETDSSSIDLQELLKREDQNVEFKETLRWDVRQDKINPALEEVVAKEIACFMNSGGGKLLIGVDDDGNVKGLDRDYNTFKKKDSDDFQKHLTNILIKYLGKSVGASIIWSFHQFNGNEICLGEIPPSSQPVFVQINNEKKFFARMNSTCQPFDISDALDYISKHWS